Protein AF-A0A8B9RM33-F1 (afdb_monomer)

Structure (mmCIF, N/CA/C/O backbone):
data_AF-A0A8B9RM33-F1
#
_entry.id   AF-A0A8B9RM33-F1
#
loop_
_atom_site.group_PDB
_atom_site.id
_atom_site.type_symbol
_atom_site.label_atom_id
_atom_site.label_alt_id
_atom_site.label_comp_id
_atom_site.label_asym_id
_atom_site.label_entity_id
_atom_site.label_seq_id
_atom_site.pdbx_PDB_ins_code
_atom_site.Cartn_x
_atom_site.Cartn_y
_atom_site.Cartn_z
_atom_site.occupancy
_atom_site.B_iso_or_equiv
_atom_site.auth_seq_id
_atom_site.auth_comp_id
_atom_site.auth_asym_id
_atom_site.auth_atom_id
_atom_site.pdbx_PDB_model_num
ATOM 1 N N . CYS A 1 1 ? 19.606 -55.789 -5.732 1.00 32.94 1 CYS A N 1
ATOM 2 C CA . CYS A 1 1 ? 18.675 -56.493 -4.822 1.00 32.94 1 CYS A CA 1
ATOM 3 C C . CYS A 1 1 ? 19.256 -56.504 -3.410 1.00 32.94 1 CYS A C 1
ATOM 5 O O . CYS A 1 1 ? 20.460 -56.724 -3.349 1.00 32.94 1 CYS A O 1
ATOM 7 N N . PRO A 1 2 ? 18.483 -56.332 -2.314 1.00 33.16 2 PRO A N 1
ATOM 8 C CA . PRO A 1 2 ? 17.040 -56.064 -2.209 1.00 33.16 2 PRO A CA 1
ATOM 9 C C . PRO A 1 2 ? 16.644 -54.816 -1.361 1.00 33.16 2 PRO A C 1
ATOM 11 O O . PRO A 1 2 ? 17.396 -54.331 -0.527 1.00 33.16 2 PRO A O 1
ATOM 14 N N . SER A 1 3 ? 15.419 -54.334 -1.625 1.00 29.20 3 SER A N 1
ATOM 15 C CA . SER A 1 3 ? 14.448 -53.634 -0.751 1.00 29.20 3 SER A CA 1
ATOM 16 C C . SER A 1 3 ? 14.872 -52.459 0.157 1.00 29.20 3 SER A C 1
ATOM 18 O O . SER A 1 3 ? 15.253 -52.659 1.307 1.00 29.20 3 SER A O 1
ATOM 20 N N . VAL A 1 4 ? 14.566 -51.227 -0.277 1.00 26.88 4 VAL A N 1
ATOM 21 C CA . VAL A 1 4 ? 14.223 -50.113 0.629 1.00 26.88 4 VAL A CA 1
ATOM 22 C C . VAL A 1 4 ? 12.831 -49.610 0.249 1.00 26.88 4 VAL A C 1
ATOM 24 O O . VAL A 1 4 ? 12.634 -48.933 -0.756 1.00 26.88 4 VAL A O 1
ATOM 27 N N . THR A 1 5 ? 11.846 -50.016 1.041 1.00 26.19 5 THR A N 1
ATOM 28 C CA . THR A 1 5 ? 10.455 -49.562 0.993 1.00 26.19 5 THR A CA 1
ATOM 29 C C . THR A 1 5 ? 10.364 -48.044 1.148 1.00 26.19 5 THR A C 1
ATOM 31 O O . THR A 1 5 ? 10.897 -47.473 2.101 1.00 26.19 5 THR A O 1
ATOM 34 N N . SER A 1 6 ? 9.647 -47.393 0.229 1.00 26.50 6 SER A N 1
ATOM 35 C CA . SER A 1 6 ? 9.351 -45.962 0.258 1.00 26.50 6 SER A CA 1
ATOM 36 C C . SER A 1 6 ? 8.468 -45.606 1.458 1.00 26.50 6 SER A C 1
ATOM 38 O O . SER A 1 6 ? 7.250 -45.796 1.435 1.00 26.50 6 SER A O 1
ATOM 40 N N . ALA A 1 7 ? 9.058 -45.027 2.498 1.00 25.12 7 ALA A N 1
ATOM 41 C CA . ALA A 1 7 ? 8.307 -44.320 3.525 1.00 25.12 7 ALA A CA 1
ATOM 42 C C . ALA A 1 7 ? 7.965 -42.909 3.017 1.00 25.12 7 ALA A C 1
ATOM 44 O O . ALA A 1 7 ? 8.577 -41.916 3.411 1.00 25.12 7 ALA A O 1
ATOM 45 N N . VAL A 1 8 ? 6.961 -42.812 2.142 1.00 28.83 8 VAL A N 1
ATOM 46 C CA . VAL A 1 8 ? 6.209 -41.565 1.968 1.00 28.83 8 VAL A CA 1
ATOM 47 C C . VAL A 1 8 ? 5.501 -41.320 3.300 1.00 28.83 8 VAL A C 1
ATOM 49 O O . VAL A 1 8 ? 4.448 -41.897 3.577 1.00 28.83 8 VAL A O 1
ATOM 52 N N . LYS A 1 9 ? 6.108 -40.514 4.180 1.00 25.97 9 LYS A N 1
ATOM 53 C CA . LYS A 1 9 ? 5.440 -40.025 5.389 1.00 25.97 9 LYS A CA 1
ATOM 54 C C . LYS A 1 9 ? 4.250 -39.178 4.942 1.00 25.97 9 LYS A C 1
ATOM 56 O O . LYS A 1 9 ? 4.401 -38.008 4.604 1.00 25.97 9 LYS A O 1
ATOM 61 N N . LYS A 1 10 ? 3.069 -39.804 4.932 1.00 25.06 10 LYS A N 1
ATOM 62 C CA . LYS A 1 10 ? 1.766 -39.139 4.878 1.00 25.06 10 LYS A CA 1
ATOM 63 C C . LYS A 1 10 ? 1.796 -37.957 5.846 1.00 25.06 10 LYS A C 1
ATOM 65 O O . LYS A 1 10 ? 1.983 -38.140 7.049 1.00 25.06 10 LYS A O 1
ATOM 70 N N . VAL A 1 11 ? 1.603 -36.755 5.306 1.00 32.97 11 VAL A N 1
ATOM 71 C CA . VAL A 1 11 ? 1.153 -35.588 6.068 1.00 32.97 1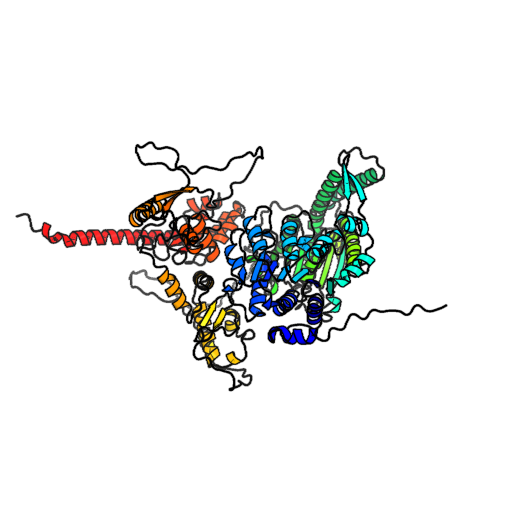1 VAL A CA 1
ATOM 72 C C . VAL A 1 11 ? -0.023 -36.064 6.920 1.00 32.97 11 VAL A C 1
ATOM 74 O O . VAL A 1 11 ? -0.975 -36.623 6.374 1.00 32.97 11 VAL A O 1
ATOM 77 N N . LYS A 1 12 ? 0.072 -35.940 8.250 1.00 27.41 12 LYS A N 1
ATOM 78 C CA . LYS A 1 12 ? -1.036 -36.278 9.154 1.00 27.41 12 LYS A CA 1
ATOM 79 C C . LYS A 1 12 ? -2.277 -35.529 8.667 1.00 27.41 12 LYS A C 1
ATOM 81 O O . LYS A 1 12 ? -2.316 -34.303 8.724 1.00 27.41 12 LYS A O 1
ATOM 86 N N . CYS A 1 13 ? -3.258 -36.269 8.161 1.00 29.09 13 CYS A N 1
ATOM 87 C CA . CYS A 1 13 ? -4.573 -35.741 7.841 1.00 29.09 13 CYS A CA 1
ATOM 88 C C . CYS A 1 13 ? -5.223 -35.363 9.178 1.00 29.09 13 CYS A C 1
ATOM 90 O O . CYS A 1 13 ? -5.606 -36.238 9.951 1.00 29.09 13 CYS A O 1
ATOM 92 N N . PHE A 1 14 ? -5.234 -34.071 9.501 1.00 41.28 14 PHE A N 1
ATOM 93 C CA . PHE A 1 14 ? -5.906 -33.549 10.686 1.00 41.28 14 PHE A CA 1
ATOM 94 C C . PHE A 1 14 ? -7.400 -33.455 10.369 1.00 41.28 14 PHE A C 1
ATOM 96 O O . PHE A 1 14 ? -7.813 -32.574 9.620 1.00 41.28 14 PHE A O 1
ATOM 103 N N . GLN A 1 15 ? -8.200 -34.371 10.919 1.00 40.34 15 GLN A N 1
ATOM 104 C CA . GLN A 1 15 ? -9.658 -34.391 10.741 1.00 40.34 15 GLN A CA 1
ATOM 105 C C . GLN A 1 15 ? -10.373 -33.202 11.428 1.00 40.34 15 GLN A C 1
ATOM 107 O O . GLN A 1 15 ? -11.500 -32.903 11.067 1.00 40.34 15 GLN A O 1
ATOM 112 N N . GLY A 1 16 ? -9.714 -32.465 12.339 1.00 53.59 16 GLY A N 1
ATOM 113 C CA . GLY A 1 16 ? -10.323 -31.343 13.082 1.00 53.59 16 GLY A CA 1
ATOM 114 C C . GLY A 1 16 ? -10.307 -29.968 12.394 1.00 53.59 16 GLY A C 1
ATOM 115 O O . GLY A 1 16 ? -11.074 -29.090 12.766 1.00 53.59 16 GLY A O 1
ATOM 116 N N . ALA A 1 17 ? -9.488 -29.754 11.355 1.00 60.56 17 ALA A N 1
ATOM 117 C CA . ALA A 1 17 ? -9.375 -28.427 10.729 1.00 60.56 17 ALA A CA 1
ATOM 118 C C . ALA A 1 17 ? -10.616 -28.031 9.902 1.00 60.56 17 ALA A C 1
ATOM 120 O O . ALA A 1 17 ? -10.793 -26.860 9.576 1.00 60.56 17 ALA A O 1
ATOM 121 N N . ASP A 1 18 ? -11.452 -29.002 9.523 1.00 70.50 18 ASP A N 1
ATOM 122 C CA . ASP A 1 18 ? -12.757 -28.746 8.906 1.00 70.50 18 ASP A CA 1
ATOM 123 C C . ASP A 1 18 ? -13.810 -28.323 9.937 1.00 70.50 18 ASP A C 1
ATOM 125 O O . ASP A 1 18 ? -14.625 -27.452 9.639 1.00 70.50 18 ASP A O 1
ATOM 129 N N . GLU A 1 19 ? -13.743 -28.858 11.160 1.00 75.38 19 GLU A N 1
ATOM 130 C CA . GLU A 1 19 ? -14.611 -28.443 12.268 1.00 75.38 19 GLU A CA 1
ATOM 131 C C . GLU A 1 19 ? -14.285 -27.017 12.724 1.00 75.38 19 GLU A C 1
ATOM 133 O O . GLU A 1 19 ? -15.193 -26.211 12.920 1.00 75.38 19 GLU A O 1
ATOM 138 N N . ASP A 1 20 ? -13.001 -26.651 12.788 1.00 81.00 20 ASP A N 1
ATOM 139 C CA . ASP A 1 20 ? -12.586 -25.284 13.131 1.00 81.00 20 ASP A CA 1
ATOM 140 C C . ASP A 1 20 ? -13.152 -24.244 12.150 1.00 81.00 20 ASP A C 1
ATOM 142 O O . ASP A 1 20 ? -13.527 -23.143 12.550 1.00 81.00 20 ASP A O 1
ATOM 146 N N . LEU A 1 21 ? -13.271 -24.578 10.859 1.00 85.75 21 LEU A N 1
ATOM 147 C CA . LEU A 1 21 ? -13.854 -23.674 9.860 1.00 85.75 21 LEU A CA 1
ATOM 148 C C . LEU A 1 21 ? -15.356 -23.429 10.072 1.00 85.75 21 LEU A C 1
ATOM 150 O O . LEU A 1 21 ? -15.866 -22.429 9.561 1.00 85.75 21 LEU A O 1
ATOM 154 N N . LEU A 1 22 ? -16.058 -24.299 10.808 1.00 86.00 22 LEU A N 1
ATOM 155 C CA . LEU A 1 22 ? -17.458 -24.089 11.201 1.00 86.00 22 LEU A CA 1
ATOM 156 C C . LEU A 1 22 ? -17.597 -23.025 12.296 1.00 86.00 22 LEU A C 1
ATOM 158 O O . LEU A 1 22 ? -18.682 -22.484 12.477 1.00 86.00 22 LEU A O 1
ATOM 162 N N . LEU A 1 23 ? -16.509 -22.687 12.997 1.00 88.81 23 LEU A N 1
ATOM 163 C CA . LEU A 1 23 ? -16.505 -21.625 14.005 1.00 88.81 23 LEU A CA 1
ATOM 164 C C . LEU A 1 23 ? -16.452 -20.221 13.388 1.00 88.81 23 LEU A C 1
ATOM 166 O O . LEU A 1 23 ? -16.605 -19.246 14.120 1.00 88.81 23 LEU A O 1
ATOM 170 N N . LEU A 1 24 ? -16.188 -20.095 12.082 1.00 90.94 24 LEU A N 1
ATOM 171 C CA . LEU A 1 24 ? -16.174 -18.806 11.388 1.00 90.94 24 LEU A CA 1
ATOM 172 C C . LEU A 1 24 ? -17.595 -18.230 11.259 1.00 90.94 24 LEU A C 1
ATOM 174 O O . LEU A 1 24 ? -18.547 -18.993 11.100 1.00 90.94 24 LEU A O 1
ATOM 178 N N . PRO A 1 25 ? -17.758 -16.893 11.215 1.00 89.38 25 PRO A N 1
ATOM 179 C CA . PRO A 1 25 ? -19.046 -16.284 10.912 1.00 89.38 25 PRO A CA 1
ATOM 180 C C . PRO A 1 25 ? -19.569 -16.760 9.555 1.00 89.38 25 PRO A C 1
ATOM 182 O O . PRO A 1 25 ? -18.810 -16.850 8.586 1.00 89.38 25 PRO A O 1
ATOM 185 N N . GLU A 1 26 ? -20.875 -16.999 9.454 1.00 85.06 26 GLU A N 1
ATOM 186 C CA . GLU A 1 26 ? -21.501 -17.596 8.267 1.00 85.06 26 GLU A CA 1
ATOM 187 C C . GLU A 1 26 ? -21.185 -16.822 6.972 1.00 85.06 26 GLU A C 1
ATOM 189 O O . GLU A 1 26 ? -20.821 -17.417 5.954 1.00 85.06 26 GLU A O 1
ATOM 194 N N . LYS A 1 27 ? -21.228 -15.478 7.022 1.00 85.69 27 LYS A N 1
ATOM 195 C CA . LYS A 1 27 ? -20.855 -14.609 5.887 1.00 85.69 27 LYS A CA 1
ATOM 196 C C . LYS A 1 27 ? -19.418 -14.871 5.419 1.00 85.69 27 LYS A C 1
ATOM 198 O O . LYS A 1 27 ? -19.162 -14.958 4.218 1.00 85.69 27 LYS A O 1
ATOM 203 N N . LEU A 1 28 ? -18.485 -15.029 6.357 1.00 87.62 28 LEU A N 1
ATOM 204 C CA . LEU A 1 28 ? -17.073 -15.280 6.067 1.00 87.62 28 LEU A CA 1
ATOM 205 C C . LEU A 1 28 ? -16.865 -16.696 5.510 1.00 87.62 28 LEU A C 1
ATOM 207 O O . LEU A 1 28 ? -16.158 -16.878 4.518 1.00 87.62 28 LEU A O 1
ATOM 211 N N . GLN A 1 29 ? -17.541 -17.689 6.088 1.00 88.56 29 GLN A N 1
ATOM 212 C CA . GLN A 1 29 ? -17.477 -19.085 5.653 1.00 88.56 29 GLN A CA 1
ATOM 213 C C . GLN A 1 29 ? -17.992 -19.276 4.213 1.00 88.56 29 GLN A C 1
ATOM 215 O O . GLN A 1 29 ? -17.352 -19.970 3.409 1.00 88.56 29 GLN A O 1
ATOM 220 N N . LYS A 1 30 ? -19.115 -18.626 3.872 1.00 87.00 30 LYS A N 1
ATOM 221 C CA . LYS A 1 30 ? -19.700 -18.611 2.518 1.00 87.00 30 LYS A CA 1
ATOM 222 C C . LYS A 1 30 ? -18.806 -17.887 1.509 1.00 87.00 30 LYS A C 1
ATOM 224 O O . LYS A 1 30 ? -18.746 -18.283 0.348 1.00 87.00 30 LYS A O 1
ATOM 229 N N . ARG A 1 31 ? -18.078 -16.852 1.945 1.00 86.62 31 ARG A N 1
ATOM 230 C CA . ARG A 1 31 ? -17.194 -16.058 1.080 1.00 86.62 31 ARG A CA 1
ATOM 231 C C . ARG A 1 31 ? -15.886 -16.765 0.710 1.00 86.62 31 ARG A C 1
ATOM 233 O O . ARG A 1 31 ? -15.333 -16.473 -0.359 1.00 86.62 31 ARG A O 1
ATOM 240 N N . LEU A 1 32 ? -15.361 -17.617 1.593 1.00 87.25 32 LEU A N 1
ATOM 241 C CA . LEU A 1 32 ? -14.074 -18.291 1.405 1.00 87.25 32 LEU A CA 1
ATOM 242 C C . LEU A 1 32 ? -14.124 -19.309 0.261 1.00 87.25 32 LEU A C 1
ATOM 244 O O . LEU A 1 32 ? -14.834 -20.312 0.331 1.00 87.25 32 LEU A O 1
ATOM 248 N N . LEU A 1 33 ? -13.281 -19.090 -0.748 1.00 86.12 33 LEU A N 1
ATOM 249 C CA . LEU A 1 33 ? -13.067 -20.029 -1.851 1.00 86.12 33 LEU A CA 1
ATOM 250 C C . LEU A 1 33 ? -12.299 -21.270 -1.372 1.00 86.12 33 LEU A C 1
ATOM 252 O O . LEU A 1 33 ? -11.561 -21.216 -0.388 1.00 86.12 33 LEU A O 1
ATOM 256 N N . GLN A 1 34 ? -12.399 -22.381 -2.104 1.00 85.81 34 GLN A N 1
ATOM 257 C CA . GLN A 1 34 ? -11.808 -23.659 -1.686 1.00 85.81 34 GLN A CA 1
ATOM 258 C C . GLN A 1 34 ? -10.297 -23.568 -1.401 1.00 85.81 34 GLN A C 1
ATOM 260 O O . GLN A 1 34 ? -9.842 -23.963 -0.330 1.00 85.81 34 GLN A O 1
ATOM 265 N N . PHE A 1 35 ? -9.520 -22.952 -2.298 1.00 84.69 35 PHE A N 1
ATOM 266 C CA . PHE A 1 35 ? -8.078 -22.768 -2.085 1.00 84.69 35 PHE A CA 1
ATOM 267 C C . PHE A 1 35 ? -7.757 -21.852 -0.889 1.00 84.69 35 PHE A C 1
ATOM 269 O O . PHE A 1 35 ? -6.682 -21.950 -0.299 1.00 84.69 35 PHE A O 1
ATOM 276 N N . GLN A 1 36 ? -8.670 -20.939 -0.534 1.00 88.19 36 GLN A N 1
ATOM 277 C CA . GLN A 1 36 ? -8.521 -20.059 0.625 1.00 88.19 36 GLN A CA 1
ATOM 278 C C . GLN A 1 36 ? -8.752 -20.842 1.918 1.00 88.19 36 GLN A C 1
ATOM 280 O O . GLN A 1 36 ? -8.008 -20.658 2.878 1.00 88.19 36 GLN A O 1
ATOM 285 N N . ARG A 1 37 ? -9.725 -21.766 1.925 1.00 89.81 37 ARG A N 1
ATOM 286 C CA . ARG A 1 37 ? -9.959 -22.697 3.042 1.00 89.81 37 ARG A CA 1
ATOM 287 C C . ARG A 1 37 ? -8.724 -23.554 3.306 1.00 89.81 37 ARG A C 1
ATOM 289 O O . ARG A 1 37 ? -8.311 -23.685 4.452 1.00 89.81 37 ARG A O 1
ATOM 296 N N . GLU A 1 38 ? -8.078 -24.066 2.260 1.00 88.62 38 GLU A N 1
ATOM 297 C CA . GLU A 1 38 ? -6.803 -24.787 2.395 1.00 88.62 38 GLU A CA 1
ATOM 298 C C . GLU A 1 38 ? -5.693 -23.922 3.007 1.00 88.62 38 GLU A C 1
ATOM 300 O O . GLU A 1 38 ? -4.936 -24.406 3.847 1.00 88.62 38 GLU A O 1
ATOM 305 N N . GLY A 1 39 ? -5.609 -22.641 2.628 1.00 89.62 39 GLY A N 1
ATOM 306 C CA . GLY A 1 39 ? -4.671 -21.686 3.224 1.00 89.62 39 GLY A CA 1
ATOM 307 C C . GLY A 1 39 ? -4.906 -21.467 4.718 1.00 89.62 39 GLY A C 1
ATOM 308 O O . GLY A 1 39 ? -3.952 -21.477 5.500 1.00 89.62 39 GLY A O 1
ATOM 309 N N . VAL A 1 40 ? -6.170 -21.359 5.133 1.00 91.62 40 VAL A N 1
ATOM 310 C CA . VAL A 1 40 ? -6.548 -21.280 6.552 1.00 91.62 40 VAL A CA 1
ATOM 311 C C . VAL A 1 40 ? -6.154 -22.567 7.283 1.00 91.62 40 VAL A C 1
ATOM 313 O O . VAL A 1 40 ? -5.437 -22.499 8.280 1.00 91.62 40 VAL A O 1
ATOM 316 N N . LYS A 1 41 ? -6.508 -23.744 6.750 1.00 91.88 41 LYS A N 1
ATOM 317 C CA . LYS A 1 41 ? -6.126 -25.047 7.332 1.00 91.88 41 LYS A CA 1
ATOM 318 C C . LYS A 1 41 ? -4.610 -25.209 7.460 1.00 91.88 41 LYS A C 1
ATOM 320 O O . LYS A 1 41 ? -4.119 -25.705 8.474 1.00 91.88 41 LYS A O 1
ATOM 325 N N . PHE A 1 42 ? -3.850 -24.763 6.458 1.00 91.31 42 PHE A N 1
ATOM 326 C CA . PHE A 1 42 ? -2.389 -24.791 6.492 1.00 91.31 42 PHE A CA 1
ATOM 327 C C . PHE A 1 42 ? -1.834 -23.984 7.672 1.00 91.31 42 PHE A C 1
ATOM 329 O O . PHE A 1 42 ? -0.941 -24.470 8.371 1.00 91.31 42 PHE A O 1
ATOM 336 N N . ALA A 1 43 ? -2.379 -22.792 7.927 1.00 91.94 43 ALA A N 1
ATOM 337 C CA . ALA A 1 43 ? -1.980 -21.969 9.064 1.00 91.94 43 ALA A CA 1
ATOM 338 C C . ALA A 1 43 ? -2.383 -22.588 10.410 1.00 91.94 43 ALA A C 1
ATOM 340 O O . ALA A 1 43 ? -1.567 -22.600 11.330 1.00 91.94 43 ALA A O 1
ATOM 341 N N . LEU A 1 44 ? -3.589 -23.158 10.515 1.00 91.88 44 LEU A N 1
ATOM 342 C CA . LEU A 1 44 ? -4.052 -23.855 11.725 1.00 91.88 44 LEU A CA 1
ATOM 343 C C . LEU A 1 44 ? -3.170 -25.063 12.062 1.00 91.88 44 LEU A C 1
ATOM 345 O O . LEU A 1 44 ? -2.744 -25.221 13.202 1.00 91.88 44 LEU A O 1
ATOM 349 N N . SER A 1 45 ? -2.787 -25.859 11.058 1.00 91.25 45 SER A N 1
ATOM 350 C CA . SER A 1 45 ? -1.884 -27.010 11.246 1.00 91.25 45 SER A CA 1
ATOM 351 C C . SER A 1 45 ? -0.481 -26.632 11.747 1.00 91.25 45 SER A C 1
ATOM 353 O O . SER A 1 45 ? 0.287 -27.500 12.159 1.00 91.25 45 SER A O 1
ATOM 355 N N . ARG A 1 46 ? -0.140 -25.338 11.705 1.00 91.00 46 ARG A N 1
ATOM 356 C CA . ARG A 1 46 ? 1.113 -24.753 12.203 1.00 91.00 46 ARG A CA 1
ATOM 357 C C . ARG A 1 46 ? 0.876 -23.812 13.374 1.00 91.00 46 ARG A C 1
ATOM 359 O O . ARG A 1 46 ? 1.694 -22.930 13.635 1.00 91.00 46 ARG A O 1
ATOM 366 N N . ASP A 1 47 ? -0.248 -23.996 14.057 1.00 91.75 47 ASP A N 1
ATOM 367 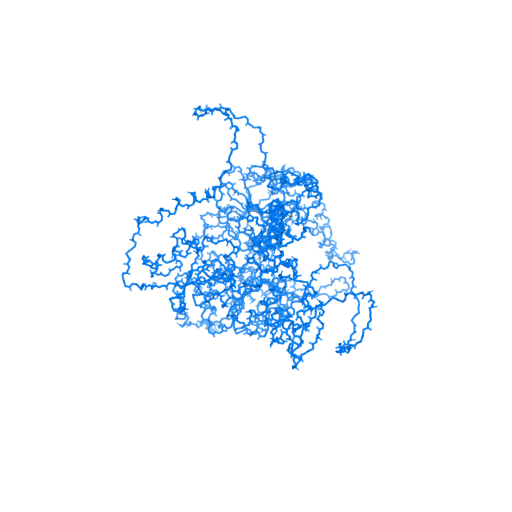C CA . ASP A 1 47 ? -0.573 -23.283 15.283 1.00 91.75 47 ASP A CA 1
ATOM 368 C C . ASP A 1 47 ? -0.557 -21.754 15.053 1.00 91.75 47 ASP A C 1
ATOM 370 O O . ASP A 1 47 ? 0.016 -20.971 15.810 1.00 91.75 47 ASP A O 1
ATOM 374 N N . GLY A 1 48 ? -1.090 -21.321 13.904 1.00 89.00 48 GLY A N 1
ATOM 375 C CA . GLY A 1 48 ? -1.177 -19.919 13.490 1.00 89.00 48 GLY A CA 1
ATOM 376 C C . GLY A 1 48 ? 0.164 -19.209 13.260 1.00 89.00 48 GLY A C 1
ATOM 377 O O . GLY A 1 48 ? 0.179 -17.982 13.153 1.00 89.00 48 GLY A O 1
ATOM 378 N N . ARG A 1 49 ? 1.287 -19.936 13.166 1.00 93.00 49 ARG A N 1
ATOM 379 C CA . ARG A 1 49 ? 2.573 -19.403 12.688 1.00 93.00 49 ARG A CA 1
ATOM 380 C C . ARG A 1 49 ? 2.805 -19.887 11.268 1.00 93.00 49 ARG A C 1
ATOM 382 O O . ARG A 1 49 ? 3.065 -21.060 11.052 1.00 93.00 49 ARG A O 1
ATOM 389 N N . SER A 1 50 ? 2.672 -19.023 10.272 1.00 89.44 50 SER A N 1
ATOM 390 C CA . SER A 1 50 ? 2.890 -19.444 8.883 1.00 89.44 50 SER A CA 1
ATOM 391 C C . SER A 1 50 ? 3.155 -18.269 7.962 1.00 89.44 50 SER A C 1
ATOM 393 O O . SER A 1 50 ? 2.831 -17.118 8.276 1.00 89.44 50 SER A O 1
ATOM 395 N N . VAL A 1 51 ? 3.722 -18.577 6.796 1.00 82.94 51 VAL A N 1
ATOM 396 C CA . VAL A 1 51 ? 3.781 -17.617 5.704 1.00 82.94 51 VAL A CA 1
ATOM 397 C C . VAL A 1 51 ? 2.796 -17.970 4.599 1.00 82.94 51 VAL A C 1
ATOM 399 O O . VAL A 1 51 ? 2.820 -19.077 4.059 1.00 82.94 51 VAL A O 1
ATOM 402 N N . MET A 1 52 ? 1.978 -16.998 4.203 1.00 83.12 52 MET A N 1
ATOM 403 C CA . MET A 1 52 ? 1.057 -17.122 3.078 1.00 83.12 52 MET A CA 1
ATOM 404 C C . MET A 1 52 ? 1.570 -16.302 1.889 1.00 83.12 52 MET A C 1
ATOM 406 O O . MET A 1 52 ? 1.360 -15.088 1.780 1.00 83.12 52 MET A O 1
ATOM 410 N N . TYR A 1 53 ? 2.233 -16.984 0.958 1.00 76.25 53 TYR A N 1
ATOM 411 C CA . TYR A 1 53 ? 2.761 -16.411 -0.279 1.00 76.25 53 TYR A CA 1
ATOM 412 C C . TYR A 1 53 ? 1.775 -16.556 -1.426 1.00 76.25 53 TYR A C 1
ATOM 414 O O . TYR A 1 53 ? 1.962 -17.317 -2.375 1.00 76.25 53 TYR A O 1
ATOM 422 N N . ILE A 1 54 ? 0.688 -15.810 -1.330 1.00 68.44 54 ILE A N 1
ATOM 423 C CA . ILE A 1 54 ? -0.410 -15.910 -2.279 1.00 68.44 54 ILE A CA 1
ATOM 424 C C . ILE A 1 54 ? -0.295 -14.771 -3.290 1.00 68.44 54 ILE A C 1
ATOM 426 O O . ILE A 1 54 ? -0.108 -13.607 -2.913 1.00 68.44 54 ILE A O 1
ATOM 430 N N . THR A 1 55 ? -0.449 -15.092 -4.576 1.00 65.12 55 THR A N 1
ATOM 431 C CA . THR A 1 55 ? -0.419 -14.102 -5.667 1.00 65.12 55 THR A CA 1
ATOM 432 C C . THR A 1 55 ? -1.376 -12.929 -5.390 1.00 65.12 55 THR A C 1
ATOM 434 O O . THR A 1 55 ? -2.374 -13.048 -4.666 1.00 65.12 55 THR A O 1
ATOM 437 N N . MET A 1 56 ? -1.046 -11.736 -5.890 1.00 71.56 56 MET A N 1
ATOM 438 C CA . MET A 1 56 ? -1.863 -10.537 -5.683 1.00 71.56 56 MET A CA 1
ATOM 439 C C . MET A 1 56 ? -3.302 -10.743 -6.166 1.00 71.56 56 MET A C 1
ATOM 441 O O . MET A 1 56 ? -3.528 -11.389 -7.176 1.00 71.56 56 MET A O 1
ATOM 445 N N . GLY A 1 57 ? -4.288 -10.207 -5.445 1.00 64.44 57 GLY A N 1
ATOM 446 C CA . GLY A 1 57 ? -5.692 -10.277 -5.868 1.00 64.44 57 GLY A CA 1
ATOM 447 C C . GLY A 1 57 ? -6.459 -11.563 -5.532 1.00 64.44 57 GLY A C 1
ATOM 448 O O . GLY A 1 57 ? -7.646 -11.605 -5.806 1.00 64.44 57 GLY A O 1
ATOM 449 N N . LEU A 1 58 ? -5.848 -12.558 -4.881 1.00 72.62 58 LEU A N 1
ATOM 450 C CA . LEU A 1 58 ? -6.510 -13.817 -4.481 1.00 72.62 58 LEU A CA 1
ATOM 451 C C . LEU A 1 58 ? -7.188 -13.787 -3.092 1.00 72.62 58 LEU A C 1
ATOM 453 O O . LEU A 1 58 ? -7.486 -14.836 -2.527 1.00 72.62 58 LEU A O 1
ATOM 457 N N . GLY A 1 59 ? -7.395 -12.607 -2.500 1.00 73.62 59 GLY A N 1
ATOM 458 C CA . GLY A 1 59 ? -7.998 -12.479 -1.164 1.00 73.62 59 GLY A CA 1
ATOM 459 C C . GLY A 1 59 ? -7.101 -13.005 -0.035 1.00 73.62 59 GLY A C 1
ATOM 460 O O . GLY A 1 59 ? -7.462 -13.940 0.671 1.00 73.62 59 GLY A O 1
ATOM 461 N N . LYS A 1 60 ? -5.913 -12.408 0.137 1.00 86.69 60 LYS A N 1
ATOM 462 C CA . LYS A 1 60 ? -5.023 -12.690 1.284 1.00 86.69 60 LYS A CA 1
ATOM 463 C C . LYS A 1 60 ? -5.616 -12.205 2.604 1.00 86.69 60 LYS A C 1
ATOM 465 O O . LYS A 1 60 ? -5.555 -12.908 3.605 1.00 86.69 60 LYS A O 1
ATOM 470 N N . THR A 1 61 ? -6.214 -11.018 2.569 1.00 90.50 61 THR A N 1
ATOM 471 C CA . THR A 1 61 ? -6.809 -10.346 3.724 1.00 90.50 61 THR A CA 1
ATOM 472 C C . THR A 1 61 ? -7.879 -11.213 4.380 1.00 90.50 61 THR A C 1
ATOM 474 O O . THR A 1 61 ? -7.777 -11.496 5.566 1.00 90.50 61 THR A O 1
ATOM 477 N N . VAL A 1 62 ? -8.828 -11.749 3.601 1.00 90.25 62 VAL A N 1
ATOM 478 C CA . VAL A 1 62 ? -9.920 -12.579 4.138 1.00 90.25 62 VAL A CA 1
ATOM 479 C C . VAL A 1 62 ? -9.418 -13.871 4.802 1.00 90.25 62 VAL A C 1
ATOM 481 O O . VAL A 1 62 ? -9.937 -14.273 5.839 1.00 90.25 62 VAL A O 1
ATOM 484 N N . GLN A 1 63 ? -8.356 -14.494 4.272 1.00 91.50 63 GLN A N 1
ATOM 485 C CA . GLN A 1 63 ? -7.734 -15.678 4.887 1.00 91.50 63 GLN A CA 1
ATOM 486 C C . GLN A 1 63 ? -7.052 -15.339 6.210 1.00 91.50 63 GLN A C 1
ATOM 488 O O . GLN A 1 63 ? -7.231 -16.046 7.198 1.00 91.50 63 GLN A O 1
ATOM 493 N N . ALA A 1 64 ? -6.294 -14.244 6.238 1.00 94.69 64 ALA A N 1
ATOM 494 C CA . ALA A 1 64 ? -5.613 -13.792 7.442 1.00 94.69 64 ALA A CA 1
ATOM 495 C C . ALA A 1 64 ? -6.604 -13.400 8.547 1.00 94.69 64 ALA A C 1
ATOM 497 O O . ALA A 1 64 ? -6.410 -13.787 9.697 1.00 94.69 64 ALA A O 1
ATOM 498 N N . ILE A 1 65 ? -7.695 -12.712 8.185 1.00 95.38 65 ILE A N 1
ATOM 499 C CA . ILE A 1 65 ? -8.803 -12.407 9.100 1.00 95.38 65 ILE A CA 1
ATOM 500 C C . ILE A 1 65 ? -9.437 -13.702 9.616 1.00 95.38 65 ILE A C 1
ATOM 502 O O . ILE A 1 65 ? -9.664 -13.816 10.814 1.00 95.38 65 ILE A O 1
ATOM 506 N N . SER A 1 66 ? -9.652 -14.700 8.752 1.00 94.81 66 SER A N 1
ATOM 507 C CA . SER A 1 66 ? -10.219 -15.993 9.162 1.00 94.81 66 SER A CA 1
ATOM 508 C C . SER A 1 66 ? -9.346 -16.691 10.207 1.00 94.81 66 SER A C 1
ATOM 510 O O . SER A 1 66 ? -9.844 -17.085 11.256 1.00 94.81 66 SER A O 1
ATOM 512 N N . VAL A 1 67 ? -8.030 -16.784 9.983 1.00 94.50 67 VAL A N 1
ATOM 513 C CA . VAL A 1 67 ? -7.112 -17.375 10.975 1.00 94.50 67 VAL A CA 1
ATOM 514 C C . VAL A 1 67 ? -7.095 -16.555 12.268 1.00 94.50 67 VAL A C 1
ATOM 516 O O . VAL A 1 67 ? -7.150 -17.125 13.356 1.00 94.50 67 VAL A O 1
ATOM 519 N N . ALA A 1 68 ? -7.053 -15.224 12.175 1.00 95.50 68 ALA A N 1
ATOM 520 C CA . ALA A 1 68 ? -7.059 -14.375 13.361 1.00 95.50 68 ALA A CA 1
ATOM 521 C C . ALA A 1 68 ? -8.353 -14.474 14.168 1.00 95.50 68 ALA A C 1
ATOM 523 O O . ALA A 1 68 ? -8.297 -14.436 15.397 1.00 95.50 68 ALA A O 1
ATOM 524 N N . TYR A 1 69 ? -9.490 -14.644 13.495 1.00 95.25 69 TYR A N 1
ATOM 525 C CA . TYR A 1 69 ? -10.786 -14.854 14.124 1.00 95.25 69 TYR A CA 1
ATOM 526 C C . TYR A 1 69 ? -10.851 -16.192 14.877 1.00 95.25 69 TYR A C 1
ATOM 528 O O . TYR A 1 69 ? -11.361 -16.253 15.999 1.00 95.25 69 TYR A O 1
ATOM 536 N N . LEU A 1 70 ? -10.292 -17.263 14.306 1.00 94.38 70 LEU A N 1
ATOM 537 C CA . LEU A 1 70 ? -10.241 -18.574 14.967 1.00 94.38 70 LEU A CA 1
ATOM 538 C C . LEU A 1 70 ? -9.409 -18.536 16.257 1.00 94.38 70 LEU A C 1
ATOM 540 O O . LEU A 1 70 ? -9.781 -19.160 17.248 1.00 94.38 70 LEU A O 1
ATOM 544 N N . TYR A 1 71 ? -8.362 -17.708 16.297 1.00 94.81 71 TYR A N 1
ATOM 545 C CA . TYR A 1 71 ? -7.571 -17.445 17.504 1.00 94.81 71 TYR A CA 1
ATOM 546 C C . TYR A 1 71 ? -8.001 -16.182 18.273 1.00 94.81 71 TYR A C 1
ATOM 548 O O . TYR A 1 71 ? -7.223 -15.659 19.071 1.00 94.81 71 TYR A O 1
ATOM 556 N N . ARG A 1 72 ? -9.232 -15.675 18.095 1.00 93.56 72 ARG A N 1
ATOM 557 C CA . ARG A 1 72 ? -9.657 -14.393 18.702 1.00 93.56 72 ARG A CA 1
ATOM 558 C C . ARG A 1 72 ? -9.604 -14.335 20.226 1.00 93.56 72 ARG A C 1
ATOM 560 O O . ARG A 1 72 ? -9.421 -13.264 20.792 1.00 93.56 72 ARG A O 1
ATOM 567 N N . LYS A 1 73 ? -9.693 -15.489 20.892 1.00 93.56 73 LYS A N 1
ATOM 568 C CA . LYS A 1 73 ? -9.529 -15.607 22.352 1.00 93.56 73 LYS A CA 1
ATOM 569 C C . LYS A 1 73 ? -8.110 -15.263 22.831 1.00 93.56 73 LYS A C 1
ATOM 571 O O . LYS A 1 73 ? -7.919 -15.037 24.018 1.00 93.56 73 LYS A O 1
ATOM 576 N N . GLU A 1 74 ? -7.129 -15.243 21.929 1.00 95.00 74 GLU A N 1
ATOM 577 C CA . GLU A 1 74 ? -5.721 -14.947 22.218 1.00 95.00 74 GLU A CA 1
ATOM 578 C C . GLU A 1 74 ? -5.337 -13.492 21.896 1.00 95.00 74 GLU A C 1
ATOM 580 O O . GLU A 1 74 ? -4.170 -13.135 22.016 1.00 95.00 74 GLU A O 1
ATOM 585 N N . TRP A 1 75 ? -6.272 -12.647 21.450 1.00 94.62 75 TRP A N 1
ATOM 586 C CA . TRP A 1 75 ? -5.988 -11.236 21.159 1.00 94.62 75 TRP A CA 1
ATOM 587 C C . TRP A 1 75 ? -5.513 -10.501 22.431 1.00 94.62 75 TRP A C 1
ATOM 589 O O . TRP A 1 75 ? -5.924 -10.869 23.533 1.00 94.62 75 TRP A O 1
ATOM 599 N N . PRO A 1 76 ? -4.613 -9.502 22.313 1.00 96.75 76 PRO A N 1
ATOM 600 C CA . PRO A 1 76 ? -4.625 -8.457 21.284 1.00 96.75 76 PRO A CA 1
ATOM 601 C C . PRO A 1 76 ? -3.971 -8.827 19.942 1.00 96.75 76 PRO A C 1
ATOM 603 O O . PRO A 1 76 ? -2.977 -9.557 19.891 1.00 96.75 76 PRO A O 1
ATOM 606 N N . LEU A 1 77 ? -4.529 -8.277 18.858 1.00 98.06 77 LEU A N 1
ATOM 607 C CA . LEU A 1 77 ? -4.085 -8.436 17.470 1.00 98.06 77 LEU A CA 1
ATOM 608 C C . LEU A 1 77 ? -3.347 -7.188 16.969 1.00 98.06 77 LEU A C 1
ATOM 610 O O . LEU A 1 77 ? -3.890 -6.085 16.992 1.00 98.06 77 LEU A O 1
ATOM 614 N N . LEU A 1 78 ? -2.134 -7.370 16.444 1.00 98.25 78 LEU A N 1
ATOM 615 C CA . LEU A 1 78 ? -1.395 -6.338 15.712 1.00 98.25 78 LEU A CA 1
ATOM 616 C C . LEU A 1 78 ? -1.437 -6.616 14.210 1.00 98.25 78 LEU A C 1
ATOM 618 O O . LEU A 1 78 ? -1.076 -7.706 13.773 1.00 98.25 78 LEU A O 1
ATOM 622 N N . ILE A 1 79 ? -1.789 -5.611 13.413 1.00 98.25 79 ILE A N 1
ATOM 623 C CA . ILE A 1 79 ? -1.757 -5.666 11.950 1.00 98.25 79 ILE A CA 1
ATOM 624 C C . ILE A 1 79 ? -0.800 -4.593 11.429 1.00 98.25 79 ILE A C 1
ATOM 626 O O . ILE A 1 79 ? -1.017 -3.400 11.644 1.00 98.25 79 ILE A O 1
ATOM 630 N N . VAL A 1 80 ? 0.256 -5.003 10.725 1.00 97.62 80 VAL A N 1
ATOM 631 C CA . VAL A 1 80 ? 1.250 -4.096 10.132 1.00 97.62 80 VAL A CA 1
ATOM 632 C C . VAL A 1 80 ? 1.124 -4.085 8.615 1.00 97.62 80 VAL A C 1
ATOM 634 O O . VAL A 1 80 ? 1.231 -5.131 7.978 1.00 97.62 80 VAL A O 1
ATOM 637 N N . VAL A 1 81 ? 0.908 -2.903 8.031 1.00 93.69 81 VAL A N 1
ATOM 638 C CA . VAL A 1 81 ? 0.553 -2.745 6.609 1.00 93.69 81 VAL A CA 1
ATOM 639 C C . VAL A 1 81 ? 1.277 -1.561 5.946 1.00 93.69 81 VAL A C 1
ATOM 641 O O . VAL A 1 81 ? 1.747 -0.637 6.625 1.00 93.69 81 VAL A O 1
ATOM 644 N N . PRO A 1 82 ? 1.379 -1.522 4.604 1.00 87.88 82 PRO A N 1
ATOM 645 C CA . PRO A 1 82 ? 1.701 -0.299 3.869 1.00 87.88 82 PRO A CA 1
ATOM 646 C C . PRO A 1 82 ? 0.707 0.831 4.172 1.00 87.88 82 PRO A C 1
ATOM 648 O O . PRO A 1 82 ? -0.471 0.586 4.422 1.00 87.88 82 PRO A O 1
ATOM 651 N N . SER A 1 83 ? 1.154 2.090 4.099 1.00 80.44 83 SER A N 1
ATOM 652 C CA . SER A 1 83 ? 0.323 3.251 4.466 1.00 80.44 83 SER A CA 1
ATOM 653 C C . SER A 1 83 ? -0.996 3.345 3.691 1.00 80.44 83 SER A C 1
ATOM 655 O O . SER A 1 83 ? -1.981 3.817 4.252 1.00 80.44 83 SER A O 1
ATOM 657 N N . SER A 1 84 ? -1.022 2.888 2.435 1.00 75.81 84 SER A N 1
ATOM 658 C CA . SER A 1 84 ? -2.211 2.884 1.572 1.00 75.81 84 SER A CA 1
ATOM 659 C C . SER A 1 84 ? -3.231 1.798 1.922 1.00 75.81 84 SER A C 1
ATOM 661 O O . SER A 1 84 ? -4.361 1.866 1.453 1.00 75.81 84 SER A O 1
ATOM 663 N N . LEU A 1 85 ? -2.853 0.800 2.728 1.00 84.19 85 LEU A N 1
ATOM 664 C CA . LEU A 1 85 ? -3.701 -0.341 3.073 1.00 84.19 85 LEU A CA 1
ATOM 665 C C . LEU A 1 85 ? -4.291 -0.252 4.491 1.00 84.19 85 LEU A C 1
ATOM 667 O O . LEU A 1 85 ? -5.074 -1.117 4.860 1.00 84.19 85 LEU A O 1
ATOM 671 N N . LYS A 1 86 ? -3.979 0.798 5.269 1.00 87.38 86 LYS A N 1
ATOM 672 C CA . LYS A 1 86 ? -4.488 0.972 6.646 1.00 87.38 86 LYS A CA 1
ATOM 673 C C . LYS A 1 86 ? -6.018 0.971 6.718 1.00 87.38 86 LYS A C 1
ATOM 675 O O . LYS A 1 86 ? -6.582 0.163 7.441 1.00 87.38 86 LYS A O 1
ATOM 680 N N . TYR A 1 87 ? -6.672 1.844 5.951 1.00 85.56 87 TYR A N 1
ATOM 681 C CA . TYR A 1 87 ? -8.135 1.947 5.927 1.00 85.56 87 TYR A CA 1
ATOM 682 C C . TYR A 1 87 ? -8.809 0.724 5.286 1.00 85.56 87 TYR A C 1
ATOM 684 O O . TYR A 1 87 ? -9.685 0.167 5.940 1.00 85.56 87 TYR A O 1
ATOM 692 N N . PRO A 1 88 ? -8.349 0.206 4.123 1.00 87.06 88 PRO A N 1
ATOM 693 C CA . PRO A 1 88 ? -8.890 -1.038 3.568 1.00 87.06 88 PRO A CA 1
ATOM 694 C C . PRO A 1 88 ? -8.853 -2.230 4.535 1.00 87.06 88 PRO A C 1
ATOM 696 O O . PRO A 1 88 ? -9.787 -3.021 4.578 1.00 87.06 88 PRO A O 1
ATOM 699 N N . TRP A 1 89 ? -7.792 -2.375 5.339 1.00 92.56 89 TRP A N 1
ATOM 700 C CA . TRP A 1 89 ? -7.735 -3.434 6.353 1.00 92.56 89 TRP A CA 1
ATOM 701 C C . TRP A 1 89 ? -8.763 -3.244 7.467 1.00 92.56 89 TRP A C 1
ATOM 703 O O . TRP A 1 89 ? -9.335 -4.229 7.926 1.00 92.56 89 TRP A O 1
ATOM 713 N N . ILE A 1 90 ? -9.005 -2.002 7.893 1.00 92.94 90 ILE A N 1
ATOM 714 C CA . ILE A 1 90 ? -10.047 -1.705 8.879 1.00 92.94 90 ILE A CA 1
ATOM 715 C C . ILE A 1 90 ? -11.420 -2.021 8.282 1.00 92.94 90 ILE A C 1
ATOM 717 O O . ILE A 1 90 ? -12.172 -2.762 8.897 1.00 92.94 90 ILE A O 1
ATOM 721 N N . GLU A 1 91 ? -11.713 -1.563 7.065 1.00 89.56 91 GLU A N 1
ATOM 722 C CA . GLU A 1 91 ? -12.986 -1.849 6.386 1.00 89.56 91 GLU A CA 1
ATOM 723 C C . GLU A 1 91 ? -13.272 -3.353 6.283 1.00 89.56 91 GLU A C 1
ATOM 725 O O . GLU A 1 91 ? -14.395 -3.785 6.542 1.00 89.56 91 GLU A O 1
ATOM 730 N N . GLU A 1 92 ? -12.260 -4.160 5.948 1.00 92.12 92 GLU A N 1
ATOM 731 C CA . GLU A 1 92 ? -12.384 -5.619 5.881 1.00 92.12 92 GLU A CA 1
ATOM 732 C C . GLU A 1 92 ? -12.575 -6.252 7.271 1.00 92.12 92 GLU A C 1
ATOM 734 O O . GLU A 1 92 ? -13.380 -7.171 7.413 1.00 92.12 92 GLU A O 1
ATOM 739 N N . LEU A 1 93 ? -11.890 -5.768 8.314 1.00 94.25 93 LEU A N 1
ATOM 740 C CA . LEU A 1 93 ? -12.114 -6.238 9.688 1.00 94.25 93 LEU A CA 1
ATOM 741 C C . LEU A 1 93 ? -13.546 -5.967 10.151 1.00 94.25 93 LEU A C 1
ATOM 743 O O . LEU A 1 93 ? -14.203 -6.872 10.656 1.00 94.25 93 LEU A O 1
ATOM 747 N N . GLU A 1 94 ? -14.028 -4.743 9.955 1.00 92.88 94 GLU A N 1
ATOM 748 C CA . GLU A 1 94 ? -15.379 -4.335 10.349 1.00 92.88 94 GLU A CA 1
ATOM 749 C C . GLU A 1 94 ? -16.460 -5.078 9.553 1.00 92.88 94 GLU A C 1
ATOM 751 O O . GLU A 1 94 ? -17.548 -5.335 10.068 1.00 92.88 94 GLU A O 1
ATOM 756 N N . ARG A 1 95 ? -16.159 -5.453 8.303 1.00 90.31 95 ARG A N 1
ATOM 757 C CA . ARG A 1 95 ? -17.055 -6.245 7.455 1.00 90.31 95 ARG A CA 1
ATOM 758 C C . ARG A 1 95 ? -17.144 -7.707 7.889 1.00 90.31 95 ARG A C 1
ATOM 760 O O . ARG A 1 95 ? -18.231 -8.278 7.892 1.00 90.31 95 ARG A O 1
ATOM 767 N N . TRP A 1 96 ? -16.004 -8.333 8.184 1.00 91.62 96 TRP A N 1
ATOM 768 C CA . TRP A 1 96 ? -15.919 -9.788 8.364 1.00 91.62 96 TRP A CA 1
ATOM 769 C C . TRP A 1 96 ? -15.909 -10.246 9.824 1.00 91.62 96 TRP A C 1
ATOM 771 O O . TRP A 1 96 ? -16.142 -11.429 10.075 1.00 91.62 96 TRP A O 1
ATOM 781 N N . VAL A 1 97 ? -15.652 -9.348 10.780 1.00 92.00 97 VAL A N 1
ATOM 782 C CA . VAL A 1 97 ? -15.615 -9.654 12.217 1.00 92.00 97 VAL A CA 1
ATOM 783 C C . VAL A 1 97 ? -16.734 -8.890 12.939 1.00 92.00 97 VAL A C 1
ATOM 785 O O . VAL A 1 97 ? -16.503 -7.803 13.466 1.00 92.00 97 VAL A O 1
ATOM 788 N N . PRO A 1 98 ? -17.952 -9.455 12.994 1.00 83.88 98 PRO A N 1
ATOM 789 C CA . PRO A 1 98 ? -19.139 -8.749 13.482 1.00 83.88 98 PRO A CA 1
ATOM 790 C C . PRO A 1 98 ? -19.096 -8.400 14.981 1.00 83.88 98 PRO A C 1
ATOM 792 O O . PRO A 1 98 ? -19.765 -7.472 15.418 1.00 83.88 98 PRO A O 1
ATOM 795 N N . GLU A 1 99 ? -18.287 -9.121 15.765 1.00 87.69 99 GLU A N 1
ATOM 796 C CA . GLU A 1 99 ? -18.101 -8.914 17.212 1.00 87.69 99 GLU A CA 1
ATOM 797 C C . GLU A 1 99 ? -17.242 -7.678 17.553 1.00 87.69 99 GLU A C 1
ATOM 799 O O . GLU A 1 99 ? -17.139 -7.299 18.724 1.00 87.69 99 GLU A O 1
ATOM 804 N N . LEU A 1 100 ? -16.563 -7.076 16.567 1.00 91.44 100 LEU A N 1
ATOM 805 C CA . LEU A 1 100 ? -15.728 -5.901 16.803 1.00 91.44 100 LEU A CA 1
ATOM 806 C C . LEU A 1 100 ? -16.580 -4.646 16.938 1.00 91.44 100 LEU A C 1
ATOM 808 O O . LEU A 1 100 ? -17.428 -4.363 16.101 1.00 91.44 100 LEU A O 1
ATOM 812 N N . ARG A 1 101 ? -16.297 -3.852 17.971 1.00 90.00 101 ARG A N 1
ATOM 813 C CA . ARG A 1 101 ? -16.900 -2.528 18.163 1.00 90.00 101 ARG A CA 1
ATOM 814 C C . ARG A 1 101 ? -15.953 -1.424 17.686 1.00 90.00 101 ARG A C 1
ATOM 816 O O . ARG A 1 101 ? -14.738 -1.641 17.670 1.00 90.00 101 ARG A O 1
ATOM 823 N N . PRO A 1 102 ? -16.457 -0.211 17.394 1.00 88.00 102 PRO A N 1
ATOM 824 C CA . PRO A 1 102 ? -15.617 0.931 17.029 1.00 88.00 102 PRO A CA 1
ATOM 825 C C . PRO A 1 102 ? -14.463 1.220 17.997 1.00 88.00 102 PRO A C 1
ATOM 827 O O . PRO A 1 102 ? -13.388 1.622 17.557 1.00 88.00 102 PRO A O 1
ATOM 830 N N . GLU A 1 103 ? -14.652 1.042 19.311 1.00 87.44 103 GLU A N 1
ATOM 831 C CA . GLU A 1 103 ? -13.569 1.223 20.287 1.00 87.44 103 GLU A CA 1
ATOM 832 C C . GLU A 1 103 ? -12.521 0.104 20.299 1.00 87.44 103 GLU A C 1
ATOM 834 O O . GLU A 1 103 ? -11.406 0.333 20.764 1.00 87.44 103 GLU A O 1
ATOM 839 N N . ASP A 1 104 ? -12.846 -1.078 19.772 1.00 92.44 104 ASP A N 1
ATOM 840 C CA . ASP A 1 104 ? -11.957 -2.236 19.801 1.00 92.44 104 ASP A CA 1
ATOM 841 C C . ASP A 1 104 ? -10.830 -2.125 18.748 1.00 92.44 104 ASP A C 1
ATOM 843 O O . ASP A 1 104 ? -9.845 -2.860 18.849 1.00 92.44 104 ASP A O 1
ATOM 847 N N . ILE A 1 105 ? -10.949 -1.215 17.766 1.00 93.81 105 ILE A N 1
ATOM 848 C CA . ILE A 1 105 ? -9.978 -0.998 16.678 1.00 93.81 105 ILE A CA 1
ATOM 849 C C . ILE A 1 105 ? -9.247 0.341 16.858 1.00 93.81 105 ILE A C 1
ATOM 851 O O . ILE A 1 105 ? -9.833 1.417 16.722 1.00 93.81 105 ILE A O 1
ATOM 855 N N . ASN A 1 106 ? -7.934 0.278 17.070 1.00 93.25 106 ASN A N 1
ATOM 856 C CA . ASN A 1 106 ? -7.049 1.437 17.131 1.00 93.25 106 ASN A CA 1
ATOM 857 C C . ASN A 1 106 ? -6.203 1.564 15.854 1.00 93.25 106 ASN A C 1
ATOM 859 O O . ASN A 1 106 ? -5.462 0.647 15.493 1.00 93.25 106 ASN A O 1
ATOM 863 N N . LEU A 1 107 ? -6.271 2.717 15.189 1.00 92.19 107 LEU A N 1
ATOM 864 C CA . LEU A 1 107 ? -5.420 3.059 14.050 1.00 92.19 107 LEU A CA 1
ATOM 865 C C . LEU A 1 107 ? -4.295 3.978 14.524 1.00 92.19 107 LEU A C 1
ATOM 867 O O . LEU A 1 107 ? -4.561 5.116 14.877 1.00 92.19 107 LEU A O 1
ATOM 871 N N . VAL A 1 108 ? -3.043 3.522 14.454 1.00 89.75 108 VAL A N 1
ATOM 872 C CA . VAL A 1 108 ? -1.891 4.355 14.825 1.00 89.75 108 VAL A CA 1
ATOM 873 C C . VAL A 1 108 ? -1.571 5.316 13.678 1.00 89.75 108 VAL A C 1
ATOM 875 O O . VAL A 1 108 ? -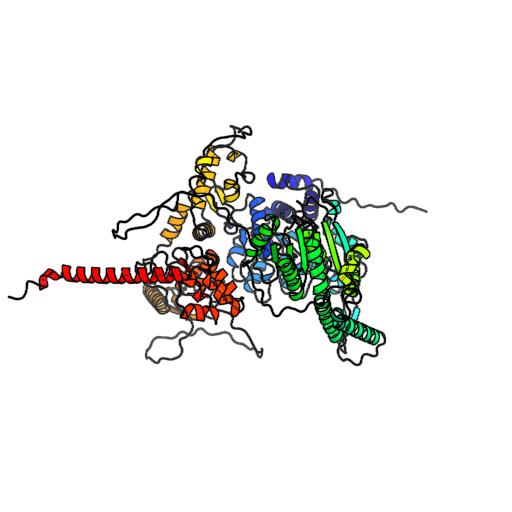1.006 4.931 12.642 1.00 89.75 108 VAL A O 1
ATOM 878 N N . GLU A 1 109 ? -1.932 6.586 13.846 1.00 80.31 109 GLU A N 1
ATOM 879 C CA . GLU A 1 109 ? -1.716 7.611 12.817 1.00 80.31 109 GLU A CA 1
ATOM 880 C C . GLU A 1 109 ? -0.344 8.282 12.920 1.00 80.31 109 GLU A C 1
ATOM 882 O O . GLU A 1 109 ? 0.225 8.711 11.910 1.00 80.31 109 GLU A O 1
ATOM 887 N N . SER A 1 110 ? 0.218 8.346 14.129 1.00 81.56 110 SER A N 1
ATOM 888 C CA . SER A 1 110 ? 1.494 9.008 14.393 1.00 81.56 110 SER A CA 1
ATOM 889 C C . SER A 1 110 ? 2.308 8.292 15.470 1.00 81.56 110 SER A C 1
ATOM 891 O O . SER A 1 110 ? 1.795 7.481 16.228 1.00 81.56 110 SER A O 1
ATOM 893 N N . LYS A 1 111 ? 3.592 8.640 15.594 1.00 80.25 111 LYS A N 1
ATOM 894 C CA . LYS A 1 111 ? 4.471 8.088 16.643 1.00 80.25 111 LYS A CA 1
ATOM 895 C C . LYS A 1 111 ? 4.041 8.462 18.070 1.00 80.25 111 LYS A C 1
ATOM 897 O O . LYS A 1 111 ? 4.489 7.822 19.009 1.00 80.25 111 LYS A O 1
ATOM 902 N N . ALA A 1 112 ? 3.225 9.508 18.227 1.00 73.75 112 ALA A N 1
ATOM 903 C CA . ALA A 1 112 ? 2.692 9.944 19.519 1.00 73.75 112 ALA A CA 1
ATOM 904 C C . ALA A 1 112 ? 1.385 9.224 19.894 1.00 73.75 112 ALA A C 1
ATOM 906 O O . ALA A 1 112 ? 0.933 9.316 21.032 1.00 73.75 112 ALA A O 1
ATOM 907 N N . ASP A 1 113 ? 0.782 8.516 18.942 1.00 79.06 113 ASP A N 1
ATOM 908 C CA . ASP A 1 113 ? -0.512 7.861 19.081 1.00 79.06 113 ASP A CA 1
ATOM 909 C C . ASP A 1 113 ? -0.359 6.464 19.704 1.00 79.06 113 ASP A C 1
ATOM 911 O O . ASP A 1 113 ? -0.498 5.432 19.051 1.00 79.06 113 ASP A O 1
ATOM 915 N N . ILE A 1 114 ? 0.057 6.447 20.972 1.00 82.88 114 ILE A N 1
ATOM 916 C CA . ILE A 1 114 ? 0.448 5.220 21.682 1.00 82.88 114 ILE A CA 1
ATOM 917 C C . ILE A 1 114 ? -0.601 4.733 22.685 1.00 82.88 114 ILE A C 1
ATOM 919 O O . ILE A 1 114 ? -0.624 3.552 23.015 1.00 82.88 114 ILE A O 1
ATOM 923 N N . MET A 1 115 ? -1.487 5.611 23.161 1.00 75.94 115 MET A N 1
ATOM 924 C CA . MET A 1 115 ? -2.392 5.282 24.271 1.00 75.94 115 MET A CA 1
ATOM 925 C C . MET A 1 115 ? -3.486 4.284 23.879 1.00 75.94 115 MET A C 1
ATOM 927 O O . MET A 1 115 ? -3.844 3.422 24.674 1.00 75.94 115 MET A O 1
ATOM 931 N N . GLY A 1 116 ? -3.991 4.359 22.644 1.00 81.50 116 GLY A N 1
ATOM 932 C CA . GLY A 1 116 ? -5.021 3.435 22.162 1.00 81.50 116 GLY A CA 1
ATOM 933 C C . GLY A 1 116 ? -4.520 2.002 21.953 1.00 81.50 116 GLY A C 1
ATOM 934 O O . GLY A 1 116 ? -5.329 1.085 21.820 1.00 81.50 116 GLY A O 1
ATOM 935 N N . ILE A 1 117 ? -3.200 1.779 21.942 1.00 88.44 117 ILE A N 1
ATOM 936 C CA . ILE A 1 117 ? -2.613 0.456 21.690 1.00 88.44 117 ILE A CA 1
ATOM 937 C C . ILE A 1 117 ? -2.936 -0.508 22.833 1.00 88.44 117 ILE A C 1
ATOM 939 O O . ILE A 1 117 ? -3.295 -1.652 22.570 1.00 88.44 117 ILE A O 1
ATOM 943 N N . SER A 1 118 ? -2.855 -0.052 24.086 1.00 86.19 118 SER A N 1
ATOM 944 C CA . SER A 1 118 ? -3.085 -0.911 25.253 1.00 86.19 118 SER A CA 1
ATOM 945 C C . SER A 1 118 ? -4.556 -1.222 25.517 1.00 86.19 118 SER A C 1
ATOM 947 O O . SER A 1 118 ? -4.872 -2.260 26.091 1.00 86.19 118 SER A O 1
ATOM 949 N N . GLN A 1 119 ? -5.456 -0.342 25.073 1.00 85.38 119 GLN A N 1
ATOM 950 C CA . GLN A 1 119 ? -6.895 -0.417 25.343 1.00 85.38 119 GLN A CA 1
ATOM 951 C C . GLN A 1 119 ? -7.695 -1.130 24.244 1.00 85.38 119 GLN A C 1
ATOM 953 O O . GLN A 1 119 ? -8.856 -1.474 24.455 1.00 85.38 119 GLN A O 1
ATOM 958 N N . SER A 1 120 ? -7.102 -1.329 23.066 1.00 90.50 120 SER A N 1
ATOM 959 C CA . SER A 1 120 ? -7.783 -1.900 21.902 1.00 90.50 120 SER A CA 1
ATOM 960 C C . SER A 1 120 ? -7.541 -3.400 21.767 1.00 90.50 120 SER A C 1
ATOM 962 O O . SER A 1 120 ? -6.492 -3.928 22.142 1.00 90.50 120 SER A O 1
ATOM 964 N N . LYS A 1 121 ? -8.513 -4.100 21.174 1.00 95.12 121 LYS A N 1
ATOM 965 C CA . LYS A 1 121 ? -8.359 -5.515 20.814 1.00 95.12 121 LYS A CA 1
ATOM 966 C C . LYS A 1 121 ? -7.540 -5.676 19.532 1.00 95.12 121 LYS A C 1
ATOM 968 O O . LYS A 1 121 ? -6.834 -6.672 19.383 1.00 95.12 121 LYS A O 1
ATOM 973 N N . VAL A 1 122 ? -7.637 -4.708 18.617 1.00 97.31 122 VAL A N 1
ATOM 974 C CA . VAL A 1 122 ? -6.937 -4.687 17.329 1.00 97.31 122 VAL A CA 1
ATOM 975 C C . VAL A 1 122 ? -6.197 -3.368 17.162 1.00 97.31 122 VAL A C 1
ATOM 977 O O . VAL A 1 122 ? -6.793 -2.298 17.238 1.00 97.31 122 VAL A O 1
ATOM 980 N N . THR A 1 123 ? -4.904 -3.440 16.861 1.00 97.56 123 THR A N 1
ATOM 981 C CA . THR A 1 123 ? -4.075 -2.285 16.508 1.00 97.56 123 THR A CA 1
ATOM 982 C C . THR A 1 123 ? -3.619 -2.391 15.053 1.00 97.56 123 THR A C 1
ATOM 984 O O . THR A 1 123 ? -2.996 -3.380 14.666 1.00 97.56 123 THR A O 1
ATOM 987 N N . VAL A 1 124 ? -3.879 -1.357 14.249 1.00 96.94 124 VAL A N 1
ATOM 988 C CA . VAL A 1 124 ? -3.418 -1.242 12.855 1.00 96.94 124 VAL A CA 1
ATOM 989 C C . VAL A 1 124 ? -2.292 -0.212 12.765 1.00 96.94 124 VAL A C 1
ATOM 991 O O . VAL A 1 124 ? -2.454 0.947 13.149 1.00 96.94 124 VAL A O 1
ATOM 994 N N . LEU A 1 125 ? -1.145 -0.628 12.225 1.00 95.38 125 LEU A N 1
ATOM 995 C CA . LEU A 1 125 ? 0.090 0.152 12.189 1.00 95.38 125 LEU A CA 1
ATOM 996 C C . LEU A 1 125 ? 0.689 0.209 10.777 1.00 95.38 125 LEU A C 1
ATOM 998 O O . LEU A 1 125 ? 0.817 -0.797 10.083 1.00 95.38 125 LEU A O 1
ATOM 1002 N N . GLY A 1 126 ? 1.126 1.397 10.357 1.00 93.25 126 GLY A N 1
ATOM 1003 C CA . GLY A 1 126 ? 1.845 1.576 9.095 1.00 93.25 126 GLY A CA 1
ATOM 1004 C C . GLY A 1 126 ? 3.358 1.361 9.224 1.00 93.25 126 GLY A C 1
ATOM 1005 O O . GLY A 1 126 ? 3.976 1.905 10.140 1.00 93.25 126 GLY A O 1
ATOM 1006 N N . TYR A 1 127 ? 3.999 0.696 8.251 1.00 91.94 127 TYR A N 1
ATOM 1007 C CA . TYR A 1 127 ? 5.470 0.528 8.232 1.00 91.94 127 TYR A CA 1
ATOM 1008 C C . TYR A 1 127 ? 6.260 1.838 8.370 1.00 91.94 127 TYR A C 1
ATOM 1010 O O . TYR A 1 127 ? 7.360 1.839 8.919 1.00 91.94 127 TYR A O 1
ATOM 1018 N N . GLY A 1 128 ? 5.724 2.951 7.853 1.00 88.69 128 GLY A N 1
ATOM 1019 C CA . GLY A 1 128 ? 6.390 4.257 7.873 1.00 88.69 128 GLY A CA 1
ATOM 1020 C C . GLY A 1 128 ? 6.611 4.837 9.275 1.00 88.69 128 GLY A C 1
ATOM 1021 O O . GLY A 1 128 ? 7.421 5.748 9.425 1.00 88.69 128 GLY A O 1
ATOM 1022 N N . LEU A 1 129 ? 5.926 4.309 10.295 1.00 89.38 129 LEU A N 1
ATOM 1023 C CA . LEU A 1 129 ? 6.082 4.735 11.688 1.00 89.38 129 LEU A CA 1
ATOM 1024 C C . LEU A 1 129 ? 7.209 3.986 12.421 1.00 89.38 129 LEU A C 1
ATOM 1026 O O . LEU A 1 129 ? 7.680 4.459 13.453 1.00 89.38 129 LEU A O 1
ATOM 1030 N N . LEU A 1 130 ? 7.682 2.860 11.871 1.00 92.88 130 LEU A N 1
ATOM 1031 C CA . LEU A 1 130 ? 8.709 1.994 12.460 1.00 92.88 130 LEU A CA 1
ATOM 1032 C C . LEU A 1 130 ? 10.129 2.477 12.121 1.00 92.88 130 LEU A C 1
ATOM 1034 O O . LEU A 1 130 ? 10.857 1.868 11.328 1.00 92.88 130 LEU A O 1
ATOM 1038 N N . THR A 1 131 ? 10.522 3.598 12.715 1.00 91.19 131 THR A N 1
ATOM 1039 C CA . THR A 1 131 ? 11.833 4.236 12.520 1.00 91.19 131 THR A CA 1
ATOM 1040 C C . THR A 1 131 ? 12.620 4.316 13.833 1.00 91.19 131 THR A C 1
ATOM 1042 O O . THR A 1 131 ? 12.061 4.169 14.915 1.00 91.19 131 THR A O 1
ATOM 1045 N N . THR A 1 132 ? 13.936 4.542 13.761 1.00 84.69 132 THR A N 1
ATOM 1046 C CA . THR A 1 132 ? 14.842 4.511 14.932 1.00 84.69 132 THR A CA 1
ATOM 1047 C C . THR A 1 132 ? 14.541 5.558 16.007 1.00 84.69 132 THR A C 1
ATOM 1049 O O . THR A 1 132 ? 14.923 5.383 17.159 1.00 84.69 132 THR A O 1
ATOM 1052 N N . ASP A 1 133 ? 13.884 6.655 15.643 1.00 85.88 133 ASP A N 1
ATOM 1053 C CA . ASP A 1 133 ? 13.473 7.744 16.535 1.00 85.88 133 ASP A CA 1
ATOM 1054 C C . ASP A 1 133 ? 12.116 7.490 17.225 1.00 85.88 133 ASP A C 1
ATOM 1056 O O . ASP A 1 133 ? 11.727 8.258 18.100 1.00 85.88 133 ASP A O 1
ATOM 1060 N N . ALA A 1 134 ? 11.393 6.418 16.883 1.00 85.56 134 ALA A N 1
ATOM 1061 C CA . ALA A 1 134 ? 10.072 6.099 17.436 1.00 85.56 134 ALA A CA 1
ATOM 1062 C C . ALA A 1 134 ? 10.139 5.324 18.773 1.00 85.56 134 ALA A C 1
ATOM 1064 O O . ALA A 1 134 ? 9.448 4.323 18.939 1.00 85.56 134 ALA A O 1
ATOM 1065 N N . ARG A 1 135 ? 10.985 5.757 19.721 1.00 86.69 135 ARG A N 1
ATOM 1066 C CA . ARG A 1 135 ? 11.303 4.991 20.949 1.00 86.69 135 ARG A CA 1
ATOM 1067 C C . ARG A 1 135 ? 10.071 4.626 21.785 1.00 86.69 135 ARG A C 1
ATOM 1069 O O . ARG A 1 135 ? 9.862 3.448 22.047 1.00 86.69 135 ARG A O 1
ATOM 1076 N N . SER A 1 136 ? 9.222 5.603 22.107 1.00 87.25 136 SER A N 1
ATOM 1077 C CA . SER A 1 136 ? 8.006 5.393 22.909 1.00 87.25 136 SER A CA 1
ATOM 1078 C C . SER A 1 136 ? 7.031 4.406 22.263 1.00 87.25 136 SER A C 1
ATOM 1080 O O . SER A 1 136 ? 6.504 3.521 22.927 1.00 87.25 136 SER A O 1
ATOM 1082 N N . LEU A 1 137 ? 6.828 4.511 20.946 1.00 89.44 137 LEU A N 1
ATOM 1083 C CA . LEU A 1 137 ? 5.999 3.569 20.195 1.00 89.44 137 LEU A CA 1
ATOM 1084 C C . LEU A 1 137 ? 6.570 2.148 20.274 1.00 89.44 137 LEU A C 1
ATOM 1086 O O . LEU A 1 137 ? 5.827 1.200 20.502 1.00 89.44 137 LEU A O 1
ATOM 1090 N N . VAL A 1 138 ? 7.885 1.990 20.104 1.00 90.12 138 VAL A N 1
ATOM 1091 C CA . VAL A 1 138 ? 8.547 0.679 20.180 1.00 90.12 138 VAL A CA 1
ATOM 1092 C C . VAL A 1 138 ? 8.438 0.071 21.579 1.00 90.12 138 VAL A C 1
ATOM 1094 O O . VAL A 1 138 ? 8.208 -1.130 21.701 1.00 90.12 138 VAL A O 1
ATOM 1097 N N . GLU A 1 139 ? 8.573 0.877 22.629 1.00 89.19 139 GLU A N 1
ATOM 1098 C CA . GLU A 1 139 ? 8.397 0.429 24.014 1.00 89.19 139 GLU A CA 1
ATOM 1099 C C . GLU A 1 139 ? 6.977 -0.098 24.253 1.00 89.19 139 GLU A C 1
ATOM 1101 O O . GLU A 1 139 ? 6.821 -1.234 24.703 1.00 89.19 139 GLU A O 1
ATOM 1106 N N . VAL A 1 140 ? 5.950 0.659 23.854 1.00 91.50 140 VAL A N 1
ATOM 1107 C CA . VAL A 1 140 ? 4.544 0.248 24.008 1.00 91.50 140 VAL A CA 1
ATOM 1108 C C . VAL A 1 140 ? 4.224 -1.005 23.187 1.00 91.50 140 VAL A C 1
ATOM 1110 O O . VAL A 1 140 ? 3.577 -1.920 23.694 1.00 91.50 140 VAL A O 1
ATOM 1113 N N . LEU A 1 141 ? 4.725 -1.106 21.950 1.00 92.81 141 LEU A N 1
ATOM 1114 C CA . LEU A 1 141 ? 4.532 -2.301 21.117 1.00 92.81 141 LEU A CA 1
ATOM 1115 C C . LEU A 1 141 ? 5.125 -3.565 21.758 1.00 92.81 141 LEU A C 1
ATOM 1117 O O . LEU A 1 141 ? 4.531 -4.637 21.654 1.00 92.81 141 LEU A O 1
ATOM 1121 N N . ASN A 1 142 ? 6.275 -3.450 22.429 1.00 89.94 142 ASN A N 1
ATOM 1122 C CA . ASN A 1 142 ? 6.893 -4.574 23.135 1.00 89.94 142 ASN A CA 1
ATOM 1123 C C . ASN A 1 142 ? 6.167 -4.915 24.448 1.00 89.94 142 ASN A C 1
ATOM 1125 O O . ASN A 1 142 ? 6.082 -6.089 24.810 1.00 89.94 142 ASN A O 1
ATOM 1129 N N . GLN A 1 143 ? 5.636 -3.912 25.152 1.00 90.06 143 GLN A N 1
ATOM 1130 C CA . GLN A 1 143 ? 4.902 -4.102 26.408 1.00 90.06 143 GLN A CA 1
ATOM 1131 C C . GLN A 1 143 ? 3.522 -4.735 26.200 1.00 90.06 143 GLN A C 1
ATOM 1133 O O . GLN A 1 143 ? 3.113 -5.548 27.026 1.00 90.06 143 GLN A O 1
ATOM 1138 N N . GLN A 1 144 ? 2.837 -4.423 25.092 1.00 90.38 144 GLN A N 1
ATOM 1139 C CA . GLN A 1 144 ? 1.469 -4.890 24.837 1.00 90.38 144 GLN A CA 1
ATOM 1140 C C . GLN A 1 144 ? 1.346 -6.415 24.687 1.00 90.38 144 GLN A C 1
ATOM 1142 O O . GLN A 1 144 ? 0.257 -6.953 24.861 1.00 90.38 144 GLN A O 1
ATOM 1147 N N . ARG A 1 145 ? 2.447 -7.121 24.379 1.00 90.56 145 ARG A N 1
ATOM 1148 C CA . ARG A 1 145 ? 2.490 -8.589 24.210 1.00 90.56 145 ARG A CA 1
ATOM 1149 C C . ARG A 1 145 ? 1.344 -9.119 23.337 1.00 90.56 145 ARG A C 1
ATOM 1151 O O . ARG A 1 145 ? 0.506 -9.896 23.785 1.00 90.56 145 ARG A O 1
ATOM 1158 N N . PHE A 1 146 ? 1.323 -8.703 22.072 1.00 96.50 146 PHE A N 1
ATOM 1159 C CA . PHE A 1 146 ? 0.337 -9.175 21.099 1.00 96.50 146 PHE A CA 1
ATOM 1160 C C . PHE A 1 146 ? 0.308 -10.701 21.013 1.00 96.50 146 PHE A C 1
ATOM 1162 O O . PHE A 1 146 ? 1.331 -11.330 20.743 1.00 96.50 146 PHE A O 1
ATOM 1169 N N . GLY A 1 147 ? -0.865 -11.303 21.207 1.00 96.94 147 GLY A N 1
ATOM 1170 C CA . GLY A 1 147 ? -1.016 -12.747 21.051 1.00 96.94 147 GLY A CA 1
ATOM 1171 C C . GLY A 1 147 ? -0.989 -13.166 19.585 1.00 96.94 147 GLY A C 1
ATOM 1172 O O . GLY A 1 147 ? -0.492 -14.246 19.267 1.00 96.94 147 GLY A O 1
ATOM 1173 N N . ILE A 1 148 ? -1.420 -12.286 18.680 1.00 97.75 148 ILE A N 1
ATOM 1174 C CA . ILE A 1 148 ? -1.349 -12.511 17.238 1.00 97.75 148 ILE A CA 1
ATOM 1175 C C . ILE A 1 148 ? -0.822 -11.284 16.493 1.00 97.75 148 ILE A C 1
ATOM 1177 O O . ILE A 1 148 ? -1.222 -10.149 16.750 1.00 97.75 148 ILE A O 1
ATOM 1181 N N . VAL A 1 149 ? 0.074 -11.527 15.536 1.00 98.12 149 VAL A N 1
ATOM 1182 C CA . VAL A 1 149 ? 0.625 -10.500 14.648 1.00 98.12 149 VAL A CA 1
ATOM 1183 C C . VAL A 1 149 ? 0.379 -10.887 13.191 1.00 98.12 149 VAL A C 1
ATOM 1185 O O . VAL A 1 149 ? 0.764 -11.969 12.750 1.00 98.12 149 VAL A O 1
ATOM 1188 N N . ILE A 1 150 ? -0.224 -9.986 12.423 1.00 98.06 150 ILE A N 1
ATOM 1189 C CA . ILE A 1 150 ? -0.340 -10.072 10.967 1.00 98.06 150 ILE A CA 1
ATOM 1190 C C . ILE A 1 150 ? 0.569 -9.014 10.352 1.00 98.06 150 ILE A C 1
ATOM 1192 O O . ILE A 1 150 ? 0.523 -7.840 10.719 1.00 98.06 150 ILE A O 1
ATOM 1196 N N . VAL A 1 151 ? 1.375 -9.418 9.378 1.00 96.81 151 VAL A N 1
ATOM 1197 C CA . VAL A 1 151 ? 2.250 -8.512 8.633 1.00 96.81 151 VAL A CA 1
ATOM 1198 C C . VAL A 1 151 ? 1.933 -8.645 7.154 1.00 96.81 151 VAL A C 1
ATOM 1200 O O . VAL A 1 151 ? 2.277 -9.650 6.528 1.00 96.81 151 VAL A O 1
ATOM 1203 N N . ASP A 1 152 ? 1.272 -7.636 6.595 1.00 93.94 152 ASP A N 1
ATOM 1204 C CA . ASP A 1 152 ? 0.966 -7.580 5.169 1.00 93.94 152 ASP A CA 1
ATOM 1205 C C . ASP A 1 152 ? 2.118 -6.968 4.377 1.00 93.94 152 ASP A C 1
ATOM 1207 O O . ASP A 1 152 ? 2.848 -6.104 4.864 1.00 93.94 152 ASP A O 1
ATOM 1211 N N . GLU A 1 153 ? 2.302 -7.426 3.145 1.00 88.94 153 GLU A N 1
ATOM 1212 C CA . GLU A 1 153 ? 3.477 -7.135 2.326 1.00 88.94 153 GLU A CA 1
ATOM 1213 C C . GLU A 1 153 ? 4.805 -7.348 3.088 1.00 88.94 153 GLU A C 1
ATOM 1215 O O . GLU A 1 153 ? 5.714 -6.517 3.077 1.00 88.94 153 GLU A O 1
ATOM 1220 N N . ALA A 1 154 ? 4.951 -8.512 3.728 1.00 92.25 154 ALA A N 1
ATOM 1221 C CA . ALA A 1 154 ? 6.104 -8.888 4.554 1.00 92.25 154 ALA A CA 1
ATOM 1222 C C . ALA A 1 154 ? 7.472 -8.802 3.839 1.00 92.25 154 ALA A C 1
ATOM 1224 O O . ALA A 1 154 ? 8.516 -8.793 4.494 1.00 92.25 154 ALA A O 1
ATOM 1225 N N . HIS A 1 155 ? 7.499 -8.639 2.510 1.00 87.94 155 HIS A N 1
ATOM 1226 C CA . HIS A 1 155 ? 8.709 -8.312 1.749 1.00 87.94 155 HIS A CA 1
ATOM 1227 C C . HIS A 1 155 ? 9.371 -6.989 2.199 1.00 87.94 155 HIS A C 1
ATOM 1229 O O . HIS A 1 155 ? 10.551 -6.753 1.927 1.00 87.94 155 HIS A O 1
ATOM 1235 N N . TYR A 1 156 ? 8.666 -6.135 2.950 1.00 90.31 156 TYR A N 1
ATOM 1236 C CA . TYR A 1 156 ? 9.259 -4.983 3.632 1.00 90.31 156 TYR A CA 1
ATOM 1237 C C . TYR A 1 156 ? 10.326 -5.389 4.671 1.00 90.31 156 TYR A C 1
ATOM 1239 O O . TYR A 1 156 ? 11.254 -4.612 4.920 1.00 90.31 156 TYR A O 1
ATOM 1247 N N . LEU A 1 157 ? 10.280 -6.610 5.208 1.00 92.62 157 LEU A N 1
ATOM 1248 C CA . LEU A 1 157 ? 11.250 -7.130 6.181 1.00 92.62 157 LEU A CA 1
ATOM 1249 C C . LEU A 1 157 ? 12.540 -7.677 5.556 1.00 92.62 157 LEU A C 1
ATOM 1251 O O . LEU A 1 157 ? 13.440 -8.088 6.280 1.00 92.62 157 LEU A O 1
ATOM 1255 N N . LYS A 1 158 ? 12.685 -7.630 4.227 1.00 90.56 158 LYS A N 1
ATOM 1256 C CA . LYS A 1 158 ? 13.795 -8.262 3.493 1.00 90.56 158 LYS A CA 1
ATOM 1257 C C . LYS A 1 158 ? 15.217 -7.870 3.909 1.00 90.56 158 LYS A C 1
ATOM 1259 O O . LYS A 1 158 ? 16.160 -8.585 3.600 1.00 90.56 158 LYS A O 1
ATOM 1264 N N . SER A 1 159 ? 15.399 -6.709 4.540 1.00 90.88 159 SER A N 1
ATOM 1265 C CA . SER A 1 159 ? 16.723 -6.192 4.902 1.00 90.88 159 SER A CA 1
ATOM 1266 C C . SER A 1 159 ? 16.930 -6.218 6.409 1.00 90.88 159 SER A C 1
ATOM 1268 O O . SER A 1 159 ? 16.227 -5.523 7.142 1.00 90.88 159 SER A O 1
ATOM 1270 N N . ARG A 1 160 ? 17.954 -6.951 6.858 1.00 91.25 160 ARG A N 1
ATOM 1271 C CA . ARG A 1 160 ? 18.366 -7.064 8.269 1.00 91.25 160 ARG A CA 1
ATOM 1272 C C . ARG A 1 160 ? 18.792 -5.732 8.891 1.00 91.25 160 ARG A C 1
ATOM 1274 O O . ARG A 1 160 ? 18.641 -5.516 10.089 1.00 91.25 160 ARG A O 1
ATOM 1281 N N . ASN A 1 161 ? 19.333 -4.825 8.079 1.00 90.75 161 ASN A N 1
ATOM 1282 C CA . ASN A 1 161 ? 19.869 -3.555 8.566 1.00 90.75 161 ASN A CA 1
ATOM 1283 C C . ASN A 1 161 ? 18.798 -2.468 8.709 1.00 90.75 161 ASN A C 1
ATOM 1285 O O . ASN A 1 161 ? 19.046 -1.469 9.384 1.00 90.75 161 ASN A O 1
ATOM 1289 N N . ALA A 1 162 ? 17.621 -2.660 8.107 1.00 94.00 162 ALA A N 1
ATOM 1290 C CA . ALA A 1 162 ? 16.548 -1.679 8.149 1.00 94.00 162 ALA A CA 1
ATOM 1291 C C . ALA A 1 162 ? 15.968 -1.543 9.566 1.00 94.00 162 ALA A C 1
ATOM 1293 O O . ALA A 1 162 ? 15.695 -2.541 10.233 1.00 94.00 162 ALA A O 1
ATOM 1294 N N . ALA A 1 163 ? 15.728 -0.300 9.996 1.00 92.81 163 ALA A N 1
ATOM 1295 C CA . ALA A 1 163 ? 15.156 0.013 11.308 1.00 92.81 163 ALA A CA 1
ATOM 1296 C C . ALA A 1 163 ? 13.846 -0.747 11.562 1.00 92.81 163 ALA A C 1
ATOM 1298 O O . ALA A 1 163 ? 13.719 -1.445 12.561 1.00 92.81 163 ALA A O 1
ATOM 1299 N N . ARG A 1 164 ? 12.926 -0.699 10.590 1.00 94.88 164 ARG A N 1
ATOM 1300 C CA . ARG A 1 164 ? 11.642 -1.411 10.634 1.00 94.88 164 ARG A CA 1
ATOM 1301 C C . ARG A 1 164 ? 11.787 -2.910 10.897 1.00 94.88 164 ARG A C 1
ATOM 1303 O O . ARG A 1 164 ? 11.024 -3.458 11.676 1.00 94.88 164 ARG A O 1
ATOM 1310 N N . THR A 1 165 ? 12.781 -3.558 10.286 1.00 95.56 165 THR A N 1
ATOM 1311 C CA . THR A 1 165 ? 13.028 -4.993 10.462 1.00 95.56 165 THR A CA 1
ATOM 1312 C C . THR A 1 165 ? 13.539 -5.276 11.867 1.00 95.56 165 THR A C 1
ATOM 1314 O O . THR A 1 165 ? 13.017 -6.156 12.539 1.00 95.56 165 THR A O 1
ATOM 1317 N N . LYS A 1 166 ? 14.519 -4.495 12.338 1.00 94.75 166 LYS A N 1
ATOM 1318 C CA . LYS A 1 166 ? 15.083 -4.637 13.689 1.00 94.75 166 LYS A CA 1
ATOM 1319 C C . LYS A 1 166 ? 14.040 -4.432 14.788 1.00 94.75 166 LYS A C 1
ATOM 1321 O O . LYS A 1 166 ? 14.146 -5.054 15.833 1.00 94.75 166 LYS A O 1
ATOM 1326 N N . ILE A 1 167 ? 13.058 -3.567 14.542 1.00 95.06 167 ILE A N 1
ATOM 1327 C CA . ILE A 1 167 ? 11.960 -3.288 15.469 1.00 95.06 167 ILE A CA 1
ATOM 1328 C C . ILE A 1 167 ? 10.893 -4.386 15.410 1.00 95.06 167 ILE A C 1
ATOM 1330 O O . ILE A 1 167 ? 10.466 -4.875 16.450 1.00 95.06 167 ILE A O 1
ATOM 1334 N N . LEU A 1 168 ? 10.442 -4.767 14.210 1.00 96.00 168 LEU A N 1
ATOM 1335 C CA . LEU A 1 168 ? 9.266 -5.626 14.068 1.00 96.00 168 LEU A CA 1
ATOM 1336 C C . LEU A 1 168 ? 9.568 -7.110 14.298 1.00 96.00 168 LEU A C 1
ATOM 1338 O O . LEU A 1 168 ? 8.711 -7.824 14.805 1.00 96.00 168 LEU A O 1
ATOM 1342 N N . VAL A 1 169 ? 10.767 -7.584 13.947 1.00 96.12 169 VAL A N 1
ATOM 1343 C CA . VAL A 1 169 ? 11.127 -9.005 14.097 1.00 96.12 169 VAL A CA 1
ATOM 1344 C C . VAL A 1 169 ? 10.991 -9.483 15.550 1.00 96.12 169 VAL A C 1
ATOM 1346 O O . VAL A 1 169 ? 10.290 -10.472 15.747 1.00 96.12 169 VAL A O 1
ATOM 1349 N N . PRO A 1 170 ? 11.524 -8.784 16.573 1.00 95.12 170 PRO A N 1
ATOM 1350 C CA . PRO A 1 170 ? 11.293 -9.155 17.972 1.00 95.12 170 PRO A CA 1
ATOM 1351 C C . PRO A 1 170 ? 9.809 -9.199 18.365 1.00 95.12 170 PRO A C 1
ATOM 1353 O O . PRO A 1 170 ? 9.388 -10.117 19.062 1.00 95.12 170 PRO A O 1
ATOM 1356 N N . VAL A 1 171 ? 8.998 -8.250 17.881 1.00 95.69 171 VAL A N 1
ATOM 1357 C CA . VAL A 1 171 ? 7.548 -8.218 18.152 1.00 95.69 171 VAL A CA 1
ATOM 1358 C C . VAL A 1 171 ? 6.855 -9.456 17.570 1.00 95.69 171 VAL A C 1
ATOM 1360 O O . VAL A 1 171 ? 6.048 -10.081 18.250 1.00 95.69 171 VAL A O 1
ATOM 1363 N N . ILE A 1 172 ? 7.206 -9.854 16.341 1.00 96.88 172 ILE A N 1
ATOM 1364 C CA . ILE A 1 172 ? 6.676 -11.069 15.697 1.00 96.88 172 ILE A CA 1
ATOM 1365 C C . ILE A 1 172 ? 7.128 -12.330 16.449 1.00 96.88 172 ILE A C 1
ATOM 1367 O O . ILE A 1 172 ? 6.334 -13.245 16.664 1.00 96.88 172 ILE A O 1
ATOM 1371 N N . GLN A 1 173 ? 8.398 -12.388 16.853 1.00 95.88 173 GLN A N 1
ATOM 1372 C CA . GLN A 1 173 ? 8.961 -13.541 17.557 1.00 95.88 173 GLN A CA 1
ATOM 1373 C C . GLN A 1 173 ? 8.290 -13.756 18.919 1.00 95.88 173 GLN A C 1
ATOM 1375 O O . GLN A 1 173 ? 8.001 -14.900 19.265 1.00 95.88 173 GLN A O 1
ATOM 1380 N N . ASN A 1 174 ? 7.990 -12.669 19.638 1.00 94.94 174 ASN A N 1
ATOM 1381 C CA . ASN A 1 174 ? 7.343 -12.697 20.951 1.00 94.94 174 ASN A CA 1
ATOM 1382 C C . ASN A 1 174 ? 5.843 -13.025 20.900 1.00 94.94 174 ASN A C 1
ATOM 1384 O O . ASN A 1 174 ? 5.286 -13.456 21.908 1.00 94.94 174 ASN A O 1
ATOM 1388 N N . ALA A 1 175 ? 5.181 -12.813 19.761 1.00 96.38 175 ALA A N 1
ATOM 1389 C CA . ALA A 1 175 ? 3.768 -13.135 19.615 1.00 96.38 175 ALA A CA 1
ATOM 1390 C C . ALA A 1 175 ? 3.540 -14.647 19.629 1.00 96.38 175 ALA A C 1
ATOM 1392 O O . ALA A 1 175 ? 4.379 -15.404 19.144 1.00 96.38 175 ALA A O 1
ATOM 1393 N N . LYS A 1 176 ? 2.392 -15.107 20.138 1.00 95.69 176 LYS A N 1
ATOM 1394 C CA . LYS A 1 176 ? 2.044 -16.539 20.132 1.00 95.69 176 LYS A CA 1
ATOM 1395 C C . LYS A 1 176 ? 1.793 -17.027 18.700 1.00 95.69 176 LYS A C 1
ATOM 1397 O O . LYS A 1 176 ? 2.356 -18.039 18.272 1.00 95.69 176 LYS A O 1
ATOM 1402 N N . ARG A 1 177 ? 1.019 -16.250 17.939 1.00 96.50 177 ARG A N 1
ATOM 1403 C CA . ARG A 1 177 ? 0.646 -16.473 16.535 1.00 96.50 177 ARG A CA 1
ATOM 1404 C C . ARG A 1 177 ? 1.261 -15.400 15.641 1.00 96.50 177 ARG A C 1
ATOM 1406 O O . ARG A 1 177 ? 1.332 -14.232 16.024 1.00 96.50 177 ARG A O 1
ATOM 1413 N N . ALA A 1 178 ? 1.653 -15.774 14.428 1.00 96.81 178 ALA A N 1
ATOM 1414 C CA . ALA A 1 178 ? 2.239 -14.838 13.477 1.00 96.81 178 ALA A CA 1
ATOM 1415 C C . ALA A 1 178 ? 1.958 -15.241 12.024 1.00 96.81 178 ALA A C 1
ATOM 1417 O O . ALA A 1 178 ? 2.329 -16.327 11.577 1.00 96.81 178 ALA A O 1
ATOM 1418 N N . ILE A 1 179 ? 1.337 -14.339 11.267 1.00 95.94 179 ILE A N 1
ATOM 1419 C CA . ILE A 1 179 ? 0.959 -14.566 9.872 1.00 95.94 179 ILE A CA 1
ATOM 1420 C C . ILE A 1 179 ? 1.650 -13.519 9.007 1.00 95.94 179 ILE A C 1
ATOM 1422 O O . ILE A 1 179 ? 1.359 -12.325 9.091 1.00 95.94 179 ILE A O 1
ATOM 1426 N N . LEU A 1 180 ? 2.563 -13.971 8.151 1.00 95.38 180 LEU A N 1
ATOM 1427 C CA . LEU A 1 180 ? 3.206 -13.108 7.163 1.00 95.38 180 LEU A CA 1
ATOM 1428 C C . LEU A 1 180 ? 2.495 -13.266 5.814 1.00 95.38 180 LEU A C 1
ATOM 1430 O O . LEU A 1 180 ? 2.337 -14.382 5.317 1.00 95.38 180 LEU A O 1
ATOM 1434 N N . LEU A 1 181 ? 2.086 -12.155 5.204 1.00 92.62 181 LEU A N 1
ATOM 1435 C CA . LEU A 1 181 ? 1.416 -12.122 3.904 1.00 92.62 181 LEU A CA 1
ATOM 1436 C C . LEU A 1 181 ? 2.295 -11.375 2.904 1.00 92.62 181 LEU A C 1
ATOM 1438 O O . LEU A 1 181 ? 2.788 -10.288 3.188 1.00 92.62 181 LEU A O 1
ATOM 1442 N N . THR A 1 182 ? 2.503 -11.926 1.710 1.00 87.50 182 THR A N 1
ATOM 1443 C CA . THR A 1 182 ? 3.148 -11.180 0.613 1.00 87.50 182 THR A CA 1
ATOM 1444 C C . THR A 1 182 ? 2.895 -11.855 -0.728 1.00 87.50 182 THR A C 1
ATOM 1446 O O . THR A 1 182 ? 2.869 -13.080 -0.829 1.00 87.50 182 THR A O 1
ATOM 1449 N N . GLY A 1 183 ? 2.705 -11.053 -1.779 1.00 80.88 183 GLY A N 1
ATOM 1450 C CA . GLY A 1 183 ? 2.643 -11.569 -3.152 1.00 80.88 183 GLY A CA 1
ATOM 1451 C C . GLY A 1 183 ? 4.016 -11.911 -3.740 1.00 80.88 183 GLY A C 1
ATOM 1452 O O . GLY A 1 183 ? 4.107 -12.703 -4.675 1.00 80.88 183 GLY A O 1
ATOM 1453 N N . THR A 1 184 ? 5.089 -11.329 -3.199 1.00 78.75 184 THR A N 1
ATOM 1454 C CA . THR A 1 184 ? 6.454 -11.422 -3.743 1.00 78.75 184 THR A CA 1
ATOM 1455 C C . THR A 1 184 ? 7.465 -11.546 -2.599 1.00 78.75 184 THR A C 1
ATOM 1457 O O . THR A 1 184 ? 7.998 -10.538 -2.135 1.00 78.75 184 THR A O 1
ATOM 1460 N N . PRO A 1 185 ? 7.712 -12.759 -2.087 1.00 76.31 185 PRO A N 1
ATOM 1461 C CA . PRO A 1 185 ? 8.470 -12.936 -0.850 1.00 76.31 185 PRO A CA 1
ATOM 1462 C C . PRO A 1 185 ? 9.963 -12.663 -0.974 1.00 76.31 185 PRO A C 1
ATOM 1464 O O . PRO A 1 185 ? 10.560 -12.110 -0.056 1.00 76.31 185 PRO A O 1
ATOM 1467 N N . ALA A 1 186 ? 10.536 -12.984 -2.130 1.00 81.44 186 ALA A N 1
ATOM 1468 C CA . ALA A 1 186 ? 11.836 -12.510 -2.568 1.00 81.44 186 ALA A CA 1
ATOM 1469 C C . ALA A 1 186 ? 11.627 -11.674 -3.833 1.00 81.44 186 ALA A C 1
ATOM 1471 O O . ALA A 1 186 ? 10.831 -12.041 -4.702 1.00 81.44 186 ALA A O 1
ATOM 1472 N N . LEU A 1 187 ? 12.332 -10.552 -3.932 1.00 72.69 187 LEU A N 1
ATOM 1473 C CA . LEU A 1 187 ? 12.322 -9.675 -5.101 1.00 72.69 187 LEU A CA 1
ATOM 1474 C C . LEU A 1 187 ? 13.412 -10.058 -6.106 1.00 72.69 187 LEU A C 1
ATOM 1476 O O . LEU A 1 187 ? 13.314 -9.673 -7.270 1.00 72.69 187 LEU A O 1
ATOM 1480 N N . GLY A 1 188 ? 14.421 -10.826 -5.686 1.00 82.06 188 GLY A N 1
ATOM 1481 C CA . GLY A 1 188 ? 15.365 -11.442 -6.619 1.00 82.06 188 GLY A CA 1
ATOM 1482 C C . GLY A 1 188 ? 16.493 -12.276 -6.018 1.00 82.06 188 GLY A C 1
ATOM 1483 O O . GLY A 1 188 ? 17.323 -12.759 -6.787 1.00 82.06 188 GLY A O 1
ATOM 1484 N N . ARG A 1 189 ? 16.589 -12.417 -4.686 1.00 88.44 189 ARG A N 1
ATOM 1485 C CA . ARG A 1 189 ? 17.704 -13.131 -4.034 1.00 88.44 189 ARG A CA 1
ATOM 1486 C C . ARG A 1 189 ? 17.273 -13.923 -2.791 1.00 88.44 189 ARG A C 1
ATOM 1488 O O . ARG A 1 189 ? 16.368 -13.464 -2.093 1.00 88.44 189 ARG A O 1
ATOM 1495 N N . PRO A 1 190 ? 17.954 -15.038 -2.454 1.00 92.75 190 PRO A N 1
ATOM 1496 C CA . PRO A 1 190 ? 17.665 -15.825 -1.250 1.00 92.75 190 PRO A CA 1
ATOM 1497 C C . PRO A 1 190 ? 17.877 -15.064 0.065 1.00 92.75 190 PRO A C 1
ATOM 1499 O O . PRO A 1 190 ? 17.173 -15.332 1.039 1.00 92.75 190 PRO A O 1
ATOM 1502 N N . GLU A 1 191 ? 18.801 -14.093 0.103 1.00 92.56 191 GLU A N 1
ATOM 1503 C CA . GLU A 1 191 ? 19.068 -13.275 1.300 1.00 92.56 191 GLU A CA 1
ATOM 1504 C C . GLU A 1 191 ? 17.822 -12.542 1.821 1.00 92.56 191 GLU A C 1
ATOM 1506 O O . GLU A 1 191 ? 17.667 -12.354 3.026 1.00 92.56 191 GLU A O 1
ATOM 1511 N N . GLU A 1 192 ? 16.905 -12.173 0.923 1.00 91.88 192 GLU A N 1
ATOM 1512 C CA . GLU A 1 192 ? 15.704 -11.392 1.238 1.00 91.88 192 GLU A CA 1
ATOM 1513 C C . GLU A 1 192 ? 14.649 -12.196 2.025 1.00 91.88 192 GLU A C 1
ATOM 1515 O O . GLU A 1 192 ? 13.736 -11.612 2.616 1.00 91.88 192 GLU A O 1
ATOM 1520 N N . LEU A 1 193 ? 14.771 -13.529 2.059 1.00 92.56 193 LEU A N 1
ATOM 1521 C CA . LEU A 1 193 ? 13.846 -14.415 2.773 1.00 92.56 193 LEU A CA 1
ATOM 1522 C C . LEU A 1 193 ? 14.217 -14.591 4.246 1.00 92.56 193 LEU A C 1
ATOM 1524 O O . LEU A 1 193 ? 13.326 -14.796 5.070 1.00 92.56 193 LEU A O 1
ATOM 1528 N N . PHE A 1 194 ? 15.503 -14.476 4.591 1.00 94.38 194 PHE A N 1
ATOM 1529 C CA . PHE A 1 194 ? 16.012 -14.870 5.907 1.00 94.38 194 PHE A CA 1
ATOM 1530 C C . PHE A 1 194 ? 15.253 -14.204 7.058 1.00 94.38 194 PHE A C 1
ATOM 1532 O O . PHE A 1 194 ? 14.802 -14.883 7.971 1.00 94.38 194 PHE A O 1
ATOM 1539 N N . MET A 1 195 ? 15.043 -12.887 6.990 1.00 94.88 195 MET A N 1
ATOM 1540 C CA . MET A 1 195 ? 14.381 -12.159 8.077 1.00 94.88 195 MET A CA 1
ATOM 1541 C C . MET A 1 195 ? 12.902 -12.525 8.240 1.00 94.88 195 MET A C 1
ATOM 1543 O O . MET A 1 195 ? 12.389 -12.455 9.349 1.00 94.88 195 MET A O 1
ATOM 1547 N N . GLN A 1 196 ? 12.212 -12.920 7.164 1.00 94.00 196 GLN A N 1
ATOM 1548 C CA . GLN A 1 196 ? 10.822 -13.385 7.247 1.00 94.00 196 GLN A CA 1
ATOM 1549 C C . GLN A 1 196 ? 10.755 -14.764 7.917 1.00 94.00 196 GLN A C 1
ATOM 1551 O O . GLN A 1 196 ? 9.896 -15.004 8.762 1.00 94.00 196 GLN A O 1
ATOM 1556 N N . ILE A 1 197 ? 11.693 -15.649 7.568 1.00 93.50 197 ILE A N 1
ATOM 1557 C CA . ILE A 1 197 ? 11.816 -16.985 8.160 1.00 93.50 197 ILE A CA 1
ATOM 1558 C C . ILE A 1 197 ? 12.154 -16.871 9.647 1.00 93.50 197 ILE A C 1
ATOM 1560 O O . ILE A 1 197 ? 11.462 -17.453 10.477 1.00 93.50 197 ILE A O 1
ATOM 1564 N N . ASP A 1 198 ? 13.190 -16.100 9.980 1.00 95.06 198 ASP A N 1
ATOM 1565 C CA . ASP A 1 198 ? 13.678 -15.951 11.352 1.00 95.06 198 ASP A CA 1
ATOM 1566 C C . ASP A 1 198 ? 12.657 -15.240 12.253 1.00 95.06 198 ASP A C 1
ATOM 1568 O O . ASP A 1 198 ? 12.559 -15.553 13.437 1.00 95.06 198 ASP A O 1
ATOM 1572 N N . ALA A 1 199 ? 11.830 -14.344 11.699 1.00 95.12 199 ALA A N 1
ATOM 1573 C CA . ALA A 1 199 ? 10.717 -13.746 12.435 1.00 95.12 199 ALA A CA 1
ATOM 1574 C C . ALA A 1 199 ? 9.678 -14.786 12.887 1.00 95.12 199 ALA A C 1
ATOM 1576 O O . ALA A 1 199 ? 9.170 -14.707 14.003 1.00 95.12 199 ALA A O 1
ATOM 1577 N N . LEU A 1 200 ? 9.360 -15.768 12.039 1.00 93.44 200 LEU A N 1
ATOM 1578 C CA . LEU A 1 200 ? 8.371 -16.797 12.367 1.00 93.44 200 LEU A CA 1
ATOM 1579 C C . LEU A 1 200 ? 8.950 -17.945 13.184 1.00 93.44 200 LEU A C 1
ATOM 1581 O O . LEU A 1 200 ? 8.334 -18.357 14.169 1.00 93.44 200 LEU A O 1
ATOM 1585 N N . TYR A 1 201 ? 10.109 -18.448 12.766 1.00 92.75 201 TYR A N 1
ATOM 1586 C CA . TYR A 1 201 ? 10.772 -19.616 13.331 1.00 92.75 201 TYR A CA 1
ATOM 1587 C C . TYR A 1 201 ? 12.251 -19.299 13.590 1.00 92.75 201 TYR A C 1
ATOM 1589 O O . TYR A 1 201 ? 13.116 -19.665 12.782 1.00 92.75 201 TYR A O 1
ATOM 1597 N N . PRO A 1 202 ? 12.554 -18.627 14.716 1.00 93.19 202 PRO A N 1
ATOM 1598 C CA . PRO A 1 202 ? 13.912 -18.233 15.067 1.00 93.19 202 PRO A CA 1
ATOM 1599 C C . PRO A 1 202 ? 14.881 -19.411 14.998 1.00 93.19 202 PRO A C 1
ATOM 1601 O O . PRO A 1 202 ? 14.589 -20.495 15.508 1.00 93.19 202 PRO A O 1
ATOM 1604 N N . ARG A 1 203 ? 16.043 -19.207 14.367 1.00 92.25 203 ARG A N 1
ATOM 1605 C CA . ARG A 1 203 ? 17.114 -20.219 14.220 1.00 92.25 203 ARG A CA 1
ATOM 1606 C C . ARG A 1 203 ? 16.736 -21.516 13.486 1.00 92.25 203 ARG A C 1
ATOM 1608 O O . ARG A 1 203 ? 17.600 -22.378 13.328 1.00 92.25 203 ARG A O 1
ATOM 1615 N N . ARG A 1 204 ? 15.513 -21.671 12.957 1.00 91.81 204 ARG A N 1
ATOM 1616 C CA . ARG A 1 204 ? 15.102 -22.870 12.189 1.00 91.81 204 ARG A CA 1
ATOM 1617 C C . ARG A 1 204 ? 15.993 -23.108 10.969 1.00 91.81 204 ARG A C 1
ATOM 1619 O O . ARG A 1 204 ? 16.192 -24.253 10.569 1.00 91.81 204 ARG A O 1
ATOM 1626 N N . PHE A 1 205 ? 16.525 -22.034 10.389 1.00 93.06 205 PHE A N 1
ATOM 1627 C CA . PHE A 1 205 ? 17.439 -22.046 9.244 1.00 93.06 205 PHE A CA 1
ATOM 1628 C C . PHE A 1 205 ? 18.889 -21.707 9.635 1.00 93.06 205 PHE A C 1
ATOM 1630 O O . PHE A 1 205 ? 19.689 -21.338 8.779 1.00 93.06 205 PHE A O 1
ATOM 1637 N N . GLY A 1 206 ? 19.236 -21.870 10.916 1.00 93.56 206 GLY A N 1
ATOM 1638 C CA . GLY A 1 206 ? 20.543 -21.510 11.461 1.00 93.56 206 GLY A CA 1
ATOM 1639 C C . GLY A 1 206 ? 20.678 -20.012 11.724 1.00 93.56 206 GLY A C 1
ATOM 1640 O O . GLY A 1 206 ? 19.696 -19.264 11.724 1.00 93.56 206 GLY A O 1
ATOM 1641 N N . THR A 1 207 ? 21.906 -19.568 11.979 1.00 94.88 207 THR A N 1
ATOM 1642 C CA . THR A 1 207 ? 22.208 -18.136 12.062 1.00 94.88 207 THR A CA 1
ATOM 1643 C C . THR A 1 207 ? 22.252 -17.516 10.664 1.00 94.88 207 THR A C 1
ATOM 1645 O O . THR A 1 207 ? 22.354 -18.218 9.658 1.00 94.88 207 THR A O 1
ATOM 1648 N N . TRP A 1 208 ? 22.241 -16.182 10.580 1.00 93.69 208 TRP A N 1
ATOM 1649 C CA . TRP A 1 208 ? 22.444 -15.477 9.307 1.00 93.69 208 TRP A CA 1
ATOM 1650 C C . TRP A 1 208 ? 23.708 -15.950 8.575 1.00 93.69 208 TRP A C 1
ATOM 1652 O O . TRP A 1 208 ? 23.691 -16.133 7.360 1.00 93.69 208 TRP A O 1
ATOM 1662 N N . SER A 1 209 ? 24.800 -16.160 9.313 1.00 92.69 209 SER A N 1
ATOM 1663 C CA . SER A 1 209 ? 26.079 -16.592 8.750 1.00 92.69 209 SER A CA 1
ATOM 1664 C C . SER A 1 209 ? 25.988 -17.984 8.127 1.00 92.69 209 SER A C 1
ATOM 1666 O O . SER A 1 209 ? 26.563 -18.206 7.063 1.00 92.69 209 SER A O 1
ATOM 1668 N N . ASP A 1 210 ? 25.251 -18.898 8.759 1.00 94.19 210 ASP A N 1
ATOM 1669 C CA . ASP A 1 210 ? 25.042 -20.256 8.248 1.00 94.19 210 ASP A CA 1
ATOM 1670 C C . ASP A 1 210 ? 24.165 -20.217 6.997 1.00 94.19 210 ASP A C 1
ATOM 1672 O O . ASP A 1 210 ? 24.551 -20.726 5.945 1.00 94.19 210 ASP A O 1
ATOM 1676 N N . TYR A 1 211 ? 23.030 -19.515 7.082 1.00 95.75 211 TYR A N 1
ATOM 1677 C CA . TYR A 1 211 ? 22.103 -19.346 5.967 1.00 95.75 211 TYR A CA 1
ATOM 1678 C C . TYR A 1 211 ? 22.795 -18.747 4.740 1.00 95.75 211 TYR A C 1
ATOM 1680 O O . TYR A 1 211 ? 22.646 -19.246 3.626 1.00 95.75 211 TYR A O 1
ATOM 1688 N N . ALA A 1 212 ? 23.583 -17.690 4.934 1.00 94.56 212 ALA A N 1
ATOM 1689 C CA . ALA A 1 212 ? 24.236 -17.003 3.836 1.00 94.56 212 ALA A CA 1
ATOM 1690 C C . ALA A 1 212 ? 25.346 -17.845 3.181 1.00 94.56 212 ALA A C 1
ATOM 1692 O O . ALA A 1 212 ? 25.477 -17.820 1.957 1.00 94.56 212 ALA A O 1
ATOM 1693 N N . LYS A 1 213 ? 26.102 -18.636 3.955 1.00 94.00 213 LYS A N 1
ATOM 1694 C CA . LYS A 1 213 ? 27.077 -19.587 3.391 1.00 94.00 213 LYS A CA 1
ATOM 1695 C C . LYS A 1 213 ? 26.393 -20.656 2.538 1.00 94.00 213 LYS A C 1
ATOM 1697 O O . LYS A 1 213 ? 26.858 -20.928 1.439 1.00 94.00 213 LYS A O 1
ATOM 1702 N N . ILE A 1 214 ? 25.293 -21.228 3.031 1.00 95.00 214 ILE A N 1
ATOM 1703 C CA . ILE A 1 214 ? 24.615 -22.357 2.377 1.00 95.00 214 ILE A CA 1
ATOM 1704 C C . ILE A 1 214 ? 23.819 -21.898 1.149 1.00 95.00 214 ILE A C 1
ATOM 1706 O O . ILE A 1 214 ? 23.919 -22.518 0.091 1.00 95.00 214 ILE A O 1
ATOM 1710 N N . TYR A 1 215 ? 23.057 -20.803 1.258 1.00 95.88 215 TYR A N 1
ATOM 1711 C CA . TYR A 1 215 ? 22.058 -20.430 0.246 1.00 95.88 215 TYR A CA 1
ATOM 1712 C C . TYR A 1 215 ? 22.356 -19.152 -0.537 1.00 95.88 215 TYR A C 1
ATOM 1714 O O . TYR A 1 215 ? 21.804 -18.950 -1.619 1.00 95.88 215 TYR A O 1
ATOM 1722 N N . CYS A 1 216 ? 23.207 -18.270 -0.013 1.00 94.19 216 CYS A N 1
ATOM 1723 C CA . CYS A 1 216 ? 23.508 -16.983 -0.644 1.00 94.19 216 CYS A CA 1
ATOM 1724 C C . CYS A 1 216 ? 24.851 -16.982 -1.391 1.00 94.19 216 CYS A C 1
ATOM 1726 O O . CYS A 1 216 ? 25.310 -15.917 -1.814 1.00 94.19 216 CYS A O 1
ATOM 1728 N N . ASN A 1 217 ? 25.484 -18.155 -1.548 1.00 93.81 217 ASN A N 1
ATOM 1729 C CA . ASN A 1 217 ? 26.838 -18.321 -2.079 1.00 93.81 217 ASN A CA 1
ATOM 1730 C C . ASN A 1 217 ? 27.825 -17.318 -1.453 1.00 93.81 217 ASN A C 1
ATOM 1732 O O . ASN A 1 217 ? 28.529 -16.587 -2.158 1.00 93.81 217 ASN A O 1
ATOM 1736 N N . ALA A 1 218 ? 27.787 -17.189 -0.124 1.00 91.00 218 ALA A N 1
ATOM 1737 C CA . ALA A 1 218 ? 28.515 -16.121 0.533 1.00 91.00 218 ALA A CA 1
ATOM 1738 C C . ALA A 1 218 ? 30.028 -16.351 0.501 1.00 91.00 218 ALA A C 1
ATOM 1740 O O . ALA A 1 218 ? 30.536 -17.372 0.964 1.00 91.00 218 ALA A O 1
ATOM 1741 N N . HIS A 1 219 ? 30.749 -15.360 -0.011 1.00 88.94 219 HIS A N 1
ATOM 1742 C CA . HIS A 1 219 ? 32.201 -15.385 -0.144 1.00 88.94 219 HIS A CA 1
ATOM 1743 C C . HIS A 1 219 ? 32.782 -13.999 0.124 1.00 88.94 219 HIS A C 1
ATOM 1745 O O . HIS A 1 219 ? 32.080 -12.987 0.174 1.00 88.94 219 HIS A O 1
ATOM 1751 N N . TYR A 1 220 ? 34.091 -13.948 0.337 1.00 85.06 220 TYR A N 1
ATOM 1752 C CA . TYR A 1 220 ? 34.777 -12.679 0.510 1.00 85.06 220 TYR A CA 1
ATOM 1753 C C . TYR A 1 220 ? 35.101 -12.063 -0.841 1.00 85.06 220 TYR A C 1
ATOM 1755 O O . TYR A 1 220 ? 35.657 -12.727 -1.713 1.00 85.06 220 TYR A O 1
ATOM 1763 N N . LYS A 1 221 ? 34.790 -10.777 -0.977 1.00 78.81 221 LYS A N 1
ATOM 1764 C CA . LYS A 1 221 ? 35.184 -9.961 -2.117 1.00 78.81 221 LYS A CA 1
ATOM 1765 C C . LYS A 1 221 ? 35.988 -8.765 -1.620 1.00 78.81 221 LYS A C 1
ATOM 1767 O O . LYS A 1 221 ? 35.653 -8.164 -0.596 1.00 78.81 221 LYS A O 1
ATOM 1772 N N . PHE A 1 222 ? 37.070 -8.449 -2.318 1.00 69.81 222 PHE A N 1
ATOM 1773 C CA . PHE A 1 222 ? 37.889 -7.281 -2.019 1.00 69.81 222 PHE A CA 1
ATOM 1774 C C . PHE A 1 222 ? 37.291 -6.054 -2.713 1.00 69.81 222 PHE A C 1
ATOM 1776 O O . PHE A 1 222 ? 36.991 -6.091 -3.905 1.00 69.81 222 PHE A O 1
ATOM 1783 N N . PHE A 1 223 ? 37.079 -4.989 -1.946 1.00 59.75 223 PHE A N 1
ATOM 1784 C CA . PHE A 1 223 ? 36.710 -3.663 -2.436 1.00 59.75 223 PHE A CA 1
ATOM 1785 C C . PHE A 1 223 ? 37.841 -2.710 -2.048 1.00 59.75 223 PHE A C 1
ATOM 1787 O O . PHE A 1 223 ? 37.930 -2.274 -0.895 1.00 59.75 223 PHE A O 1
ATOM 1794 N N . GLY A 1 224 ? 38.758 -2.479 -2.991 1.00 66.12 224 GLY A N 1
ATOM 1795 C CA . GLY A 1 224 ? 40.068 -1.904 -2.688 1.00 66.12 224 GLY A CA 1
ATOM 1796 C C . GLY A 1 224 ? 40.797 -2.761 -1.647 1.00 66.12 224 GLY A C 1
ATOM 1797 O O . GLY A 1 224 ? 40.764 -3.990 -1.707 1.00 66.12 224 GLY A O 1
ATOM 1798 N N . ASN A 1 225 ? 41.357 -2.122 -0.619 1.00 65.94 225 ASN A N 1
ATOM 1799 C CA . ASN A 1 225 ? 42.055 -2.812 0.476 1.00 65.94 225 ASN A CA 1
ATOM 1800 C C . ASN A 1 225 ? 41.116 -3.420 1.537 1.00 65.94 225 ASN A C 1
ATOM 1802 O O . ASN A 1 225 ? 41.581 -3.998 2.520 1.00 65.94 225 ASN A O 1
ATOM 1806 N N . ARG A 1 226 ? 39.790 -3.280 1.394 1.00 66.88 226 ARG A N 1
ATOM 1807 C CA . ARG A 1 226 ? 38.819 -3.762 2.388 1.00 66.88 226 ARG A CA 1
ATOM 1808 C C . ARG A 1 226 ? 38.180 -5.068 1.938 1.00 66.88 226 ARG A C 1
ATOM 1810 O O . ARG A 1 226 ? 37.560 -5.159 0.881 1.00 66.88 226 ARG A O 1
ATOM 1817 N N . ARG A 1 227 ? 38.278 -6.084 2.792 1.00 77.19 227 ARG A N 1
ATOM 1818 C CA . ARG A 1 227 ? 37.607 -7.373 2.614 1.00 77.19 227 ARG A CA 1
ATOM 1819 C C . ARG A 1 227 ? 36.149 -7.252 3.071 1.00 77.19 227 ARG A C 1
ATOM 1821 O O . ARG A 1 227 ? 35.889 -7.035 4.252 1.00 77.19 227 ARG A O 1
ATOM 1828 N N . GLN A 1 228 ? 35.200 -7.405 2.148 1.00 79.06 228 GLN A N 1
ATOM 1829 C CA . GLN A 1 228 ? 33.764 -7.377 2.435 1.00 79.06 228 GLN A CA 1
ATOM 1830 C C . GLN A 1 228 ? 33.136 -8.747 2.170 1.00 79.06 228 GLN A C 1
ATOM 1832 O O . GLN A 1 228 ? 33.539 -9.480 1.269 1.00 79.06 228 GLN A O 1
ATOM 1837 N N . TRP A 1 229 ? 32.143 -9.105 2.977 1.00 82.12 229 TRP A N 1
ATOM 1838 C CA . TRP A 1 229 ? 31.363 -10.324 2.790 1.00 82.12 229 TRP A CA 1
ATOM 1839 C C . TRP A 1 229 ? 30.262 -10.075 1.750 1.00 82.12 229 TRP A C 1
ATOM 1841 O O . TRP A 1 229 ? 29.392 -9.229 1.972 1.00 82.12 229 TRP A O 1
ATOM 1851 N N . ASP A 1 230 ? 30.305 -10.772 0.615 1.00 84.69 230 ASP A N 1
ATOM 1852 C CA . ASP A 1 230 ? 29.294 -10.681 -0.441 1.00 84.69 230 ASP A CA 1
ATOM 1853 C C . ASP A 1 230 ? 28.290 -11.830 -0.296 1.00 84.69 230 ASP A C 1
ATOM 1855 O O . ASP A 1 230 ? 28.667 -12.994 -0.366 1.00 84.69 230 ASP A O 1
ATOM 1859 N N . CYS A 1 231 ? 27.015 -11.496 -0.074 1.00 87.62 231 CYS A N 1
ATOM 1860 C CA . CYS A 1 231 ? 25.900 -12.445 0.098 1.00 87.62 231 CYS A CA 1
ATOM 1861 C C . CYS A 1 231 ? 24.881 -12.364 -1.045 1.00 87.62 231 CYS A C 1
ATOM 1863 O O . CYS A 1 231 ? 23.741 -12.798 -0.903 1.00 87.62 231 CYS A O 1
ATOM 1865 N N . ARG A 1 232 ? 25.235 -11.731 -2.165 1.00 84.81 232 ARG A N 1
ATOM 1866 C CA . ARG A 1 232 ? 24.263 -11.414 -3.223 1.00 84.81 232 ARG A CA 1
ATOM 1867 C C . ARG A 1 232 ? 24.038 -12.567 -4.204 1.00 84.81 232 ARG A C 1
ATOM 1869 O O . ARG A 1 232 ? 23.289 -12.390 -5.168 1.00 84.81 232 ARG A O 1
ATOM 1876 N N . GLY A 1 233 ? 24.719 -13.694 -3.993 1.00 90.06 233 GLY A N 1
ATOM 1877 C CA . GLY A 1 233 ? 24.641 -14.892 -4.817 1.00 90.06 233 GLY A CA 1
ATOM 1878 C C . GLY A 1 233 ? 23.463 -15.798 -4.460 1.00 90.06 233 GLY A C 1
ATOM 1879 O O . GLY A 1 233 ? 22.534 -15.411 -3.751 1.00 90.06 233 GLY A O 1
ATOM 1880 N N . ALA A 1 234 ? 23.496 -17.012 -5.003 1.00 92.88 234 ALA A N 1
ATOM 1881 C CA . ALA A 1 234 ? 22.476 -18.031 -4.807 1.00 92.88 234 ALA A CA 1
ATOM 1882 C C . ALA A 1 234 ? 23.106 -19.426 -4.933 1.00 92.88 234 ALA A C 1
ATOM 1884 O O . ALA A 1 234 ? 23.838 -19.678 -5.891 1.00 92.88 234 ALA A O 1
ATOM 1885 N N . SER A 1 235 ? 22.815 -20.314 -3.988 1.00 94.94 235 SER A N 1
ATOM 1886 C CA . SER A 1 235 ? 23.289 -21.705 -3.935 1.00 94.94 235 SER A CA 1
ATOM 1887 C C . SER A 1 235 ? 22.237 -22.591 -3.256 1.00 94.94 235 SER A C 1
ATOM 1889 O O . SER A 1 235 ? 21.356 -22.081 -2.569 1.00 94.94 235 SER A O 1
ATOM 1891 N N . ASN A 1 236 ? 22.285 -23.906 -3.486 1.00 94.94 236 ASN A N 1
ATOM 1892 C CA . ASN A 1 236 ? 21.419 -24.908 -2.839 1.00 94.94 236 ASN A CA 1
ATOM 1893 C C . ASN A 1 236 ? 19.911 -24.572 -2.869 1.00 94.94 236 ASN A C 1
ATOM 1895 O O . ASN A 1 236 ? 19.192 -24.747 -1.885 1.00 94.94 236 ASN A O 1
ATOM 1899 N N . LEU A 1 237 ? 19.420 -24.057 -4.002 1.00 94.69 237 LEU A N 1
ATOM 1900 C CA . LEU A 1 237 ? 18.055 -23.529 -4.098 1.00 94.69 237 LEU A CA 1
ATOM 1901 C C . LEU A 1 237 ? 16.971 -24.607 -3.989 1.00 94.69 237 LEU A C 1
ATOM 1903 O O . LEU A 1 237 ? 15.899 -24.314 -3.470 1.00 94.69 237 LEU A O 1
ATOM 1907 N N . ASP A 1 238 ? 17.247 -25.834 -4.431 1.00 93.56 238 ASP A N 1
ATOM 1908 C CA . ASP A 1 238 ? 16.283 -26.939 -4.360 1.00 93.56 238 ASP A CA 1
ATOM 1909 C C . ASP A 1 238 ? 16.076 -27.405 -2.907 1.00 93.56 238 ASP A C 1
ATOM 1911 O O . ASP A 1 238 ? 14.944 -27.606 -2.464 1.00 93.56 238 ASP A O 1
ATOM 1915 N N . GLU A 1 239 ? 17.163 -27.481 -2.127 1.00 94.56 239 GLU A N 1
ATOM 1916 C CA . GLU A 1 239 ? 17.099 -27.725 -0.679 1.00 94.56 239 GLU A CA 1
ATOM 1917 C C . GLU A 1 239 ? 16.327 -26.599 0.020 1.00 94.56 239 GLU A C 1
ATOM 1919 O O . GLU A 1 239 ? 15.414 -26.858 0.812 1.00 94.56 239 GLU A O 1
ATOM 1924 N N . LEU A 1 240 ? 16.654 -25.342 -0.306 1.00 94.50 240 LEU A N 1
ATOM 1925 C CA . LEU A 1 240 ? 15.963 -24.179 0.243 1.00 94.50 240 LEU A CA 1
ATOM 1926 C C . LEU A 1 240 ? 14.462 -24.234 -0.060 1.00 94.50 240 LEU A C 1
ATOM 1928 O O . LEU A 1 240 ? 13.654 -24.023 0.842 1.00 94.50 240 LEU A O 1
ATOM 1932 N N . HIS A 1 241 ? 14.084 -24.561 -1.297 1.00 94.00 241 HIS A N 1
ATOM 1933 C CA . HIS A 1 241 ? 12.692 -24.701 -1.709 1.00 94.00 241 HIS A CA 1
ATOM 1934 C C . HIS A 1 241 ? 11.952 -25.760 -0.885 1.00 94.00 241 HIS A C 1
ATOM 1936 O O . HIS A 1 241 ? 10.874 -25.479 -0.352 1.00 94.00 241 HIS A O 1
ATOM 1942 N N . HIS A 1 242 ? 12.544 -26.948 -0.727 1.00 93.50 242 HIS A N 1
ATOM 1943 C CA . HIS A 1 242 ? 11.942 -28.027 0.052 1.00 93.50 242 HIS A CA 1
ATOM 1944 C C . HIS A 1 242 ? 11.693 -27.596 1.502 1.00 93.50 242 HIS A C 1
ATOM 1946 O O . HIS A 1 242 ? 10.574 -27.707 2.003 1.00 93.50 242 HIS A O 1
ATOM 1952 N N . ARG A 1 243 ? 12.695 -26.992 2.149 1.00 93.50 243 ARG A N 1
ATOM 1953 C CA . ARG A 1 243 ? 12.561 -26.504 3.528 1.00 93.50 243 ARG A CA 1
ATOM 1954 C C . ARG A 1 243 ? 11.546 -25.374 3.659 1.00 93.50 243 ARG A C 1
ATOM 1956 O O . ARG A 1 243 ? 10.823 -25.305 4.649 1.00 93.50 243 ARG A O 1
ATOM 1963 N N . LEU A 1 244 ? 11.489 -24.473 2.681 1.00 91.12 244 LEU A N 1
ATOM 1964 C CA . LEU A 1 244 ? 10.503 -23.400 2.660 1.00 91.12 244 LEU A CA 1
ATOM 1965 C C . LEU A 1 244 ? 9.078 -23.957 2.549 1.00 91.12 244 LEU A C 1
ATOM 1967 O O . LEU A 1 244 ? 8.194 -23.462 3.244 1.00 91.12 244 LEU A O 1
ATOM 1971 N N . SER A 1 245 ? 8.857 -25.005 1.748 1.00 88.50 245 SER A N 1
ATOM 1972 C CA . SER A 1 245 ? 7.538 -25.637 1.567 1.00 88.50 245 SER A CA 1
ATOM 1973 C C . SER A 1 245 ? 6.929 -26.189 2.867 1.00 88.50 245 SER A C 1
ATOM 1975 O O . SER A 1 245 ? 5.710 -26.304 2.989 1.00 88.50 245 SER A O 1
ATOM 1977 N N . GLU A 1 246 ? 7.756 -26.452 3.885 1.00 87.50 246 GLU A N 1
ATOM 1978 C CA . GLU A 1 246 ? 7.285 -26.852 5.212 1.00 87.50 246 GLU A CA 1
ATOM 1979 C C . GLU A 1 246 ? 6.633 -25.702 5.987 1.00 87.50 246 GLU A C 1
ATOM 1981 O O . GLU A 1 246 ? 5.770 -25.955 6.824 1.00 87.50 246 GLU A O 1
ATOM 1986 N N . ILE A 1 247 ? 7.030 -24.451 5.744 1.00 86.81 247 ILE A N 1
ATOM 1987 C CA . ILE A 1 247 ? 6.614 -23.273 6.530 1.00 86.81 247 ILE A CA 1
ATOM 1988 C C . ILE A 1 247 ? 5.789 -22.263 5.725 1.00 86.81 247 ILE A C 1
ATOM 1990 O O . ILE A 1 247 ? 5.154 -21.377 6.306 1.00 86.81 247 ILE A O 1
ATOM 1994 N N . MET A 1 248 ? 5.792 -22.391 4.397 1.00 87.56 248 MET A N 1
ATOM 1995 C CA . MET A 1 248 ? 5.106 -21.495 3.476 1.00 87.56 248 MET A CA 1
ATOM 1996 C C . MET A 1 248 ? 4.046 -22.233 2.662 1.00 87.56 248 MET A C 1
ATOM 1998 O O . MET A 1 248 ? 4.284 -23.336 2.176 1.00 87.56 248 MET A O 1
ATOM 2002 N N . ILE A 1 249 ? 2.915 -21.570 2.427 1.00 87.88 249 ILE A N 1
ATOM 2003 C CA . ILE A 1 249 ? 1.975 -21.958 1.375 1.00 87.88 249 ILE A CA 1
ATOM 2004 C C . ILE A 1 249 ? 2.039 -20.942 0.241 1.00 87.88 249 ILE A C 1
ATOM 2006 O O . ILE A 1 249 ? 1.955 -19.732 0.462 1.00 87.88 249 ILE A O 1
ATOM 2010 N N . ARG A 1 250 ? 2.194 -21.436 -0.988 1.00 86.19 250 ARG A N 1
ATOM 2011 C CA . ARG A 1 250 ? 2.259 -20.615 -2.197 1.00 86.19 250 ARG A CA 1
ATOM 2012 C C . ARG A 1 250 ? 1.222 -21.091 -3.204 1.00 86.19 250 ARG A C 1
ATOM 2014 O O . ARG A 1 250 ? 1.131 -22.283 -3.472 1.00 86.19 250 ARG A O 1
ATOM 2021 N N . ARG A 1 251 ? 0.436 -20.151 -3.734 1.00 83.56 251 ARG A N 1
ATOM 2022 C CA . ARG A 1 251 ? -0.603 -20.402 -4.746 1.00 83.56 251 ARG A CA 1
ATOM 2023 C C . ARG A 1 251 ? -0.491 -19.380 -5.874 1.00 83.56 251 ARG A C 1
ATOM 2025 O O . ARG A 1 251 ? -0.494 -18.161 -5.626 1.00 83.56 251 ARG A O 1
ATOM 2032 N N . LEU A 1 252 ? -0.386 -19.871 -7.105 1.00 81.94 252 LEU A N 1
ATOM 2033 C CA . LEU A 1 252 ? -0.341 -19.045 -8.311 1.00 81.94 252 LEU A CA 1
ATOM 2034 C C . LEU A 1 252 ? -1.754 -18.818 -8.857 1.00 81.94 252 LEU A C 1
ATOM 2036 O O . LEU A 1 252 ? -2.589 -19.709 -8.785 1.00 81.94 252 LEU A O 1
ATOM 2040 N N . LYS A 1 253 ? -2.035 -17.643 -9.443 1.00 76.56 253 LYS A N 1
ATOM 2041 C CA . LYS A 1 253 ? -3.352 -17.364 -10.064 1.00 76.56 253 LYS A CA 1
ATOM 2042 C C . LYS A 1 253 ? -3.761 -18.436 -11.072 1.00 76.56 253 LYS A C 1
ATOM 2044 O O . LYS A 1 253 ? -4.892 -18.892 -11.017 1.00 76.56 253 LYS A O 1
ATOM 2049 N N . ALA A 1 254 ? -2.822 -18.861 -11.917 1.00 73.31 254 ALA A N 1
ATOM 2050 C CA . ALA A 1 254 ? -3.044 -19.901 -12.919 1.00 73.31 254 ALA A CA 1
ATOM 2051 C C . ALA A 1 254 ? -3.461 -21.258 -12.316 1.00 73.31 254 ALA A C 1
ATOM 2053 O O . ALA A 1 254 ? -4.063 -22.065 -13.005 1.00 73.31 254 ALA A O 1
ATOM 2054 N N . GLU A 1 255 ? -3.158 -21.512 -11.038 1.00 75.75 255 GLU A N 1
ATOM 2055 C CA . GLU A 1 255 ? -3.520 -22.761 -10.354 1.00 75.75 255 GLU A CA 1
ATOM 2056 C C . GLU A 1 255 ? -4.911 -22.697 -9.710 1.00 75.75 255 GLU A C 1
ATOM 2058 O O . GLU A 1 255 ? -5.527 -23.736 -9.502 1.00 75.75 255 GLU A O 1
ATOM 2063 N N . VAL A 1 256 ? -5.393 -21.500 -9.345 1.00 73.88 256 VAL A N 1
ATOM 2064 C CA . VAL A 1 256 ? -6.584 -21.350 -8.483 1.00 73.88 256 VAL A CA 1
ATOM 2065 C C . VAL A 1 256 ? -7.724 -20.536 -9.091 1.00 73.88 256 VAL A C 1
ATOM 2067 O O . VAL A 1 256 ? -8.850 -20.624 -8.612 1.00 73.88 256 VAL A O 1
ATOM 2070 N N . LEU A 1 257 ? -7.453 -19.732 -10.118 1.00 70.31 257 LEU A N 1
ATOM 2071 C CA . LEU A 1 257 ? -8.444 -18.937 -10.841 1.00 70.31 257 LEU A CA 1
ATOM 2072 C C . LEU A 1 257 ? -8.331 -19.233 -12.336 1.00 70.31 257 LEU A C 1
ATOM 2074 O O . LEU A 1 257 ? -7.894 -18.390 -13.113 1.00 70.31 257 LEU A O 1
ATOM 2078 N N . THR A 1 258 ? -8.746 -20.434 -12.736 1.00 67.56 258 THR A N 1
ATOM 2079 C CA . THR A 1 258 ? -8.760 -20.869 -14.144 1.00 67.56 258 THR A CA 1
ATOM 2080 C C . THR A 1 258 ? -9.737 -20.079 -15.019 1.00 67.56 258 THR A C 1
ATOM 2082 O O . THR A 1 258 ? -9.655 -20.151 -16.236 1.00 67.56 258 THR A O 1
ATOM 2085 N N . GLN A 1 259 ? -10.645 -19.309 -14.411 1.00 68.56 259 GLN A N 1
ATOM 2086 C CA . GLN A 1 259 ? -11.595 -18.437 -15.111 1.00 68.56 259 GLN A CA 1
ATOM 2087 C C . GLN A 1 259 ? -11.005 -17.073 -15.500 1.00 68.56 259 GLN A C 1
ATOM 2089 O O . GLN A 1 259 ? -11.625 -16.341 -16.264 1.00 68.56 259 GLN A O 1
ATOM 2094 N N . LEU A 1 260 ? -9.848 -16.690 -14.945 1.00 73.00 260 LEU A N 1
ATOM 2095 C CA . LEU A 1 260 ? -9.192 -15.442 -15.334 1.00 73.00 260 LEU A CA 1
ATOM 2096 C C . LEU A 1 260 ? -8.579 -15.611 -16.730 1.00 73.00 260 LEU A C 1
ATOM 2098 O O . LEU A 1 260 ? -7.813 -16.557 -16.914 1.00 73.00 260 LEU A O 1
ATOM 2102 N N . PRO A 1 261 ? -8.831 -14.682 -17.669 1.00 79.31 261 PRO A N 1
ATOM 2103 C CA . PRO A 1 261 ? -8.178 -14.688 -18.972 1.00 79.31 261 PRO A CA 1
ATOM 2104 C C . PRO A 1 261 ? -6.651 -14.666 -18.865 1.00 79.31 261 PRO A C 1
ATOM 2106 O O . PRO A 1 261 ? -6.086 -14.211 -17.864 1.00 79.31 261 PRO A O 1
ATOM 2109 N N . ASP A 1 262 ? -5.968 -15.119 -19.911 1.00 84.06 262 ASP A N 1
ATOM 2110 C CA . ASP A 1 262 ? -4.513 -15.230 -19.897 1.00 84.06 262 ASP A CA 1
ATOM 2111 C C . ASP A 1 262 ? -3.796 -13.872 -19.908 1.00 84.06 262 ASP A C 1
ATOM 2113 O O . ASP A 1 262 ? -4.303 -12.844 -20.367 1.00 84.06 262 ASP A O 1
ATOM 2117 N N . LYS A 1 263 ? -2.558 -13.885 -19.395 1.00 88.94 263 LYS A N 1
ATOM 2118 C CA . LYS A 1 263 ? -1.606 -12.778 -19.552 1.00 88.94 263 LYS A CA 1
ATOM 2119 C C . LYS A 1 263 ? -0.661 -13.079 -20.702 1.00 88.94 263 LYS A C 1
ATOM 2121 O O . LYS A 1 263 ? 0.181 -13.971 -20.580 1.00 88.94 263 LYS A O 1
ATOM 2126 N N . ILE A 1 264 ? -0.736 -12.278 -21.756 1.00 90.38 264 ILE A N 1
ATOM 2127 C CA . ILE A 1 264 ? 0.131 -12.397 -22.928 1.00 90.38 264 ILE A CA 1
ATOM 2128 C C . ILE A 1 264 ? 1.210 -11.328 -22.811 1.00 90.38 264 ILE A C 1
ATOM 2130 O O . ILE A 1 264 ? 0.910 -10.140 -22.748 1.00 90.38 264 ILE A O 1
ATOM 2134 N N . ARG A 1 265 ? 2.474 -11.744 -22.727 1.00 93.38 265 ARG A N 1
ATOM 2135 C CA . ARG A 1 265 ? 3.615 -10.831 -22.598 1.00 93.38 265 ARG A CA 1
ATOM 2136 C C . ARG A 1 265 ? 4.379 -10.770 -23.909 1.00 93.38 265 ARG A C 1
ATOM 2138 O O . ARG A 1 265 ? 4.779 -11.811 -24.425 1.00 93.38 265 ARG A O 1
ATOM 2145 N N . GLN A 1 266 ? 4.657 -9.563 -24.379 1.00 93.94 266 GLN A N 1
ATOM 2146 C CA . GLN A 1 266 ? 5.452 -9.323 -25.575 1.00 93.94 266 GLN A CA 1
ATOM 2147 C C . GLN A 1 266 ? 6.541 -8.287 -25.301 1.00 93.94 266 GLN A C 1
ATOM 2149 O O . GLN A 1 266 ? 6.328 -7.279 -24.622 1.00 93.94 266 GLN A O 1
ATOM 2154 N N . ARG A 1 267 ? 7.732 -8.549 -25.830 1.00 93.75 267 ARG A N 1
ATOM 2155 C CA . ARG A 1 267 ? 8.805 -7.569 -25.966 1.00 93.75 267 ARG A CA 1
ATOM 2156 C C . ARG A 1 267 ? 8.623 -6.871 -27.299 1.00 93.75 267 ARG A C 1
ATOM 2158 O O . ARG A 1 267 ? 8.499 -7.543 -28.316 1.00 93.75 267 ARG A O 1
ATOM 2165 N N . ILE A 1 268 ? 8.663 -5.551 -27.287 1.00 93.69 268 ILE A N 1
ATOM 2166 C CA . ILE A 1 268 ? 8.610 -4.720 -28.484 1.00 93.69 268 ILE A CA 1
ATOM 2167 C C . ILE A 1 268 ? 10.005 -4.124 -28.653 1.00 93.69 268 ILE A C 1
ATOM 2169 O O . ILE A 1 268 ? 10.316 -3.107 -28.022 1.00 93.69 268 ILE A O 1
ATOM 2173 N N . PRO A 1 269 ? 10.899 -4.821 -29.379 1.00 91.81 269 PRO A N 1
ATOM 2174 C CA . PRO A 1 269 ? 12.236 -4.325 -29.629 1.00 91.81 269 PRO A CA 1
ATOM 2175 C C . PRO A 1 269 ? 12.206 -3.286 -30.753 1.00 91.81 269 PRO A C 1
ATOM 2177 O O . PRO A 1 269 ? 11.648 -3.547 -31.813 1.00 91.81 269 PRO A O 1
ATOM 2180 N N . PHE A 1 270 ? 12.870 -2.155 -30.553 1.00 91.56 270 PHE A N 1
ATOM 2181 C CA . PHE A 1 270 ? 13.055 -1.132 -31.584 1.00 91.56 270 PHE A CA 1
ATOM 2182 C C . PHE A 1 270 ? 14.480 -0.580 -31.535 1.00 91.56 270 PHE A C 1
ATOM 2184 O O . PHE A 1 270 ? 15.175 -0.685 -30.516 1.00 91.56 270 PHE A O 1
ATOM 2191 N N . ASP A 1 271 ? 14.925 -0.035 -32.656 1.00 89.81 271 ASP A N 1
ATOM 2192 C CA . ASP A 1 271 ? 16.216 0.618 -32.799 1.00 89.81 271 ASP A CA 1
ATOM 2193 C C . ASP A 1 271 ? 16.062 2.118 -32.540 1.00 89.81 271 ASP A C 1
ATOM 2195 O O . ASP A 1 271 ? 15.075 2.738 -32.924 1.00 89.81 271 ASP A O 1
ATOM 2199 N N . LEU A 1 272 ? 17.024 2.714 -31.838 1.00 87.44 272 LEU A N 1
ATOM 2200 C CA . LEU A 1 272 ? 17.009 4.156 -31.614 1.00 87.44 272 LEU A CA 1
ATOM 2201 C C . LEU A 1 272 ? 17.632 4.885 -32.811 1.00 87.44 272 LEU A C 1
ATOM 2203 O O . LEU A 1 272 ? 18.695 4.467 -33.285 1.00 87.44 272 LEU A O 1
ATOM 2207 N N . PRO A 1 273 ? 17.059 6.021 -33.246 1.00 84.44 273 PRO A N 1
ATOM 2208 C CA . PRO A 1 273 ? 17.734 6.910 -34.178 1.00 84.44 273 PRO A CA 1
ATOM 2209 C C . PRO A 1 273 ? 19.099 7.335 -33.628 1.00 84.44 273 PRO A C 1
ATOM 2211 O O . PRO A 1 273 ? 19.253 7.563 -32.424 1.00 84.44 273 PRO A O 1
ATOM 2214 N N . LYS A 1 274 ? 20.089 7.497 -34.517 1.00 82.25 274 LYS A N 1
ATOM 2215 C CA . LYS A 1 274 ? 21.481 7.801 -34.135 1.00 82.25 274 LYS A CA 1
ATOM 2216 C C . LYS A 1 274 ? 21.599 9.001 -33.194 1.00 82.25 274 LYS A C 1
ATOM 2218 O O . LYS A 1 274 ? 22.327 8.912 -32.213 1.00 82.25 274 LYS A O 1
ATOM 2223 N N . GLU A 1 275 ? 20.870 10.083 -33.462 1.00 81.50 275 GLU A N 1
ATOM 2224 C CA . GLU A 1 275 ? 20.911 11.292 -32.629 1.00 81.50 275 GLU A CA 1
ATOM 2225 C C . GLU A 1 275 ? 20.274 11.073 -31.250 1.00 81.50 275 GLU A C 1
ATOM 2227 O O . GLU A 1 275 ? 20.872 11.426 -30.236 1.00 81.50 275 GLU A O 1
ATOM 2232 N N . ALA A 1 276 ? 19.110 10.415 -31.190 1.00 79.75 276 ALA A N 1
ATOM 2233 C CA . ALA A 1 276 ? 18.414 10.123 -29.934 1.00 79.75 276 ALA A CA 1
ATOM 2234 C C . ALA A 1 276 ? 19.196 9.139 -29.041 1.00 79.75 276 ALA A C 1
ATOM 2236 O O . ALA A 1 276 ? 19.188 9.257 -27.817 1.00 79.75 276 ALA A O 1
ATOM 2237 N N . GLY A 1 277 ? 19.884 8.167 -29.650 1.00 82.75 277 GLY A N 1
ATOM 2238 C CA . GLY A 1 277 ? 20.641 7.126 -28.952 1.00 82.75 277 GLY A CA 1
ATOM 2239 C C . GLY A 1 277 ? 22.105 7.466 -28.657 1.00 82.75 277 GLY A C 1
ATOM 2240 O O . GLY A 1 277 ? 22.746 6.719 -27.921 1.00 82.75 277 GLY A O 1
ATOM 2241 N N . LYS A 1 278 ? 22.653 8.567 -29.192 1.00 86.94 278 LYS A N 1
ATOM 2242 C CA . LYS A 1 278 ? 24.099 8.866 -29.172 1.00 86.94 278 LYS A CA 1
ATOM 2243 C C . LYS A 1 278 ? 24.719 8.808 -27.775 1.00 86.94 278 LYS A C 1
ATOM 2245 O O . LYS A 1 278 ? 25.738 8.147 -27.577 1.00 86.94 278 LYS A O 1
ATOM 2250 N N . GLU A 1 279 ? 24.107 9.486 -26.805 1.00 87.50 279 GLU A N 1
ATOM 2251 C CA . GLU A 1 279 ? 24.610 9.520 -25.427 1.00 87.50 279 GLU A CA 1
ATOM 2252 C C . GLU A 1 279 ? 24.458 8.155 -24.737 1.00 87.50 279 GLU A C 1
ATOM 2254 O O . GLU A 1 279 ? 25.389 7.685 -24.081 1.00 87.50 279 GLU A O 1
ATOM 2259 N N . ALA A 1 280 ? 23.321 7.478 -24.930 1.00 87.31 280 ALA A N 1
ATOM 2260 C CA . ALA A 1 280 ? 23.076 6.154 -24.361 1.00 87.31 280 ALA A CA 1
ATOM 2261 C C . ALA A 1 280 ? 24.081 5.111 -24.889 1.00 87.31 280 ALA A C 1
ATOM 2263 O O . ALA A 1 280 ? 24.652 4.364 -24.091 1.00 87.31 280 ALA A O 1
ATOM 2264 N N . SER A 1 281 ? 24.353 5.112 -26.197 1.00 87.25 281 SER A N 1
ATOM 2265 C CA . SER A 1 281 ? 25.346 4.241 -26.836 1.00 87.25 281 SER A CA 1
ATOM 2266 C C . SER A 1 281 ? 26.765 4.544 -26.354 1.00 87.25 281 SER A C 1
ATOM 2268 O O . SER A 1 281 ? 27.499 3.625 -25.998 1.00 87.25 281 SER A O 1
ATOM 2270 N N . MET A 1 282 ? 27.141 5.824 -26.240 1.00 89.62 282 MET A N 1
ATOM 2271 C CA . MET A 1 282 ? 28.454 6.223 -25.714 1.00 89.62 282 MET A CA 1
ATOM 2272 C C . MET A 1 282 ? 28.668 5.735 -24.272 1.00 89.62 282 MET A C 1
ATOM 2274 O O . MET A 1 282 ? 29.733 5.203 -23.943 1.00 89.62 282 MET A O 1
ATOM 2278 N N . LEU A 1 283 ? 27.665 5.897 -23.400 1.00 90.12 283 LEU A N 1
ATOM 2279 C CA . LEU A 1 283 ? 27.729 5.408 -22.020 1.00 90.12 283 LEU A CA 1
ATOM 2280 C C . LEU A 1 283 ? 27.787 3.878 -21.961 1.00 90.12 283 LEU A C 1
ATOM 2282 O O . LEU A 1 283 ? 28.509 3.330 -21.127 1.00 90.12 283 LEU A O 1
ATOM 2286 N N . TYR A 1 284 ? 27.064 3.197 -22.853 1.00 87.88 284 TYR A N 1
ATOM 2287 C CA . TYR A 1 284 ? 27.085 1.742 -22.968 1.00 87.88 284 TYR A CA 1
ATOM 2288 C C . TYR A 1 284 ? 28.466 1.219 -23.383 1.00 87.88 284 TYR A C 1
ATOM 2290 O O . TYR A 1 284 ? 29.018 0.352 -22.707 1.00 87.88 284 TYR A O 1
ATOM 2298 N N . GLU A 1 285 ? 29.092 1.805 -24.403 1.00 88.81 285 GLU A N 1
ATOM 2299 C CA . GLU A 1 285 ? 30.464 1.460 -24.795 1.00 88.81 285 GLU A CA 1
ATOM 2300 C C . GLU A 1 285 ? 31.481 1.740 -23.685 1.00 88.81 285 GLU A C 1
ATOM 2302 O O . GLU A 1 285 ? 32.402 0.949 -23.466 1.00 88.81 285 GLU A O 1
ATOM 2307 N N . LYS A 1 286 ? 31.330 2.866 -22.973 1.00 89.38 286 LYS A N 1
ATOM 2308 C CA . LYS A 1 286 ? 32.174 3.187 -21.816 1.00 89.38 286 LYS A CA 1
ATOM 2309 C C . LYS A 1 286 ? 32.046 2.107 -20.742 1.00 89.38 286 LYS A C 1
ATOM 2311 O O . LYS A 1 286 ? 33.054 1.703 -20.164 1.00 89.38 286 LYS A O 1
ATOM 2316 N N . TRP A 1 287 ? 30.830 1.624 -20.498 1.00 89.19 287 TRP A N 1
ATOM 2317 C CA . TRP A 1 287 ? 30.573 0.559 -19.534 1.00 89.19 287 TRP A CA 1
ATOM 2318 C C . TRP A 1 287 ? 31.185 -0.765 -19.976 1.00 89.19 287 TRP A C 1
ATOM 2320 O O . TRP A 1 287 ? 31.839 -1.420 -19.168 1.00 89.19 287 TRP A O 1
ATOM 2330 N N . GLU A 1 288 ? 31.065 -1.132 -21.252 1.00 86.88 288 GLU A N 1
ATOM 2331 C CA . GLU A 1 288 ? 31.710 -2.340 -21.769 1.00 86.88 288 GLU A CA 1
ATOM 2332 C C . GLU A 1 288 ? 33.234 -2.283 -21.647 1.00 86.88 288 GLU A C 1
ATOM 2334 O O . GLU A 1 288 ? 33.846 -3.260 -21.216 1.00 86.88 288 GLU A O 1
ATOM 2339 N N . ARG A 1 289 ? 33.854 -1.143 -21.980 1.00 87.38 289 ARG A N 1
ATOM 2340 C CA . ARG A 1 289 ? 35.304 -0.947 -21.817 1.00 87.38 289 ARG A CA 1
ATOM 2341 C C . ARG A 1 289 ? 35.728 -1.107 -20.358 1.00 87.38 289 ARG A C 1
ATOM 2343 O O . ARG A 1 289 ? 36.678 -1.836 -20.082 1.00 87.38 289 ARG A O 1
ATOM 2350 N N . LEU A 1 290 ? 34.985 -0.494 -19.434 1.00 85.81 290 LEU A N 1
ATOM 2351 C CA . LEU A 1 290 ? 35.241 -0.603 -17.998 1.00 85.81 290 LEU A CA 1
ATOM 2352 C C . LEU A 1 290 ? 35.096 -2.051 -17.502 1.00 85.81 290 LEU A C 1
ATOM 2354 O O . LEU A 1 290 ? 35.958 -2.544 -16.779 1.00 85.81 290 LEU A O 1
ATOM 2358 N N . MET A 1 291 ? 34.050 -2.762 -17.925 1.00 83.94 291 MET A N 1
ATOM 2359 C CA . MET A 1 291 ? 33.853 -4.168 -17.561 1.00 83.94 291 MET A CA 1
ATOM 2360 C C . MET A 1 291 ? 34.992 -5.055 -18.082 1.00 83.94 291 MET A C 1
ATOM 2362 O O . MET A 1 291 ? 35.524 -5.852 -17.315 1.00 83.94 291 MET A O 1
ATOM 2366 N N . ARG A 1 292 ? 35.441 -4.858 -19.331 1.00 85.25 292 ARG A N 1
ATOM 2367 C CA . ARG A 1 292 ? 36.585 -5.601 -19.895 1.00 85.25 292 ARG A CA 1
ATOM 2368 C C . ARG A 1 292 ? 37.881 -5.342 -19.122 1.00 85.25 292 ARG A C 1
ATOM 2370 O O . ARG A 1 292 ? 38.591 -6.295 -18.828 1.00 85.25 292 ARG A O 1
ATOM 2377 N N . SER A 1 293 ? 38.154 -4.090 -18.736 1.00 81.50 293 SER A N 1
ATOM 2378 C CA . SER A 1 293 ? 39.335 -3.762 -17.914 1.00 81.50 293 SER A CA 1
ATOM 2379 C C . SER A 1 293 ? 39.291 -4.364 -16.505 1.00 81.50 293 SER A C 1
ATOM 2381 O O . SER A 1 293 ? 40.328 -4.621 -15.897 1.00 81.50 293 SER A O 1
ATOM 2383 N N . LEU A 1 294 ? 38.088 -4.594 -15.967 1.00 77.44 294 LEU A N 1
ATOM 2384 C CA . LEU A 1 294 ? 37.917 -5.243 -14.668 1.00 77.44 294 LEU A CA 1
ATOM 2385 C C . LEU A 1 294 ? 38.152 -6.747 -14.752 1.00 77.44 294 LEU A C 1
ATOM 2387 O O . LEU A 1 294 ? 38.735 -7.316 -13.831 1.00 77.44 294 LEU A O 1
ATOM 2391 N N . ASP A 1 295 ? 37.733 -7.368 -15.853 1.00 74.75 295 ASP A N 1
ATOM 2392 C CA . ASP A 1 295 ? 37.964 -8.787 -16.108 1.00 74.75 295 ASP A CA 1
ATOM 2393 C C . ASP A 1 295 ? 39.446 -9.079 -16.425 1.00 74.75 295 ASP A C 1
ATOM 2395 O O . ASP A 1 295 ? 39.939 -10.144 -16.054 1.00 74.75 295 ASP A O 1
ATOM 2399 N N . SER A 1 296 ? 40.178 -8.135 -17.040 1.00 76.25 296 SER A N 1
ATOM 2400 C CA . SER A 1 296 ? 41.629 -8.253 -17.293 1.00 76.25 296 SER A CA 1
ATOM 2401 C C . SER A 1 296 ? 42.513 -7.933 -16.079 1.00 76.25 296 SER A C 1
ATOM 2403 O O . SER A 1 296 ? 43.709 -8.210 -16.107 1.00 76.25 296 SER A O 1
ATOM 2405 N N . GLY A 1 297 ? 41.948 -7.381 -14.998 1.00 64.81 297 GLY A N 1
ATOM 2406 C CA . GLY A 1 297 ? 42.693 -7.024 -13.785 1.00 64.81 297 GLY A CA 1
ATOM 2407 C C . GLY A 1 297 ? 43.547 -5.750 -13.893 1.00 64.81 297 GLY A C 1
ATOM 2408 O O . GLY A 1 297 ? 44.295 -5.450 -12.967 1.00 64.81 297 GLY A O 1
ATOM 2409 N N . GLU A 1 298 ? 43.415 -4.969 -14.970 1.00 59.88 298 GLU A N 1
ATOM 2410 C CA . GLU A 1 298 ? 44.233 -3.777 -15.280 1.00 59.88 298 GLU A CA 1
ATOM 2411 C C . GLU A 1 298 ? 43.664 -2.458 -14.710 1.00 59.88 298 GLU A C 1
ATOM 2413 O O . GLU A 1 298 ? 43.987 -1.361 -15.167 1.00 59.88 298 GLU A O 1
ATOM 2418 N N . SER A 1 299 ? 42.780 -2.527 -13.713 1.00 55.62 299 SER A N 1
ATOM 2419 C CA . SER A 1 299 ? 42.093 -1.341 -13.187 1.00 55.62 299 SER A CA 1
ATOM 2420 C C . SER A 1 299 ? 43.031 -0.408 -12.406 1.00 55.62 299 SER A C 1
ATOM 2422 O O . SER A 1 299 ? 43.465 -0.736 -11.304 1.00 55.62 299 SER A O 1
ATOM 2424 N N . SER A 1 300 ? 43.207 0.818 -12.907 1.00 53.31 300 SER A N 1
ATOM 2425 C CA . SER A 1 300 ? 43.924 1.926 -12.253 1.00 53.31 300 SER A CA 1
ATOM 2426 C C . SER A 1 300 ? 43.108 2.697 -11.201 1.00 53.31 300 SER A C 1
ATOM 2428 O O . SER A 1 300 ? 43.651 3.582 -10.542 1.00 53.31 300 SER A O 1
ATOM 2430 N N . SER A 1 301 ? 41.811 2.401 -11.028 1.00 57.25 301 SER A N 1
ATOM 2431 C CA . SER A 1 301 ? 40.946 3.145 -10.097 1.00 57.25 301 SER A CA 1
ATOM 2432 C C . SER A 1 301 ? 40.975 2.582 -8.669 1.00 57.25 301 SER A C 1
ATOM 2434 O O . SER A 1 301 ? 40.901 1.370 -8.458 1.00 57.25 301 SER A O 1
ATOM 2436 N N . GLU A 1 302 ? 40.995 3.470 -7.669 1.00 60.00 302 GLU A N 1
ATOM 2437 C CA . GLU A 1 302 ? 40.948 3.091 -6.247 1.00 60.00 302 GLU A CA 1
ATOM 2438 C C . GLU A 1 302 ? 39.600 2.465 -5.825 1.00 60.00 302 GLU A C 1
ATOM 2440 O O . GLU A 1 302 ? 39.542 1.750 -4.825 1.00 60.00 302 GLU A O 1
ATOM 2445 N N . ASN A 1 303 ? 38.505 2.715 -6.565 1.00 68.81 303 ASN A N 1
ATOM 2446 C CA . ASN A 1 303 ? 37.155 2.218 -6.246 1.00 68.81 303 ASN A CA 1
ATOM 2447 C C . ASN A 1 303 ? 36.302 1.893 -7.496 1.00 68.81 303 ASN A C 1
ATOM 2449 O O . ASN A 1 303 ? 35.285 2.558 -7.746 1.00 68.81 303 ASN A O 1
ATOM 2453 N N . PRO A 1 304 ? 36.608 0.808 -8.228 1.00 71.38 304 PRO A N 1
ATOM 2454 C CA . PRO A 1 304 ? 35.947 0.515 -9.502 1.00 71.38 304 PRO A CA 1
ATOM 2455 C C . PRO A 1 304 ? 34.442 0.239 -9.376 1.00 71.38 304 PRO A C 1
ATOM 2457 O O . PRO A 1 304 ? 33.657 0.503 -10.281 1.00 71.38 304 PRO A O 1
ATOM 2460 N N . PHE A 1 305 ? 33.994 -0.246 -8.214 1.00 70.19 305 PHE A N 1
ATOM 2461 C CA . PHE A 1 305 ? 32.574 -0.486 -7.955 1.00 70.19 305 PHE A CA 1
ATOM 2462 C C . PHE A 1 305 ? 31.734 0.799 -7.951 1.00 70.19 305 PHE A C 1
ATOM 2464 O O . PHE A 1 305 ? 30.606 0.790 -8.442 1.00 70.19 305 PHE A O 1
ATOM 2471 N N . SER A 1 306 ? 32.264 1.892 -7.392 1.00 76.94 306 SER A N 1
ATOM 2472 C CA . SER A 1 306 ? 31.555 3.177 -7.346 1.00 76.94 306 SER A CA 1
ATOM 2473 C C . SER A 1 306 ? 31.386 3.745 -8.753 1.00 76.94 306 SER A C 1
ATOM 2475 O O . SER A 1 306 ? 30.300 4.193 -9.117 1.00 76.94 306 SER A O 1
ATOM 2477 N N . GLU A 1 307 ? 32.437 3.640 -9.568 1.00 81.56 307 GLU A N 1
ATOM 2478 C CA . GLU A 1 307 ? 32.422 4.067 -10.964 1.00 81.56 307 GLU A CA 1
ATOM 2479 C C . GLU A 1 307 ? 31.411 3.262 -11.791 1.00 81.56 307 GLU A C 1
ATOM 2481 O O . GLU A 1 307 ? 30.556 3.850 -12.456 1.00 81.56 307 GLU A O 1
ATOM 2486 N N . VAL A 1 308 ? 31.419 1.928 -11.664 1.00 83.44 308 VAL A N 1
ATOM 2487 C CA . VAL A 1 308 ? 30.436 1.054 -12.324 1.00 83.44 308 VAL A CA 1
ATOM 2488 C C . VAL A 1 308 ? 29.009 1.416 -11.906 1.00 83.44 308 VAL A C 1
ATOM 2490 O O . VAL A 1 308 ? 28.138 1.554 -12.761 1.00 83.44 308 VAL A O 1
ATOM 2493 N N . MET A 1 309 ? 28.743 1.601 -10.610 1.00 82.12 309 MET A N 1
ATOM 2494 C CA . MET A 1 309 ? 27.398 1.945 -10.129 1.00 82.12 309 MET A CA 1
ATOM 2495 C C . MET A 1 309 ? 26.947 3.344 -10.573 1.00 82.12 309 MET A C 1
ATOM 2497 O O . MET A 1 309 ? 25.768 3.536 -10.894 1.00 82.12 309 MET A O 1
ATOM 2501 N N . GLY A 1 310 ? 27.869 4.310 -10.621 1.00 86.81 310 GLY A N 1
ATOM 2502 C CA . GLY A 1 310 ? 27.616 5.644 -11.161 1.00 86.81 310 GLY A CA 1
ATOM 2503 C C . GLY A 1 310 ? 27.235 5.584 -12.638 1.00 86.81 310 GLY A C 1
ATOM 2504 O O . GLY A 1 310 ? 26.213 6.146 -13.034 1.00 86.81 310 GLY A O 1
ATOM 2505 N N . LEU A 1 311 ? 27.991 4.820 -13.429 1.00 89.19 311 LEU A N 1
ATOM 2506 C CA . LEU A 1 311 ? 27.739 4.639 -14.855 1.00 89.19 311 LEU A CA 1
ATOM 2507 C C . LEU A 1 311 ? 26.424 3.899 -15.120 1.00 89.19 311 LEU A C 1
ATOM 2509 O O . LEU A 1 311 ? 25.626 4.355 -15.930 1.00 89.19 311 LEU A O 1
ATOM 2513 N N . ILE A 1 312 ? 26.134 2.834 -14.369 1.00 89.75 312 ILE A N 1
ATOM 2514 C CA . ILE A 1 312 ? 24.852 2.116 -14.424 1.00 89.75 312 ILE A CA 1
ATOM 2515 C C . ILE A 1 312 ? 23.670 3.067 -14.170 1.00 89.75 312 ILE A C 1
ATOM 2517 O O . ILE A 1 312 ? 22.652 2.996 -14.857 1.00 89.75 312 ILE A O 1
ATOM 2521 N N . THR A 1 313 ? 23.799 3.972 -13.196 1.00 89.25 313 THR A N 1
ATOM 2522 C CA . THR A 1 313 ? 22.748 4.952 -12.878 1.00 89.25 313 THR A CA 1
ATOM 2523 C C . THR A 1 313 ? 22.552 5.952 -14.021 1.00 89.25 313 THR A C 1
ATOM 2525 O O . THR A 1 313 ? 21.415 6.249 -14.387 1.00 89.25 313 THR A O 1
ATOM 2528 N N . GLN A 1 314 ? 23.646 6.437 -14.618 1.00 91.56 314 GLN A N 1
ATOM 2529 C CA . GLN A 1 314 ? 23.600 7.331 -15.781 1.00 91.56 314 GLN A CA 1
ATOM 2530 C C . GLN A 1 314 ? 22.979 6.639 -16.996 1.00 91.56 314 GLN A C 1
ATOM 2532 O O . GLN A 1 314 ? 22.060 7.182 -17.598 1.00 91.56 314 GLN A O 1
ATOM 2537 N N . MET A 1 315 ? 23.415 5.418 -17.308 1.00 92.88 315 MET A N 1
ATOM 2538 C CA . MET A 1 315 ? 22.878 4.613 -18.404 1.00 92.88 315 MET A CA 1
ATOM 2539 C C . MET A 1 315 ? 21.381 4.352 -18.244 1.00 92.88 315 MET A C 1
ATOM 2541 O O . MET A 1 315 ? 20.638 4.460 -19.216 1.00 92.88 315 MET A O 1
ATOM 2545 N N . TYR A 1 316 ? 20.924 4.039 -17.027 1.00 93.00 316 TYR A N 1
ATOM 2546 C CA . TYR A 1 316 ? 19.506 3.817 -16.755 1.00 93.00 316 TYR A CA 1
ATOM 2547 C C . TYR A 1 316 ? 18.671 5.074 -17.022 1.00 93.00 316 TYR A C 1
ATOM 2549 O O . TYR A 1 316 ? 17.651 4.995 -17.704 1.00 93.00 316 TYR A O 1
ATOM 2557 N N . LYS A 1 317 ? 19.140 6.243 -16.565 1.00 92.44 317 LYS A N 1
ATOM 2558 C CA . LYS A 1 317 ? 18.489 7.527 -16.853 1.00 92.44 317 LYS A CA 1
ATOM 2559 C C . LYS A 1 317 ? 18.516 7.857 -18.350 1.00 92.44 317 LYS A C 1
ATOM 2561 O O . LYS A 1 317 ? 17.485 8.234 -18.898 1.00 92.44 317 LYS A O 1
ATOM 2566 N N . GLN A 1 318 ? 19.665 7.721 -19.011 1.00 91.81 318 GLN A N 1
ATOM 2567 C CA . GLN A 1 318 ? 19.797 8.102 -20.420 1.00 91.81 318 GLN A CA 1
ATOM 2568 C C . GLN A 1 318 ? 19.052 7.167 -21.365 1.00 91.81 318 GLN A C 1
ATOM 2570 O O . GLN A 1 318 ? 18.506 7.619 -22.364 1.00 91.81 318 GLN A O 1
ATOM 2575 N N . THR A 1 319 ? 18.927 5.887 -21.012 1.00 93.56 319 THR A N 1
ATOM 2576 C CA . THR A 1 319 ? 18.052 4.960 -21.741 1.00 93.56 319 THR A CA 1
ATOM 2577 C C . THR A 1 319 ? 16.599 5.440 -21.696 1.00 93.56 319 THR A C 1
ATOM 2579 O O . THR A 1 319 ? 15.920 5.414 -22.717 1.00 93.56 319 THR A O 1
ATOM 2582 N N . ALA A 1 320 ? 16.126 5.951 -20.554 1.00 93.19 320 ALA A N 1
ATOM 2583 C CA . ALA A 1 320 ? 14.780 6.512 -20.446 1.00 93.19 320 ALA A CA 1
ATOM 2584 C C . ALA A 1 320 ? 14.586 7.746 -21.342 1.00 93.19 320 ALA A C 1
ATOM 2586 O O . ALA A 1 320 ? 13.591 7.837 -22.055 1.00 93.19 320 ALA A O 1
ATOM 2587 N N . VAL A 1 321 ? 15.540 8.681 -21.334 1.00 92.00 321 VAL A N 1
ATOM 2588 C CA . VAL A 1 321 ? 15.474 9.899 -22.161 1.00 92.00 321 VAL A CA 1
ATOM 2589 C C . VAL A 1 321 ? 15.500 9.552 -23.650 1.00 92.00 321 VAL A C 1
ATOM 2591 O O . VAL A 1 321 ? 14.629 9.997 -24.390 1.00 92.00 321 VAL A O 1
ATOM 2594 N N . ALA A 1 322 ? 16.431 8.694 -24.075 1.00 92.50 322 ALA A N 1
ATOM 2595 C CA . ALA A 1 322 ? 16.575 8.300 -25.475 1.00 92.50 322 ALA A CA 1
ATOM 2596 C C . ALA A 1 322 ? 15.312 7.617 -26.031 1.00 92.50 322 ALA A C 1
ATOM 2598 O O . ALA A 1 322 ? 14.943 7.822 -27.184 1.00 92.50 322 ALA A O 1
ATOM 2599 N N . LYS A 1 323 ? 14.618 6.832 -25.198 1.00 93.94 323 LYS A N 1
ATOM 2600 C CA . LYS A 1 323 ? 13.388 6.119 -25.571 1.00 93.94 323 LYS A CA 1
ATOM 2601 C C . LYS A 1 323 ? 12.142 6.990 -25.617 1.00 93.94 323 LYS A C 1
ATOM 2603 O O . LYS A 1 323 ? 11.155 6.563 -26.208 1.00 93.94 323 LYS A O 1
ATOM 2608 N N . ALA A 1 324 ? 12.150 8.148 -24.962 1.00 94.31 324 ALA A N 1
ATOM 2609 C CA . ALA A 1 324 ? 10.934 8.910 -24.707 1.00 94.31 324 ALA A CA 1
ATOM 2610 C C . ALA A 1 324 ? 10.163 9.239 -25.996 1.00 94.31 324 ALA A C 1
ATOM 2612 O O . ALA A 1 324 ? 8.950 9.065 -26.013 1.00 94.31 324 ALA A O 1
ATOM 2613 N N . GLY A 1 325 ? 10.850 9.592 -27.089 1.00 93.25 325 GLY A N 1
ATOM 2614 C CA . GLY A 1 325 ? 10.217 9.840 -28.393 1.00 93.25 325 GLY A CA 1
ATOM 2615 C C . GLY A 1 325 ? 9.444 8.631 -28.924 1.00 93.25 325 GLY A C 1
ATOM 2616 O O . GLY A 1 325 ? 8.241 8.716 -29.146 1.00 93.25 325 GLY A O 1
ATOM 2617 N N . ALA A 1 326 ? 10.097 7.469 -29.006 1.00 94.69 326 ALA A N 1
ATOM 2618 C CA . ALA A 1 326 ? 9.455 6.229 -29.449 1.00 94.69 326 ALA A CA 1
ATOM 2619 C C . ALA A 1 326 ? 8.299 5.804 -28.526 1.00 94.69 326 ALA A C 1
ATOM 2621 O O . ALA A 1 326 ? 7.271 5.318 -28.989 1.00 94.69 326 ALA A O 1
ATOM 2622 N N . VAL A 1 327 ? 8.427 6.020 -27.212 1.00 96.25 327 VAL A N 1
ATOM 2623 C CA . VAL A 1 327 ? 7.332 5.764 -26.263 1.00 96.25 327 VAL A CA 1
ATOM 2624 C C . VAL A 1 327 ? 6.136 6.684 -26.537 1.00 96.25 327 VAL A C 1
ATOM 2626 O O . VAL A 1 327 ? 5.000 6.209 -26.482 1.00 96.25 327 VAL A O 1
ATOM 2629 N N . LYS A 1 328 ? 6.362 7.971 -26.853 1.00 95.25 328 LYS A N 1
ATOM 2630 C CA . LYS A 1 328 ? 5.283 8.901 -27.227 1.00 95.25 328 LYS A CA 1
ATOM 2631 C C . LYS A 1 328 ? 4.540 8.403 -28.464 1.00 95.25 328 LYS A C 1
ATOM 2633 O O . LYS A 1 328 ? 3.314 8.309 -28.428 1.00 95.25 328 LYS A O 1
ATOM 2638 N N . ASP A 1 329 ? 5.273 8.031 -29.509 1.00 94.50 329 ASP A N 1
ATOM 2639 C CA . ASP A 1 329 ? 4.692 7.541 -30.763 1.00 94.50 329 ASP A CA 1
ATOM 2640 C C . ASP A 1 329 ? 3.915 6.235 -30.550 1.00 94.50 329 ASP A C 1
ATOM 2642 O O . ASP A 1 329 ? 2.800 6.078 -31.048 1.00 94.50 329 ASP A O 1
ATOM 2646 N N . TYR A 1 330 ? 4.435 5.337 -29.709 1.00 95.75 330 TYR A N 1
ATOM 2647 C CA . TYR A 1 330 ? 3.747 4.102 -29.340 1.00 95.75 330 TYR A CA 1
ATOM 2648 C C . TYR A 1 330 ? 2.412 4.350 -28.620 1.00 95.75 330 TYR A C 1
ATOM 2650 O O . TYR A 1 330 ? 1.404 3.710 -28.924 1.00 95.75 330 TYR A O 1
ATOM 2658 N N . ILE A 1 331 ? 2.384 5.286 -27.665 1.00 96.44 331 ILE A N 1
ATOM 2659 C CA . ILE A 1 331 ? 1.160 5.649 -26.934 1.00 96.44 331 ILE A CA 1
ATOM 2660 C C . ILE A 1 331 ? 0.120 6.247 -27.885 1.00 96.44 331 ILE A C 1
ATOM 2662 O O . ILE A 1 331 ? -1.054 5.887 -27.792 1.00 96.44 331 ILE A O 1
ATOM 2666 N N . LYS A 1 332 ? 0.540 7.119 -28.809 1.00 95.12 332 LYS A N 1
ATOM 2667 C CA . LYS A 1 332 ? -0.347 7.708 -29.822 1.00 95.12 332 LYS A CA 1
ATOM 2668 C C . LYS A 1 332 ? -0.954 6.640 -30.727 1.00 95.12 332 LYS A C 1
ATOM 2670 O O . LYS A 1 332 ? -2.170 6.608 -30.862 1.00 95.12 332 LYS A O 1
ATOM 2675 N N . MET A 1 333 ? -0.140 5.713 -31.229 1.00 94.31 333 MET A N 1
ATOM 2676 C CA . MET A 1 333 ? -0.616 4.578 -32.025 1.00 94.31 333 MET A CA 1
ATOM 2677 C C . MET A 1 333 ? -1.633 3.724 -31.246 1.00 94.31 333 MET A C 1
ATOM 2679 O O . MET A 1 333 ? -2.669 3.340 -31.778 1.00 94.31 333 MET A O 1
ATOM 2683 N N . MET A 1 334 ? -1.404 3.456 -29.955 1.00 94.69 334 MET A N 1
ATOM 2684 C CA . MET A 1 334 ? -2.401 2.740 -29.143 1.00 94.69 334 MET A CA 1
ATOM 2685 C C . MET A 1 334 ? -3.714 3.523 -28.982 1.00 94.69 334 MET A C 1
ATOM 2687 O O . MET A 1 334 ? -4.782 2.918 -28.880 1.00 94.69 334 MET A O 1
ATOM 2691 N N . LEU A 1 335 ? -3.656 4.855 -28.959 1.00 95.06 335 LEU A N 1
ATOM 2692 C CA . LEU A 1 335 ? -4.837 5.711 -28.846 1.00 95.06 335 LEU A CA 1
ATOM 2693 C C . LEU A 1 335 ? -5.683 5.766 -30.124 1.00 95.06 335 LEU A C 1
ATOM 2695 O O . LEU A 1 335 ? -6.884 6.025 -30.006 1.00 95.06 335 LEU A O 1
ATOM 2699 N N . GLU A 1 336 ? -5.107 5.454 -31.290 1.00 93.12 336 GLU A N 1
ATOM 2700 C CA . GLU A 1 336 ? -5.836 5.318 -32.564 1.00 93.12 336 GLU A CA 1
ATOM 2701 C C . GLU A 1 336 ? -6.878 4.194 -32.515 1.00 93.12 336 GLU A C 1
ATOM 2703 O O . GLU A 1 336 ? -7.908 4.272 -33.179 1.00 93.12 336 GLU A O 1
ATOM 2708 N N . THR A 1 337 ? -6.658 3.161 -31.692 1.00 91.06 337 THR A N 1
ATOM 2709 C CA . THR A 1 337 ? -7.673 2.123 -31.471 1.00 91.06 337 THR A CA 1
ATOM 2710 C C . THR A 1 337 ? -8.793 2.686 -30.604 1.00 91.06 337 THR A C 1
ATOM 2712 O O . THR A 1 337 ? -8.576 2.974 -29.426 1.00 91.06 337 THR A O 1
ATOM 2715 N N . GLU A 1 338 ? -9.993 2.842 -31.157 1.00 86.31 338 GLU A N 1
ATOM 2716 C CA . GLU A 1 338 ? -11.142 3.375 -30.421 1.00 86.31 338 GLU A CA 1
ATOM 2717 C C . GLU A 1 338 ? -11.465 2.551 -29.165 1.00 86.31 338 GLU A C 1
ATOM 2719 O O . GLU A 1 338 ? -11.272 1.337 -29.122 1.00 86.31 338 GLU A O 1
ATOM 2724 N N . GLN A 1 339 ? -11.951 3.226 -28.117 1.00 86.31 339 GLN A N 1
ATOM 2725 C CA . GLN A 1 339 ? -12.377 2.621 -26.841 1.00 86.31 339 GLN A CA 1
ATOM 2726 C C . GLN A 1 339 ? -11.289 1.859 -26.056 1.00 86.31 339 GLN A C 1
ATOM 2728 O O . GLN A 1 339 ? -11.555 1.337 -24.971 1.00 86.31 339 GLN A O 1
ATOM 2733 N N . LEU A 1 340 ? -10.041 1.818 -26.537 1.00 92.88 340 LEU A N 1
ATOM 2734 C CA . LEU A 1 340 ? -8.968 1.125 -25.833 1.00 92.88 340 LEU A CA 1
ATOM 2735 C C . LEU A 1 340 ? -8.576 1.873 -24.554 1.00 92.88 340 LEU A C 1
ATOM 2737 O O . LEU A 1 340 ? -8.132 3.025 -24.624 1.00 92.88 340 LEU A O 1
ATOM 2741 N N . LYS A 1 341 ? -8.681 1.178 -23.412 1.00 95.62 341 LYS A N 1
ATOM 2742 C CA . LYS A 1 341 ? -8.136 1.595 -22.114 1.00 95.62 341 LYS A CA 1
ATOM 2743 C C . LYS A 1 341 ? -6.869 0.820 -21.767 1.00 95.62 341 LYS A C 1
ATOM 2745 O O . LYS A 1 341 ? -6.857 -0.415 -21.793 1.00 95.62 341 LYS A O 1
ATOM 2750 N N . PHE A 1 342 ? -5.811 1.533 -21.389 1.00 97.00 342 PHE A N 1
ATOM 2751 C CA . PHE A 1 342 ? -4.519 0.912 -21.097 1.00 97.00 342 PHE A CA 1
ATOM 2752 C C . PHE A 1 342 ? -3.728 1.626 -19.998 1.00 97.00 342 PHE A C 1
ATOM 2754 O O . PHE A 1 342 ? -3.925 2.806 -19.700 1.00 97.00 342 PHE A O 1
ATOM 2761 N N . LEU A 1 343 ? -2.830 0.869 -19.365 1.00 97.25 343 LEU A N 1
ATOM 2762 C CA . LEU A 1 343 ? -1.931 1.351 -18.318 1.00 97.25 343 LEU A CA 1
ATOM 2763 C C . LEU A 1 343 ? -0.543 1.602 -18.904 1.00 97.25 343 LEU A C 1
ATOM 2765 O O . LEU A 1 343 ? -0.039 0.761 -19.645 1.00 97.25 343 LEU A O 1
ATOM 2769 N N . VAL A 1 344 ? 0.107 2.694 -18.512 1.00 97.56 344 VAL A N 1
ATOM 2770 C CA . VAL A 1 344 ? 1.501 2.988 -18.862 1.00 97.56 344 VAL A CA 1
ATOM 2771 C C . VAL A 1 344 ? 2.319 3.091 -17.584 1.00 97.56 344 VAL A C 1
ATOM 2773 O O . VAL A 1 344 ? 2.099 3.978 -16.762 1.00 97.56 344 VAL A O 1
ATOM 2776 N N . PHE A 1 345 ? 3.271 2.182 -17.411 1.00 97.00 345 PHE A N 1
ATOM 2777 C CA . PHE A 1 345 ? 4.177 2.151 -16.274 1.00 97.00 345 PHE A CA 1
ATOM 2778 C C . PHE A 1 345 ? 5.551 2.713 -16.636 1.00 97.00 345 PHE A C 1
ATOM 2780 O O . PHE A 1 345 ? 6.202 2.247 -17.574 1.00 97.00 345 PHE A O 1
ATOM 2787 N N . ALA A 1 346 ? 6.016 3.667 -15.831 1.00 95.62 346 ALA A N 1
ATOM 2788 C CA . ALA A 1 346 ? 7.349 4.253 -15.935 1.00 95.62 346 ALA A CA 1
ATOM 2789 C C . ALA A 1 346 ? 7.977 4.477 -14.548 1.00 95.62 346 ALA A C 1
ATOM 2791 O O . ALA A 1 346 ? 7.307 4.414 -13.509 1.00 95.62 346 ALA A O 1
ATOM 2792 N N . HIS A 1 347 ? 9.287 4.695 -14.511 1.00 93.75 347 HIS A N 1
ATOM 2793 C CA . HIS A 1 347 ? 10.042 4.945 -13.288 1.00 93.75 347 HIS A CA 1
ATOM 2794 C C . HIS A 1 347 ? 10.467 6.407 -13.169 1.00 93.75 347 HIS A C 1
ATOM 2796 O O . HIS A 1 347 ? 10.227 7.020 -12.124 1.00 93.75 347 HIS A O 1
ATOM 2802 N N . HIS A 1 348 ? 11.090 6.960 -14.210 1.00 93.19 348 HIS A N 1
ATOM 2803 C CA . HIS A 1 348 ? 11.611 8.321 -14.183 1.00 93.19 348 HIS A CA 1
ATOM 2804 C C . HIS A 1 348 ? 10.498 9.342 -14.436 1.00 93.19 348 HIS A C 1
ATOM 2806 O O . HIS A 1 348 ? 9.624 9.148 -15.281 1.00 93.19 348 HIS A O 1
ATOM 2812 N N . LEU A 1 349 ? 10.558 10.477 -13.731 1.00 92.06 349 LEU A N 1
ATOM 2813 C CA . LEU A 1 349 ? 9.597 11.571 -13.915 1.00 92.06 349 LEU A CA 1
ATOM 2814 C C . LEU A 1 349 ? 9.624 12.133 -15.342 1.00 92.06 349 LEU A C 1
ATOM 2816 O O . LEU A 1 349 ? 8.574 12.490 -15.858 1.00 92.06 349 LEU A O 1
ATOM 2820 N N . SER A 1 350 ? 10.792 12.159 -15.993 1.00 92.69 350 SER A N 1
ATOM 2821 C CA . SER A 1 350 ? 10.927 12.579 -17.393 1.00 92.69 350 SER A CA 1
ATOM 2822 C C . SER A 1 350 ? 10.163 11.665 -18.352 1.00 92.69 350 SER A C 1
ATOM 2824 O O . SER A 1 350 ? 9.504 12.152 -19.259 1.00 92.69 350 SER A O 1
ATOM 2826 N N . MET A 1 351 ? 10.184 10.349 -18.126 1.00 95.38 351 MET A N 1
ATOM 2827 C CA . MET A 1 351 ? 9.411 9.412 -18.941 1.00 95.38 351 MET A CA 1
ATOM 2828 C C . MET A 1 351 ? 7.910 9.543 -18.674 1.00 95.38 351 MET A C 1
ATOM 2830 O O . MET A 1 351 ? 7.119 9.563 -19.612 1.00 95.38 351 MET A O 1
ATOM 2834 N N . LEU A 1 352 ? 7.504 9.674 -17.403 1.00 95.25 352 LEU A N 1
ATOM 2835 C CA . LEU A 1 352 ? 6.102 9.945 -17.053 1.00 95.25 352 LEU A CA 1
ATOM 2836 C C . LEU A 1 352 ? 5.607 11.235 -17.723 1.00 95.25 352 LEU A C 1
ATOM 2838 O O . LEU A 1 352 ? 4.467 11.284 -18.182 1.00 95.25 352 LEU A O 1
ATOM 2842 N N . GLN A 1 353 ? 6.469 12.250 -17.808 1.00 93.81 353 GLN A N 1
ATOM 2843 C CA . GLN A 1 353 ? 6.189 13.502 -18.498 1.00 93.81 353 GLN A CA 1
ATOM 2844 C C . GLN A 1 353 ? 6.006 13.293 -20.004 1.00 93.81 353 GLN A C 1
ATOM 2846 O O . GLN A 1 353 ? 4.962 13.669 -20.525 1.00 93.81 353 GLN A O 1
ATOM 2851 N N . ALA A 1 354 ? 6.938 12.612 -20.674 1.00 95.00 354 ALA A N 1
ATOM 2852 C CA . ALA A 1 354 ? 6.810 12.283 -22.094 1.00 95.00 354 ALA A CA 1
ATOM 2853 C C . ALA A 1 354 ? 5.514 11.505 -22.389 1.00 95.00 354 ALA A C 1
ATOM 2855 O O . ALA A 1 354 ? 4.773 11.849 -23.306 1.00 95.00 354 ALA A O 1
ATOM 2856 N N . CYS A 1 355 ? 5.180 10.511 -21.556 1.00 97.00 355 CYS A N 1
ATOM 2857 C CA . CYS A 1 355 ? 3.916 9.778 -21.666 1.00 97.00 355 CYS A CA 1
ATOM 2858 C C . CYS A 1 355 ? 2.699 10.703 -21.517 1.00 97.00 355 CYS A C 1
ATOM 2860 O O . CYS A 1 355 ? 1.703 10.509 -22.202 1.00 97.00 355 CYS A O 1
ATOM 2862 N N . THR A 1 356 ? 2.775 11.699 -20.630 1.00 96.38 356 THR A N 1
ATOM 2863 C CA . THR A 1 356 ? 1.692 12.672 -20.409 1.00 96.38 356 THR A CA 1
ATOM 2864 C C . THR A 1 356 ? 1.510 13.559 -21.640 1.00 96.38 356 THR A C 1
ATOM 2866 O O . THR A 1 356 ? 0.396 13.690 -22.136 1.00 96.38 356 THR A O 1
ATOM 2869 N N . GLU A 1 357 ? 2.605 14.089 -22.187 1.00 95.06 357 GLU A N 1
ATOM 2870 C CA . GLU A 1 357 ? 2.591 14.890 -23.416 1.00 95.06 357 GLU A CA 1
ATOM 2871 C C . GLU A 1 357 ? 1.979 14.123 -24.594 1.00 95.06 357 GLU A C 1
ATOM 2873 O O . GLU A 1 357 ? 1.160 14.678 -25.316 1.00 95.06 357 GLU A O 1
ATOM 2878 N N . ALA A 1 358 ? 2.305 12.835 -24.762 1.00 95.25 358 ALA A N 1
ATOM 2879 C CA . ALA A 1 358 ? 1.733 12.018 -25.836 1.00 95.25 358 ALA A CA 1
ATOM 2880 C C . ALA A 1 358 ? 0.201 11.953 -25.782 1.00 95.25 358 ALA A C 1
ATOM 2882 O O . ALA A 1 358 ? -0.459 12.015 -26.818 1.00 95.25 358 ALA A O 1
ATOM 2883 N N . VAL A 1 359 ? -0.359 11.832 -24.577 1.00 95.62 359 VAL A N 1
ATOM 2884 C CA . VAL A 1 359 ? -1.807 11.722 -24.379 1.00 95.62 359 VAL A CA 1
ATOM 2885 C C . VAL A 1 359 ? -2.502 13.075 -24.552 1.00 95.62 359 VAL A C 1
ATOM 2887 O O . VAL A 1 359 ? -3.583 13.128 -25.142 1.00 95.62 359 VAL A O 1
ATOM 2890 N N . ILE A 1 360 ? -1.861 14.165 -24.113 1.00 94.62 360 ILE A N 1
ATOM 2891 C CA . ILE A 1 360 ? -2.336 15.540 -24.336 1.00 94.62 360 ILE A CA 1
ATOM 2892 C C . ILE A 1 360 ? -2.360 15.861 -25.836 1.00 94.62 360 ILE A C 1
ATOM 2894 O O . ILE A 1 360 ? -3.380 16.312 -26.354 1.00 94.62 360 ILE A O 1
ATOM 2898 N N . GLU A 1 361 ? -1.274 15.569 -26.555 1.00 92.81 361 GLU A N 1
ATOM 2899 C CA . GLU A 1 361 ? -1.171 15.777 -28.006 1.00 92.81 361 GLU A CA 1
ATOM 2900 C C . GLU A 1 361 ? -2.234 14.972 -28.775 1.00 92.81 361 GLU A C 1
ATOM 2902 O O . GLU A 1 361 ? -2.797 15.460 -29.755 1.00 92.81 361 GLU A O 1
ATOM 2907 N N . ALA A 1 362 ? -2.559 13.766 -28.298 1.00 92.06 362 ALA A N 1
ATOM 2908 C CA . ALA A 1 362 ? -3.623 12.921 -28.839 1.00 92.06 362 ALA A CA 1
ATOM 2909 C C . ALA A 1 362 ? -5.042 13.314 -28.372 1.00 92.06 362 ALA A C 1
ATOM 2911 O O . ALA A 1 362 ? -6.014 12.692 -28.798 1.00 92.06 362 ALA A O 1
ATOM 2912 N N . LYS A 1 363 ? -5.180 14.337 -27.513 1.00 93.00 363 LYS A N 1
ATOM 2913 C CA . LYS A 1 363 ? -6.457 14.843 -26.975 1.00 93.00 363 LYS A CA 1
ATOM 2914 C C . LYS A 1 363 ? -7.310 13.763 -26.291 1.00 93.00 363 LYS A C 1
ATOM 2916 O O . LYS A 1 363 ? -8.533 13.772 -26.423 1.00 93.00 363 LYS A O 1
ATOM 2921 N N . ALA A 1 364 ? -6.679 12.842 -25.563 1.00 91.94 364 ALA A N 1
ATOM 2922 C CA . ALA A 1 364 ? -7.373 11.783 -24.827 1.00 91.94 364 ALA A CA 1
ATOM 2923 C C . ALA A 1 364 ? -7.364 12.033 -23.308 1.00 91.94 364 ALA A C 1
ATOM 2925 O O . ALA A 1 364 ? -6.425 12.610 -22.760 1.00 91.94 364 ALA A O 1
ATOM 2926 N N . GLY A 1 365 ? -8.409 11.586 -22.604 1.00 93.62 365 GLY A N 1
ATOM 2927 C CA . GLY A 1 365 ? -8.474 11.701 -21.149 1.00 93.62 365 GLY A CA 1
ATOM 2928 C C . GLY A 1 365 ? -7.494 10.750 -20.458 1.00 93.62 365 GLY A C 1
ATOM 2929 O O . GLY A 1 365 ? -7.306 9.604 -20.882 1.00 93.62 365 GLY A O 1
ATOM 2930 N N . TYR A 1 366 ? -6.886 11.200 -19.358 1.00 97.38 366 TYR A N 1
ATOM 2931 C CA . TYR A 1 366 ? -5.933 10.394 -18.598 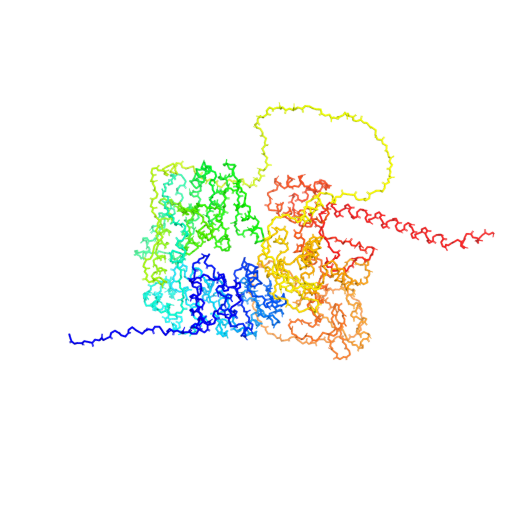1.00 97.38 366 TYR A CA 1
ATOM 2932 C C . TYR A 1 366 ? -5.968 10.648 -17.091 1.00 97.38 366 TYR A C 1
ATOM 2934 O O . TYR A 1 366 ? -6.469 11.663 -16.608 1.00 97.38 366 TYR A O 1
ATOM 2942 N N . ILE A 1 367 ? -5.379 9.714 -16.346 1.00 95.56 367 ILE A N 1
ATOM 2943 C CA . ILE A 1 367 ? -4.957 9.923 -14.959 1.00 95.56 367 ILE A CA 1
ATOM 2944 C C . ILE A 1 367 ? -3.447 9.752 -14.839 1.00 95.56 367 ILE A C 1
ATOM 2946 O O . ILE A 1 367 ? -2.838 8.968 -15.569 1.00 95.56 367 ILE A O 1
ATOM 2950 N N . ARG A 1 368 ? -2.845 10.432 -13.863 1.00 94.81 368 ARG A N 1
ATOM 2951 C CA . ARG A 1 368 ? -1.436 10.257 -13.507 1.00 94.81 368 ARG A CA 1
ATOM 2952 C C . ARG A 1 368 ? -1.293 9.993 -12.013 1.00 94.81 368 ARG A C 1
ATOM 2954 O O . ARG A 1 368 ? -1.774 10.771 -11.198 1.00 94.81 368 ARG A O 1
ATOM 2961 N N . ILE A 1 369 ? -0.618 8.902 -11.648 1.00 89.69 369 ILE A N 1
ATOM 2962 C CA . ILE A 1 369 ? -0.318 8.562 -10.250 1.00 89.69 369 ILE A CA 1
ATOM 2963 C C . ILE A 1 369 ? 1.184 8.332 -10.086 1.00 89.69 369 ILE A C 1
ATOM 2965 O O . ILE A 1 369 ? 1.727 7.296 -10.479 1.00 89.69 369 ILE A O 1
ATOM 2969 N N . ASP A 1 370 ? 1.849 9.280 -9.429 1.00 89.31 370 ASP A N 1
ATOM 2970 C CA . ASP A 1 370 ? 3.252 9.178 -9.027 1.00 89.31 370 ASP A CA 1
ATOM 2971 C C . ASP A 1 370 ? 3.444 9.416 -7.515 1.00 89.31 370 ASP A C 1
ATOM 2973 O O . ASP A 1 370 ? 2.495 9.381 -6.726 1.00 89.31 370 ASP A O 1
ATOM 2977 N N . GLY A 1 371 ? 4.698 9.552 -7.073 1.00 79.38 371 GLY A N 1
ATOM 2978 C CA . GLY A 1 371 ? 5.038 9.712 -5.657 1.00 79.38 371 GLY A CA 1
ATOM 2979 C C . GLY A 1 371 ? 4.523 11.007 -5.020 1.00 79.38 371 GLY A C 1
ATOM 2980 O O . GLY A 1 371 ? 4.448 11.065 -3.793 1.00 79.38 371 GLY A O 1
ATOM 2981 N N . SER A 1 372 ? 4.157 12.012 -5.822 1.00 78.44 372 SER A N 1
ATOM 2982 C CA . SER A 1 372 ? 3.638 13.295 -5.337 1.00 78.44 372 SER A CA 1
ATOM 2983 C C . SER A 1 372 ? 2.148 13.247 -4.982 1.00 78.44 372 SER A C 1
ATOM 2985 O O . SER A 1 372 ? 1.704 14.016 -4.132 1.00 78.44 372 SER A O 1
ATOM 2987 N N . VAL A 1 373 ? 1.392 12.301 -5.557 1.00 76.50 373 VAL A N 1
ATOM 2988 C CA . VAL A 1 373 ? -0.065 12.218 -5.391 1.00 76.50 373 VAL A CA 1
ATOM 2989 C C . VAL A 1 373 ? -0.435 11.691 -3.992 1.00 76.50 373 VAL A C 1
ATOM 2991 O O . VAL A 1 373 ? -0.090 10.538 -3.661 1.00 76.50 373 VAL A O 1
ATOM 2994 N N . PRO A 1 374 ? -1.165 12.476 -3.169 1.00 68.94 374 PRO A N 1
ATOM 2995 C CA . PRO A 1 374 ? -1.631 12.070 -1.844 1.00 68.94 374 PRO A CA 1
ATOM 2996 C C . PRO A 1 374 ? -2.523 10.826 -1.878 1.00 68.94 374 PRO A C 1
ATOM 2998 O O . PRO A 1 374 ? -3.281 10.602 -2.817 1.00 68.94 374 PRO A O 1
ATOM 3001 N N . SER A 1 375 ? -2.496 10.018 -0.813 1.00 64.38 375 SER A N 1
ATOM 3002 C CA . SER A 1 375 ? -3.223 8.736 -0.780 1.00 64.38 375 SER A CA 1
ATOM 3003 C C . SER A 1 375 ? -4.740 8.869 -0.963 1.00 64.38 375 SER A C 1
ATOM 3005 O O . SER A 1 375 ? -5.340 7.967 -1.537 1.00 64.38 375 SER A O 1
ATOM 3007 N N . ALA A 1 376 ? -5.351 9.957 -0.481 1.00 65.25 376 ALA A N 1
ATOM 3008 C CA . ALA A 1 376 ? -6.792 10.188 -0.605 1.00 65.25 376 ALA A CA 1
ATOM 3009 C C . ALA A 1 376 ? -7.214 10.476 -2.059 1.00 65.25 376 ALA A C 1
ATOM 3011 O O . ALA A 1 376 ? -8.243 9.990 -2.517 1.00 65.25 376 ALA A O 1
ATOM 3012 N N . GLU A 1 377 ? -6.380 11.202 -2.807 1.00 72.69 377 GLU A N 1
ATOM 3013 C CA . GLU A 1 377 ? -6.637 11.569 -4.205 1.00 72.69 377 GLU A CA 1
ATOM 3014 C C . GLU A 1 377 ? -6.479 10.373 -5.155 1.00 72.69 377 GLU A C 1
ATOM 3016 O O . GLU A 1 377 ? -7.219 10.236 -6.127 1.00 72.69 377 GLU A O 1
ATOM 3021 N N . ARG A 1 378 ? -5.579 9.431 -4.832 1.00 78.69 378 ARG A N 1
ATOM 3022 C CA . ARG A 1 378 ? -5.375 8.209 -5.632 1.00 78.69 378 ARG A CA 1
ATOM 3023 C C . ARG A 1 378 ? -6.668 7.427 -5.851 1.00 78.69 378 ARG A C 1
ATOM 3025 O O . ARG A 1 378 ? -6.868 6.901 -6.939 1.00 78.69 378 ARG A O 1
ATOM 3032 N N . ILE A 1 379 ? -7.529 7.347 -4.837 1.00 74.00 379 ILE A N 1
ATOM 3033 C CA . ILE A 1 379 ? -8.800 6.613 -4.919 1.00 74.00 379 ILE A CA 1
ATOM 3034 C C . ILE A 1 379 ? -9.733 7.281 -5.937 1.00 74.00 379 ILE A C 1
ATOM 3036 O O . ILE A 1 379 ? -10.327 6.591 -6.762 1.00 74.00 379 ILE A O 1
ATOM 3040 N N . GLN A 1 380 ? -9.806 8.614 -5.929 1.00 79.81 380 GLN A N 1
ATOM 3041 C CA . GLN A 1 380 ? -10.625 9.387 -6.867 1.00 79.81 380 GLN A CA 1
ATOM 3042 C C . GLN A 1 380 ? -10.131 9.225 -8.309 1.00 79.81 380 GLN A C 1
ATOM 3044 O O . GLN A 1 380 ? -10.935 8.997 -9.210 1.00 79.81 380 GLN A O 1
ATOM 3049 N N . LEU A 1 381 ? -8.811 9.261 -8.524 1.00 87.50 381 LEU A N 1
ATOM 3050 C CA . LEU A 1 381 ? -8.211 9.025 -9.841 1.00 87.50 381 LEU A CA 1
ATOM 3051 C C . LEU A 1 381 ? -8.499 7.608 -10.349 1.00 87.50 381 LEU A C 1
ATOM 3053 O O . LEU A 1 381 ? -8.911 7.439 -11.494 1.00 87.50 381 LEU A O 1
ATOM 3057 N N . VAL A 1 382 ? -8.344 6.588 -9.498 1.00 88.06 382 VAL A N 1
ATOM 3058 C CA . VAL A 1 382 ? -8.687 5.205 -9.866 1.00 88.06 382 VAL A CA 1
ATOM 3059 C C . VAL A 1 382 ? -10.165 5.080 -10.223 1.00 88.06 382 VAL A C 1
ATOM 3061 O O . VAL A 1 382 ? -10.488 4.467 -11.237 1.00 88.06 382 VAL A O 1
ATOM 3064 N N . HIS A 1 383 ? -11.056 5.685 -9.435 1.00 84.12 383 HIS A N 1
ATOM 3065 C CA . HIS A 1 383 ? -12.488 5.688 -9.725 1.00 84.12 383 HIS A CA 1
ATOM 3066 C C . HIS A 1 383 ? -12.794 6.365 -11.068 1.00 84.12 383 HIS A C 1
ATOM 3068 O O . HIS A 1 383 ? -13.568 5.824 -11.854 1.00 84.12 383 HIS A O 1
ATOM 3074 N N . ARG A 1 384 ? -12.158 7.508 -11.360 1.00 90.31 384 ARG A N 1
ATOM 3075 C CA . ARG A 1 384 ? -12.276 8.190 -12.656 1.00 90.31 384 ARG A CA 1
ATOM 3076 C C . ARG A 1 384 ? -11.860 7.261 -13.795 1.00 90.31 384 ARG A C 1
ATOM 3078 O O . ARG A 1 384 ? -12.667 7.000 -14.669 1.00 90.31 384 ARG A O 1
ATOM 3085 N N . PHE A 1 385 ? -10.663 6.681 -13.750 1.00 94.88 385 PHE A N 1
ATOM 3086 C CA . PHE A 1 385 ? -10.194 5.782 -14.811 1.00 94.88 385 PHE A CA 1
ATOM 3087 C C . PHE A 1 385 ? -11.090 4.551 -15.019 1.00 94.88 385 PHE A C 1
ATOM 3089 O O . PHE A 1 385 ? -11.321 4.136 -16.155 1.00 94.88 385 PHE A O 1
ATOM 3096 N N . GLN A 1 386 ? -11.607 3.965 -13.935 1.00 90.12 386 GLN A N 1
ATOM 3097 C CA . GLN A 1 386 ? -12.475 2.788 -14.015 1.00 90.12 386 GLN A CA 1
ATOM 3098 C C . GLN A 1 386 ? -13.832 3.123 -14.658 1.00 90.12 386 GLN A C 1
ATOM 3100 O O . GLN A 1 386 ? -14.302 2.348 -15.488 1.00 90.12 386 GLN A O 1
ATOM 3105 N N . ASN A 1 387 ? -14.430 4.271 -14.320 1.00 90.62 387 ASN A N 1
ATOM 3106 C CA . ASN A 1 387 ? -15.836 4.562 -14.631 1.00 90.62 387 ASN A CA 1
ATOM 3107 C C . ASN A 1 387 ? -16.058 5.571 -15.767 1.00 90.62 387 ASN A C 1
ATOM 3109 O O . ASN A 1 387 ? -17.108 5.534 -16.396 1.00 90.62 387 ASN A O 1
ATOM 3113 N N . ASP A 1 388 ? -15.105 6.463 -16.034 1.00 91.25 388 ASP A N 1
ATOM 3114 C CA . ASP A 1 388 ? -15.201 7.470 -17.096 1.00 91.25 388 ASP A CA 1
ATOM 3115 C C . ASP A 1 388 ? -14.690 6.886 -18.429 1.00 91.25 388 ASP A C 1
ATOM 3117 O O . ASP A 1 388 ? -13.502 6.551 -18.507 1.00 91.25 388 ASP A O 1
ATOM 3121 N N . PRO A 1 389 ? -15.533 6.720 -19.467 1.00 89.44 389 PRO A N 1
ATOM 3122 C CA . PRO A 1 389 ? -15.123 6.187 -20.769 1.00 89.44 389 PRO A CA 1
ATOM 3123 C C . PRO A 1 389 ? -14.044 7.029 -21.462 1.00 89.44 389 PRO A C 1
ATOM 3125 O O . PRO A 1 389 ? -13.154 6.462 -22.098 1.00 89.44 389 PRO A O 1
ATOM 3128 N N . ASP A 1 390 ? -14.076 8.352 -21.279 1.00 90.56 390 ASP A N 1
ATOM 3129 C CA . ASP A 1 390 ? -13.171 9.291 -21.953 1.00 90.56 390 ASP A CA 1
ATOM 3130 C C . ASP A 1 390 ? -11.769 9.289 -21.330 1.00 90.56 390 ASP A C 1
ATOM 3132 O O . ASP A 1 390 ? -10.769 9.609 -21.982 1.00 90.56 390 ASP A O 1
ATOM 3136 N N . THR A 1 391 ? -11.666 8.865 -20.067 1.00 95.50 391 THR A N 1
ATOM 3137 C CA . THR A 1 391 ? -10.391 8.645 -19.386 1.00 95.50 391 THR A CA 1
ATOM 3138 C C . THR A 1 391 ? -9.800 7.294 -19.811 1.00 95.50 391 THR A C 1
ATOM 3140 O O . THR A 1 391 ? -10.036 6.252 -19.192 1.00 95.50 391 THR A O 1
ATOM 3143 N N . ARG A 1 392 ? -9.010 7.316 -20.889 1.00 95.62 392 ARG A N 1
ATOM 3144 C CA . ARG A 1 392 ? -8.493 6.123 -21.577 1.00 95.62 392 ARG A CA 1
ATOM 3145 C C . ARG A 1 392 ? -7.117 5.652 -21.110 1.00 95.62 392 ARG A C 1
ATOM 3147 O O . ARG A 1 392 ? -6.813 4.464 -21.221 1.00 95.62 392 ARG A O 1
ATOM 3154 N N . VAL A 1 393 ? -6.285 6.542 -20.567 1.00 97.69 393 VAL A N 1
ATOM 3155 C CA . VAL A 1 393 ? -4.895 6.208 -20.202 1.00 97.69 393 VAL A CA 1
ATOM 3156 C C . VAL A 1 393 ? -4.640 6.422 -18.716 1.00 97.69 393 VAL A C 1
ATOM 3158 O O . VAL A 1 393 ? -4.974 7.462 -18.156 1.00 97.69 393 VAL A O 1
ATOM 3161 N N . ALA A 1 394 ? -3.997 5.456 -18.064 1.00 96.81 394 ALA A N 1
ATOM 3162 C CA . ALA A 1 394 ? -3.471 5.639 -16.714 1.00 96.81 394 ALA A CA 1
ATOM 3163 C C . ALA A 1 394 ? -1.942 5.601 -16.722 1.00 96.81 394 ALA A C 1
ATOM 3165 O O . ALA A 1 394 ? -1.339 4.553 -16.951 1.00 96.81 394 ALA A O 1
ATOM 3166 N N . ILE A 1 395 ? -1.320 6.741 -16.427 1.00 97.31 395 ILE A N 1
ATOM 3167 C CA . ILE A 1 395 ? 0.132 6.912 -16.358 1.00 97.31 395 ILE A CA 1
ATOM 3168 C C . ILE A 1 395 ? 0.579 6.710 -14.908 1.00 97.31 395 ILE A C 1
ATOM 3170 O O . ILE A 1 395 ? 0.225 7.473 -14.007 1.00 97.31 395 ILE A O 1
ATOM 3174 N N . LEU A 1 396 ? 1.345 5.655 -14.657 1.00 95.31 396 LEU A N 1
ATOM 3175 C CA . LEU A 1 396 ? 1.582 5.126 -13.320 1.00 95.31 396 LEU A CA 1
ATOM 3176 C C . LEU A 1 396 ? 3.076 4.967 -13.039 1.00 95.31 396 LEU A C 1
ATOM 3178 O O . LEU A 1 396 ? 3.819 4.333 -13.789 1.00 95.31 396 LEU A O 1
ATOM 3182 N N . SER A 1 397 ? 3.525 5.466 -11.890 1.00 92.62 397 SER A N 1
ATOM 3183 C CA . SER A 1 397 ? 4.861 5.133 -11.398 1.00 92.62 397 SER A CA 1
ATOM 3184 C C . SER A 1 397 ? 4.915 3.669 -10.949 1.00 92.62 397 SER A C 1
ATOM 3186 O O . SER A 1 397 ? 4.125 3.254 -10.095 1.00 92.62 397 SER A O 1
ATOM 3188 N N . ILE A 1 398 ? 5.899 2.905 -11.440 1.00 89.75 398 ILE A N 1
ATOM 3189 C CA . ILE A 1 398 ? 6.099 1.479 -11.100 1.00 89.75 398 ILE A CA 1
ATOM 3190 C C . ILE A 1 398 ? 6.134 1.254 -9.579 1.00 89.75 398 ILE A C 1
ATOM 3192 O O . ILE A 1 398 ? 5.587 0.276 -9.074 1.00 89.75 398 ILE A O 1
ATOM 3196 N N . GLN A 1 399 ? 6.759 2.165 -8.827 1.00 82.00 399 GLN A N 1
ATOM 3197 C CA . GLN A 1 399 ? 6.851 2.051 -7.369 1.00 82.00 399 GLN A CA 1
ATOM 3198 C C . GLN A 1 399 ? 5.627 2.631 -6.652 1.00 82.00 399 GLN A C 1
ATOM 3200 O O . GLN A 1 399 ? 5.159 2.032 -5.685 1.00 82.00 399 GLN A O 1
ATOM 3205 N N . ALA A 1 400 ? 5.110 3.785 -7.094 1.00 69.88 400 ALA A N 1
ATOM 3206 C CA . ALA A 1 400 ? 4.035 4.471 -6.371 1.00 69.88 400 ALA A CA 1
ATOM 3207 C C . ALA A 1 400 ? 2.668 3.794 -6.551 1.00 69.88 400 ALA A C 1
ATOM 3209 O O . ALA A 1 400 ? 1.869 3.793 -5.612 1.00 69.88 400 ALA A O 1
ATOM 3210 N N . ALA A 1 401 ? 2.421 3.208 -7.726 1.00 62.91 401 ALA A N 1
ATOM 3211 C CA . ALA A 1 401 ? 1.196 2.487 -8.073 1.00 62.91 401 ALA A CA 1
ATOM 3212 C C . ALA A 1 401 ? 1.332 0.957 -7.931 1.00 62.91 401 ALA A C 1
ATOM 3214 O O . ALA A 1 401 ? 0.363 0.224 -8.132 1.00 62.91 401 ALA A O 1
ATOM 3215 N N . GLY A 1 402 ? 2.515 0.459 -7.545 1.00 58.56 402 GLY A N 1
ATOM 3216 C CA . GLY A 1 402 ? 2.799 -0.973 -7.410 1.00 58.56 402 GLY A CA 1
ATOM 3217 C C . GLY A 1 402 ? 2.003 -1.686 -6.308 1.00 58.56 402 GLY A C 1
ATOM 3218 O O . GLY A 1 402 ? 1.977 -2.916 -6.274 1.00 58.56 402 GLY A O 1
ATOM 3219 N N . GLN A 1 403 ? 1.312 -0.952 -5.427 1.00 65.19 403 GLN A N 1
ATOM 3220 C CA . GLN A 1 403 ? 0.589 -1.503 -4.276 1.00 65.19 403 GLN A CA 1
ATOM 3221 C C . GLN A 1 403 ? -0.856 -0.994 -4.196 1.00 65.19 403 GLN A C 1
ATOM 3223 O O . GLN A 1 403 ? -1.134 0.184 -4.390 1.00 65.19 403 GLN A O 1
ATOM 3228 N N . GLY A 1 404 ? -1.778 -1.896 -3.851 1.00 64.44 404 GLY A N 1
ATOM 3229 C CA . GLY A 1 404 ? -3.143 -1.566 -3.421 1.00 64.44 404 GLY A CA 1
ATOM 3230 C C . GLY A 1 404 ? -4.176 -1.186 -4.491 1.00 64.44 404 GLY A C 1
ATOM 3231 O O . GLY A 1 404 ? -5.355 -1.371 -4.224 1.00 64.44 404 GLY A O 1
ATOM 3232 N N . LEU A 1 405 ? -3.796 -0.748 -5.696 1.00 78.00 405 LEU A N 1
ATOM 3233 C CA . LEU A 1 405 ? -4.772 -0.290 -6.707 1.00 78.00 405 LEU A CA 1
ATOM 3234 C C . LEU A 1 405 ? -5.420 -1.452 -7.493 1.00 78.00 405 LEU A C 1
ATOM 3236 O O . LEU A 1 405 ? -4.805 -2.512 -7.664 1.00 78.00 405 LEU A O 1
ATOM 3240 N N . THR A 1 406 ? -6.651 -1.256 -7.973 1.00 84.31 406 THR A N 1
ATOM 3241 C CA . THR A 1 406 ? -7.389 -2.176 -8.862 1.00 84.31 406 THR A CA 1
ATOM 3242 C C . THR A 1 406 ? -7.789 -1.403 -10.116 1.00 84.31 406 THR A C 1
ATOM 3244 O O . THR A 1 406 ? -8.490 -0.404 -10.001 1.00 84.31 406 THR A O 1
ATOM 3247 N N . LEU A 1 407 ? -7.311 -1.834 -11.286 1.00 89.75 407 LEU A N 1
ATOM 3248 C CA . LEU A 1 407 ? -7.441 -1.123 -12.566 1.00 89.75 407 LEU A CA 1
ATOM 3249 C C . LEU A 1 407 ? -7.916 -2.089 -13.665 1.00 89.75 407 LEU A C 1
ATOM 3251 O O . LEU A 1 407 ? -7.300 -2.212 -14.720 1.00 89.75 407 LEU A O 1
ATOM 3255 N N . THR A 1 408 ? -8.978 -2.837 -13.369 1.00 89.62 408 THR A N 1
ATOM 3256 C CA . THR A 1 408 ? -9.518 -3.911 -14.219 1.00 89.62 408 THR A CA 1
ATOM 3257 C C . THR A 1 408 ? -10.163 -3.418 -15.515 1.00 89.62 408 THR A C 1
ATOM 3259 O O . THR A 1 408 ? -10.338 -4.222 -16.419 1.00 89.62 408 THR A O 1
ATOM 3262 N N . ALA A 1 409 ? -10.473 -2.124 -15.646 1.00 91.12 409 ALA A N 1
ATOM 3263 C CA . ALA A 1 409 ? -10.981 -1.537 -16.889 1.00 91.12 409 ALA A CA 1
ATOM 3264 C C . ALA A 1 409 ? -9.943 -1.538 -18.027 1.00 91.12 409 ALA A C 1
ATOM 3266 O O . ALA A 1 409 ? -10.311 -1.388 -19.187 1.00 91.12 409 ALA A O 1
ATOM 3267 N N . ALA A 1 410 ? -8.652 -1.698 -17.716 1.00 93.75 410 ALA A N 1
ATOM 3268 C CA . ALA A 1 410 ? -7.601 -1.795 -18.720 1.00 93.75 410 ALA A CA 1
ATOM 3269 C C . ALA A 1 410 ? -7.385 -3.244 -19.172 1.00 93.75 410 ALA A C 1
ATOM 3271 O O . ALA A 1 410 ? -7.205 -4.132 -18.338 1.00 93.75 410 ALA A O 1
ATOM 3272 N N . SER A 1 411 ? -7.295 -3.462 -20.485 1.00 93.19 411 SER A N 1
ATOM 3273 C CA . SER A 1 411 ? -6.901 -4.751 -21.083 1.00 93.19 411 SER A CA 1
ATOM 3274 C C . SER A 1 411 ? -5.435 -4.779 -21.525 1.00 93.19 411 SER A C 1
ATOM 3276 O O . SER A 1 411 ? -4.887 -5.843 -21.801 1.00 93.19 411 SER A O 1
ATOM 3278 N N . HIS A 1 412 ? -4.773 -3.622 -21.574 1.00 95.50 412 HIS A N 1
ATOM 3279 C CA . HIS A 1 412 ? -3.382 -3.504 -22.001 1.00 95.50 412 HIS A CA 1
ATOM 3280 C C . HIS A 1 412 ? -2.520 -2.813 -20.943 1.00 95.50 412 HIS A C 1
ATOM 3282 O O . HIS A 1 412 ? -2.951 -1.880 -20.261 1.00 95.50 412 HIS A O 1
ATOM 3288 N N . VAL A 1 413 ? -1.277 -3.270 -20.824 1.00 96.31 413 VAL A N 1
ATOM 3289 C CA . VAL A 1 413 ? -0.269 -2.745 -19.904 1.00 96.31 413 VAL A CA 1
ATOM 3290 C C . VAL A 1 413 ? 1.024 -2.514 -20.672 1.00 96.31 413 VAL A C 1
ATOM 3292 O O . VAL A 1 413 ? 1.608 -3.448 -21.210 1.00 96.31 413 VAL A O 1
ATOM 3295 N N . VAL A 1 414 ? 1.501 -1.278 -20.691 1.00 97.38 414 VAL A N 1
ATOM 3296 C CA . VAL A 1 414 ? 2.735 -0.870 -21.361 1.00 97.38 414 VAL A CA 1
ATOM 3297 C C . VAL A 1 414 ? 3.778 -0.530 -20.309 1.00 97.38 414 VAL A C 1
ATOM 3299 O O . VAL A 1 414 ? 3.581 0.363 -19.489 1.00 97.38 414 VAL A O 1
ATOM 3302 N N . PHE A 1 415 ? 4.911 -1.218 -20.334 1.00 97.19 415 PHE A N 1
ATOM 3303 C CA . PHE A 1 415 ? 6.111 -0.818 -19.610 1.00 97.19 415 PHE A CA 1
ATOM 3304 C C . PHE A 1 415 ? 6.972 0.036 -20.539 1.00 97.19 415 PHE A C 1
ATOM 3306 O O . PHE A 1 415 ? 7.720 -0.492 -21.366 1.00 97.19 415 PHE A O 1
ATOM 3313 N N . ALA A 1 416 ? 6.862 1.358 -20.384 1.00 96.88 416 ALA A N 1
ATOM 3314 C CA . ALA A 1 416 ? 7.728 2.321 -21.067 1.00 96.88 416 ALA A CA 1
ATOM 3315 C C . ALA A 1 416 ? 9.193 2.168 -20.619 1.00 96.88 416 ALA A C 1
ATOM 3317 O O . ALA A 1 416 ? 10.134 2.358 -21.393 1.00 96.88 416 ALA A O 1
ATOM 3318 N N . GLU A 1 417 ? 9.383 1.755 -19.364 1.00 93.94 417 GLU A N 1
ATOM 3319 C CA . GLU A 1 417 ? 10.682 1.459 -18.772 1.00 93.94 417 GLU A CA 1
ATOM 3320 C C . GLU A 1 417 ? 10.676 0.104 -18.071 1.00 93.94 417 GLU A C 1
ATOM 3322 O O . GLU A 1 417 ? 9.682 -0.314 -17.468 1.00 93.94 417 GLU A O 1
ATOM 3327 N N . LEU A 1 418 ? 11.831 -0.557 -18.096 1.00 92.38 418 LEU A N 1
ATOM 3328 C CA . LEU A 1 418 ? 12.094 -1.694 -17.229 1.00 92.38 418 LEU A CA 1
ATOM 3329 C C . LEU A 1 418 ? 12.435 -1.219 -15.814 1.00 92.38 418 LEU A C 1
ATOM 3331 O O . LEU A 1 418 ? 12.883 -0.099 -15.593 1.00 92.38 418 LEU A O 1
ATOM 3335 N N . TYR A 1 419 ? 12.247 -2.104 -14.838 1.00 91.88 419 TYR A N 1
ATOM 3336 C CA . TYR A 1 419 ? 12.618 -1.852 -13.451 1.00 91.88 419 TYR A CA 1
ATOM 3337 C C . TYR A 1 419 ? 13.487 -2.984 -12.914 1.00 91.88 419 TYR A C 1
ATOM 3339 O O . TYR A 1 419 ? 13.331 -4.136 -13.297 1.00 91.88 419 TYR A O 1
ATOM 3347 N N . TRP A 1 420 ? 14.367 -2.682 -11.961 1.00 87.88 420 TRP A N 1
ATOM 3348 C CA . TRP A 1 420 ? 15.397 -3.600 -11.465 1.00 87.88 420 TRP A CA 1
ATOM 3349 C C . TRP A 1 420 ? 14.897 -4.919 -10.864 1.00 87.88 420 TRP A C 1
ATOM 3351 O O . TRP A 1 420 ? 15.684 -5.861 -10.754 1.00 87.88 420 TRP A O 1
ATOM 3361 N N . ASN A 1 421 ? 13.645 -4.989 -10.400 1.00 85.44 421 ASN A N 1
ATOM 3362 C CA . ASN A 1 421 ? 13.119 -6.135 -9.654 1.00 85.44 421 ASN A CA 1
ATOM 3363 C C . ASN A 1 421 ? 11.883 -6.740 -10.341 1.00 85.44 421 ASN A C 1
ATOM 3365 O O . ASN A 1 421 ? 10.863 -6.049 -10.426 1.00 85.44 421 ASN A O 1
ATOM 3369 N N . PRO A 1 422 ? 11.919 -8.032 -10.732 1.00 86.75 422 PRO A N 1
ATOM 3370 C CA . PRO A 1 422 ? 10.803 -8.693 -11.415 1.00 86.75 422 PRO A CA 1
ATOM 3371 C C . PRO A 1 422 ? 9.534 -8.741 -10.559 1.00 86.75 422 PRO A C 1
ATOM 3373 O O . PRO A 1 422 ? 8.429 -8.672 -11.088 1.00 86.75 422 PRO A O 1
ATOM 3376 N N . GLY A 1 423 ? 9.681 -8.792 -9.228 1.00 83.06 423 GLY A N 1
ATOM 3377 C CA . GLY A 1 423 ? 8.554 -8.723 -8.301 1.00 83.06 423 GLY A CA 1
ATOM 3378 C C . GLY A 1 423 ? 7.685 -7.486 -8.534 1.00 83.06 423 GLY A C 1
ATOM 3379 O O . GLY A 1 423 ? 6.491 -7.634 -8.752 1.00 83.06 423 GLY A O 1
ATOM 3380 N N . HIS A 1 424 ? 8.268 -6.282 -8.576 1.00 84.88 424 HIS A N 1
ATOM 3381 C CA . HIS A 1 424 ? 7.495 -5.050 -8.793 1.00 84.88 424 HIS A CA 1
ATOM 3382 C C . HIS A 1 424 ? 6.831 -5.004 -10.175 1.00 84.88 424 HIS A C 1
ATOM 3384 O O . HIS A 1 424 ? 5.700 -4.547 -10.284 1.00 84.88 424 HIS A O 1
ATOM 3390 N N . VAL A 1 425 ? 7.500 -5.522 -11.209 1.00 88.00 425 VAL A N 1
ATOM 3391 C CA . VAL A 1 425 ? 6.938 -5.615 -12.567 1.00 88.00 425 VAL A CA 1
ATOM 3392 C C . VAL A 1 425 ? 5.692 -6.507 -12.566 1.00 88.00 425 VAL A C 1
ATOM 3394 O O . VAL A 1 425 ? 4.623 -6.081 -12.993 1.00 88.00 425 VAL A O 1
ATOM 3397 N N . LYS A 1 426 ? 5.774 -7.700 -11.965 1.00 85.38 426 LYS A N 1
ATOM 3398 C CA . LYS A 1 426 ? 4.620 -8.603 -11.819 1.00 85.38 426 LYS A CA 1
ATOM 3399 C C . LYS A 1 426 ? 3.492 -7.999 -10.985 1.00 85.38 426 LYS A C 1
ATOM 3401 O O . LYS A 1 426 ? 2.325 -8.182 -11.320 1.00 85.38 426 LYS A O 1
ATOM 3406 N N . GLN A 1 427 ? 3.829 -7.279 -9.912 1.00 84.31 427 GLN A N 1
ATOM 3407 C CA . GLN A 1 427 ? 2.833 -6.582 -9.094 1.00 84.31 427 GLN A CA 1
ATOM 3408 C C . GLN A 1 427 ? 2.112 -5.473 -9.875 1.00 84.31 427 GLN A C 1
ATOM 3410 O O . GLN A 1 427 ? 0.932 -5.228 -9.622 1.00 84.31 427 GLN A O 1
ATOM 3415 N N . ALA A 1 428 ? 2.807 -4.808 -10.800 1.00 88.06 428 ALA A N 1
ATOM 3416 C CA . ALA A 1 428 ? 2.238 -3.792 -11.679 1.00 88.06 428 ALA A CA 1
ATOM 3417 C C . ALA A 1 428 ? 1.315 -4.413 -12.746 1.00 88.06 428 ALA A C 1
ATOM 3419 O O . ALA A 1 428 ? 0.189 -3.950 -12.909 1.00 88.06 428 ALA A O 1
ATOM 3420 N N . GLU A 1 429 ? 1.714 -5.518 -13.387 1.00 89.25 429 GLU A N 1
ATOM 3421 C CA . GLU A 1 429 ? 0.841 -6.279 -14.306 1.00 89.25 429 GLU A CA 1
ATOM 3422 C C . GLU A 1 429 ? -0.462 -6.734 -13.630 1.00 89.25 429 GLU A C 1
ATOM 3424 O O . GLU A 1 429 ? -1.555 -6.645 -14.190 1.00 89.25 429 GLU A O 1
ATOM 3429 N N . ASP A 1 430 ? -0.348 -7.212 -12.389 1.00 86.62 430 ASP A N 1
ATOM 3430 C CA . ASP A 1 430 ? -1.465 -7.731 -11.602 1.00 86.62 430 ASP A CA 1
ATOM 3431 C C . ASP A 1 430 ? -2.482 -6.646 -11.183 1.00 86.62 430 ASP A C 1
ATOM 3433 O O . ASP A 1 430 ? -3.500 -6.978 -10.568 1.00 86.62 430 ASP A O 1
ATOM 3437 N N . ARG A 1 431 ? -2.240 -5.365 -11.511 1.00 86.50 431 ARG A N 1
ATOM 3438 C CA . ARG A 1 431 ? -3.211 -4.272 -11.326 1.00 86.50 431 ARG A CA 1
ATOM 3439 C C . ARG A 1 431 ? -4.364 -4.345 -12.322 1.00 86.50 431 ARG A C 1
ATOM 3441 O O . ARG A 1 431 ? -5.496 -4.086 -11.915 1.00 86.50 431 ARG A O 1
ATOM 3448 N N . ALA A 1 432 ? -4.070 -4.722 -13.568 1.00 87.94 432 ALA A N 1
ATOM 3449 C CA . ALA A 1 432 ? -5.062 -4.962 -14.618 1.00 87.94 432 ALA A CA 1
ATOM 3450 C C . ALA A 1 432 ? -5.568 -6.414 -14.604 1.00 87.94 432 ALA A C 1
ATOM 3452 O O . ALA A 1 432 ? -6.750 -6.674 -14.818 1.00 87.94 432 ALA A O 1
ATOM 3453 N N . HIS A 1 433 ? -4.689 -7.375 -14.294 1.00 87.19 433 HIS A N 1
ATOM 3454 C CA . HIS A 1 433 ? -5.045 -8.795 -14.214 1.00 87.19 433 HIS A CA 1
ATOM 3455 C C . HIS A 1 433 ? -5.544 -9.161 -12.815 1.00 87.19 433 HIS A C 1
ATOM 3457 O O . HIS A 1 433 ? -4.801 -9.707 -11.999 1.00 87.19 433 HIS A O 1
ATOM 3463 N N . ARG A 1 434 ? -6.790 -8.825 -12.483 1.00 83.06 434 ARG A N 1
ATOM 3464 C CA . ARG A 1 434 ? -7.375 -9.078 -11.155 1.00 83.06 434 ARG A CA 1
ATOM 3465 C C . ARG A 1 434 ? -8.799 -9.613 -11.287 1.00 83.06 434 ARG A C 1
ATOM 3467 O O . ARG A 1 434 ? -9.387 -9.521 -12.355 1.00 83.06 434 ARG A O 1
ATOM 3474 N N . ILE A 1 435 ? -9.342 -10.189 -10.209 1.00 74.75 435 ILE A N 1
ATOM 3475 C CA . ILE A 1 435 ? -10.749 -10.625 -10.160 1.00 74.75 435 ILE A CA 1
ATOM 3476 C C . ILE A 1 435 ? -11.639 -9.456 -10.616 1.00 74.75 435 ILE A C 1
ATOM 3478 O O . ILE A 1 435 ? -11.489 -8.354 -10.090 1.00 74.75 435 ILE A O 1
ATOM 3482 N N . GLY A 1 436 ? -12.510 -9.706 -11.598 1.00 76.62 436 GLY A N 1
ATOM 3483 C CA . GLY A 1 436 ? -13.312 -8.688 -12.291 1.00 76.62 436 GLY A CA 1
ATOM 3484 C C . GLY A 1 436 ? -12.824 -8.351 -13.707 1.00 76.62 436 GLY A C 1
ATOM 3485 O O . GLY A 1 436 ? -13.544 -7.691 -14.444 1.00 76.62 436 GLY A O 1
ATOM 3486 N N . GLN A 1 437 ? -11.633 -8.810 -14.105 1.00 83.62 437 GLN A N 1
ATOM 3487 C CA . GLN A 1 437 ? -11.151 -8.715 -15.483 1.00 83.62 437 GLN A CA 1
ATOM 3488 C C . GLN A 1 437 ? -11.847 -9.752 -16.375 1.00 83.62 437 GLN A C 1
ATOM 3490 O O . GLN A 1 437 ? -11.854 -10.939 -16.043 1.00 83.62 437 GLN A O 1
ATOM 3495 N N . THR A 1 438 ? -12.381 -9.307 -17.511 1.00 81.62 438 THR A N 1
ATOM 3496 C CA . THR A 1 438 ? -13.097 -10.150 -18.482 1.00 81.62 438 THR A CA 1
ATOM 3497 C C . THR A 1 438 ? -12.298 -10.409 -19.759 1.00 81.62 438 THR A C 1
ATOM 3499 O O . THR A 1 438 ? -12.576 -11.389 -20.446 1.00 81.62 438 THR A O 1
ATOM 3502 N N . ALA A 1 439 ? -11.282 -9.593 -20.059 1.00 85.19 439 ALA A N 1
ATOM 3503 C CA . ALA A 1 439 ? -10.443 -9.726 -21.248 1.00 85.19 439 ALA A CA 1
ATOM 3504 C C . ALA A 1 439 ? -9.024 -10.227 -20.924 1.00 85.19 439 ALA A C 1
ATOM 3506 O O . ALA A 1 439 ? -8.499 -10.009 -19.827 1.00 85.19 439 ALA A O 1
ATOM 3507 N N . SER A 1 440 ? -8.379 -10.871 -21.903 1.00 88.94 440 SER A N 1
ATOM 3508 C CA . SER A 1 440 ? -6.948 -11.194 -21.838 1.00 88.94 440 SER A CA 1
ATOM 3509 C C . SER A 1 440 ? -6.125 -9.922 -21.661 1.00 88.94 440 SER A C 1
ATOM 3511 O O . SER A 1 440 ? -6.385 -8.907 -22.308 1.00 88.94 440 SER A O 1
ATOM 3513 N N . VAL A 1 441 ? -5.130 -9.976 -20.773 1.00 92.69 441 VAL A N 1
ATOM 3514 C CA . VAL A 1 441 ? -4.294 -8.809 -20.472 1.00 92.69 441 VAL A CA 1
ATOM 3515 C C . VAL A 1 441 ? -3.010 -8.878 -21.288 1.00 92.69 441 VAL A C 1
ATOM 3517 O O . VAL A 1 441 ? -2.163 -9.747 -21.055 1.00 92.69 441 VAL A O 1
ATOM 3520 N N . HIS A 1 442 ? -2.853 -7.935 -22.214 1.00 94.12 442 HIS A N 1
ATOM 3521 C CA . HIS A 1 442 ? -1.672 -7.805 -23.065 1.00 94.12 442 HIS A CA 1
ATOM 3522 C C . HIS A 1 442 ? -0.633 -6.909 -22.391 1.00 94.12 442 HIS A C 1
ATOM 3524 O O . HIS A 1 442 ? -0.903 -5.755 -22.063 1.00 94.12 442 HIS A O 1
ATOM 3530 N N . VAL A 1 443 ? 0.563 -7.441 -22.162 1.00 95.50 443 VAL A N 1
ATOM 3531 C CA . VAL A 1 443 ? 1.664 -6.743 -21.496 1.00 95.50 443 VAL A CA 1
ATOM 3532 C C . VAL A 1 443 ? 2.786 -6.504 -22.497 1.00 95.50 443 VAL A C 1
ATOM 3534 O O . VAL A 1 443 ? 3.406 -7.451 -22.978 1.00 95.50 443 VAL A O 1
ATOM 3537 N N . HIS A 1 444 ? 3.075 -5.240 -22.770 1.00 95.94 444 HIS A N 1
ATOM 3538 C CA . HIS A 1 444 ? 4.082 -4.796 -23.722 1.00 95.94 444 HIS A CA 1
ATOM 3539 C C . HIS A 1 444 ? 5.286 -4.205 -22.988 1.00 95.94 444 HIS A C 1
ATOM 3541 O O . HIS A 1 444 ? 5.148 -3.227 -22.255 1.00 95.94 444 HIS A O 1
ATOM 3547 N N . TYR A 1 445 ? 6.473 -4.777 -23.188 1.00 96.12 445 TYR A N 1
ATOM 3548 C CA . TYR A 1 445 ? 7.733 -4.196 -22.718 1.00 96.12 445 TYR A CA 1
ATOM 3549 C C . TYR A 1 445 ? 8.432 -3.519 -23.889 1.00 96.12 445 TYR A C 1
ATOM 3551 O O . TYR A 1 445 ? 8.875 -4.203 -24.811 1.00 96.12 445 TYR A O 1
ATOM 3559 N N . LEU A 1 446 ? 8.544 -2.193 -23.848 1.00 95.75 446 LEU A N 1
ATOM 3560 C CA . LEU A 1 446 ? 9.261 -1.433 -24.868 1.00 95.75 446 LEU A CA 1
ATOM 3561 C C . LEU A 1 446 ? 10.766 -1.566 -24.605 1.00 95.75 446 LEU A C 1
ATOM 3563 O O . LEU A 1 446 ? 11.225 -1.174 -23.531 1.00 95.75 446 LEU A O 1
ATOM 3567 N N . ILE A 1 447 ? 11.526 -2.129 -25.546 1.00 93.81 447 ILE A N 1
ATOM 3568 C CA . ILE A 1 447 ? 12.959 -2.434 -25.390 1.00 93.81 447 ILE A CA 1
ATOM 3569 C C . ILE A 1 447 ? 13.758 -1.715 -26.478 1.00 93.81 447 ILE A C 1
ATOM 3571 O O . ILE A 1 447 ? 13.645 -2.061 -27.652 1.00 93.81 447 ILE A O 1
ATOM 3575 N N . ALA A 1 448 ? 14.613 -0.765 -26.095 1.00 92.56 448 ALA A N 1
ATOM 3576 C CA . ALA A 1 448 ? 15.525 -0.138 -27.052 1.00 92.56 448 ALA A CA 1
ATOM 3577 C C . ALA A 1 448 ? 16.795 -0.978 -27.236 1.00 92.56 448 ALA A C 1
ATOM 3579 O O . ALA A 1 448 ? 17.567 -1.181 -26.287 1.00 92.56 448 ALA A O 1
ATOM 3580 N N . LYS A 1 449 ? 17.037 -1.454 -28.460 1.00 88.69 449 LYS A N 1
ATOM 3581 C CA . LYS A 1 449 ? 18.253 -2.204 -28.798 1.00 88.69 449 LYS A CA 1
ATOM 3582 C C . LYS A 1 449 ? 19.490 -1.312 -28.672 1.00 88.69 449 LYS A C 1
ATOM 3584 O O . LYS A 1 449 ? 19.423 -0.098 -28.832 1.00 88.69 449 LYS A O 1
ATOM 358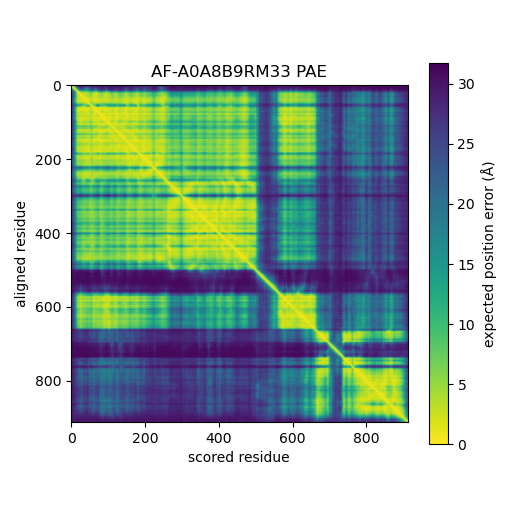9 N N . GLY A 1 450 ? 20.626 -1.922 -28.330 1.00 83.94 450 GLY A N 1
ATOM 3590 C CA . GLY A 1 450 ? 21.890 -1.200 -28.128 1.00 83.94 450 GLY A CA 1
ATOM 3591 C C . GLY A 1 450 ? 21.945 -0.326 -26.867 1.00 83.94 450 GLY A C 1
ATOM 3592 O O . GLY A 1 450 ? 22.913 0.401 -26.678 1.00 83.94 450 GLY A O 1
ATOM 3593 N N . THR A 1 451 ? 20.937 -0.399 -25.991 1.00 89.94 451 THR A N 1
ATOM 3594 C CA . THR A 1 451 ? 20.893 0.361 -24.733 1.00 89.94 451 THR A CA 1
ATOM 3595 C C . THR A 1 451 ? 20.993 -0.534 -23.501 1.00 89.94 451 THR A C 1
ATOM 3597 O O . THR A 1 451 ? 21.065 -1.766 -23.573 1.00 89.94 451 THR A O 1
ATOM 3600 N N . PHE A 1 452 ? 20.929 0.093 -22.326 1.00 91.12 452 PHE A N 1
ATOM 3601 C CA . PHE A 1 452 ? 20.937 -0.599 -21.046 1.00 91.12 452 PHE A CA 1
ATOM 3602 C C . PHE A 1 452 ? 19.731 -1.531 -20.823 1.00 91.12 452 PHE A C 1
ATOM 3604 O O . PHE A 1 452 ? 19.816 -2.438 -19.989 1.00 91.12 452 PHE A O 1
ATOM 3611 N N . ASP A 1 453 ? 18.641 -1.380 -21.586 1.00 92.56 453 ASP A N 1
ATOM 3612 C CA . ASP A 1 453 ? 17.476 -2.271 -21.500 1.00 92.56 453 ASP A CA 1
ATOM 3613 C C . ASP A 1 453 ? 17.850 -3.742 -21.733 1.00 92.56 453 ASP A C 1
ATOM 3615 O O . ASP A 1 453 ? 17.321 -4.625 -21.056 1.00 92.56 453 ASP A O 1
ATOM 3619 N N . MET A 1 454 ? 18.805 -4.022 -22.627 1.00 89.56 454 MET A N 1
ATOM 3620 C CA . MET A 1 454 ? 19.249 -5.391 -22.926 1.00 89.56 454 MET A CA 1
ATOM 3621 C C . MET A 1 454 ? 19.912 -6.045 -21.707 1.00 89.56 454 MET A C 1
ATOM 3623 O O . MET A 1 454 ? 19.615 -7.191 -21.346 1.00 89.56 454 MET A O 1
ATOM 3627 N N . VAL A 1 455 ? 20.766 -5.284 -21.017 1.00 90.38 455 VAL A N 1
ATOM 3628 C CA . VAL A 1 455 ? 21.421 -5.716 -19.775 1.00 90.38 455 VAL A CA 1
ATOM 3629 C C . VAL A 1 455 ? 20.384 -5.891 -18.669 1.00 90.38 455 VAL A C 1
ATOM 3631 O O . VAL A 1 455 ? 20.417 -6.886 -17.935 1.00 90.38 455 VAL A O 1
ATOM 3634 N N . MET A 1 456 ? 19.428 -4.965 -18.566 1.00 92.19 456 MET A N 1
ATOM 3635 C CA . MET A 1 456 ? 18.367 -5.027 -17.565 1.00 92.19 456 MET A CA 1
ATOM 3636 C C . MET A 1 456 ? 17.443 -6.228 -17.778 1.00 92.19 456 MET A C 1
ATOM 3638 O O . MET A 1 456 ? 17.137 -6.933 -16.815 1.00 92.19 456 MET A O 1
ATOM 3642 N N . TRP A 1 457 ? 17.065 -6.527 -19.020 1.00 92.38 457 TRP A N 1
ATOM 3643 C CA . TRP A 1 457 ? 16.259 -7.698 -19.361 1.00 92.38 457 TRP A CA 1
ATOM 3644 C C . TRP A 1 457 ? 16.968 -9.010 -19.001 1.00 92.38 457 TRP A C 1
ATOM 3646 O O . TRP A 1 457 ? 16.382 -9.900 -18.371 1.00 92.38 457 TRP A O 1
ATOM 3656 N N . GLY A 1 458 ? 18.261 -9.117 -19.326 1.00 91.12 458 GLY A N 1
ATOM 3657 C CA . GLY A 1 458 ? 19.091 -10.250 -18.916 1.00 91.12 458 GLY A CA 1
ATOM 3658 C C . GLY A 1 458 ? 19.166 -10.391 -17.391 1.00 91.12 458 GLY A C 1
ATOM 3659 O O . GLY A 1 458 ? 19.015 -11.492 -16.853 1.00 91.12 458 GLY A O 1
ATOM 3660 N N . MET A 1 459 ? 19.333 -9.277 -16.671 1.00 90.44 459 MET A N 1
ATOM 3661 C CA . MET A 1 459 ? 19.346 -9.252 -15.206 1.00 90.44 459 MET A CA 1
ATOM 3662 C C . MET A 1 459 ? 18.006 -9.696 -14.607 1.00 90.44 459 MET A C 1
ATOM 3664 O O . MET A 1 459 ? 17.992 -10.489 -13.661 1.00 90.44 459 MET A O 1
ATOM 3668 N N . LEU A 1 460 ? 16.893 -9.210 -15.153 1.00 91.25 460 LEU A N 1
ATOM 3669 C CA . LEU A 1 460 ? 15.545 -9.565 -14.725 1.00 91.25 460 LEU A CA 1
ATOM 3670 C C . LEU A 1 460 ? 15.292 -11.069 -14.860 1.00 91.25 460 LEU A C 1
ATOM 3672 O O . LEU A 1 460 ? 14.851 -11.693 -13.897 1.00 91.25 460 LEU A O 1
ATOM 3676 N N . ASN A 1 461 ? 15.661 -11.669 -15.994 1.00 91.31 461 ASN A N 1
ATOM 3677 C CA . ASN A 1 461 ? 15.527 -13.112 -16.205 1.00 91.31 461 ASN A CA 1
ATOM 3678 C C . ASN A 1 461 ? 16.428 -13.942 -15.285 1.00 91.31 461 ASN A C 1
ATOM 3680 O O . ASN A 1 461 ? 16.005 -14.985 -14.790 1.00 91.31 461 ASN A O 1
ATOM 3684 N N . ARG A 1 462 ? 17.652 -13.480 -14.993 1.00 90.31 462 ARG A N 1
ATOM 3685 C CA . ARG A 1 462 ? 18.521 -14.145 -14.005 1.00 90.31 462 ARG A CA 1
ATOM 3686 C C . ARG A 1 462 ? 17.895 -14.132 -12.608 1.00 90.31 462 ARG A C 1
ATOM 3688 O O . ARG A 1 462 ? 17.898 -15.163 -11.940 1.00 90.31 462 ARG A O 1
ATOM 3695 N N . LYS A 1 463 ? 17.343 -12.992 -12.178 1.00 91.06 463 LYS A N 1
ATOM 3696 C CA . LYS A 1 463 ? 16.647 -12.871 -10.884 1.00 91.06 463 LYS A CA 1
ATOM 3697 C C . LYS A 1 463 ? 15.394 -13.739 -10.838 1.00 91.06 463 LYS A C 1
ATOM 3699 O O . LYS A 1 463 ? 15.190 -14.454 -9.865 1.00 91.06 463 LYS A O 1
ATOM 3704 N N . GLU A 1 464 ? 14.598 -13.717 -11.901 1.00 90.06 464 GLU A N 1
ATOM 3705 C CA . GLU A 1 464 ? 13.387 -14.526 -12.016 1.00 90.06 464 GLU A CA 1
ATOM 3706 C C . GLU A 1 464 ? 13.700 -16.025 -11.940 1.00 90.06 464 GLU A C 1
ATOM 3708 O O . GLU A 1 464 ? 13.034 -16.745 -11.203 1.00 90.06 464 GLU A O 1
ATOM 3713 N N . LYS A 1 465 ? 14.783 -16.474 -12.583 1.00 91.44 465 LYS A N 1
ATOM 3714 C CA . LYS A 1 465 ? 15.266 -17.855 -12.486 1.00 91.44 465 LYS A CA 1
ATOM 3715 C C . LYS A 1 465 ? 15.601 -18.253 -11.049 1.00 91.44 465 LYS A C 1
ATOM 3717 O O . LYS A 1 465 ? 15.189 -19.321 -10.606 1.00 91.44 465 LYS A O 1
ATOM 3722 N N . VAL A 1 466 ? 16.324 -17.400 -10.318 1.00 90.81 466 VAL A N 1
ATOM 3723 C CA . VAL A 1 466 ? 16.669 -17.638 -8.904 1.00 90.81 466 VAL A CA 1
ATOM 3724 C C . VAL A 1 466 ? 15.408 -17.699 -8.044 1.00 90.81 466 VAL A C 1
ATOM 3726 O O . VAL A 1 466 ? 15.240 -18.626 -7.251 1.00 90.81 466 VAL A O 1
ATOM 3729 N N . THR A 1 467 ? 14.498 -16.739 -8.212 1.00 89.56 467 THR A N 1
ATOM 3730 C CA . THR A 1 467 ? 13.237 -16.676 -7.467 1.00 89.56 467 THR A CA 1
ATOM 3731 C C . THR A 1 467 ? 12.320 -17.861 -7.782 1.00 89.56 467 THR A C 1
ATOM 3733 O O . THR A 1 467 ? 11.743 -18.427 -6.855 1.00 89.56 467 THR A O 1
ATOM 3736 N N . GLY A 1 468 ? 12.229 -18.281 -9.045 1.00 89.31 468 GLY A N 1
ATOM 3737 C CA . GLY A 1 468 ? 11.500 -19.475 -9.474 1.00 89.31 468 GLY A CA 1
ATOM 3738 C C . GLY A 1 468 ? 12.050 -20.733 -8.812 1.00 89.31 468 GLY A C 1
ATOM 3739 O O . GLY A 1 468 ? 11.307 -21.442 -8.138 1.00 89.31 468 GLY A O 1
ATOM 3740 N N . SER A 1 469 ? 13.363 -20.968 -8.907 1.00 91.75 469 SER A N 1
ATOM 3741 C CA . SER A 1 469 ? 13.994 -22.137 -8.282 1.00 91.75 469 SER A CA 1
ATOM 3742 C C . SER A 1 469 ? 13.782 -22.158 -6.769 1.00 91.75 469 SER A C 1
ATOM 3744 O O . SER A 1 469 ? 13.404 -23.182 -6.219 1.00 91.75 469 SER A O 1
ATOM 3746 N N . THR A 1 470 ? 13.929 -21.009 -6.107 1.00 90.81 470 THR A N 1
ATOM 3747 C CA . THR A 1 470 ? 13.776 -20.906 -4.648 1.00 90.81 470 THR A CA 1
ATOM 3748 C C . THR A 1 470 ? 12.330 -21.127 -4.184 1.00 90.81 470 THR A C 1
ATOM 3750 O O . THR A 1 470 ? 12.088 -21.765 -3.164 1.00 90.81 470 THR A O 1
ATOM 3753 N N . LEU A 1 471 ? 11.344 -20.563 -4.889 1.00 88.75 471 LEU A N 1
ATOM 3754 C CA . LEU A 1 471 ? 9.961 -20.496 -4.397 1.00 88.75 471 LEU A CA 1
ATOM 3755 C C . LEU A 1 471 ? 9.031 -21.533 -5.024 1.00 88.75 471 LEU A C 1
ATOM 3757 O O . LEU A 1 471 ? 8.087 -21.957 -4.364 1.00 88.75 471 LEU A O 1
ATOM 3761 N N . ASN A 1 472 ? 9.284 -21.917 -6.274 1.00 87.44 472 ASN A N 1
ATOM 3762 C CA . ASN A 1 472 ? 8.463 -22.840 -7.059 1.00 87.44 472 ASN A CA 1
ATOM 3763 C C . ASN A 1 472 ? 9.166 -24.184 -7.322 1.00 87.44 472 ASN A C 1
ATOM 3765 O O . ASN A 1 472 ? 8.563 -25.052 -7.945 1.00 87.44 472 ASN A O 1
ATOM 3769 N N . GLY A 1 473 ? 10.441 -24.335 -6.942 1.00 87.81 473 GLY A N 1
ATOM 3770 C CA . GLY A 1 473 ? 11.223 -25.546 -7.216 1.00 87.81 473 GLY A CA 1
ATOM 3771 C C . GLY A 1 473 ? 11.556 -25.746 -8.698 1.00 87.81 473 GLY A C 1
ATOM 3772 O O . GLY A 1 473 ? 11.977 -26.825 -9.099 1.00 87.81 473 GLY A O 1
ATOM 3773 N N . ARG A 1 474 ? 11.354 -24.723 -9.542 1.00 87.81 474 ARG A N 1
ATOM 3774 C CA . ARG A 1 474 ? 11.598 -24.790 -10.990 1.00 87.81 474 ARG A CA 1
ATOM 3775 C C . ARG A 1 474 ? 12.144 -23.480 -11.535 1.00 87.81 474 ARG A C 1
ATOM 3777 O O . ARG A 1 474 ? 11.825 -22.407 -11.039 1.00 87.81 474 ARG A O 1
ATOM 3784 N N . LYS A 1 475 ? 12.957 -23.560 -12.585 1.00 85.69 475 LYS A N 1
ATOM 3785 C CA . LYS A 1 475 ? 13.515 -22.375 -13.250 1.00 85.69 475 LYS A CA 1
ATOM 3786 C C . LYS A 1 475 ? 12.405 -21.650 -14.014 1.00 85.69 475 LYS A C 1
ATOM 3788 O O . LYS A 1 475 ? 11.876 -22.194 -14.978 1.00 85.69 475 LYS A O 1
ATOM 3793 N N . ASP A 1 476 ? 12.109 -20.423 -13.603 1.00 84.75 476 ASP A N 1
ATOM 3794 C CA . ASP A 1 476 ? 11.145 -19.551 -14.272 1.00 84.75 476 ASP A CA 1
ATOM 3795 C C . ASP A 1 476 ? 11.852 -18.402 -15.005 1.00 84.75 476 ASP A C 1
ATOM 3797 O O . ASP A 1 476 ? 13.000 -18.058 -14.720 1.00 84.75 476 ASP A O 1
ATOM 3801 N N . TYR A 1 477 ? 11.148 -17.808 -15.966 1.00 85.56 477 TYR A N 1
ATOM 3802 C CA . TYR A 1 477 ? 11.616 -16.685 -16.775 1.00 85.56 477 TYR A CA 1
ATOM 3803 C C . TYR A 1 477 ? 10.460 -15.708 -16.993 1.00 85.56 477 TYR A C 1
ATOM 3805 O O . TYR A 1 477 ? 9.289 -16.107 -16.957 1.00 85.56 477 TYR A O 1
ATOM 3813 N N . LEU A 1 478 ? 10.769 -14.440 -17.273 1.00 82.69 478 LEU A N 1
ATOM 3814 C CA . LEU A 1 478 ? 9.784 -13.500 -17.808 1.00 82.69 478 LEU A CA 1
ATOM 3815 C C . LEU A 1 478 ? 9.538 -13.887 -19.269 1.00 82.69 478 LEU A C 1
ATOM 3817 O O . LEU A 1 478 ? 10.145 -13.337 -20.184 1.00 82.69 478 LEU A O 1
ATOM 3821 N N . LYS A 1 479 ? 8.702 -14.911 -19.473 1.00 82.25 479 LYS A N 1
ATOM 3822 C CA . LYS A 1 479 ? 8.296 -15.397 -20.794 1.00 82.25 479 LYS A CA 1
ATOM 3823 C C . LYS A 1 479 ? 7.590 -14.259 -21.526 1.00 82.25 479 LYS A C 1
ATOM 3825 O O . LYS A 1 479 ? 6.442 -13.971 -21.205 1.00 82.25 479 LYS A O 1
ATOM 3830 N N . ALA A 1 480 ? 8.303 -13.597 -22.430 1.00 85.81 480 ALA A N 1
ATOM 3831 C CA . ALA A 1 480 ? 7.790 -12.526 -23.265 1.00 85.81 480 ALA A CA 1
ATOM 3832 C C . ALA A 1 480 ? 8.336 -12.714 -24.683 1.00 85.81 480 ALA A C 1
ATOM 3834 O O . ALA A 1 480 ? 9.547 -12.588 -24.915 1.00 85.81 480 ALA A O 1
ATOM 3835 N N . GLU A 1 481 ? 7.443 -13.076 -25.598 1.00 87.31 481 GLU A N 1
ATOM 3836 C CA . GLU A 1 481 ? 7.777 -13.309 -27.004 1.00 87.31 481 GLU A CA 1
ATOM 3837 C C . GLU A 1 481 ? 8.190 -11.995 -27.663 1.00 87.31 481 GLU A C 1
ATOM 3839 O O . GLU A 1 481 ? 7.771 -10.923 -27.231 1.00 87.31 481 GLU A O 1
ATOM 3844 N N . GLU A 1 482 ? 9.068 -12.052 -28.660 1.00 84.50 482 GLU A N 1
ATOM 3845 C CA . GLU A 1 482 ? 9.333 -10.860 -29.465 1.00 84.50 482 GLU A CA 1
ATOM 3846 C C . GLU A 1 482 ? 8.115 -10.591 -30.342 1.00 84.50 482 GLU A C 1
ATOM 3848 O O . GLU A 1 482 ? 7.641 -11.483 -31.040 1.00 84.50 482 GLU A O 1
ATOM 3853 N N . GLY A 1 483 ? 7.578 -9.377 -30.239 1.00 76.75 483 GLY A N 1
ATOM 3854 C CA . GLY A 1 483 ? 6.498 -8.920 -31.095 1.00 76.75 483 GLY A CA 1
ATOM 3855 C C . GLY A 1 483 ? 6.943 -8.860 -32.553 1.00 76.75 483 GLY A C 1
ATOM 3856 O O . GLY A 1 483 ? 8.137 -8.805 -32.851 1.00 76.75 483 GLY A O 1
ATOM 3857 N N . ASP A 1 484 ? 5.959 -8.852 -33.446 1.00 79.06 484 ASP A N 1
ATOM 3858 C CA . ASP A 1 484 ? 6.169 -8.768 -34.889 1.00 79.06 484 ASP A CA 1
ATOM 3859 C C . ASP A 1 484 ? 7.016 -7.541 -35.266 1.00 79.06 484 ASP A C 1
ATOM 3861 O O . ASP A 1 484 ? 6.619 -6.410 -34.996 1.00 79.06 484 ASP A O 1
ATOM 3865 N N . LYS A 1 485 ? 8.198 -7.764 -35.850 1.00 72.25 485 LYS A N 1
ATOM 3866 C CA . LYS A 1 485 ? 9.164 -6.693 -36.136 1.00 72.25 485 LYS A CA 1
ATOM 3867 C C . LYS A 1 485 ? 8.602 -5.680 -37.128 1.00 72.25 485 LYS A C 1
ATOM 3869 O O . LYS A 1 485 ? 8.693 -4.487 -36.863 1.00 72.25 485 LYS A O 1
ATOM 3874 N N . GLU A 1 486 ? 7.949 -6.155 -38.187 1.00 72.62 486 GLU A N 1
ATOM 3875 C CA . GLU A 1 486 ? 7.414 -5.298 -39.253 1.00 72.62 486 GLU A CA 1
ATOM 3876 C C . GLU A 1 486 ? 6.336 -4.353 -38.710 1.00 72.62 486 GLU A C 1
ATOM 3878 O O . GLU A 1 486 ? 6.262 -3.181 -39.079 1.00 72.62 486 GLU A O 1
ATOM 3883 N N . LYS A 1 487 ? 5.548 -4.832 -37.741 1.00 79.25 487 LYS A N 1
ATOM 3884 C CA . LYS A 1 487 ? 4.512 -4.042 -37.070 1.00 79.25 487 LYS A CA 1
ATOM 3885 C C . LYS A 1 487 ? 5.073 -2.852 -36.283 1.00 79.25 487 LYS A C 1
ATOM 3887 O O . LYS A 1 487 ? 4.383 -1.846 -36.123 1.00 79.25 487 LYS A O 1
ATOM 3892 N N . TRP A 1 488 ? 6.292 -2.961 -35.754 1.00 83.44 488 TRP A N 1
ATOM 3893 C CA . TRP A 1 488 ? 6.867 -1.973 -34.833 1.00 83.44 488 TRP A CA 1
ATOM 3894 C C . TRP A 1 488 ? 7.983 -1.127 -35.448 1.00 83.44 488 TRP A C 1
ATOM 3896 O O . TRP A 1 488 ? 8.518 -0.252 -34.767 1.00 83.44 488 TRP A O 1
ATOM 3906 N N . ASP A 1 489 ? 8.311 -1.338 -36.724 1.00 82.19 489 ASP A N 1
ATOM 3907 C CA . ASP A 1 489 ? 9.421 -0.657 -37.397 1.00 82.19 489 ASP A CA 1
ATOM 3908 C C . ASP A 1 489 ? 9.264 0.867 -37.456 1.00 82.19 489 ASP A C 1
ATOM 3910 O O . ASP A 1 489 ? 10.263 1.586 -37.502 1.00 82.19 489 ASP A O 1
ATOM 3914 N N . PHE A 1 490 ? 8.035 1.388 -37.375 1.00 85.00 490 PHE A N 1
ATOM 3915 C CA . PHE A 1 490 ? 7.798 2.833 -37.323 1.00 85.00 490 PHE A CA 1
ATOM 3916 C C . PHE A 1 490 ? 8.478 3.503 -36.113 1.00 85.00 490 PHE A C 1
ATOM 3918 O O . PHE A 1 490 ? 8.903 4.654 -36.207 1.00 85.00 490 PHE A O 1
ATOM 3925 N N . LEU A 1 491 ? 8.658 2.775 -35.001 1.00 85.75 491 LEU A N 1
ATOM 3926 C CA . LEU A 1 491 ? 9.337 3.276 -33.800 1.00 85.75 491 LEU A CA 1
ATOM 3927 C C . LEU A 1 491 ? 10.817 3.590 -34.048 1.00 85.75 491 LEU A C 1
ATOM 3929 O O . LEU A 1 491 ? 11.392 4.414 -33.336 1.00 85.75 491 LEU A O 1
ATOM 3933 N N . ASN A 1 492 ? 11.425 2.979 -35.070 1.00 84.38 492 ASN A N 1
ATOM 3934 C CA . ASN A 1 492 ? 12.821 3.220 -35.435 1.00 84.38 492 ASN A CA 1
ATOM 3935 C C . ASN A 1 492 ? 13.045 4.643 -35.981 1.00 84.38 492 ASN A C 1
ATOM 3937 O O . ASN A 1 492 ? 14.176 5.131 -36.007 1.00 84.38 492 ASN A O 1
ATOM 3941 N N . PHE A 1 493 ? 11.969 5.312 -36.407 1.00 83.31 493 PHE A N 1
ATOM 3942 C CA . PHE A 1 493 ? 11.987 6.654 -36.990 1.00 83.31 493 PHE A CA 1
ATOM 3943 C C . PHE A 1 493 ? 11.506 7.740 -36.018 1.00 83.31 493 PHE A C 1
ATOM 3945 O O . PHE A 1 493 ? 11.362 8.896 -36.420 1.00 83.31 493 PHE A O 1
ATOM 3952 N N . ALA A 1 494 ? 11.266 7.386 -34.752 1.00 82.75 494 ALA A N 1
ATOM 3953 C CA . ALA A 1 494 ? 10.789 8.319 -33.741 1.00 82.75 494 ALA A CA 1
ATOM 3954 C C . ALA A 1 494 ? 11.749 9.504 -33.563 1.00 82.75 494 ALA A C 1
ATOM 3956 O O . ALA A 1 494 ? 12.970 9.348 -33.563 1.00 82.75 494 ALA A O 1
ATOM 3957 N N . GLN A 1 495 ? 11.213 10.709 -33.378 1.00 82.38 495 GLN A N 1
ATOM 3958 C CA . GLN A 1 495 ? 12.053 11.888 -33.167 1.00 82.38 495 GLN A CA 1
ATOM 3959 C C . GLN A 1 495 ? 12.710 11.862 -31.781 1.00 82.38 495 GLN A C 1
ATOM 3961 O O . GLN A 1 495 ? 12.156 11.332 -30.815 1.00 82.38 495 GLN A O 1
ATOM 3966 N N . ALA A 1 496 ? 13.898 12.462 -31.667 1.00 82.00 496 ALA A N 1
ATOM 3967 C CA . ALA A 1 496 ? 14.536 12.650 -30.371 1.00 82.00 496 ALA A CA 1
ATOM 3968 C C . ALA A 1 496 ? 13.638 13.526 -29.489 1.00 82.00 496 ALA A C 1
ATOM 3970 O O . ALA A 1 496 ? 13.267 14.634 -29.872 1.00 82.00 496 ALA A O 1
ATOM 3971 N N . TRP A 1 497 ? 13.293 13.028 -28.304 1.00 88.69 497 TRP A N 1
ATOM 3972 C CA . TRP A 1 497 ? 12.516 13.802 -27.350 1.00 88.69 497 TRP A CA 1
ATOM 3973 C C . TRP A 1 497 ? 13.445 14.662 -26.506 1.00 88.69 497 TRP A C 1
ATOM 3975 O O . TRP A 1 497 ? 14.359 14.162 -25.847 1.00 88.69 497 TRP A O 1
ATOM 3985 N N . THR A 1 498 ? 13.179 15.958 -26.497 1.00 77.75 498 THR A N 1
ATOM 3986 C CA . THR A 1 498 ? 13.725 16.883 -25.517 1.00 77.75 498 THR A CA 1
ATOM 3987 C C . THR A 1 498 ? 12.649 17.154 -24.472 1.00 77.75 498 THR A C 1
ATOM 3989 O O . THR A 1 498 ? 11.486 17.348 -24.835 1.00 77.75 498 THR A O 1
ATOM 3992 N N . PRO A 1 499 ? 12.998 17.175 -23.173 1.00 70.44 499 PRO A N 1
ATOM 3993 C CA . PRO A 1 499 ? 12.096 17.714 -22.174 1.00 70.44 499 PRO A CA 1
ATOM 3994 C C . PRO A 1 499 ? 11.738 19.126 -22.606 1.00 70.44 499 PRO A C 1
ATOM 3996 O O . PRO A 1 499 ? 12.616 19.980 -22.720 1.00 70.44 499 PRO A O 1
ATOM 3999 N N . SER A 1 500 ? 10.467 19.354 -22.902 1.00 57.41 500 SER A N 1
ATOM 4000 C CA . SER A 1 500 ? 10.013 20.705 -23.172 1.00 57.41 500 SER A CA 1
ATOM 4001 C C . SER A 1 500 ? 10.235 21.506 -21.886 1.00 57.41 500 SER A C 1
ATOM 4003 O O . SER A 1 500 ? 9.780 21.085 -20.823 1.00 57.41 500 SER A O 1
ATOM 4005 N N . ASP A 1 501 ? 10.881 22.676 -21.963 1.00 38.31 501 ASP A N 1
ATOM 4006 C CA . ASP A 1 501 ? 10.892 23.658 -20.858 1.00 38.31 501 ASP A CA 1
ATOM 4007 C C . ASP A 1 501 ? 9.473 24.190 -20.548 1.00 38.31 501 ASP A C 1
ATOM 4009 O O . ASP A 1 501 ? 9.275 25.022 -19.661 1.00 38.31 501 ASP A O 1
ATOM 4013 N N . CYS A 1 502 ? 8.463 23.675 -21.257 1.00 32.22 502 CYS A N 1
ATOM 4014 C CA . CYS A 1 502 ? 7.052 23.744 -20.937 1.00 32.22 502 CYS A CA 1
ATOM 4015 C C . CYS A 1 502 ? 6.795 23.117 -19.568 1.00 32.22 502 CYS A C 1
ATOM 4017 O O . CYS A 1 502 ? 6.472 21.940 -19.402 1.00 32.22 502 CYS A O 1
ATOM 4019 N N . THR A 1 503 ? 6.866 23.972 -18.563 1.00 32.06 503 THR A N 1
ATOM 4020 C CA . THR A 1 503 ? 5.960 23.877 -17.443 1.00 32.06 503 THR A CA 1
ATOM 4021 C C . THR A 1 503 ? 4.554 23.550 -17.950 1.00 32.06 503 THR A C 1
ATOM 4023 O O . THR A 1 503 ? 4.014 24.257 -18.794 1.00 32.06 503 THR A O 1
ATOM 4026 N N . ILE A 1 504 ? 4.011 22.433 -17.468 1.00 33.97 504 ILE A N 1
ATOM 4027 C CA . ILE A 1 504 ? 2.715 21.874 -17.856 1.00 33.97 504 ILE A CA 1
ATOM 4028 C C . ILE A 1 504 ? 1.658 22.980 -17.751 1.00 33.97 504 ILE A C 1
ATOM 4030 O O . ILE A 1 504 ? 1.295 23.390 -16.649 1.00 33.97 504 ILE A O 1
ATOM 4034 N N . ALA A 1 505 ? 1.239 23.502 -18.901 1.00 27.02 505 ALA A N 1
ATOM 4035 C CA . ALA A 1 505 ? -0.003 24.232 -19.042 1.00 27.02 505 ALA A CA 1
ATOM 4036 C C . ALA A 1 505 ? -1.110 23.177 -19.062 1.00 27.02 505 ALA A C 1
ATOM 4038 O O . ALA A 1 505 ? -1.126 22.310 -19.938 1.00 27.02 505 ALA A O 1
ATOM 4039 N N . ASP A 1 506 ? -1.991 23.219 -18.069 1.00 29.92 506 ASP A N 1
ATOM 4040 C CA . ASP A 1 506 ? -3.286 22.557 -18.158 1.00 29.92 506 ASP A CA 1
ATOM 4041 C C . ASP A 1 506 ? -4.144 23.417 -19.105 1.00 29.92 506 ASP A C 1
ATOM 4043 O O . ASP A 1 506 ? -4.832 24.332 -18.662 1.00 29.92 506 ASP A O 1
ATOM 4047 N N . GLU A 1 507 ? -4.077 23.184 -20.420 1.00 31.27 507 GLU A N 1
ATOM 4048 C CA . GLU A 1 507 ? -5.053 23.765 -21.353 1.00 31.27 507 GLU A CA 1
ATOM 4049 C C . GLU A 1 507 ? -6.347 22.935 -21.333 1.00 31.27 507 GLU A C 1
ATOM 4051 O O . GLU A 1 507 ? -6.563 22.041 -22.150 1.00 31.27 507 GLU A O 1
ATOM 4056 N N . ASP A 1 508 ? -7.248 23.299 -20.418 1.00 31.86 508 ASP A N 1
ATOM 4057 C CA . ASP A 1 508 ? -8.671 23.418 -20.748 1.00 31.86 508 ASP A CA 1
ATOM 4058 C C . ASP A 1 508 ? -8.863 24.788 -21.424 1.00 31.86 508 ASP A C 1
ATOM 4060 O O . ASP A 1 508 ? -9.276 25.769 -20.807 1.00 31.86 508 ASP A O 1
ATOM 4064 N N . THR A 1 509 ? -8.496 24.897 -22.701 1.00 28.36 509 THR A N 1
ATOM 4065 C CA . THR A 1 509 ? -8.891 26.027 -23.558 1.00 28.36 509 THR A CA 1
ATOM 4066 C C . THR A 1 509 ? -8.787 25.616 -25.027 1.00 28.36 509 THR A C 1
ATOM 4068 O O . THR A 1 509 ? -7.725 25.615 -25.634 1.00 28.36 509 THR A O 1
ATOM 4071 N N . LYS A 1 510 ? -9.922 25.240 -25.626 1.00 28.36 510 LYS A N 1
ATOM 4072 C CA . LYS A 1 510 ? -10.090 25.211 -27.085 1.00 28.36 510 LYS A CA 1
ATOM 4073 C C . LYS A 1 510 ? -10.770 26.509 -27.513 1.00 28.36 510 LYS A C 1
ATOM 4075 O O . LYS A 1 510 ? -11.912 26.736 -27.127 1.00 28.36 510 LYS A O 1
ATOM 4080 N N . GLU A 1 511 ? -10.140 27.263 -28.406 1.00 28.22 511 GLU A N 1
ATOM 4081 C CA . GLU A 1 511 ? -10.845 28.099 -29.382 1.00 28.22 511 GLU A CA 1
ATOM 4082 C C . GLU A 1 511 ? -10.395 27.720 -30.797 1.00 28.22 511 GLU A C 1
ATOM 4084 O O . GLU A 1 511 ? -9.210 27.515 -31.051 1.00 28.22 511 GLU A O 1
ATOM 4089 N N . GLY A 1 512 ? -11.361 27.644 -31.722 1.00 25.59 512 GLY A N 1
ATOM 4090 C CA . GLY A 1 512 ? -11.091 27.770 -33.156 1.00 25.59 512 GLY A CA 1
ATOM 4091 C C . GLY A 1 512 ? -11.354 26.556 -34.049 1.00 25.59 512 GLY A C 1
ATOM 4092 O O . GLY A 1 512 ? -10.495 26.204 -34.848 1.00 25.59 512 GLY A O 1
ATOM 4093 N N . ALA A 1 513 ? -12.545 25.951 -34.002 1.00 24.83 513 ALA A N 1
ATOM 4094 C CA . ALA A 1 513 ? -13.091 25.257 -35.174 1.00 24.83 513 ALA A CA 1
ATOM 4095 C C . ALA A 1 513 ? -14.573 25.619 -35.327 1.00 24.83 513 ALA A C 1
ATOM 4097 O O . ALA A 1 513 ? -15.379 25.391 -34.428 1.00 24.83 513 ALA A O 1
ATOM 4098 N N . GLN A 1 514 ? -14.886 26.258 -36.453 1.00 25.58 514 GLN A N 1
ATOM 4099 C CA . GLN A 1 514 ? -16.197 26.776 -36.831 1.00 25.58 514 GLN A CA 1
ATOM 4100 C C . GLN A 1 514 ? -17.291 25.705 -36.731 1.00 25.58 514 GLN A C 1
ATOM 4102 O O . GLN A 1 514 ? -17.233 24.683 -37.411 1.00 25.58 514 GLN A O 1
ATOM 4107 N N . ALA A 1 515 ? -18.332 25.998 -35.953 1.00 23.80 515 ALA A N 1
ATOM 4108 C CA . ALA A 1 515 ? -19.643 25.385 -36.085 1.00 23.80 515 ALA A CA 1
ATOM 4109 C C . ALA A 1 515 ? -20.690 26.496 -36.212 1.00 23.80 515 ALA A C 1
ATOM 4111 O O . ALA A 1 515 ? -20.752 27.438 -35.424 1.00 23.80 515 ALA A O 1
ATOM 4112 N N . VAL A 1 516 ? -21.456 26.362 -37.284 1.00 22.47 516 VAL A N 1
ATOM 4113 C CA . VAL A 1 516 ? -22.549 27.198 -37.760 1.00 22.47 516 VAL A CA 1
ATOM 4114 C C . VAL A 1 516 ? -23.631 27.366 -36.689 1.00 22.47 516 VAL A C 1
ATOM 4116 O O . VAL A 1 516 ? -24.070 26.400 -36.070 1.00 22.47 516 VAL A O 1
ATOM 4119 N N . MET A 1 517 ? -24.079 28.612 -36.512 1.00 22.98 517 MET A N 1
ATOM 4120 C CA . MET A 1 517 ? -25.300 28.969 -35.790 1.00 22.98 517 MET A CA 1
ATOM 4121 C C . MET A 1 517 ? -26.512 28.243 -36.384 1.00 22.98 517 MET A C 1
ATOM 4123 O O . MET A 1 517 ? -26.839 28.470 -37.545 1.00 22.98 517 MET A O 1
ATOM 4127 N N . ILE A 1 518 ? -27.255 27.498 -35.563 1.00 24.73 518 ILE A N 1
ATOM 4128 C CA . ILE A 1 518 ? -28.701 27.322 -35.749 1.00 24.73 518 ILE A CA 1
ATOM 4129 C C . ILE A 1 518 ? -29.370 27.484 -34.381 1.00 24.73 518 ILE A C 1
ATOM 4131 O O . ILE A 1 518 ? -29.281 26.621 -33.513 1.00 24.73 518 ILE A O 1
ATOM 4135 N N . ILE A 1 519 ? -30.031 28.626 -34.203 1.00 25.14 519 ILE A N 1
ATOM 4136 C CA . ILE A 1 519 ? -31.020 28.892 -33.153 1.00 25.14 519 ILE A CA 1
ATOM 4137 C C . ILE A 1 519 ? -32.402 28.639 -33.775 1.00 25.14 519 ILE A C 1
ATOM 4139 O O . ILE A 1 519 ? -32.653 29.184 -34.852 1.00 25.14 519 ILE A O 1
ATOM 4143 N N . PRO A 1 520 ? -33.341 27.940 -33.112 1.00 22.20 520 PRO A N 1
ATOM 4144 C CA . PRO A 1 520 ? -34.762 28.216 -33.263 1.00 22.20 520 PRO A CA 1
ATOM 4145 C C . PRO A 1 520 ? -35.253 29.172 -32.150 1.00 22.20 520 PRO A C 1
ATOM 4147 O O . PRO A 1 520 ? -34.774 29.094 -31.016 1.00 22.20 520 PRO A O 1
ATOM 4150 N N . PRO A 1 521 ? -36.166 30.111 -32.464 1.00 27.48 521 PRO A N 1
ATOM 4151 C CA . PRO A 1 521 ? -36.383 31.324 -31.678 1.00 27.48 521 PRO A CA 1
ATOM 4152 C C . PRO A 1 521 ? -37.540 31.233 -30.666 1.00 27.48 521 PRO A C 1
ATOM 4154 O O . PRO A 1 521 ? -38.427 30.392 -30.791 1.00 27.48 521 PRO A O 1
ATOM 4157 N N . SER A 1 522 ? -37.593 32.262 -29.802 1.00 25.42 522 SER A N 1
ATOM 4158 C CA . SER A 1 522 ? -38.778 32.813 -29.101 1.00 25.42 522 SER A CA 1
ATOM 4159 C C . SER A 1 522 ? -39.194 32.071 -27.809 1.00 25.42 522 SER A C 1
ATOM 4161 O O . SER A 1 522 ? -39.216 30.853 -27.777 1.00 25.42 522 SER A O 1
ATOM 4163 N N . LEU A 1 523 ? -39.482 32.691 -26.657 1.00 25.08 523 LEU A N 1
ATOM 4164 C CA . LEU A 1 523 ? -39.938 34.039 -26.294 1.00 25.08 523 LEU A CA 1
ATOM 4165 C C . LEU A 1 523 ? -39.333 34.456 -24.937 1.00 25.08 523 LEU A C 1
ATOM 4167 O O . LEU A 1 523 ? -39.360 33.663 -24.003 1.00 25.08 523 LEU A O 1
ATOM 4171 N N . LEU A 1 524 ? -38.899 35.713 -24.801 1.00 22.45 524 LEU A N 1
ATOM 4172 C CA . LEU A 1 524 ? -39.360 36.648 -23.755 1.00 22.45 524 LEU A CA 1
ATOM 4173 C C . LEU A 1 524 ? -38.760 38.052 -24.022 1.00 22.45 524 LEU A C 1
ATOM 4175 O O . LEU A 1 524 ? -37.588 38.143 -24.391 1.00 22.45 524 LEU A O 1
ATOM 4179 N N . PRO A 1 525 ? -39.554 39.138 -23.907 1.00 27.81 525 PRO A N 1
ATOM 4180 C CA . PRO A 1 525 ? -39.165 40.490 -24.308 1.00 27.81 525 PRO A CA 1
ATOM 4181 C C . PRO A 1 525 ? -38.382 41.235 -23.203 1.00 27.81 525 PRO A C 1
ATOM 4183 O O . PRO A 1 525 ? -38.269 40.736 -22.080 1.00 27.81 525 PRO A O 1
ATOM 4186 N N . PRO A 1 526 ? -37.810 42.417 -23.513 1.00 29.62 526 PRO A N 1
ATOM 4187 C CA . PRO A 1 526 ? -36.712 42.992 -22.747 1.00 29.62 526 PRO A CA 1
ATOM 4188 C C . PRO A 1 526 ? -37.139 44.042 -21.707 1.00 29.62 526 PRO A C 1
ATOM 4190 O O . PRO A 1 526 ? -38.162 44.705 -21.832 1.00 29.62 526 PRO A O 1
ATOM 4193 N N . SER A 1 527 ? -36.263 44.189 -20.708 1.00 26.28 527 SER A N 1
ATOM 4194 C CA . SER A 1 527 ? -35.901 45.393 -19.939 1.00 26.28 527 SER A CA 1
ATOM 4195 C C . SER A 1 527 ? -36.965 46.464 -19.637 1.00 26.28 527 SER A C 1
ATOM 4197 O O . SER A 1 527 ? -37.376 47.203 -20.526 1.00 26.28 527 SER A O 1
ATOM 4199 N N . SER A 1 528 ? -37.209 46.733 -18.349 1.00 24.70 528 SER A N 1
ATOM 4200 C CA . SER A 1 528 ? -36.920 48.041 -17.721 1.00 24.70 528 SER A CA 1
ATOM 4201 C C . SER A 1 528 ? -37.330 48.079 -16.237 1.00 24.70 528 SER A C 1
ATOM 4203 O O . SER A 1 528 ? -38.118 47.261 -15.780 1.00 24.70 528 SER A O 1
ATOM 4205 N N . ALA A 1 529 ? -36.797 49.086 -15.537 1.00 25.30 529 ALA A N 1
ATOM 4206 C CA . ALA A 1 529 ? -37.201 49.626 -14.234 1.00 25.30 529 ALA A CA 1
ATOM 4207 C C . ALA A 1 529 ? -36.518 49.066 -12.967 1.00 25.30 529 ALA A C 1
ATOM 4209 O O . ALA A 1 529 ? -36.943 48.112 -12.323 1.00 25.30 529 ALA A O 1
ATOM 4210 N N . LEU A 1 530 ? -35.477 49.803 -12.564 1.00 28.02 530 LEU A N 1
ATOM 4211 C CA . LEU A 1 530 ? -35.104 50.030 -11.170 1.00 28.02 530 LEU A CA 1
ATOM 4212 C C . LEU A 1 530 ? -36.320 50.529 -10.378 1.00 28.02 530 LEU A C 1
ATOM 4214 O O . LEU A 1 530 ? -36.922 51.519 -10.783 1.00 28.02 530 LEU A O 1
ATOM 4218 N N . LEU A 1 531 ? -36.593 49.933 -9.217 1.00 24.73 531 LEU A N 1
ATOM 4219 C CA . LEU A 1 531 ? -36.919 50.667 -7.992 1.00 24.73 531 LEU A CA 1
ATOM 4220 C C . LEU A 1 531 ? -36.835 49.738 -6.776 1.00 24.73 531 LEU A C 1
ATOM 4222 O O . LEU A 1 531 ? -37.275 48.594 -6.772 1.00 24.73 531 LEU A O 1
ATOM 4226 N N . SER A 1 532 ? -36.204 50.288 -5.750 1.00 25.47 532 SER A N 1
ATOM 4227 C CA . SER A 1 532 ? -36.113 49.819 -4.377 1.00 25.47 532 SER A CA 1
ATOM 4228 C C . SER A 1 532 ? -37.419 49.253 -3.821 1.00 25.47 532 SER A C 1
ATOM 4230 O O . SER A 1 532 ? -38.442 49.921 -3.920 1.00 25.47 532 SER A O 1
ATOM 4232 N N . LEU A 1 533 ? -37.334 48.141 -3.087 1.00 23.81 533 LEU A N 1
ATOM 4233 C CA . LEU A 1 533 ? -37.927 48.005 -1.753 1.00 23.81 533 LEU A CA 1
ATOM 4234 C C . LEU A 1 533 ? -37.376 46.746 -1.075 1.00 23.81 533 LEU A C 1
ATOM 4236 O O . LEU A 1 533 ? -37.525 45.619 -1.534 1.00 23.81 533 LEU A O 1
ATOM 4240 N N . SER A 1 534 ? -36.687 46.984 0.033 1.00 27.66 534 SER A N 1
ATOM 4241 C CA . SER A 1 534 ? -36.324 46.000 1.039 1.00 27.66 534 SER A CA 1
ATOM 4242 C C . SER A 1 534 ? -37.566 45.280 1.558 1.00 27.66 534 SER A C 1
ATOM 4244 O O . SER A 1 534 ? -38.457 45.963 2.051 1.00 27.66 534 SER A O 1
ATOM 4246 N N . LEU A 1 535 ? -37.579 43.946 1.539 1.00 24.67 535 LEU A N 1
ATOM 4247 C CA . LEU A 1 535 ? -38.290 43.108 2.511 1.00 24.67 535 LEU A CA 1
ATOM 4248 C C . LEU A 1 535 ? -37.764 41.665 2.422 1.00 24.67 535 LEU A C 1
ATOM 4250 O O . LEU A 1 535 ? -37.914 40.966 1.429 1.00 24.67 535 LEU A O 1
ATOM 4254 N N . SER A 1 536 ? -37.063 41.292 3.487 1.00 32.53 536 SER A N 1
ATOM 4255 C CA . SER A 1 536 ? -36.868 39.967 4.072 1.00 32.53 536 SER A CA 1
ATOM 4256 C C . SER A 1 536 ? -37.583 38.793 3.389 1.00 32.53 536 SER A C 1
ATOM 4258 O O . SER A 1 536 ? -38.781 38.649 3.573 1.00 32.53 536 SER A O 1
ATOM 4260 N N . PHE A 1 537 ? -36.853 37.872 2.751 1.00 24.48 537 PHE A N 1
ATOM 4261 C CA . PHE A 1 537 ? -37.285 36.472 2.651 1.00 24.48 537 PHE A CA 1
ATOM 4262 C C . PHE A 1 537 ? -36.069 35.538 2.578 1.00 24.48 537 PHE A C 1
ATOM 4264 O O . PHE A 1 537 ? -35.338 35.473 1.592 1.00 24.48 537 PHE A O 1
ATOM 4271 N N . SER A 1 538 ? -35.841 34.836 3.687 1.00 27.53 538 SER A N 1
ATOM 4272 C CA . SER A 1 538 ? -35.104 33.573 3.735 1.00 27.53 538 SER A CA 1
ATOM 4273 C C . SER A 1 538 ? -35.895 32.493 2.980 1.00 27.53 538 SER A C 1
ATOM 4275 O O . SER A 1 538 ? -37.115 32.584 2.935 1.00 27.53 538 SER A O 1
ATOM 4277 N N . PHE A 1 539 ? -35.203 31.445 2.509 1.00 26.42 539 PHE A N 1
ATOM 4278 C CA . PHE A 1 539 ? -35.667 30.267 1.738 1.00 26.42 539 PHE A CA 1
ATOM 4279 C C . PHE A 1 539 ? -35.662 30.397 0.204 1.00 26.42 539 PHE A C 1
ATOM 4281 O O . PHE A 1 539 ? -36.570 30.962 -0.385 1.00 26.42 539 PHE A O 1
ATOM 4288 N N . SER A 1 540 ? -34.704 29.733 -0.460 1.00 26.55 540 SER A N 1
ATOM 4289 C CA . SER A 1 540 ? -34.962 28.457 -1.163 1.00 26.55 540 SER A CA 1
ATOM 4290 C C . SER A 1 540 ? -33.745 28.019 -2.003 1.00 26.55 540 SER A C 1
ATOM 4292 O O . SER A 1 540 ? -33.585 28.390 -3.159 1.00 26.55 540 SER A O 1
ATOM 4294 N N . LEU A 1 541 ? -32.888 27.183 -1.411 1.00 29.06 541 LEU A N 1
ATOM 4295 C CA . LEU A 1 541 ? -32.036 26.214 -2.118 1.00 29.06 541 LEU A CA 1
ATOM 4296 C C . LEU A 1 541 ? -32.218 24.869 -1.393 1.00 29.06 541 LEU A C 1
ATOM 4298 O O . LEU A 1 541 ? -31.337 24.355 -0.717 1.00 29.06 541 LEU A O 1
ATOM 4302 N N . SER A 1 542 ? -33.460 24.384 -1.417 1.00 31.42 542 SER A N 1
ATOM 4303 C CA . SER A 1 542 ? -33.907 23.129 -0.784 1.00 31.42 542 SER A CA 1
ATOM 4304 C C . SER A 1 542 ? -34.745 22.269 -1.748 1.00 31.42 542 SER A C 1
ATOM 4306 O O . SER A 1 542 ? -34.899 21.068 -1.545 1.00 31.42 542 SER A O 1
ATOM 4308 N N . LEU A 1 543 ? -35.235 22.840 -2.857 1.00 27.53 543 LEU A N 1
ATOM 4309 C CA . LEU A 1 543 ? -36.216 22.164 -3.709 1.00 27.53 543 LEU A CA 1
ATOM 4310 C C . LEU A 1 543 ? -35.659 21.256 -4.819 1.00 27.53 543 LEU A C 1
ATOM 4312 O O . LEU A 1 543 ? -36.443 20.516 -5.395 1.00 27.53 543 LEU A O 1
ATOM 4316 N N . SER A 1 544 ? -34.352 21.221 -5.105 1.00 30.05 544 SER A N 1
ATOM 4317 C CA . SER A 1 544 ? -33.817 20.264 -6.100 1.00 30.05 544 SER A CA 1
ATOM 4318 C C . SER A 1 544 ? -33.388 18.913 -5.509 1.00 30.05 544 SER A C 1
ATOM 4320 O O . SER A 1 544 ? -33.175 17.965 -6.256 1.00 30.05 544 SER A O 1
ATOM 4322 N N . LEU A 1 545 ? -33.307 18.792 -4.176 1.00 34.16 545 LEU A N 1
ATOM 4323 C CA . LEU A 1 545 ? -32.942 17.551 -3.471 1.00 34.16 545 LEU A CA 1
ATOM 4324 C C . LEU A 1 545 ? -34.143 16.818 -2.849 1.00 34.16 545 LEU A C 1
ATOM 4326 O O . LEU A 1 545 ? -34.016 15.645 -2.500 1.00 34.16 545 LEU A O 1
ATOM 4330 N N . SER A 1 546 ? -35.308 17.466 -2.721 1.00 33.25 546 SER A N 1
ATOM 4331 C CA . SER A 1 546 ? -36.516 16.816 -2.188 1.00 33.25 546 SER A CA 1
ATOM 4332 C C . SER A 1 546 ? -37.265 15.986 -3.238 1.00 33.25 546 SER A C 1
ATOM 4334 O O . SER A 1 546 ? -37.818 14.941 -2.897 1.00 33.25 546 SER A O 1
ATOM 4336 N N . LEU A 1 547 ? -37.232 16.384 -4.516 1.00 30.80 547 LEU A N 1
ATOM 4337 C CA . LEU A 1 547 ? -37.949 15.687 -5.593 1.00 30.80 547 LEU A CA 1
ATOM 4338 C C . LEU A 1 547 ? -37.383 14.294 -5.911 1.00 30.80 547 LEU A C 1
ATOM 4340 O O . LEU A 1 547 ? -38.151 13.405 -6.267 1.00 30.80 547 LEU A O 1
ATOM 4344 N N . SER A 1 548 ? -36.088 14.049 -5.689 1.00 34.44 548 SER A N 1
ATOM 4345 C CA . SER A 1 548 ? -35.492 12.717 -5.886 1.00 34.44 548 SER A CA 1
ATOM 4346 C C . SER A 1 548 ? -35.794 11.734 -4.745 1.00 34.44 548 SER A C 1
ATOM 4348 O O . SER A 1 548 ? -35.644 10.530 -4.926 1.00 34.44 548 SER A O 1
ATOM 4350 N N . PHE A 1 549 ? -36.217 12.219 -3.569 1.00 39.47 549 PHE A N 1
ATOM 4351 C CA . PHE A 1 549 ? -36.444 11.384 -2.378 1.00 39.47 549 PHE A CA 1
ATOM 4352 C C . PHE A 1 549 ? -37.922 11.094 -2.089 1.00 39.47 549 PHE A C 1
ATOM 4354 O O . PHE A 1 549 ? -38.215 10.088 -1.447 1.00 39.47 549 PHE A O 1
ATOM 4361 N N . SER A 1 550 ? -38.861 11.896 -2.603 1.00 33.62 550 SER A N 1
ATOM 4362 C CA . SER A 1 550 ? -40.296 11.564 -2.538 1.00 33.62 550 SER A CA 1
ATOM 4363 C C . SER A 1 550 ? -40.659 10.303 -3.342 1.00 33.62 550 SER A C 1
ATOM 4365 O O . SER A 1 550 ? -41.691 9.695 -3.085 1.00 33.62 550 SER A O 1
ATOM 4367 N N . LEU A 1 551 ? -39.787 9.860 -4.255 1.00 36.12 551 LEU A N 1
ATOM 4368 C CA . LEU A 1 551 ? -39.910 8.597 -4.994 1.00 36.12 551 LEU A CA 1
ATOM 4369 C C . LEU A 1 551 ? -39.461 7.350 -4.204 1.00 36.12 551 LEU A C 1
ATOM 4371 O O . LEU A 1 551 ? -39.747 6.239 -4.632 1.00 36.12 551 LEU A O 1
ATOM 4375 N N . LEU A 1 552 ? -38.815 7.498 -3.038 1.00 42.09 552 LEU A N 1
ATOM 4376 C CA . LEU A 1 552 ? -38.390 6.367 -2.189 1.00 42.09 552 LEU A CA 1
ATOM 4377 C C . LEU A 1 552 ? -39.487 5.859 -1.235 1.00 42.09 552 LEU A C 1
ATOM 4379 O O . LEU A 1 552 ? -39.255 4.908 -0.493 1.00 42.09 552 LEU A O 1
ATOM 4383 N N . ALA A 1 553 ? -40.664 6.490 -1.245 1.00 34.91 553 ALA A N 1
ATOM 4384 C CA . ALA A 1 553 ? -41.841 6.051 -0.494 1.00 34.91 553 ALA A CA 1
ATOM 4385 C C . ALA A 1 553 ? -42.850 5.265 -1.354 1.00 34.91 553 ALA A C 1
ATOM 4387 O O . ALA A 1 553 ? -43.902 4.892 -0.842 1.00 34.91 553 ALA A O 1
ATOM 4388 N N . ASN A 1 554 ? -42.548 5.018 -2.635 1.00 33.28 554 ASN A N 1
ATOM 4389 C CA . ASN A 1 554 ? -43.381 4.174 -3.485 1.00 33.28 554 ASN A CA 1
ATOM 4390 C C . ASN A 1 554 ? -42.906 2.719 -3.373 1.00 33.28 554 ASN A C 1
ATOM 4392 O O . ASN A 1 554 ? -41.879 2.343 -3.937 1.00 33.28 554 ASN A O 1
ATOM 4396 N N . ASP A 1 555 ? -43.665 1.917 -2.625 1.00 44.53 555 ASP A N 1
ATOM 4397 C CA . ASP A 1 555 ? -43.616 0.458 -2.678 1.00 44.53 555 ASP A CA 1
ATOM 4398 C C . ASP A 1 555 ? -43.903 0.017 -4.121 1.00 44.53 555 ASP A C 1
ATOM 4400 O O . ASP A 1 555 ? -45.027 0.115 -4.612 1.00 44.53 555 ASP A O 1
ATOM 4404 N N . GLY A 1 556 ? -42.869 -0.431 -4.830 1.00 34.94 556 GLY A N 1
ATOM 4405 C CA . GLY A 1 556 ? -42.992 -0.837 -6.223 1.00 34.94 556 GLY A CA 1
ATOM 4406 C C . GLY A 1 556 ? -41.856 -1.743 -6.679 1.00 34.94 556 GLY A C 1
ATOM 4407 O O . GLY A 1 556 ? -40.864 -1.264 -7.214 1.00 34.94 556 GLY A O 1
ATOM 4408 N N . GLY A 1 557 ? -42.062 -3.055 -6.524 1.00 36.56 557 GLY A N 1
ATOM 4409 C CA . GLY A 1 557 ? -41.503 -4.079 -7.416 1.00 36.56 557 GLY A CA 1
ATOM 4410 C C . GLY A 1 557 ? -40.232 -4.790 -6.948 1.00 36.56 557 GLY A C 1
ATOM 4411 O O . GLY A 1 557 ? -39.128 -4.365 -7.267 1.00 36.56 557 GLY A O 1
ATOM 4412 N N . GLY A 1 558 ? -40.401 -5.940 -6.282 1.00 33.41 558 GLY A N 1
ATOM 4413 C CA . GLY A 1 558 ? -39.330 -6.922 -6.062 1.00 33.41 558 GLY A CA 1
ATOM 4414 C C . GLY A 1 558 ? -39.421 -7.665 -4.728 1.00 33.41 558 GLY A C 1
ATOM 4415 O O . GLY A 1 558 ? -38.468 -7.651 -3.956 1.00 33.41 558 GLY A O 1
ATOM 4416 N N . CYS A 1 559 ? -40.568 -8.268 -4.408 1.00 37.72 559 CYS A N 1
ATOM 4417 C CA . CYS A 1 559 ? -40.740 -9.012 -3.161 1.00 37.72 559 CYS A CA 1
ATOM 4418 C C . CYS A 1 559 ? -40.082 -10.397 -3.267 1.00 37.72 559 CYS A C 1
ATOM 4420 O O . CYS A 1 559 ? -40.664 -11.324 -3.826 1.00 37.72 559 CYS A O 1
ATOM 4422 N N . ASN A 1 560 ? -38.895 -10.552 -2.677 1.00 46.56 560 ASN A N 1
ATOM 4423 C CA . ASN A 1 560 ? -38.552 -11.834 -2.060 1.00 46.56 560 ASN A CA 1
ATOM 4424 C C . ASN A 1 560 ? -39.585 -12.102 -0.945 1.00 46.56 560 ASN A C 1
ATOM 4426 O O . ASN A 1 560 ? -40.001 -11.139 -0.292 1.00 46.56 560 ASN A O 1
ATOM 4430 N N . PRO A 1 561 ? -40.030 -13.351 -0.723 1.00 48.72 561 PRO A N 1
ATOM 4431 C CA . PRO A 1 561 ? -40.979 -13.652 0.344 1.00 48.72 561 PRO A CA 1
ATOM 4432 C C . PRO A 1 561 ? -40.389 -13.199 1.685 1.00 48.72 561 PRO A C 1
ATOM 4434 O O . PRO A 1 561 ? -39.308 -13.639 2.074 1.00 48.72 561 PRO A O 1
ATOM 4437 N N . VAL A 1 562 ? -41.069 -12.260 2.344 1.00 57.75 562 VAL A N 1
ATOM 4438 C CA . VAL A 1 562 ? -40.689 -11.766 3.670 1.00 57.75 562 VAL A CA 1
ATOM 4439 C C . VAL A 1 562 ? -41.099 -12.834 4.674 1.00 57.75 562 VAL A C 1
ATOM 4441 O O . VAL A 1 562 ? -42.266 -13.208 4.736 1.00 57.75 562 VAL A O 1
ATOM 4444 N N . ASP A 1 563 ? -40.133 -13.357 5.422 1.00 68.62 563 ASP A N 1
ATOM 4445 C CA . ASP A 1 563 ? -40.388 -14.326 6.482 1.00 68.62 563 ASP A CA 1
ATOM 4446 C C . ASP A 1 563 ? -40.927 -13.597 7.721 1.00 68.62 563 ASP A C 1
ATOM 4448 O O . ASP A 1 563 ? -40.201 -12.869 8.406 1.00 68.62 563 ASP A O 1
ATOM 4452 N N . ASP A 1 564 ? -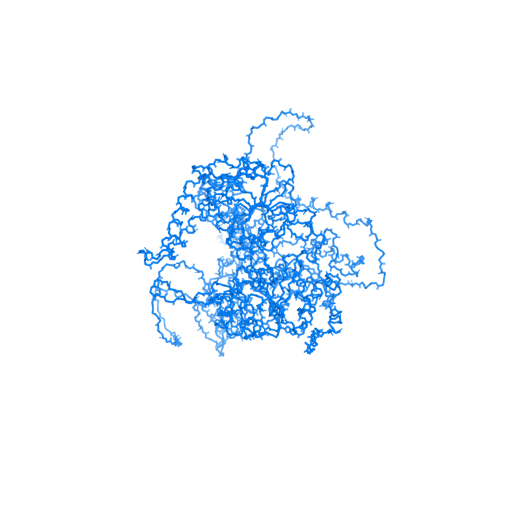42.220 -13.778 8.000 1.00 68.00 564 ASP A N 1
ATOM 4453 C CA . ASP A 1 564 ? -42.901 -13.151 9.135 1.00 68.00 564 ASP A CA 1
ATOM 4454 C C . ASP A 1 564 ? -42.387 -13.623 10.505 1.00 68.00 564 ASP A C 1
ATOM 4456 O O . ASP A 1 564 ? -42.689 -12.983 11.514 1.00 68.00 564 ASP A O 1
ATOM 4460 N N . SER A 1 565 ? -41.576 -14.687 10.558 1.00 74.31 565 SER A N 1
ATOM 4461 C CA . SER A 1 565 ? -40.958 -15.177 11.797 1.00 74.31 565 SER A CA 1
ATOM 4462 C C . SER A 1 565 ? -39.736 -14.366 12.260 1.00 74.31 565 SER A C 1
ATOM 4464 O O . SER A 1 565 ? -39.270 -14.547 13.388 1.00 74.31 565 SER A O 1
ATOM 4466 N N . LEU A 1 566 ? -39.219 -13.450 11.429 1.00 82.94 566 LEU A N 1
ATOM 4467 C CA . LEU A 1 566 ? -38.042 -12.641 11.757 1.00 82.94 566 LEU A CA 1
ATOM 4468 C C . LEU A 1 566 ? -38.355 -11.539 12.793 1.00 82.94 566 LEU A C 1
ATOM 4470 O O . LEU A 1 566 ? -39.394 -10.878 12.700 1.00 82.94 566 LEU A O 1
ATOM 4474 N N . PRO A 1 567 ? -37.446 -11.274 13.755 1.00 84.88 567 PRO A N 1
ATOM 4475 C CA . PRO A 1 567 ? -37.681 -10.322 14.837 1.00 84.88 567 PRO A CA 1
ATOM 4476 C C . PRO A 1 567 ? -37.812 -8.872 14.346 1.00 84.88 567 PRO A C 1
ATOM 4478 O O . PRO A 1 567 ? -37.075 -8.402 13.474 1.00 84.88 567 PRO A O 1
ATOM 4481 N N . VAL A 1 568 ? -38.728 -8.132 14.975 1.00 86.25 568 VAL A N 1
ATOM 4482 C CA . VAL A 1 568 ? -38.898 -6.682 14.805 1.00 86.25 568 VAL A CA 1
ATOM 4483 C C . VAL A 1 568 ? -38.285 -5.968 16.005 1.00 86.25 568 VAL A C 1
ATOM 4485 O O . VAL A 1 568 ? -38.576 -6.306 17.150 1.00 86.25 568 VAL A O 1
ATOM 4488 N N . TYR A 1 569 ? -37.441 -4.972 15.747 1.00 87.62 569 TYR A N 1
ATOM 4489 C CA . TYR A 1 569 ? -36.795 -4.183 16.790 1.00 87.62 569 TYR A CA 1
ATOM 4490 C C . TYR A 1 569 ? -37.607 -2.919 17.089 1.00 87.62 569 TYR A C 1
ATOM 4492 O O . TYR A 1 569 ? -37.807 -2.088 16.203 1.00 87.62 569 TYR A O 1
ATOM 4500 N N . ASP A 1 570 ? -38.012 -2.728 18.349 1.00 85.31 570 ASP A N 1
ATOM 4501 C CA . ASP A 1 570 ? -38.805 -1.560 18.776 1.00 85.31 570 ASP A CA 1
ATOM 4502 C C . ASP A 1 570 ? -38.101 -0.225 18.486 1.00 85.31 570 ASP A C 1
ATOM 4504 O O . ASP A 1 570 ? -38.709 0.740 18.025 1.00 85.31 570 ASP A O 1
ATOM 4508 N N . SER A 1 571 ? -36.801 -0.161 18.787 1.00 90.75 571 SER A N 1
ATOM 4509 C CA . SER A 1 571 ? -35.956 1.007 18.556 1.00 90.75 571 SER A CA 1
ATOM 4510 C C . SER A 1 571 ? -34.516 0.571 18.342 1.00 90.75 571 SER A C 1
ATOM 4512 O O . SER A 1 571 ? -33.958 -0.168 19.151 1.00 90.75 571 SER A O 1
ATOM 4514 N N . LEU A 1 572 ? -33.890 1.108 17.302 1.00 94.31 572 LEU A N 1
ATOM 4515 C CA . LEU A 1 572 ? -32.469 0.936 17.032 1.00 94.31 572 LEU A CA 1
ATOM 4516 C C . LEU A 1 572 ? -31.650 2.110 17.574 1.00 94.31 572 LEU A C 1
ATOM 4518 O O . LEU A 1 572 ? -32.085 3.268 17.587 1.00 94.31 572 LEU A O 1
ATOM 4522 N N . LYS A 1 573 ? -30.434 1.794 18.003 1.00 95.31 573 LYS A N 1
ATOM 4523 C CA . LYS A 1 573 ? -29.361 2.735 18.314 1.00 95.31 573 LYS A CA 1
ATOM 4524 C C . LYS A 1 573 ? -28.189 2.490 17.361 1.00 95.31 573 LYS A C 1
ATOM 4526 O O . LYS A 1 573 ? -28.055 1.421 16.772 1.00 95.31 573 LYS A O 1
ATOM 4531 N N . PHE A 1 574 ? -27.329 3.488 17.214 1.00 95.75 574 PHE A N 1
ATOM 4532 C CA . PHE A 1 574 ? -26.254 3.513 16.231 1.00 95.75 574 PHE A CA 1
ATOM 4533 C C . PHE A 1 574 ? -24.942 3.979 16.860 1.00 95.75 574 PHE A C 1
ATOM 4535 O O . PHE A 1 574 ? -24.944 4.822 17.752 1.00 95.75 574 PHE A O 1
ATOM 4542 N N . CYS A 1 575 ? -23.814 3.479 16.365 1.00 95.38 575 CYS A N 1
ATOM 4543 C CA . CYS A 1 575 ? -22.490 4.031 16.654 1.00 95.38 575 CYS A CA 1
ATOM 4544 C C . CYS A 1 575 ? -21.692 4.124 15.356 1.00 95.38 575 CYS A C 1
ATOM 4546 O O . CYS A 1 575 ? -21.671 3.183 14.566 1.00 95.38 575 CYS A O 1
ATOM 4548 N N . ALA A 1 576 ? -21.042 5.257 15.111 1.00 93.75 576 ALA A N 1
ATOM 4549 C CA . ALA A 1 576 ? -20.262 5.441 13.894 1.00 93.75 576 ALA A CA 1
ATOM 4550 C C . ALA A 1 576 ? -18.823 4.936 14.085 1.00 93.75 576 ALA A C 1
ATOM 4552 O O . ALA A 1 576 ? -18.217 5.174 15.132 1.00 93.75 576 ALA A O 1
ATOM 4553 N N . SER A 1 577 ? -18.261 4.276 13.068 1.00 91.75 577 SER A N 1
ATOM 4554 C CA . SER A 1 577 ? -16.845 3.899 13.071 1.00 91.75 577 SER A CA 1
ATOM 4555 C C . SER A 1 577 ? -15.956 5.131 13.249 1.00 91.75 577 SER A C 1
ATOM 4557 O O . SER A 1 577 ? -16.214 6.199 12.689 1.00 91.75 577 SER A O 1
ATOM 4559 N N . LYS A 1 578 ? -14.862 4.980 14.002 1.00 86.31 578 LYS A N 1
ATOM 4560 C CA . LYS A 1 578 ? -13.858 6.042 14.169 1.00 86.31 578 LYS A CA 1
ATOM 4561 C C . LYS A 1 578 ? -13.033 6.266 12.900 1.00 86.31 578 LYS A C 1
ATOM 4563 O O . LYS A 1 578 ? -12.527 7.368 12.700 1.00 86.31 578 LYS A O 1
ATOM 4568 N N . ASN A 1 579 ? -12.896 5.230 12.069 1.00 83.75 579 ASN A N 1
ATOM 4569 C CA . ASN A 1 579 ? -11.910 5.174 10.989 1.00 83.75 579 ASN A CA 1
ATOM 4570 C C . ASN A 1 579 ? -12.538 5.063 9.591 1.00 83.75 579 ASN A C 1
ATOM 4572 O O . ASN A 1 579 ? -11.880 5.417 8.618 1.00 83.75 579 ASN A O 1
ATOM 4576 N N . THR A 1 580 ? -13.777 4.574 9.478 1.00 87.12 580 THR A N 1
ATOM 4577 C CA . THR A 1 580 ? -14.448 4.312 8.192 1.00 87.12 580 THR A CA 1
ATOM 4578 C C . THR A 1 580 ? -15.834 4.963 8.133 1.00 87.12 580 THR A C 1
ATOM 4580 O O . THR A 1 580 ? -16.245 5.683 9.048 1.00 87.12 580 THR A O 1
ATOM 4583 N N . ASP A 1 581 ? -16.563 4.724 7.040 1.00 88.00 581 ASP A N 1
ATOM 4584 C CA . ASP A 1 581 ? -17.947 5.171 6.863 1.00 88.00 581 ASP A CA 1
ATOM 4585 C C . ASP A 1 581 ? -18.994 4.196 7.442 1.00 88.00 581 ASP A C 1
ATOM 4587 O O . ASP A 1 581 ? -20.192 4.468 7.337 1.00 88.00 581 ASP A O 1
ATOM 4591 N N . ARG A 1 582 ? -18.574 3.084 8.069 1.00 91.69 582 ARG A N 1
ATOM 4592 C CA . ARG A 1 582 ? -19.491 2.081 8.635 1.00 91.69 582 ARG A CA 1
ATOM 4593 C C . ARG A 1 582 ? -20.212 2.586 9.890 1.00 91.69 582 ARG A C 1
ATOM 4595 O O . ARG A 1 582 ? -19.638 3.280 10.733 1.00 91.69 582 ARG A O 1
ATOM 4602 N N . ILE A 1 583 ? -21.474 2.184 10.026 1.00 94.50 583 ILE A N 1
ATOM 4603 C CA . ILE A 1 583 ? -22.357 2.463 11.162 1.00 94.50 583 ILE A CA 1
ATOM 4604 C C . ILE A 1 583 ? -22.791 1.139 11.787 1.00 94.50 583 ILE A C 1
ATOM 4606 O O . ILE A 1 583 ? -23.374 0.296 11.110 1.00 94.50 583 ILE A O 1
ATOM 4610 N N . TYR A 1 584 ? -22.519 0.978 13.076 1.00 95.00 584 TYR A N 1
ATOM 4611 C CA . TYR A 1 584 ? -22.851 -0.191 13.886 1.00 95.00 584 TYR A CA 1
ATOM 4612 C C . TYR A 1 584 ? -24.237 -0.047 14.490 1.00 95.00 584 TYR A C 1
ATOM 4614 O O . TYR A 1 584 ? -24.605 1.054 14.908 1.00 95.00 584 TYR A O 1
ATOM 4622 N N . ILE A 1 585 ? -24.975 -1.153 14.560 1.00 94.56 585 ILE A N 1
ATOM 4623 C CA . ILE A 1 585 ? -26.351 -1.176 15.055 1.00 94.56 585 ILE A CA 1
ATOM 4624 C C . ILE A 1 585 ? -26.414 -1.839 16.434 1.00 94.56 585 ILE A C 1
ATOM 4626 O O . ILE A 1 585 ? -25.788 -2.870 16.693 1.00 94.56 585 ILE A O 1
ATOM 4630 N N . TYR A 1 586 ? -27.208 -1.228 17.304 1.00 94.31 586 TYR A N 1
ATOM 4631 C CA . TYR A 1 586 ? -27.504 -1.662 18.658 1.00 94.31 586 TYR A CA 1
ATOM 4632 C C . TYR A 1 586 ? -29.020 -1.691 18.853 1.00 94.31 586 TYR A C 1
ATOM 4634 O O . TYR A 1 586 ? -29.756 -0.968 18.172 1.00 94.31 586 TYR A O 1
ATOM 4642 N N . ASP A 1 587 ? -29.488 -2.501 19.792 1.00 93.19 587 ASP A N 1
ATOM 4643 C CA . ASP A 1 587 ? -30.892 -2.502 20.192 1.00 93.19 587 ASP A CA 1
ATOM 4644 C C . ASP A 1 587 ? -31.248 -1.299 21.092 1.00 93.19 587 ASP A C 1
ATOM 4646 O O . ASP A 1 587 ? -30.436 -0.398 21.351 1.00 93.19 587 ASP A O 1
ATOM 4650 N N . LYS A 1 588 ? -32.492 -1.277 21.585 1.00 91.31 588 LYS A N 1
ATOM 4651 C CA . LYS A 1 588 ? -33.002 -0.227 22.477 1.00 91.31 588 LYS A CA 1
ATOM 4652 C C . LYS A 1 588 ? -32.243 -0.155 23.804 1.00 91.31 588 LYS A C 1
ATOM 4654 O O . LYS A 1 588 ? -32.074 0.943 24.344 1.00 91.31 588 LYS A O 1
ATOM 4659 N N . ASP A 1 589 ? -31.729 -1.280 24.285 1.00 89.75 589 ASP A N 1
ATOM 4660 C CA . ASP A 1 589 ? -31.006 -1.402 25.550 1.00 89.75 589 ASP A CA 1
ATOM 4661 C C . ASP A 1 589 ? -29.509 -1.075 25.385 1.00 89.75 589 ASP A C 1
ATOM 4663 O O . ASP A 1 589 ? -28.798 -0.846 26.363 1.00 89.75 589 ASP A O 1
ATOM 4667 N N . GLY A 1 590 ? -29.047 -0.907 24.142 1.00 86.94 590 GLY A N 1
ATOM 4668 C CA . GLY A 1 590 ? -27.659 -0.597 23.808 1.00 86.94 590 GLY A CA 1
ATOM 4669 C C . GLY A 1 590 ? -26.777 -1.837 23.686 1.00 86.94 590 GLY A C 1
ATOM 4670 O O . GLY A 1 590 ? -25.551 -1.704 23.702 1.00 86.94 590 GLY A O 1
ATOM 4671 N N . LEU A 1 591 ? -27.366 -3.027 23.552 1.00 90.44 591 LEU A N 1
ATOM 4672 C CA . LEU A 1 591 ? -26.633 -4.247 23.244 1.00 90.44 591 LEU A CA 1
ATOM 4673 C C . LEU A 1 591 ? -26.305 -4.287 21.744 1.00 90.44 591 LEU A C 1
ATOM 4675 O O . LEU A 1 591 ? -27.142 -3.924 20.911 1.00 90.44 591 LEU A O 1
ATOM 4679 N N . PRO A 1 592 ? -25.076 -4.686 21.371 1.00 91.12 592 PRO A N 1
ATOM 4680 C CA . PRO A 1 592 ? -24.674 -4.743 19.975 1.00 91.12 592 PRO A CA 1
ATOM 4681 C C . PRO A 1 592 ? -25.429 -5.855 19.247 1.00 91.12 592 PRO A C 1
ATOM 4683 O O . PRO A 1 592 ? -25.419 -7.007 19.676 1.00 91.12 592 PRO A O 1
ATOM 4686 N N . LEU A 1 593 ? -25.999 -5.527 18.087 1.00 90.94 593 LEU A N 1
ATOM 4687 C CA . LEU A 1 593 ? -26.611 -6.516 17.192 1.00 90.94 593 LEU A CA 1
ATOM 4688 C C . LEU A 1 593 ? -25.578 -7.211 16.289 1.00 90.94 593 LEU A C 1
ATOM 4690 O O . LEU A 1 593 ? -25.952 -7.961 15.393 1.00 90.94 593 LEU A O 1
ATOM 4694 N N . ASN A 1 594 ? -24.281 -6.939 16.490 1.00 89.62 594 ASN A N 1
ATOM 4695 C CA . ASN A 1 594 ? -23.169 -7.511 15.723 1.00 89.62 594 ASN A CA 1
ATOM 4696 C C . ASN A 1 594 ? -23.344 -7.360 14.198 1.00 89.62 594 ASN A C 1
ATOM 4698 O O . ASN A 1 594 ? -22.972 -8.225 13.408 1.00 89.62 594 ASN A O 1
ATOM 4702 N N . CYS A 1 595 ? -23.930 -6.243 13.769 1.00 89.12 595 CYS A N 1
ATOM 4703 C CA . CYS A 1 595 ? -24.081 -5.889 12.367 1.00 89.12 595 CYS A CA 1
ATOM 4704 C C . CYS A 1 595 ? -23.812 -4.398 12.158 1.00 89.12 595 CYS A C 1
ATOM 4706 O O . CYS A 1 595 ? -23.907 -3.574 13.076 1.00 89.12 595 CYS A O 1
ATOM 4708 N N . ASN A 1 596 ? -23.421 -4.059 10.936 1.00 93.00 596 ASN A N 1
ATOM 4709 C CA . ASN A 1 596 ? -23.103 -2.700 10.537 1.00 93.00 596 ASN A CA 1
ATOM 4710 C C . ASN A 1 596 ? -23.351 -2.518 9.031 1.00 93.00 596 ASN A C 1
ATOM 4712 O O . ASN A 1 596 ? -23.513 -3.495 8.300 1.00 93.00 596 ASN A O 1
ATOM 4716 N N . PHE A 1 597 ? -23.412 -1.270 8.573 1.00 92.81 597 PHE A N 1
ATOM 4717 C CA . PHE A 1 597 ? -23.675 -0.929 7.171 1.00 92.81 597 PHE A CA 1
ATOM 4718 C C . PHE A 1 597 ? -22.995 0.382 6.769 1.00 92.81 597 PHE A C 1
ATOM 4720 O O . PHE A 1 597 ? -22.606 1.182 7.623 1.00 92.81 597 PHE A O 1
ATOM 4727 N N . ILE A 1 598 ? -22.894 0.630 5.462 1.00 90.88 598 ILE A N 1
ATOM 4728 C CA . ILE A 1 598 ? -22.431 1.904 4.905 1.00 90.88 598 ILE A CA 1
ATOM 4729 C C . ILE A 1 598 ? -23.658 2.732 4.484 1.00 90.88 598 ILE A C 1
ATOM 4731 O O . ILE A 1 598 ? -24.488 2.245 3.714 1.00 90.88 598 ILE A O 1
ATOM 4735 N N . PRO A 1 599 ? -23.807 3.997 4.929 1.00 89.94 599 PRO A N 1
ATOM 4736 C CA . PRO A 1 599 ? -24.970 4.820 4.585 1.00 89.94 599 PRO A CA 1
ATOM 4737 C C . PRO A 1 599 ? -25.199 5.009 3.078 1.00 89.94 599 PRO A C 1
ATOM 4739 O O . PRO A 1 599 ? -26.340 5.166 2.647 1.00 89.94 599 PRO A O 1
ATOM 4742 N N . MET A 1 600 ? -24.129 5.009 2.276 1.00 82.31 600 MET A N 1
ATOM 4743 C CA . MET A 1 600 ? -24.225 5.114 0.818 1.00 82.31 600 MET A CA 1
ATOM 4744 C C . MET A 1 600 ? -24.843 3.865 0.183 1.00 82.31 600 MET A C 1
ATOM 4746 O O . MET A 1 600 ? -25.686 4.005 -0.698 1.00 82.31 600 MET A O 1
ATOM 4750 N N . ASP A 1 601 ? -24.502 2.669 0.663 1.00 85.12 601 ASP A N 1
ATOM 4751 C CA . ASP A 1 601 ? -25.062 1.416 0.140 1.00 85.12 601 ASP A CA 1
ATOM 4752 C C . ASP A 1 601 ? -26.580 1.394 0.324 1.00 85.12 601 ASP A C 1
ATOM 4754 O O . ASP A 1 601 ? -27.327 1.131 -0.615 1.00 85.12 601 ASP A O 1
ATOM 4758 N N . ILE A 1 602 ? -27.051 1.838 1.492 1.00 90.06 602 ILE A N 1
ATOM 4759 C CA . ILE A 1 602 ? -28.482 1.971 1.779 1.00 90.06 602 ILE A CA 1
ATOM 4760 C C . ILE A 1 602 ? -29.174 2.960 0.829 1.00 90.06 602 ILE A C 1
ATOM 4762 O O . ILE A 1 602 ? -30.288 2.694 0.374 1.00 90.06 602 ILE A O 1
ATOM 4766 N N . ARG A 1 603 ? -28.527 4.085 0.493 1.00 81.88 603 ARG A N 1
ATOM 4767 C CA . ARG A 1 603 ? -29.053 5.055 -0.491 1.00 81.88 603 ARG A CA 1
ATOM 4768 C C . ARG A 1 603 ? -29.151 4.463 -1.893 1.00 81.88 603 ARG A C 1
ATOM 4770 O O . ARG A 1 603 ? -30.099 4.771 -2.605 1.00 81.88 603 ARG A O 1
ATOM 4777 N N . LEU A 1 604 ? -28.191 3.620 -2.263 1.00 78.06 604 LEU A N 1
ATOM 4778 C CA . LEU A 1 604 ? -28.157 2.890 -3.531 1.00 78.06 604 LEU A CA 1
ATOM 4779 C C . LEU A 1 604 ? -29.014 1.612 -3.505 1.00 78.06 604 LEU A C 1
ATOM 4781 O O . LEU A 1 604 ? -28.958 0.824 -4.441 1.00 78.06 604 LEU A O 1
ATOM 4785 N N . GLN A 1 605 ? -29.805 1.407 -2.445 1.00 82.75 605 GLN A N 1
ATOM 4786 C CA . GLN A 1 605 ? -30.633 0.220 -2.225 1.00 82.75 605 GLN A CA 1
ATOM 4787 C C . GLN A 1 605 ? -29.852 -1.106 -2.197 1.00 82.75 605 GLN A C 1
ATOM 4789 O O . GLN A 1 605 ? -30.427 -2.166 -2.428 1.00 82.75 605 GLN A O 1
ATOM 4794 N N . ASN A 1 606 ? -28.569 -1.066 -1.840 1.00 83.12 606 ASN A N 1
ATOM 4795 C CA . ASN A 1 606 ? -27.764 -2.249 -1.577 1.00 83.12 606 ASN A CA 1
ATOM 4796 C C . ASN A 1 606 ? -27.818 -2.608 -0.078 1.00 83.12 606 ASN A C 1
ATOM 4798 O O . ASN A 1 606 ? -27.301 -1.876 0.765 1.00 83.12 606 ASN A O 1
ATOM 4802 N N . TRP A 1 607 ? -28.467 -3.728 0.255 1.00 83.81 607 TRP A N 1
ATOM 4803 C CA . TRP A 1 607 ? -28.730 -4.166 1.638 1.00 83.81 607 TRP A CA 1
ATOM 4804 C C . TRP A 1 607 ? -27.909 -5.398 2.068 1.00 83.81 607 TRP A C 1
ATOM 4806 O O . TRP A 1 607 ? -28.132 -5.926 3.153 1.00 83.81 607 TRP A O 1
ATOM 4816 N N . GLU A 1 608 ? -26.945 -5.850 1.257 1.00 78.88 608 GLU A N 1
ATOM 4817 C CA . GLU A 1 608 ? -26.196 -7.110 1.454 1.00 78.88 608 GLU A CA 1
ATOM 4818 C C . GLU A 1 608 ? -25.441 -7.218 2.799 1.00 78.88 608 GLU A C 1
ATOM 4820 O O . GLU A 1 608 ? -25.241 -8.310 3.350 1.00 78.88 608 GLU A O 1
ATOM 4825 N N . ASP A 1 609 ? -25.004 -6.085 3.350 1.00 75.44 609 ASP A N 1
ATOM 4826 C CA . ASP A 1 609 ? -24.233 -6.051 4.595 1.00 75.44 609 ASP A CA 1
ATOM 4827 C C . ASP A 1 609 ? -25.117 -6.245 5.846 1.00 75.44 609 ASP A C 1
ATOM 4829 O O . ASP A 1 609 ? -24.612 -6.691 6.882 1.00 75.44 609 ASP A O 1
ATOM 4833 N N . LEU A 1 610 ? -26.438 -6.063 5.737 1.00 86.38 610 LEU A N 1
ATOM 4834 C CA . LEU A 1 610 ? -27.382 -6.269 6.838 1.00 86.38 610 LEU A CA 1
ATOM 4835 C C . LEU A 1 610 ? -27.938 -7.706 6.865 1.00 86.38 610 LEU A C 1
ATOM 4837 O O . LEU A 1 610 ? -27.992 -8.369 5.827 1.00 86.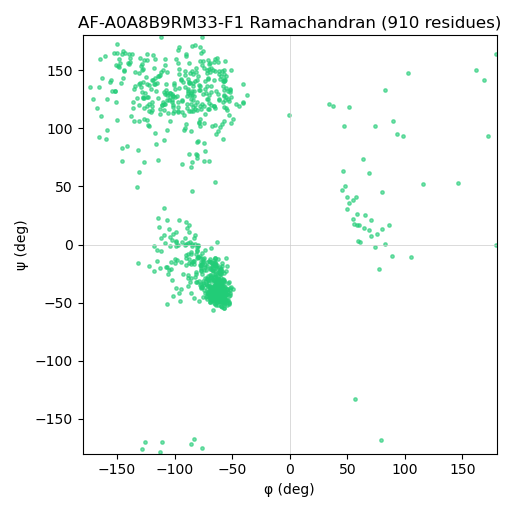38 610 LEU A O 1
ATOM 4841 N N . PRO A 1 611 ? -28.270 -8.247 8.049 1.00 85.31 611 PRO A N 1
ATOM 4842 C CA . PRO A 1 611 ? -28.846 -9.583 8.160 1.00 85.31 611 PRO A CA 1
ATOM 4843 C C . PRO A 1 611 ? -30.351 -9.605 7.784 1.00 85.31 611 PRO A C 1
ATOM 4845 O O . PRO A 1 611 ? -30.963 -8.539 7.629 1.00 85.31 611 PRO A O 1
ATOM 4848 N N . PRO A 1 612 ? -30.945 -10.796 7.542 1.00 83.94 612 PRO A N 1
ATOM 4849 C CA . PRO A 1 612 ? -32.275 -10.943 6.936 1.00 83.94 612 PRO A CA 1
ATOM 4850 C C . PRO A 1 612 ? -33.409 -10.231 7.678 1.00 83.94 612 PRO A C 1
ATOM 4852 O O . PRO A 1 612 ? -34.393 -9.842 7.053 1.00 83.94 612 PRO A O 1
ATOM 4855 N N . GLU A 1 613 ? -33.272 -9.989 8.979 1.00 85.62 613 GLU A N 1
ATOM 4856 C CA . GLU A 1 613 ? -34.259 -9.304 9.820 1.00 85.62 613 GLU A CA 1
ATOM 4857 C C . GLU A 1 613 ? -34.528 -7.872 9.329 1.00 85.62 613 GLU A C 1
ATOM 4859 O O . GLU A 1 613 ? -35.615 -7.333 9.529 1.00 85.62 613 GLU A O 1
ATOM 4864 N N . PHE A 1 614 ? -33.574 -7.250 8.629 1.00 87.56 614 PHE A N 1
ATOM 4865 C CA . PHE A 1 614 ? -33.728 -5.913 8.043 1.00 87.56 614 PHE A CA 1
ATOM 4866 C C . PHE A 1 614 ? -34.486 -5.901 6.708 1.00 87.56 614 PHE A C 1
ATOM 4868 O O . PHE A 1 614 ? -34.739 -4.825 6.162 1.00 87.56 614 PHE A O 1
ATOM 4875 N N . SER A 1 615 ? -34.891 -7.071 6.201 1.00 84.69 615 SER A N 1
ATOM 4876 C CA . SER A 1 615 ? -35.881 -7.166 5.121 1.00 84.69 615 SER A CA 1
ATOM 4877 C C . SER A 1 615 ? -37.275 -6.728 5.582 1.00 84.69 615 SER A C 1
ATOM 4879 O O . SER A 1 615 ? -38.048 -6.218 4.770 1.00 84.69 615 SER A O 1
ATOM 4881 N N . ARG A 1 616 ? -37.570 -6.841 6.888 1.00 85.50 616 ARG A N 1
ATOM 4882 C CA . ARG A 1 616 ? -38.816 -6.352 7.481 1.00 85.50 616 ARG A CA 1
ATOM 4883 C C . ARG A 1 616 ? -38.931 -4.836 7.373 1.00 85.50 616 ARG A C 1
ATOM 4885 O O . ARG A 1 616 ? -38.018 -4.089 7.742 1.00 85.50 616 ARG A O 1
ATOM 4892 N N . THR A 1 617 ? -40.093 -4.376 6.918 1.00 86.56 617 THR A N 1
ATOM 4893 C CA . THR A 1 617 ? -40.387 -2.961 6.658 1.00 86.56 617 THR A CA 1
ATOM 4894 C C . THR A 1 617 ? -40.171 -2.083 7.894 1.00 86.56 617 THR A C 1
ATOM 4896 O O . THR A 1 617 ? -39.682 -0.957 7.776 1.00 86.56 617 THR A O 1
ATOM 4899 N N . GLU A 1 618 ? -40.481 -2.588 9.087 1.00 88.94 618 GLU A N 1
ATOM 4900 C CA . GLU A 1 618 ? -40.341 -1.875 10.360 1.00 88.94 618 GLU A CA 1
ATOM 4901 C C . GLU A 1 618 ? -38.872 -1.579 10.698 1.00 88.94 618 GLU A C 1
ATOM 4903 O O . GLU A 1 618 ? -38.513 -0.434 10.994 1.00 88.94 618 GLU A O 1
ATOM 4908 N N . ASN A 1 619 ? -38.007 -2.588 10.576 1.00 91.00 619 ASN A N 1
ATOM 4909 C CA . ASN A 1 619 ? -36.568 -2.461 10.813 1.00 91.00 619 ASN A CA 1
ATOM 4910 C C . ASN A 1 619 ? -35.924 -1.566 9.742 1.00 91.00 619 ASN A C 1
ATOM 4912 O O . ASN A 1 619 ? -35.147 -0.653 10.048 1.00 91.00 619 ASN A O 1
ATOM 4916 N N . ARG A 1 620 ? -36.318 -1.761 8.477 1.00 90.44 620 ARG A N 1
ATOM 4917 C CA . ARG A 1 620 ? -35.818 -0.996 7.329 1.00 90.44 620 ARG A CA 1
ATOM 4918 C C . ARG A 1 620 ? -36.112 0.500 7.453 1.00 90.44 620 ARG A C 1
ATOM 4920 O O . ARG A 1 620 ? -35.228 1.322 7.200 1.00 90.44 620 ARG A O 1
ATOM 4927 N N . ARG A 1 621 ? -37.320 0.871 7.899 1.00 92.62 621 ARG A N 1
ATOM 4928 C CA . ARG A 1 621 ? -37.725 2.277 8.103 1.00 92.62 621 ARG A CA 1
ATOM 4929 C C . ARG A 1 621 ? -36.805 3.016 9.077 1.00 92.62 621 ARG A C 1
ATOM 4931 O O . ARG A 1 621 ? -36.474 4.175 8.825 1.00 92.62 621 ARG A O 1
ATOM 4938 N N . GLN A 1 622 ? -36.357 2.364 10.150 1.00 93.81 622 GLN A N 1
ATOM 4939 C CA . GLN A 1 622 ? -35.458 2.978 11.135 1.00 93.81 622 GLN A CA 1
ATOM 4940 C C . GLN A 1 622 ? -34.061 3.245 10.556 1.00 93.81 622 GLN A C 1
ATOM 4942 O O . GLN A 1 622 ? -33.519 4.336 10.739 1.00 93.81 622 GLN A O 1
ATOM 4947 N N . VAL A 1 623 ? -33.511 2.298 9.788 1.00 92.88 623 VAL A N 1
ATOM 4948 C CA . VAL A 1 623 ? -32.216 2.467 9.103 1.00 92.88 623 VAL A CA 1
ATOM 4949 C C . VAL A 1 623 ? -32.291 3.578 8.052 1.00 92.88 623 VAL A C 1
ATOM 4951 O O . VAL A 1 623 ? -3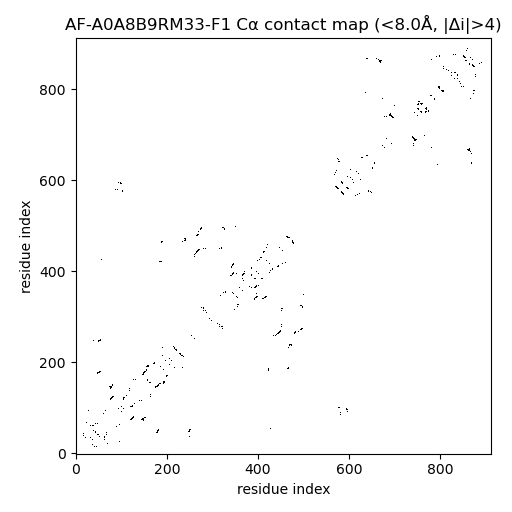1.434 4.462 8.026 1.00 92.88 623 VAL A O 1
ATOM 4954 N N . VAL A 1 624 ? -33.340 3.597 7.222 1.00 92.88 624 VAL A N 1
ATOM 4955 C CA . VAL A 1 624 ? -33.540 4.653 6.210 1.00 92.88 624 VAL A CA 1
ATOM 4956 C C . VAL A 1 624 ? -33.682 6.028 6.868 1.00 92.88 624 VAL A C 1
ATOM 4958 O O . VAL A 1 624 ? -33.085 7.003 6.398 1.00 92.88 624 VAL A O 1
ATOM 4961 N N . ARG A 1 625 ? -34.418 6.116 7.985 1.00 94.06 625 ARG A N 1
ATOM 4962 C CA . ARG A 1 625 ? -34.532 7.349 8.773 1.00 94.06 625 ARG A CA 1
ATOM 4963 C C . ARG A 1 625 ? -33.164 7.826 9.259 1.00 94.06 625 ARG A C 1
ATOM 4965 O O . ARG A 1 625 ? -32.832 8.991 9.039 1.00 94.06 625 ARG A O 1
ATOM 4972 N N . PHE A 1 626 ? -32.368 6.939 9.857 1.00 94.75 626 PHE A N 1
ATOM 4973 C CA . PHE A 1 626 ? -31.008 7.269 10.277 1.00 94.75 626 PHE A CA 1
ATOM 4974 C C . PHE A 1 626 ? -30.172 7.780 9.098 1.00 94.75 626 PHE A C 1
ATOM 4976 O O . PHE A 1 626 ? -29.549 8.832 9.207 1.00 94.75 626 PHE A O 1
ATOM 4983 N N . VAL A 1 627 ? -30.179 7.085 7.954 1.00 93.56 627 VAL A N 1
ATOM 4984 C CA . VAL A 1 627 ? -29.368 7.463 6.784 1.00 93.56 627 VAL A CA 1
ATOM 4985 C C . VAL A 1 627 ? -29.744 8.852 6.286 1.00 93.56 627 VAL A C 1
ATOM 4987 O O . VAL A 1 627 ? -28.859 9.650 5.968 1.00 93.56 627 VAL A O 1
ATOM 4990 N N . ARG A 1 628 ? -31.039 9.179 6.267 1.00 90.81 628 ARG A N 1
ATOM 4991 C CA . ARG A 1 628 ? -31.522 10.522 5.945 1.00 90.81 628 ARG A CA 1
ATOM 4992 C C . ARG A 1 628 ? -30.969 11.559 6.928 1.00 90.81 628 ARG A C 1
ATOM 4994 O O . ARG A 1 628 ? -30.375 12.535 6.483 1.00 90.81 628 ARG A O 1
ATOM 5001 N N . GLU A 1 629 ? -31.123 11.347 8.233 1.00 92.88 629 GLU A N 1
ATOM 5002 C CA . GLU A 1 629 ? -30.640 12.267 9.277 1.00 92.88 629 GLU A CA 1
ATOM 5003 C C . GLU A 1 629 ? -29.110 12.438 9.241 1.00 92.88 629 GLU A C 1
ATOM 5005 O O . GLU A 1 629 ? -28.608 13.562 9.259 1.00 92.88 629 GLU A O 1
ATOM 5010 N N . TRP A 1 630 ? -28.366 11.339 9.099 1.00 92.19 630 TRP A N 1
ATOM 5011 C CA . TRP A 1 630 ? -26.909 11.318 8.958 1.00 92.19 630 TRP A CA 1
ATOM 5012 C C . TRP A 1 630 ? -26.438 12.153 7.767 1.00 92.19 630 TRP A C 1
ATOM 5014 O O . TRP A 1 630 ? -25.476 12.916 7.852 1.00 92.19 630 TRP A O 1
ATOM 5024 N N . SER A 1 631 ? -27.158 12.046 6.657 1.00 85.94 631 SER A N 1
ATOM 5025 C CA . SER A 1 631 ? -26.844 12.745 5.418 1.00 85.94 631 SER A CA 1
ATOM 5026 C C . SER A 1 631 ? -27.048 14.256 5.464 1.00 85.94 631 SER A C 1
ATOM 5028 O O . SER A 1 631 ? -26.476 14.962 4.638 1.00 85.94 631 SER A O 1
ATOM 5030 N N . PHE A 1 632 ? -27.867 14.756 6.393 1.00 86.75 632 PHE A N 1
ATOM 5031 C CA . PHE A 1 632 ? -28.033 16.195 6.608 1.00 86.75 632 PHE A CA 1
ATOM 5032 C C . PHE A 1 632 ? -26.850 16.817 7.359 1.00 86.75 632 PHE A C 1
ATOM 5034 O O . PHE A 1 632 ? -26.691 18.040 7.364 1.00 86.75 632 PHE A O 1
ATOM 5041 N N . LEU A 1 633 ? -26.015 16.003 8.007 1.00 82.81 633 LEU A N 1
ATOM 5042 C CA . LEU A 1 633 ? -24.819 16.481 8.681 1.00 82.81 633 LEU A CA 1
ATOM 5043 C C . LEU A 1 633 ? -23.705 16.763 7.668 1.00 82.81 633 LEU A C 1
ATOM 5045 O O . LEU A 1 633 ? -23.426 15.955 6.787 1.00 82.81 633 LEU A O 1
ATOM 5049 N N . THR A 1 634 ? -23.014 17.892 7.835 1.00 77.94 634 THR A N 1
ATOM 5050 C CA . THR A 1 634 ? -21.781 18.173 7.087 1.00 77.94 634 THR A CA 1
ATOM 5051 C C . THR A 1 634 ? -20.683 17.174 7.467 1.00 77.94 634 THR A C 1
ATOM 5053 O O . THR A 1 634 ? -20.708 16.596 8.556 1.00 77.94 634 THR A O 1
ATOM 5056 N N . ALA A 1 635 ? -19.669 17.008 6.613 1.00 71.19 635 ALA A N 1
ATOM 5057 C CA . ALA A 1 635 ? -18.558 16.083 6.865 1.00 71.19 635 ALA A CA 1
ATOM 5058 C C . ALA A 1 635 ? -17.859 16.323 8.223 1.00 71.19 635 ALA A C 1
ATOM 5060 O O . ALA A 1 635 ? -17.537 15.374 8.935 1.00 71.19 635 ALA A O 1
ATOM 5061 N N . MET A 1 636 ? -17.697 17.587 8.637 1.00 66.50 636 MET A N 1
ATOM 5062 C CA . MET A 1 636 ? -17.154 17.960 9.954 1.00 66.50 636 MET A CA 1
ATOM 5063 C C . MET A 1 636 ? -18.034 17.442 11.100 1.00 66.50 636 MET A C 1
ATOM 5065 O O . MET A 1 636 ? -17.535 16.824 12.040 1.00 66.50 636 MET A O 1
ATOM 5069 N N . LYS A 1 637 ? -19.353 17.632 11.001 1.00 81.44 637 LYS A N 1
ATOM 5070 C CA . LYS A 1 637 ? -20.320 17.166 12.005 1.00 81.44 637 LYS A CA 1
ATOM 5071 C C . LYS A 1 637 ? -20.347 15.640 12.096 1.00 81.44 637 LYS A C 1
ATOM 5073 O O . LYS A 1 637 ? -20.326 15.093 13.195 1.00 81.44 637 LYS A O 1
ATOM 5078 N N . GLN A 1 638 ? -20.306 14.954 10.955 1.00 84.12 638 GLN A N 1
ATOM 5079 C CA . GLN A 1 638 ? -20.165 13.499 10.913 1.00 84.12 638 GLN A CA 1
ATOM 5080 C C . GLN A 1 638 ? -18.851 13.045 11.569 1.00 84.12 638 GLN A C 1
ATOM 5082 O O . GLN A 1 638 ? -18.869 12.128 12.388 1.00 84.12 638 GLN A O 1
ATOM 5087 N N . LYS A 1 639 ? -17.721 13.718 11.294 1.00 78.25 639 LYS A N 1
ATOM 5088 C CA . LYS A 1 639 ? -16.423 13.414 11.927 1.00 78.25 639 LYS A CA 1
ATOM 5089 C C . LYS A 1 639 ? -16.460 13.619 13.443 1.00 78.25 639 LYS A C 1
ATOM 5091 O O . LYS A 1 639 ? -15.886 12.811 14.167 1.00 78.25 639 LYS A O 1
ATOM 5096 N N . MET A 1 640 ? -17.139 14.656 13.937 1.00 79.38 640 MET A N 1
ATOM 5097 C CA . MET A 1 640 ? -17.332 14.860 15.379 1.00 79.38 640 MET A CA 1
ATOM 5098 C C . MET A 1 640 ? -18.099 13.699 16.014 1.00 79.38 640 MET A C 1
ATOM 5100 O O . MET A 1 640 ? -17.665 13.168 17.035 1.00 79.38 640 MET A O 1
ATOM 5104 N N . VAL A 1 641 ? -19.198 13.273 15.383 1.00 87.06 641 VAL A N 1
ATOM 5105 C CA . VAL A 1 641 ? -19.975 12.118 15.848 1.00 87.06 641 VAL A CA 1
ATOM 5106 C C . VAL A 1 641 ? -19.117 10.847 15.835 1.00 87.06 641 VAL A C 1
ATOM 5108 O O . VAL A 1 641 ? -19.063 10.154 16.848 1.00 87.06 641 VAL A O 1
ATOM 5111 N N . ARG A 1 642 ? -18.352 10.586 14.766 1.00 87.06 642 ARG A N 1
ATOM 5112 C CA . ARG A 1 642 ? -17.406 9.451 14.688 1.00 87.06 642 ARG A CA 1
ATOM 5113 C C . ARG A 1 642 ? -16.363 9.470 15.800 1.00 87.06 642 ARG A C 1
ATOM 5115 O O . ARG A 1 642 ? -16.166 8.470 16.482 1.00 87.06 642 ARG A O 1
ATOM 5122 N N . LYS A 1 643 ? -15.719 10.621 16.025 1.00 80.12 643 LYS A N 1
ATOM 5123 C CA . LYS A 1 643 ? -14.697 10.770 17.072 1.00 80.12 643 LYS A CA 1
ATOM 5124 C C . LYS A 1 643 ? -15.255 10.605 18.481 1.00 80.12 643 LYS A C 1
ATOM 5126 O O . LYS A 1 643 ? -14.496 10.225 19.368 1.00 80.12 643 LYS A O 1
ATOM 5131 N N . SER A 1 644 ? -16.546 10.866 18.690 1.00 83.00 644 SER A N 1
ATOM 5132 C CA . SER A 1 644 ? -17.171 10.659 19.997 1.00 83.00 644 SER A CA 1
ATOM 5133 C C . SER A 1 644 ? -17.171 9.187 20.417 1.00 83.00 644 SER A C 1
ATOM 5135 O O . SER A 1 644 ? -17.057 8.905 21.606 1.00 83.00 644 SER A O 1
ATOM 5137 N N . GLY A 1 645 ? -17.291 8.260 19.455 1.00 84.62 645 GLY A N 1
ATOM 5138 C CA . GLY A 1 645 ? -17.452 6.829 19.720 1.00 84.62 645 GLY A CA 1
ATOM 5139 C C . GLY A 1 645 ? -18.681 6.480 20.570 1.00 84.62 645 GLY A C 1
ATOM 5140 O O . GLY A 1 645 ? -18.713 5.402 21.150 1.00 84.62 645 GLY A O 1
ATOM 5141 N N . GLN A 1 646 ? -19.655 7.388 20.703 1.00 87.56 646 GLN A N 1
ATOM 5142 C CA . GLN A 1 646 ? -20.847 7.168 21.522 1.00 87.56 646 GLN A CA 1
ATOM 5143 C C . GLN A 1 646 ? -21.924 6.412 20.742 1.00 87.56 646 GLN A C 1
ATOM 5145 O O . GLN A 1 646 ? -22.057 6.580 19.532 1.00 87.56 646 GLN A O 1
ATOM 5150 N N . VAL A 1 647 ? -22.720 5.618 21.461 1.00 92.38 647 VAL A N 1
ATOM 5151 C CA . VAL A 1 647 ? -23.942 4.989 20.944 1.00 92.38 647 VAL A CA 1
ATOM 5152 C C . VAL A 1 647 ? -25.103 5.979 21.078 1.00 92.38 647 VAL A C 1
ATOM 5154 O O . VAL A 1 647 ? -25.292 6.575 22.138 1.00 92.38 647 VAL A O 1
ATOM 5157 N N . PHE A 1 648 ? -25.893 6.163 20.021 1.00 93.69 648 PHE A N 1
ATOM 5158 C CA . PHE A 1 648 ? -26.948 7.174 19.956 1.00 93.69 648 PHE A CA 1
ATOM 5159 C C . PHE A 1 648 ? -28.139 6.739 19.098 1.00 93.69 648 PHE A C 1
ATOM 5161 O O . PHE A 1 648 ? -27.991 5.985 18.145 1.00 93.69 648 PHE A O 1
ATOM 5168 N N . SER A 1 649 ? -29.333 7.261 19.384 1.00 90.88 649 SER A N 1
ATOM 5169 C CA . SER A 1 649 ? -30.529 6.995 18.563 1.00 90.88 649 SER A CA 1
ATOM 5170 C C . SER A 1 649 ? -30.677 7.964 17.389 1.00 90.88 649 SER A C 1
ATOM 5172 O O . SER A 1 649 ? -31.194 7.596 16.342 1.00 90.88 649 SER A O 1
ATOM 5174 N N . ASN A 1 650 ? -30.231 9.214 17.553 1.00 91.25 650 ASN A N 1
ATOM 5175 C CA . ASN A 1 650 ? -30.353 10.259 16.540 1.00 91.25 650 ASN A CA 1
ATOM 5176 C C . ASN A 1 650 ? -29.030 11.045 16.427 1.00 91.25 650 ASN A C 1
ATOM 5178 O O . ASN A 1 650 ? -28.568 11.598 17.432 1.00 91.25 650 ASN A O 1
ATOM 5182 N N . PRO A 1 651 ? -28.410 11.109 15.234 1.00 92.50 651 PRO A N 1
ATOM 5183 C CA . PRO A 1 651 ? -27.102 11.739 15.059 1.00 92.50 651 PRO A CA 1
ATOM 5184 C C . PRO A 1 651 ? -27.135 13.261 15.253 1.00 92.50 651 PRO A C 1
ATOM 5186 O O . PRO A 1 651 ? -26.133 13.843 15.665 1.00 92.50 651 PRO A O 1
ATOM 5189 N N . ILE A 1 652 ? -28.273 13.909 14.988 1.00 89.25 652 ILE A N 1
ATOM 5190 C CA . ILE A 1 652 ? -28.460 15.353 15.179 1.00 89.25 652 ILE A CA 1
ATOM 5191 C C . ILE A 1 652 ? -28.531 15.665 16.678 1.00 89.25 652 ILE A C 1
ATOM 5193 O O . ILE A 1 652 ? -27.799 16.529 17.147 1.00 89.25 652 ILE A O 1
ATOM 5197 N N . LEU A 1 653 ? -29.318 14.902 17.447 1.00 88.56 653 LEU A N 1
ATOM 5198 C CA . LEU A 1 653 ? -29.404 15.070 18.904 1.00 88.56 653 LEU A CA 1
ATOM 5199 C C . LEU A 1 653 ? -28.074 14.779 19.603 1.00 88.56 653 LEU A C 1
ATOM 5201 O O . LEU A 1 653 ? -27.697 15.493 20.535 1.00 88.56 653 LEU A O 1
ATOM 5205 N N . LEU A 1 654 ? -27.340 13.752 19.158 1.00 88.12 654 LEU A N 1
ATOM 5206 C CA . LEU A 1 654 ? -26.000 13.500 19.681 1.00 88.12 654 LEU A CA 1
ATOM 5207 C C . LEU A 1 654 ? -25.079 14.680 19.378 1.00 88.12 654 LEU A C 1
ATOM 5209 O O . LEU A 1 654 ? -24.377 15.141 20.271 1.00 88.12 654 LEU A O 1
ATOM 5213 N N . LEU A 1 655 ? -25.079 15.188 18.147 1.00 83.38 655 LEU A N 1
ATOM 5214 C CA . LEU A 1 655 ? -24.267 16.346 17.796 1.00 83.38 655 LEU A CA 1
ATOM 5215 C C . LEU A 1 655 ? -24.630 17.570 18.650 1.00 83.38 655 LEU A C 1
ATOM 5217 O O . LEU A 1 655 ? -23.731 18.242 19.158 1.00 83.38 655 LEU A O 1
ATOM 5221 N N . ASP A 1 656 ? -25.919 17.837 18.853 1.00 79.94 656 ASP A N 1
ATOM 5222 C CA . ASP A 1 656 ? -26.391 18.905 19.738 1.00 79.94 656 ASP A CA 1
ATOM 5223 C C . ASP A 1 656 ? -25.903 18.678 21.173 1.00 79.94 656 ASP A C 1
ATOM 5225 O O . ASP A 1 656 ? -25.464 19.608 21.841 1.00 79.94 656 ASP A O 1
ATOM 5229 N N . THR A 1 657 ? -25.881 17.434 21.645 1.00 81.31 657 THR A N 1
ATOM 5230 C CA . THR A 1 657 ? -25.337 17.089 22.965 1.00 81.31 657 THR A CA 1
ATOM 5231 C C . THR A 1 657 ? -23.824 17.292 23.015 1.00 81.31 657 THR A C 1
ATOM 5233 O O . THR A 1 657 ? -23.327 17.929 23.937 1.00 81.31 657 THR A O 1
ATOM 5236 N N . LEU A 1 658 ? -23.065 16.830 22.022 1.00 76.56 658 LEU A N 1
ATOM 5237 C CA . LEU A 1 658 ? -21.608 16.989 21.953 1.00 76.56 658 LEU A CA 1
ATOM 5238 C C . LEU A 1 658 ? -21.197 18.464 21.868 1.00 76.56 658 LEU A C 1
ATOM 5240 O O . LEU A 1 658 ? -20.181 18.854 22.443 1.00 76.56 658 LEU A O 1
ATOM 5244 N N . THR A 1 659 ? -21.992 19.290 21.193 1.00 69.44 659 THR A N 1
ATOM 5245 C CA . THR A 1 659 ? -21.781 20.741 21.116 1.00 69.44 659 THR A CA 1
ATOM 5246 C C . THR A 1 659 ? -22.248 21.458 22.388 1.00 69.44 659 THR A C 1
ATOM 5248 O O . THR A 1 659 ? -21.582 22.383 22.850 1.00 69.44 659 THR A O 1
ATOM 5251 N N . ASN A 1 660 ? -23.323 20.995 23.040 1.00 65.06 660 ASN A N 1
ATOM 5252 C CA . ASN A 1 660 ? -23.825 21.569 24.294 1.00 65.06 660 ASN A CA 1
ATOM 5253 C C . ASN A 1 660 ? -22.998 21.174 25.532 1.00 65.06 660 ASN A C 1
ATOM 5255 O O . ASN A 1 660 ? -22.781 22.006 26.409 1.00 65.06 660 ASN A O 1
ATOM 5259 N N . THR A 1 661 ? -22.476 19.949 25.601 1.00 54.19 661 THR A N 1
ATOM 5260 C CA . THR A 1 661 ? -21.600 19.483 26.699 1.00 54.19 661 THR A CA 1
ATOM 5261 C C . THR A 1 661 ? -20.239 20.188 26.648 1.00 54.19 661 THR A C 1
ATOM 5263 O O . THR A 1 661 ? -19.596 20.398 27.674 1.00 54.19 661 THR A O 1
ATOM 5266 N N . ASN A 1 662 ? -19.834 20.635 25.455 1.00 51.50 662 ASN A N 1
ATOM 5267 C CA . ASN A 1 662 ? -18.655 21.470 25.223 1.00 51.50 662 ASN A CA 1
ATOM 5268 C C . ASN A 1 662 ? -18.941 22.979 25.268 1.00 51.50 662 ASN A C 1
ATOM 5270 O O . ASN A 1 662 ? -18.036 23.782 25.021 1.00 51.50 662 ASN A O 1
ATOM 5274 N N . ARG A 1 663 ? -20.164 23.397 25.622 1.00 49.00 663 ARG A N 1
ATOM 5275 C CA . ARG A 1 663 ? -20.550 24.809 25.723 1.00 49.00 663 ARG A CA 1
ATOM 5276 C C . ARG A 1 663 ? -19.949 25.427 26.989 1.00 49.00 663 ARG A C 1
ATOM 5278 O O . ARG A 1 663 ? -20.628 25.707 27.972 1.00 49.00 663 ARG A O 1
ATOM 5285 N N . ARG A 1 664 ? -18.632 25.632 26.973 1.00 54.69 664 ARG A N 1
ATOM 5286 C CA . ARG A 1 664 ? -17.929 26.468 27.949 1.00 54.69 664 ARG A CA 1
ATOM 5287 C C . ARG A 1 664 ? -18.301 27.935 27.737 1.00 54.69 664 ARG A C 1
ATOM 5289 O O . ARG A 1 664 ? -18.750 28.323 26.658 1.00 54.69 664 ARG A O 1
ATOM 5296 N N . GLN A 1 665 ? -18.145 28.715 28.812 1.00 56.19 665 GLN A N 1
ATOM 5297 C CA . GLN A 1 665 ? -18.533 30.124 28.918 1.00 56.19 665 GLN A CA 1
ATOM 5298 C C . GLN A 1 665 ? -18.284 30.883 27.616 1.00 56.19 665 GLN A C 1
ATOM 5300 O O . GLN A 1 665 ? -17.186 30.855 27.061 1.00 56.19 665 GLN A O 1
ATOM 5305 N N . SER A 1 666 ? -19.320 31.580 27.155 1.00 65.00 666 SER A N 1
ATOM 5306 C CA . SER A 1 666 ? -19.254 32.465 26.004 1.00 65.00 666 SER A CA 1
ATOM 5307 C C . SER A 1 666 ? -18.056 33.407 26.149 1.00 65.00 666 SER A C 1
ATOM 5309 O O . SER A 1 666 ? -18.068 34.295 27.000 1.00 65.00 666 SER A O 1
ATOM 5311 N N . SER A 1 667 ? -17.009 33.200 25.354 1.00 76.00 667 SER A N 1
ATOM 5312 C CA . SER A 1 667 ? -15.771 33.965 25.486 1.00 76.00 667 SER A CA 1
ATOM 5313 C C . SER A 1 667 ? -15.628 34.952 24.343 1.00 76.00 667 SER A C 1
ATOM 5315 O O . SER A 1 667 ? -15.803 34.616 23.172 1.00 76.00 667 SER A O 1
ATOM 5317 N N . THR A 1 668 ? -15.295 36.191 24.684 1.00 81.75 668 THR A N 1
ATOM 5318 C CA . THR A 1 668 ? -14.939 37.236 23.718 1.00 81.75 668 THR A CA 1
ATOM 5319 C C . THR A 1 668 ? -13.437 37.274 23.430 1.00 81.75 668 THR A C 1
ATOM 5321 O O . THR A 1 668 ? -12.987 38.066 22.600 1.00 81.75 668 THR A O 1
ATOM 5324 N N . LYS A 1 669 ? -12.643 36.397 24.063 1.00 80.56 669 LYS A N 1
ATOM 5325 C CA . LYS A 1 669 ? -11.219 36.218 23.756 1.00 80.56 669 LYS A CA 1
ATOM 5326 C C . LYS A 1 669 ? -11.065 35.222 22.612 1.00 80.56 669 LYS A C 1
ATOM 5328 O O . LYS A 1 669 ? -11.624 34.135 22.656 1.00 80.56 669 LYS A O 1
ATOM 5333 N N . ARG A 1 670 ? -10.280 35.567 21.589 1.00 78.00 670 ARG A N 1
ATOM 5334 C CA . ARG A 1 670 ? -10.064 34.692 20.421 1.00 78.00 670 ARG A CA 1
ATOM 5335 C C . ARG A 1 670 ? -9.220 33.455 20.761 1.00 78.00 670 ARG A C 1
ATOM 5337 O O . ARG A 1 670 ? -9.577 32.361 20.346 1.00 78.00 670 ARG A O 1
ATOM 5344 N N . TYR A 1 671 ? -8.146 33.627 21.533 1.00 81.50 671 TYR A N 1
ATOM 5345 C CA . TYR A 1 671 ? -7.207 32.563 21.912 1.00 81.50 671 TYR A CA 1
ATOM 5346 C C . TYR A 1 671 ? -6.956 32.557 23.423 1.00 81.50 671 TYR A C 1
ATOM 5348 O O . TYR A 1 671 ? -7.219 33.549 24.108 1.00 81.50 671 TYR A O 1
ATOM 5356 N N . LEU A 1 672 ? -6.457 31.435 23.936 1.00 83.69 672 LEU A N 1
ATOM 5357 C CA . LEU A 1 672 ? -5.970 31.288 25.304 1.00 83.69 672 LEU A CA 1
ATOM 5358 C C . LEU A 1 672 ? -4.499 31.721 25.367 1.00 83.69 672 LEU A C 1
ATOM 5360 O O . LEU A 1 672 ? -3.639 31.105 24.734 1.00 83.69 672 LEU A O 1
ATOM 5364 N N . THR A 1 673 ? -4.206 32.794 26.102 1.00 84.50 673 THR A N 1
ATOM 5365 C CA . THR A 1 673 ? -2.848 33.351 26.209 1.00 84.50 673 THR A CA 1
ATOM 5366 C C . THR A 1 673 ? -2.065 32.737 27.370 1.00 84.50 673 THR A C 1
ATOM 5368 O O . THR A 1 673 ? -2.639 32.178 28.301 1.00 84.50 673 THR A O 1
ATOM 5371 N N . LYS A 1 674 ? -0.730 32.875 27.364 1.00 83.19 674 LYS A N 1
ATOM 5372 C CA . LYS A 1 674 ? 0.110 32.441 28.497 1.00 83.19 674 LYS A CA 1
ATOM 5373 C C . LYS A 1 674 ? -0.261 33.137 29.809 1.00 83.19 674 LYS A C 1
ATOM 5375 O O . LYS A 1 674 ? -0.193 32.506 30.856 1.00 83.19 674 LYS A O 1
ATOM 5380 N N . GLN A 1 675 ? -0.663 34.407 29.742 1.00 84.12 675 GLN A N 1
ATOM 5381 C CA . GLN A 1 675 ? -1.124 35.164 30.906 1.00 84.12 675 GLN A CA 1
ATOM 5382 C C . GLN A 1 675 ? -2.432 34.591 31.458 1.00 84.12 675 GLN A C 1
ATOM 5384 O O . GLN A 1 675 ? -2.535 34.412 32.665 1.00 84.12 675 GLN A O 1
ATOM 5389 N N . ASP A 1 676 ? -3.381 34.216 30.590 1.00 84.88 676 ASP A N 1
ATOM 5390 C CA . ASP A 1 676 ? -4.629 33.568 31.019 1.00 84.88 676 ASP A CA 1
ATOM 5391 C C . ASP A 1 676 ? -4.349 32.242 31.742 1.00 84.88 676 ASP A C 1
ATOM 5393 O O . ASP A 1 676 ? -4.941 31.954 32.783 1.00 84.88 676 ASP A O 1
ATOM 5397 N N . VAL A 1 677 ? -3.418 31.444 31.206 1.00 85.38 677 VAL A N 1
ATOM 5398 C CA . VAL A 1 677 ? -3.006 30.170 31.814 1.00 85.38 677 VAL A CA 1
ATOM 5399 C C . VAL A 1 677 ? -2.329 30.411 33.161 1.00 85.38 677 VAL A C 1
ATOM 5401 O O . VAL A 1 677 ? -2.704 29.781 34.143 1.00 85.38 677 VAL A O 1
ATOM 5404 N N . ALA A 1 678 ? -1.388 31.356 33.238 1.00 85.25 678 ALA A N 1
ATOM 5405 C CA . ALA A 1 678 ? -0.710 31.697 34.485 1.00 85.25 678 ALA A CA 1
ATOM 5406 C C . ALA A 1 678 ? -1.691 32.208 35.549 1.00 85.25 678 ALA A C 1
ATOM 5408 O O . ALA A 1 678 ? -1.636 31.758 36.688 1.00 85.25 678 ALA A O 1
ATOM 5409 N N . GLN A 1 679 ? -2.626 33.084 35.176 1.00 87.25 679 GLN A N 1
ATOM 5410 C CA . GLN A 1 679 ? -3.649 33.599 36.083 1.00 87.25 679 GLN A CA 1
ATOM 5411 C C . GLN A 1 679 ? -4.552 32.475 36.605 1.00 87.25 679 GLN A C 1
ATOM 5413 O O . GLN A 1 679 ? -4.799 32.402 37.806 1.00 87.25 679 GLN A O 1
ATOM 5418 N N . THR A 1 680 ? -4.985 31.569 35.724 1.00 86.12 680 THR A N 1
ATOM 5419 C CA . THR A 1 680 ? -5.809 30.412 36.104 1.00 86.12 680 THR A CA 1
ATOM 5420 C C . THR A 1 680 ? -5.058 29.489 37.064 1.00 86.12 680 THR A C 1
ATOM 5422 O O . THR A 1 680 ? -5.610 29.103 38.091 1.00 86.12 680 THR A O 1
ATOM 5425 N N . SER A 1 681 ? -3.785 29.195 36.780 1.00 87.62 681 SER A N 1
ATOM 5426 C CA . SER A 1 681 ? -2.928 28.383 37.650 1.00 87.62 681 SER A CA 1
ATOM 5427 C C . SER A 1 681 ? -2.666 29.058 39.004 1.00 87.62 681 SER A C 1
ATOM 5429 O O . SER A 1 681 ? -2.753 28.403 40.035 1.00 87.62 681 SER A O 1
ATOM 5431 N N . ILE A 1 682 ? -2.421 30.373 39.046 1.00 87.69 682 ILE A N 1
ATOM 5432 C CA . ILE A 1 682 ? -2.259 31.125 40.305 1.00 87.69 682 ILE A CA 1
ATOM 5433 C C . ILE A 1 682 ? -3.537 31.053 41.148 1.00 87.69 682 ILE A C 1
ATOM 5435 O O . ILE A 1 682 ? -3.472 30.821 42.355 1.00 87.69 682 ILE A O 1
ATOM 5439 N N . SER A 1 683 ? -4.702 31.242 40.527 1.00 88.19 683 SER A N 1
ATOM 5440 C CA . SER A 1 683 ? -5.991 31.132 41.212 1.00 88.19 683 SER A CA 1
ATOM 5441 C C . SER A 1 683 ? -6.257 29.715 41.726 1.00 88.19 683 SER A C 1
ATOM 5443 O O . SER A 1 683 ? -6.750 29.571 42.841 1.00 88.19 683 SER A O 1
ATOM 5445 N N . ALA A 1 684 ? -5.908 28.684 40.951 1.00 86.81 684 ALA A N 1
ATOM 5446 C CA . ALA A 1 684 ? -6.058 27.288 41.354 1.00 86.81 684 ALA A CA 1
ATOM 5447 C C .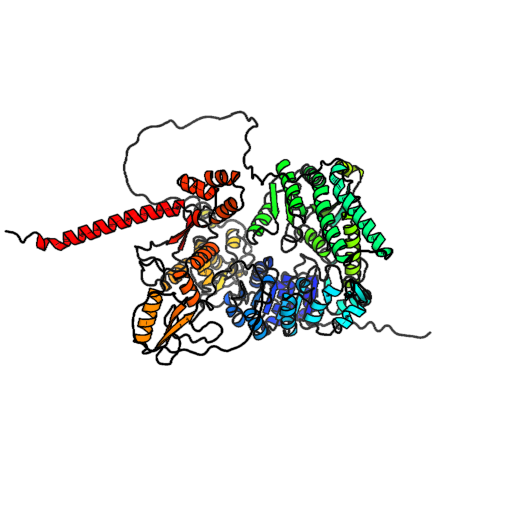 ALA A 1 684 ? -5.139 26.932 42.534 1.00 86.81 684 ALA A C 1
ATOM 5449 O O . ALA A 1 684 ? -5.622 26.407 43.530 1.00 86.81 684 ALA A O 1
ATOM 5450 N N . ALA A 1 685 ? -3.858 27.312 42.481 1.00 87.06 685 ALA A N 1
ATOM 5451 C CA . ALA A 1 685 ? -2.910 27.082 43.574 1.00 87.06 685 ALA A CA 1
ATOM 5452 C C . ALA A 1 685 ? -3.357 27.767 44.878 1.00 87.06 685 ALA A C 1
ATOM 5454 O O . ALA A 1 685 ? -3.339 27.150 45.938 1.00 87.06 685 ALA A O 1
ATOM 5455 N N . LYS A 1 686 ? -3.849 29.015 44.799 1.00 86.19 686 LYS A N 1
ATOM 5456 C CA . LYS A 1 686 ? -4.413 29.724 45.963 1.00 86.19 686 LYS A CA 1
ATOM 5457 C C . LYS A 1 686 ? -5.644 29.029 46.545 1.00 86.19 686 LYS A C 1
ATOM 5459 O O . LYS A 1 686 ? -5.824 29.045 47.756 1.00 86.19 686 LYS A O 1
ATOM 5464 N N . LYS A 1 687 ? -6.500 28.465 45.690 1.00 87.69 687 LYS A N 1
ATOM 5465 C CA . LYS A 1 687 ? -7.737 27.797 46.106 1.00 87.69 687 LYS A CA 1
ATOM 5466 C C . LYS A 1 687 ? -7.468 26.440 46.761 1.00 87.69 687 LYS A C 1
ATOM 5468 O O . LYS A 1 687 ? -8.097 26.125 47.760 1.00 87.69 687 LYS A O 1
ATOM 5473 N N . GLU A 1 688 ? -6.543 25.670 46.199 1.00 83.81 688 GLU A N 1
ATOM 5474 C CA . GLU A 1 688 ? -6.188 24.320 46.659 1.00 83.81 688 GLU A CA 1
ATOM 5475 C C . GLU A 1 688 ? -5.089 24.331 47.740 1.00 83.81 688 GLU A C 1
ATOM 5477 O O . GLU A 1 688 ? -4.645 23.274 48.175 1.00 83.81 688 GLU A O 1
ATOM 5482 N N . GLY A 1 689 ? -4.611 25.511 48.160 1.00 80.94 689 GLY A N 1
ATOM 5483 C CA . GLY A 1 689 ? -3.541 25.646 49.156 1.00 80.94 689 GLY A CA 1
ATOM 5484 C C . GLY A 1 689 ? -2.184 25.096 48.698 1.00 80.94 689 GLY A C 1
ATOM 5485 O O . GLY A 1 689 ? -1.380 24.688 49.532 1.00 80.94 689 GLY A O 1
ATOM 5486 N N . GLY A 1 690 ? -1.938 25.046 47.388 1.00 84.56 690 GLY A N 1
ATOM 5487 C CA . GLY A 1 690 ? -0.742 24.448 46.800 1.00 84.56 690 GLY A CA 1
ATOM 5488 C C . GLY A 1 690 ? 0.224 25.451 46.165 1.00 84.56 690 GLY A C 1
ATOM 5489 O O . GLY A 1 690 ? 0.121 26.666 46.344 1.00 84.56 690 GLY A O 1
ATOM 5490 N N . THR A 1 691 ? 1.214 24.939 45.433 1.00 87.75 691 THR A N 1
ATOM 5491 C CA . THR A 1 691 ? 2.338 25.723 44.884 1.00 87.75 691 THR A CA 1
ATOM 5492 C C . THR A 1 691 ? 2.290 25.827 43.354 1.00 87.75 691 THR A C 1
ATOM 5494 O O . THR A 1 691 ? 1.375 25.324 42.703 1.00 87.75 691 THR A O 1
ATOM 5497 N N . LEU A 1 692 ? 3.244 26.538 42.746 1.00 88.81 692 LEU A N 1
ATOM 5498 C CA . LEU A 1 692 ? 3.337 26.707 41.293 1.00 88.81 692 LEU A CA 1
ATOM 5499 C C . LEU A 1 692 ? 4.630 26.084 40.768 1.00 88.81 692 LEU A C 1
ATOM 5501 O O . LEU A 1 692 ? 5.679 26.211 41.395 1.00 88.81 692 LEU A O 1
ATOM 5505 N N . ARG A 1 693 ? 4.571 25.482 39.577 1.00 85.56 693 ARG A N 1
ATOM 5506 C CA . ARG A 1 693 ? 5.749 25.026 38.825 1.00 85.56 693 ARG A CA 1
ATOM 5507 C C . ARG A 1 693 ? 5.729 25.522 37.384 1.00 85.56 693 ARG A C 1
ATOM 5509 O O . ARG A 1 693 ? 4.664 25.725 36.800 1.00 85.56 693 ARG A O 1
ATOM 5516 N N . THR A 1 694 ? 6.905 25.663 36.785 1.00 81.56 694 THR A N 1
ATOM 5517 C CA . THR A 1 694 ? 7.054 26.051 35.375 1.00 81.56 694 THR A CA 1
ATOM 5518 C C . THR A 1 694 ? 7.368 24.825 34.525 1.00 81.56 694 THR A C 1
ATOM 5520 O O . THR A 1 694 ? 8.307 24.092 34.818 1.00 81.56 694 THR A O 1
ATOM 5523 N N . ILE A 1 695 ? 6.609 24.610 33.449 1.00 75.75 695 ILE A N 1
ATOM 5524 C CA . ILE A 1 695 ? 6.858 23.539 32.473 1.00 75.75 695 ILE A CA 1
ATOM 5525 C C . ILE A 1 695 ? 7.519 24.138 31.229 1.00 75.75 695 ILE A C 1
ATOM 5527 O O . ILE A 1 695 ? 6.929 25.024 30.607 1.00 75.75 695 ILE A O 1
ATOM 5531 N N . SER A 1 696 ? 8.707 23.656 30.841 1.00 61.66 696 SER A N 1
ATOM 5532 C CA . SER A 1 696 ? 9.398 24.090 29.615 1.00 61.66 696 SER A CA 1
ATOM 5533 C C . SER A 1 696 ? 8.790 23.481 28.338 1.00 61.66 696 SER A C 1
ATOM 5535 O O . SER A 1 696 ? 8.166 22.418 28.345 1.00 61.66 696 SER A O 1
ATOM 5537 N N . ARG A 1 697 ? 8.968 24.177 27.208 1.00 51.09 697 ARG A N 1
ATOM 5538 C CA . ARG A 1 697 ? 8.407 23.824 25.891 1.00 51.09 697 ARG A CA 1
ATOM 5539 C C . ARG A 1 697 ? 9.119 22.662 25.198 1.00 51.09 697 ARG A C 1
ATOM 5541 O O . ARG A 1 697 ? 8.542 22.121 24.264 1.00 51.09 697 ARG A O 1
ATOM 5548 N N . ASP A 1 698 ? 10.290 22.228 25.658 1.00 40.53 698 ASP A N 1
ATOM 5549 C CA . ASP A 1 698 ? 10.965 21.048 25.085 1.00 40.53 698 ASP A CA 1
ATOM 5550 C C . ASP A 1 698 ? 10.163 19.751 25.311 1.00 40.53 698 ASP A C 1
ATOM 5552 O O . ASP A 1 698 ? 10.331 18.776 24.586 1.00 40.53 698 ASP A O 1
ATOM 5556 N N . ASN A 1 699 ? 9.186 19.795 26.224 1.00 40.72 699 ASN A N 1
ATOM 5557 C CA . ASN A 1 699 ? 8.209 18.737 26.480 1.00 40.72 699 ASN A CA 1
ATOM 5558 C C . ASN A 1 699 ? 6.840 18.963 25.792 1.00 40.72 699 ASN A C 1
ATOM 5560 O O . ASN A 1 699 ? 5.876 18.256 26.083 1.00 40.72 699 ASN A O 1
ATOM 5564 N N . VAL A 1 700 ? 6.730 19.936 24.874 1.00 38.50 700 VAL A N 1
ATOM 5565 C CA . VAL A 1 700 ? 5.534 20.206 24.051 1.00 38.50 700 VAL A CA 1
ATOM 5566 C C . VAL A 1 700 ? 5.974 20.344 22.586 1.00 38.50 700 VAL A C 1
ATOM 5568 O O . VAL A 1 700 ? 6.560 21.365 22.220 1.00 38.50 700 VAL A O 1
ATOM 5571 N N . PRO A 1 701 ? 5.712 19.361 21.704 1.00 32.03 701 PRO A N 1
ATOM 5572 C CA . PRO A 1 701 ? 6.350 19.331 20.393 1.00 32.03 701 PRO A CA 1
ATOM 5573 C C . PRO A 1 701 ? 5.932 20.531 19.527 1.00 32.03 701 PRO A C 1
ATOM 5575 O O . PRO A 1 701 ? 4.770 20.678 19.146 1.00 32.03 701 PRO A O 1
ATOM 5578 N N . ALA A 1 702 ? 6.904 21.377 19.167 1.00 31.30 702 ALA A N 1
ATOM 5579 C CA . ALA A 1 702 ? 6.757 22.421 18.158 1.00 31.30 702 ALA A CA 1
ATOM 5580 C C . ALA A 1 702 ? 7.859 22.316 17.085 1.00 31.30 702 ALA A C 1
ATOM 5582 O O . ALA A 1 702 ? 9.037 22.468 17.370 1.00 31.30 702 ALA A O 1
ATOM 5583 N N . LYS A 1 703 ? 7.400 22.078 15.848 1.00 33.00 703 LYS A N 1
ATOM 5584 C CA . LYS A 1 703 ? 7.992 22.300 14.510 1.00 33.00 703 LYS A CA 1
ATOM 5585 C C . LYS A 1 703 ? 9.504 22.060 14.287 1.00 33.00 703 LYS A C 1
ATOM 5587 O O . LYS A 1 703 ? 10.362 22.805 14.745 1.00 33.00 703 LYS A O 1
ATOM 5592 N N . ARG A 1 704 ? 9.773 21.110 13.375 1.00 34.41 704 ARG A N 1
ATOM 5593 C CA . ARG A 1 704 ? 11.006 20.941 12.580 1.00 34.41 704 ARG A CA 1
ATOM 5594 C C . ARG A 1 704 ? 11.557 22.288 12.085 1.00 34.41 704 ARG A C 1
ATOM 5596 O O . ARG A 1 704 ? 10.882 22.973 11.317 1.00 34.41 704 ARG A O 1
ATOM 5603 N N . LYS A 1 705 ? 12.807 22.602 12.433 1.00 26.22 705 LYS A N 1
ATOM 5604 C CA . LYS A 1 705 ? 13.693 23.422 11.593 1.00 26.22 705 LYS A CA 1
ATOM 5605 C C . LYS A 1 705 ? 14.555 22.485 10.744 1.00 26.22 705 LYS A C 1
ATOM 5607 O O . LYS A 1 705 ? 14.952 21.418 11.205 1.00 26.22 705 LYS A O 1
ATOM 5612 N N . SER A 1 706 ? 14.790 22.870 9.494 1.00 26.19 706 SER A N 1
ATOM 5613 C CA . SER A 1 706 ? 15.725 22.217 8.577 1.00 26.19 706 SER A CA 1
ATOM 5614 C C . SER A 1 706 ? 17.129 22.200 9.185 1.00 26.19 706 SER A C 1
ATOM 5616 O O . SER A 1 706 ? 17.665 23.257 9.515 1.00 26.19 706 SER A O 1
ATOM 5618 N N . ILE A 1 707 ? 17.709 21.011 9.340 1.00 28.59 707 ILE A N 1
ATOM 5619 C CA . ILE A 1 707 ? 19.077 20.831 9.827 1.00 28.59 707 ILE A CA 1
ATOM 5620 C C . ILE A 1 707 ? 20.030 20.948 8.639 1.00 28.59 707 ILE A C 1
ATOM 5622 O O . ILE A 1 707 ? 19.971 20.146 7.709 1.00 28.59 707 ILE A O 1
ATOM 5626 N N . THR A 1 708 ? 20.951 21.901 8.722 1.00 26.16 708 THR A N 1
ATOM 5627 C CA . THR A 1 708 ? 22.268 21.795 8.094 1.00 26.16 708 THR A CA 1
ATOM 5628 C C . THR A 1 708 ? 23.327 21.966 9.178 1.00 26.16 708 THR A C 1
ATOM 5630 O O . THR A 1 708 ? 23.322 22.994 9.851 1.00 26.16 708 THR A O 1
ATOM 5633 N N . LYS A 1 709 ? 24.241 20.985 9.233 1.00 24.38 709 LYS A N 1
ATOM 5634 C CA . LYS A 1 709 ? 25.565 20.923 9.896 1.00 24.38 709 LYS A CA 1
ATOM 5635 C C . LYS A 1 709 ? 25.706 20.142 11.221 1.00 24.38 709 LYS A C 1
ATOM 5637 O O . LYS A 1 709 ? 24.715 19.966 11.924 1.00 24.38 709 LYS A O 1
ATOM 5642 N N . PRO A 1 710 ? 26.903 19.537 11.438 1.00 25.38 710 PRO A N 1
ATOM 5643 C CA . PRO A 1 710 ? 27.043 18.202 12.018 1.00 25.38 710 PRO A CA 1
ATOM 5644 C C . PRO A 1 710 ? 27.334 18.170 13.518 1.00 25.38 710 PRO A C 1
ATOM 5646 O O . PRO A 1 710 ? 27.671 19.165 14.146 1.00 25.38 710 PRO A O 1
ATOM 5649 N N . LEU A 1 711 ? 27.181 16.945 14.011 1.00 24.53 711 LEU A N 1
ATOM 5650 C CA . LEU A 1 711 ? 27.396 16.403 15.344 1.00 24.53 711 LEU A CA 1
ATOM 5651 C C . LEU A 1 711 ? 28.830 16.621 15.854 1.00 24.53 711 LEU A C 1
ATOM 5653 O O . LEU A 1 711 ? 29.754 16.251 15.141 1.00 24.53 711 LEU A O 1
ATOM 5657 N N . ASP A 1 712 ? 28.984 17.088 17.096 1.00 22.09 712 ASP A N 1
ATOM 5658 C CA . ASP A 1 712 ? 30.057 16.630 17.986 1.00 22.09 712 ASP A CA 1
ATOM 5659 C C . ASP A 1 712 ? 29.714 16.837 19.476 1.00 22.09 712 ASP A C 1
ATOM 5661 O O . ASP A 1 712 ? 29.155 17.856 19.871 1.00 22.09 712 ASP A O 1
ATOM 5665 N N . GLN A 1 713 ? 30.091 15.818 20.259 1.00 25.27 713 GLN A N 1
ATOM 5666 C CA . GLN A 1 713 ? 30.262 15.737 21.721 1.00 25.27 713 GLN A CA 1
ATOM 5667 C C . GLN A 1 713 ? 29.024 15.683 22.649 1.00 25.27 713 GLN A C 1
ATOM 5669 O O . GLN A 1 713 ? 28.394 16.669 23.015 1.00 25.27 713 GLN A O 1
ATOM 5674 N N . LEU A 1 714 ? 28.759 14.454 23.111 1.00 26.22 714 LEU A N 1
ATOM 5675 C CA . LEU A 1 714 ? 28.020 14.089 24.325 1.00 26.22 714 LEU A CA 1
ATOM 5676 C C . LEU A 1 714 ? 28.949 14.173 25.548 1.00 26.22 714 LEU A C 1
ATOM 5678 O O . LEU A 1 714 ? 30.064 13.671 25.442 1.00 26.22 714 LEU A O 1
ATOM 5682 N N . CYS A 1 715 ? 28.457 14.669 26.696 1.00 22.06 715 CYS A N 1
ATOM 5683 C CA . CYS A 1 715 ? 28.712 14.082 28.029 1.00 22.06 715 CYS A CA 1
ATOM 5684 C C . CYS A 1 715 ? 27.862 14.709 29.172 1.00 22.06 715 CYS A C 1
ATOM 5686 O O . CYS A 1 715 ? 27.900 15.912 29.394 1.00 22.06 715 CYS A O 1
ATOM 5688 N N . SER A 1 716 ? 27.138 13.826 29.885 1.00 24.38 716 SER A N 1
ATOM 5689 C CA . SER A 1 716 ? 26.853 13.742 31.346 1.00 24.38 716 SER A CA 1
ATOM 5690 C C . SER A 1 716 ? 26.310 14.922 32.189 1.00 24.38 716 SER A C 1
ATOM 5692 O O . SER A 1 716 ? 27.044 15.868 32.443 1.00 24.38 716 SER A O 1
ATOM 5694 N N . ALA A 1 717 ? 25.101 14.746 32.770 1.00 22.22 717 ALA A N 1
ATOM 5695 C CA . ALA A 1 717 ? 24.721 14.851 34.213 1.00 22.22 717 ALA A CA 1
ATOM 5696 C C . ALA A 1 717 ? 23.178 15.030 34.393 1.00 22.22 717 ALA A C 1
ATOM 5698 O O . ALA A 1 717 ? 22.540 15.581 33.495 1.00 22.22 717 ALA A O 1
ATOM 5699 N N . PRO A 1 718 ? 22.540 14.563 35.494 1.00 23.00 718 PRO A N 1
ATOM 5700 C CA . PRO A 1 718 ? 21.093 14.720 35.728 1.00 23.00 718 PRO A CA 1
ATOM 5701 C C . PRO A 1 718 ? 20.748 16.134 36.256 1.00 23.00 718 PRO A C 1
ATOM 5703 O O . PRO A 1 718 ? 21.536 16.677 37.026 1.00 23.00 718 PRO A O 1
ATOM 5706 N N . PRO A 1 719 ? 19.600 16.751 35.896 1.00 26.11 719 PRO A N 1
ATOM 5707 C CA . PRO A 1 719 ? 19.270 18.091 36.380 1.00 26.11 719 PRO A CA 1
ATOM 5708 C C . PRO A 1 719 ? 18.549 18.068 37.739 1.00 26.11 719 PRO A C 1
ATOM 5710 O O . PRO A 1 719 ? 17.542 17.380 37.919 1.00 26.11 719 PRO A O 1
ATOM 5713 N N . GLU A 1 720 ? 19.074 18.862 38.672 1.00 21.91 720 GLU A N 1
ATOM 5714 C CA . GLU A 1 720 ? 18.510 19.185 39.987 1.00 21.91 720 GLU A CA 1
ATOM 5715 C C . GLU A 1 720 ? 17.235 20.047 39.893 1.00 21.91 720 GLU A C 1
ATOM 5717 O O . GLU A 1 720 ? 17.046 20.840 38.968 1.00 21.91 720 GLU A O 1
ATOM 5722 N N . VAL A 1 721 ? 16.356 19.905 40.890 1.00 25.75 721 VAL A N 1
ATOM 5723 C CA . VAL A 1 721 ? 15.120 20.683 41.066 1.00 25.75 721 VAL A CA 1
ATOM 5724 C C . VAL A 1 721 ? 15.452 22.001 41.770 1.00 25.75 721 VAL A C 1
ATOM 5726 O O . VAL A 1 721 ? 15.828 21.985 42.939 1.00 25.75 721 VAL A O 1
ATOM 5729 N N . SER A 1 722 ? 15.280 23.146 41.101 1.00 26.34 722 SER A N 1
ATOM 5730 C CA . SER A 1 722 ? 15.405 24.459 41.746 1.00 26.34 722 SER A CA 1
ATOM 5731 C C . SER A 1 722 ? 14.050 24.977 42.241 1.00 26.34 722 SER A C 1
ATOM 5733 O O . SER A 1 722 ? 13.078 25.100 41.493 1.00 26.34 722 SER A O 1
ATOM 5735 N N . VAL A 1 723 ? 13.992 25.283 43.536 1.00 25.50 723 VAL A N 1
ATOM 5736 C CA . VAL A 1 723 ? 12.885 25.979 44.201 1.00 25.50 723 VAL A CA 1
ATOM 5737 C C . VAL A 1 723 ? 13.321 27.429 44.388 1.00 25.50 723 VAL A C 1
ATOM 5739 O O . VAL A 1 723 ? 14.327 27.682 45.045 1.00 25.50 723 VAL A O 1
ATOM 5742 N N . CYS A 1 724 ? 12.590 28.392 43.824 1.00 26.03 724 CYS A N 1
ATOM 5743 C CA . CYS A 1 724 ? 12.863 29.814 44.044 1.00 26.03 724 CYS A CA 1
ATOM 5744 C C . CYS A 1 724 ? 11.743 30.451 44.871 1.00 26.03 724 CYS A C 1
ATOM 5746 O O . CYS A 1 724 ? 10.579 30.452 44.466 1.00 26.03 724 CYS A O 1
ATOM 5748 N N . GLY A 1 725 ? 12.125 30.982 46.036 1.00 23.52 725 GLY A N 1
ATOM 5749 C CA . GLY A 1 725 ? 11.294 31.796 46.916 1.00 23.52 725 GLY A CA 1
ATOM 5750 C C . GLY A 1 725 ? 11.102 33.221 46.391 1.00 23.52 725 GLY A C 1
ATOM 5751 O O . GLY A 1 725 ? 11.867 33.719 45.569 1.00 23.52 725 GLY A O 1
ATOM 5752 N N . ALA A 1 726 ? 10.036 33.858 46.864 1.00 29.86 726 ALA A N 1
ATOM 5753 C CA . ALA A 1 726 ? 9.577 35.165 46.423 1.00 29.86 726 ALA A CA 1
ATOM 5754 C C . ALA A 1 726 ? 10.328 36.320 47.106 1.00 29.86 726 ALA A C 1
ATOM 5756 O O . ALA A 1 726 ? 10.187 36.488 48.310 1.00 29.86 726 ALA A O 1
ATOM 5757 N N . THR A 1 727 ? 10.998 37.171 46.325 1.00 24.02 727 THR A N 1
ATOM 5758 C CA . THR A 1 727 ? 11.181 38.617 46.571 1.00 24.02 727 THR A CA 1
ATOM 5759 C C . THR A 1 727 ? 11.442 39.320 45.230 1.00 24.02 727 THR A C 1
ATOM 5761 O O . THR A 1 727 ? 12.026 38.745 44.316 1.00 24.02 727 THR A O 1
ATOM 5764 N N . GLY A 1 728 ? 10.888 40.524 45.052 1.00 25.64 728 GLY A N 1
ATOM 5765 C CA . GLY A 1 728 ? 10.721 41.158 43.740 1.00 25.64 728 GLY A CA 1
ATOM 5766 C C . GLY A 1 728 ? 11.873 42.039 43.249 1.00 25.64 728 GLY A C 1
ATOM 5767 O O . GLY A 1 728 ? 12.714 42.481 44.020 1.00 25.64 728 GLY A O 1
ATOM 5768 N N . SER A 1 729 ? 11.858 42.336 41.948 1.00 22.92 729 SER A N 1
ATOM 5769 C CA . SER A 1 729 ? 12.109 43.648 41.314 1.00 22.92 729 SER A CA 1
ATOM 5770 C C . SER A 1 729 ? 12.261 43.448 39.801 1.00 22.92 729 SER A C 1
ATOM 5772 O O . SER A 1 729 ? 12.752 42.422 39.336 1.00 22.92 729 SER A O 1
ATOM 5774 N N . GLY A 1 730 ? 11.731 44.390 39.021 1.00 28.47 730 GLY A N 1
ATOM 5775 C CA . GLY A 1 730 ? 11.672 44.288 37.568 1.00 28.47 730 GLY A CA 1
ATOM 5776 C C . GLY A 1 730 ? 13.035 44.456 36.901 1.00 28.47 730 GLY A C 1
ATOM 5777 O O . GLY A 1 730 ? 13.771 45.389 37.201 1.00 28.47 730 GLY A O 1
ATOM 5778 N N . SER A 1 731 ? 13.316 43.597 35.926 1.00 23.22 731 SER A N 1
ATOM 5779 C CA . SER A 1 731 ? 14.085 43.959 34.737 1.00 23.22 731 SER A CA 1
ATOM 5780 C C . SER A 1 731 ? 13.709 43.024 33.587 1.00 23.22 731 SER A C 1
ATOM 5782 O O . SER A 1 731 ? 13.575 41.810 33.740 1.00 23.22 731 SER A O 1
ATOM 5784 N N . ASP A 1 732 ? 13.448 43.643 32.445 1.00 35.28 732 ASP A N 1
ATOM 5785 C CA . ASP A 1 732 ? 12.995 43.039 31.202 1.00 35.28 732 ASP A CA 1
ATOM 5786 C C . ASP A 1 732 ? 14.176 42.302 30.547 1.00 35.28 732 ASP A C 1
ATOM 5788 O O . ASP A 1 732 ? 15.100 42.930 30.032 1.00 35.28 732 ASP A O 1
ATOM 5792 N N . SER A 1 733 ? 14.209 40.966 30.623 1.00 26.44 733 SER A N 1
ATOM 5793 C CA . SER A 1 733 ? 15.165 40.144 29.866 1.00 26.44 733 SER A CA 1
ATOM 5794 C C . SER A 1 733 ? 14.695 38.685 29.713 1.00 26.44 733 SER A C 1
ATOM 5796 O O . SER A 1 733 ? 14.377 37.998 30.677 1.00 26.44 733 SER A O 1
ATOM 5798 N N . GLY A 1 734 ? 14.636 38.213 28.460 1.00 29.52 734 GLY A N 1
ATOM 5799 C CA . GLY A 1 734 ? 14.639 36.791 28.079 1.00 29.52 734 GLY A CA 1
ATOM 5800 C C . GLY A 1 734 ? 13.456 35.926 28.536 1.00 29.52 734 GLY A C 1
ATOM 5801 O O . GLY A 1 734 ? 13.615 35.054 29.384 1.00 29.52 734 GLY A O 1
ATOM 5802 N N . ALA A 1 735 ? 12.275 36.084 27.926 1.00 32.34 735 ALA A N 1
ATOM 5803 C CA . ALA A 1 735 ? 11.088 35.282 28.245 1.00 32.34 735 ALA A CA 1
ATOM 5804 C C . ALA A 1 735 ? 11.303 33.763 28.043 1.00 32.34 735 ALA A C 1
ATOM 5806 O O . ALA A 1 735 ? 11.249 33.242 26.924 1.00 32.34 735 ALA A O 1
ATOM 5807 N N . GLY A 1 736 ? 11.473 33.045 29.156 1.00 37.84 736 GLY A N 1
ATOM 5808 C CA . GLY A 1 736 ? 11.532 31.588 29.222 1.00 37.84 736 GLY A CA 1
ATOM 5809 C C . GLY A 1 736 ? 10.339 30.913 28.535 1.00 37.84 736 GLY A C 1
ATOM 5810 O O . GLY A 1 736 ? 9.166 31.269 28.698 1.00 37.84 736 GLY A O 1
ATOM 5811 N N . SER A 1 737 ? 10.638 29.908 27.718 1.00 55.09 737 SER A N 1
ATOM 5812 C CA . SER A 1 737 ? 9.665 29.186 26.908 1.00 55.09 737 SER A CA 1
ATOM 5813 C C . SER A 1 737 ? 8.917 28.130 27.740 1.00 55.09 737 SER A C 1
ATOM 5815 O O . SER A 1 737 ? 9.178 26.940 27.592 1.00 55.09 737 SER A O 1
ATOM 5817 N N . GLY A 1 738 ? 7.982 28.548 28.601 1.00 69.06 738 GLY A N 1
ATOM 5818 C CA . GLY A 1 738 ? 7.165 27.624 29.403 1.00 69.06 738 GLY A CA 1
ATOM 5819 C C . GLY A 1 738 ? 5.751 28.105 29.761 1.00 69.06 738 GLY A C 1
ATOM 5820 O O . GLY A 1 738 ? 5.396 29.251 29.461 1.00 69.06 738 GLY A O 1
ATOM 5821 N N . TYR A 1 739 ? 4.947 27.211 30.356 1.00 82.50 739 TYR A N 1
ATOM 5822 C CA . TYR A 1 739 ? 3.638 27.489 30.980 1.00 82.50 739 TYR A CA 1
ATOM 5823 C C . TYR A 1 739 ? 3.721 27.285 32.500 1.00 82.50 739 TYR A C 1
ATOM 5825 O O . TYR A 1 739 ? 4.428 26.393 32.963 1.00 82.50 739 TYR A O 1
ATOM 5833 N N . VAL A 1 740 ? 2.978 28.089 33.265 1.00 87.62 740 VAL A N 1
ATOM 5834 C CA . VAL A 1 740 ? 2.875 27.962 34.729 1.00 87.62 740 VAL A CA 1
ATOM 5835 C C . VAL A 1 740 ? 1.732 27.008 35.074 1.00 87.62 740 VAL A C 1
ATOM 5837 O O . VAL A 1 740 ? 0.611 27.200 34.599 1.00 87.62 740 VAL A O 1
ATOM 5840 N N . GLN A 1 741 ? 2.007 26.005 35.903 1.00 89.62 741 GLN A N 1
ATOM 5841 C CA . GLN A 1 741 ? 1.062 24.985 36.352 1.00 89.62 741 GLN A CA 1
ATOM 5842 C C . GLN A 1 741 ? 0.908 25.018 37.873 1.00 89.62 741 GLN A C 1
ATOM 5844 O O . GLN A 1 741 ? 1.890 25.202 38.589 1.00 89.62 741 GLN A O 1
ATOM 5849 N N . ALA A 1 742 ? -0.317 24.815 38.352 1.00 89.62 742 ALA A N 1
ATOM 5850 C CA . ALA A 1 742 ? -0.613 24.670 39.770 1.00 89.62 742 ALA A CA 1
ATOM 5851 C C . ALA A 1 742 ? -0.341 23.250 40.278 1.00 89.62 742 ALA A C 1
ATOM 5853 O O . ALA A 1 742 ? -0.508 22.273 39.547 1.00 89.62 742 ALA A O 1
ATOM 5854 N N . LEU A 1 743 ? 0.057 23.160 41.538 1.00 88.00 743 LEU A N 1
ATOM 5855 C CA . LEU A 1 743 ? 0.113 21.951 42.348 1.00 88.00 743 LEU A CA 1
ATOM 5856 C C . LEU A 1 743 ? -0.957 22.087 43.440 1.00 88.00 743 LEU A C 1
ATOM 5858 O O . LEU A 1 743 ? -1.246 23.210 43.855 1.00 88.00 743 LEU A O 1
ATOM 5862 N N . ASP A 1 744 ? -1.556 20.984 43.879 1.00 86.69 744 ASP A N 1
ATOM 5863 C CA . ASP A 1 744 ? -2.432 20.971 45.058 1.00 86.69 744 ASP A CA 1
ATOM 5864 C C . ASP A 1 744 ? -1.619 21.019 46.370 1.00 86.69 744 ASP A C 1
ATOM 5866 O O . ASP A 1 744 ? -0.382 21.048 46.353 1.00 86.69 744 ASP A O 1
ATOM 5870 N N . SER A 1 745 ? -2.298 21.036 47.522 1.00 85.44 745 SER A N 1
ATOM 5871 C CA . SER A 1 745 ? -1.656 21.017 48.847 1.00 85.44 745 SER A CA 1
ATOM 5872 C C . SER A 1 745 ? -0.791 19.773 49.105 1.00 85.44 745 SER A C 1
ATOM 5874 O O . SER A 1 745 ? 0.079 19.805 49.972 1.00 85.44 745 SER A O 1
ATOM 5876 N N . GLY A 1 746 ? -1.023 18.678 48.373 1.00 81.31 746 GLY A N 1
ATOM 5877 C CA . GLY A 1 746 ? -0.246 17.438 48.439 1.00 81.31 746 GLY A CA 1
ATOM 5878 C C . GLY A 1 746 ? 0.935 17.390 47.464 1.00 81.31 746 GLY A C 1
ATOM 5879 O O . GLY A 1 746 ? 1.650 16.391 47.431 1.00 81.31 746 GLY A O 1
ATOM 5880 N N . GLY A 1 747 ? 1.153 18.443 46.667 1.00 79.50 747 GLY A N 1
ATOM 5881 C CA . GLY A 1 747 ? 2.201 18.485 45.648 1.00 79.50 747 GLY A CA 1
ATOM 5882 C C . GLY A 1 747 ? 1.845 17.761 44.343 1.00 79.50 747 GLY A C 1
ATOM 5883 O O . GLY A 1 747 ? 2.732 17.550 43.512 1.00 79.50 747 GLY A O 1
ATOM 5884 N N . ASN A 1 748 ? 0.578 17.398 44.116 1.00 83.38 748 ASN A N 1
ATOM 5885 C CA . ASN A 1 748 ? 0.149 16.776 42.864 1.00 83.38 748 ASN A CA 1
ATOM 5886 C C . ASN A 1 748 ? -0.152 17.841 41.800 1.00 83.38 748 ASN A C 1
ATOM 5888 O O . ASN A 1 748 ? -0.812 18.842 42.087 1.00 83.38 748 ASN A O 1
ATOM 5892 N N . PRO A 1 749 ? 0.291 17.652 40.545 1.00 85.38 749 PRO A N 1
ATOM 5893 C CA . PRO A 1 749 ? 0.097 18.648 39.501 1.00 85.38 749 PRO A CA 1
ATOM 5894 C C . PRO A 1 749 ? -1.359 18.704 39.015 1.00 85.38 749 PRO A C 1
ATOM 5896 O O . PRO A 1 749 ? -1.969 17.683 38.694 1.00 85.38 749 PRO A O 1
ATOM 5899 N N . LEU A 1 750 ? -1.898 19.917 38.883 1.00 87.06 750 LEU A N 1
ATOM 5900 C CA . LEU A 1 750 ? -3.235 20.183 38.350 1.00 87.06 750 LEU A CA 1
ATOM 5901 C C . LEU A 1 750 ? -3.192 20.402 36.836 1.00 87.06 750 LEU A C 1
ATOM 5903 O O . LEU A 1 750 ? -2.346 21.123 36.310 1.00 87.06 750 LEU A O 1
ATOM 5907 N N . CYS A 1 751 ? -4.127 19.800 36.108 1.00 85.69 751 CYS A N 1
ATOM 5908 C CA . CYS A 1 751 ? -4.204 19.860 34.650 1.00 85.69 751 CYS A CA 1
ATOM 5909 C C . CYS A 1 751 ? -4.285 21.305 34.117 1.00 85.69 751 CYS A C 1
ATOM 5911 O O . CYS A 1 751 ? -5.204 22.045 34.464 1.00 85.69 751 CYS A O 1
ATOM 5913 N N . LEU A 1 752 ? -3.415 21.672 33.169 1.00 85.06 752 LEU A N 1
ATOM 5914 C CA . LEU A 1 752 ? -3.396 23.003 32.537 1.00 85.06 752 LEU A CA 1
ATOM 5915 C C . LEU A 1 752 ? -4.696 23.362 31.791 1.00 85.06 752 LEU A C 1
ATOM 5917 O O . LEU A 1 752 ? -4.949 24.536 31.523 1.00 85.06 752 LEU A O 1
ATOM 5921 N N . SER A 1 753 ? -5.516 22.366 31.444 1.00 84.12 753 SER A N 1
ATOM 5922 C CA . SER A 1 753 ? -6.789 22.564 30.739 1.00 84.12 753 SER A CA 1
ATOM 5923 C C . SER A 1 753 ? -7.996 22.632 31.679 1.00 84.12 753 SER A C 1
ATOM 5925 O O . SER A 1 753 ? -8.810 23.547 31.563 1.00 84.12 753 SER A O 1
ATOM 5927 N N . CYS A 1 754 ? -8.130 21.680 32.611 1.00 83.81 754 CYS A N 1
ATOM 5928 C CA . CYS A 1 754 ? -9.330 21.527 33.447 1.00 83.81 754 CYS A CA 1
ATOM 5929 C C . CYS A 1 754 ? -9.105 21.764 34.947 1.00 83.81 754 CYS A C 1
ATOM 5931 O O . CYS A 1 754 ? -10.072 21.724 35.702 1.00 83.81 754 CYS A O 1
ATOM 5933 N N . GLN A 1 755 ? -7.858 21.993 35.372 1.00 86.62 755 GLN A N 1
ATOM 5934 C CA . GLN A 1 755 ? -7.446 22.249 36.760 1.00 86.62 755 GLN A CA 1
ATOM 5935 C C . GLN A 1 755 ? -7.764 21.118 37.758 1.00 86.62 755 GLN A C 1
ATOM 5937 O O . GLN A 1 755 ? -7.727 21.334 38.962 1.00 86.62 755 GLN A O 1
ATOM 5942 N N . LYS A 1 756 ? -8.051 19.900 37.278 1.00 84.56 756 LYS A N 1
ATOM 5943 C CA . LYS A 1 756 ? -8.201 18.696 38.117 1.00 84.56 756 LYS A CA 1
ATOM 5944 C C . LYS A 1 756 ? -6.849 17.997 38.338 1.00 84.56 756 LYS A C 1
ATOM 5946 O O . LYS A 1 756 ? -5.981 18.141 37.469 1.00 84.56 756 LYS A O 1
ATOM 5951 N N . PRO A 1 757 ? -6.680 17.211 39.420 1.00 80.94 757 PRO A N 1
ATOM 5952 C CA . PRO A 1 757 ? -5.459 16.442 39.665 1.00 80.94 757 PRO A CA 1
ATOM 5953 C C . PRO A 1 757 ? -5.085 15.554 38.473 1.00 80.94 757 PRO A C 1
ATOM 5955 O O . PRO A 1 757 ? -5.933 14.869 37.896 1.00 80.94 757 PRO A O 1
ATOM 5958 N N . SER A 1 758 ? -3.817 15.596 38.072 1.00 71.56 758 SER A N 1
ATOM 5959 C CA . SER A 1 758 ? -3.266 14.748 37.017 1.00 71.56 758 SER A CA 1
ATOM 5960 C C . SER A 1 758 ? -2.834 13.417 37.630 1.00 71.56 758 SER A C 1
ATOM 5962 O O . SER A 1 758 ? -1.751 13.323 38.193 1.00 71.56 758 SER A O 1
ATOM 5964 N N . THR A 1 759 ? -3.684 12.393 37.538 1.00 60.09 759 THR A N 1
ATOM 5965 C CA . THR A 1 759 ? -3.446 11.065 38.139 1.00 60.09 759 THR A CA 1
ATOM 5966 C C . THR A 1 759 ? -2.529 10.159 37.313 1.00 60.09 759 THR A C 1
ATOM 5968 O O . THR A 1 759 ? -2.213 9.056 37.746 1.00 60.09 759 THR A O 1
ATOM 5971 N N . ASP A 1 760 ? -2.114 10.596 36.121 1.00 49.38 760 ASP A N 1
ATOM 5972 C CA . ASP A 1 760 ? -1.316 9.795 35.193 1.00 49.38 760 ASP A CA 1
ATOM 5973 C C . ASP A 1 760 ? 0.149 10.266 35.176 1.00 49.38 760 ASP A C 1
ATOM 5975 O O . ASP A 1 760 ? 0.460 11.388 34.762 1.00 49.38 760 ASP A O 1
ATOM 5979 N N . HIS A 1 761 ? 1.052 9.409 35.662 1.00 49.28 761 HIS A N 1
ATOM 5980 C CA . HIS A 1 761 ? 2.503 9.646 35.707 1.00 49.28 761 HIS A CA 1
ATOM 5981 C C . HIS A 1 761 ? 3.237 9.080 34.478 1.00 49.28 761 HIS A C 1
ATOM 5983 O O . HIS A 1 761 ? 4.465 9.166 34.390 1.00 49.28 761 HIS A O 1
ATOM 5989 N N . SER A 1 762 ? 2.511 8.494 33.519 1.00 44.47 762 SER A N 1
ATOM 5990 C CA . SER A 1 762 ? 3.100 7.790 32.383 1.00 44.47 762 SER A CA 1
ATOM 5991 C C . SER A 1 762 ? 3.317 8.709 31.161 1.00 44.47 762 SER A C 1
ATOM 5993 O O . SER A 1 762 ? 2.421 9.033 30.387 1.00 44.47 762 SER A O 1
ATOM 5995 N N . GLY A 1 763 ? 4.562 9.159 30.979 1.00 43.81 763 GLY A N 1
ATOM 5996 C CA . GLY A 1 763 ? 5.117 9.552 29.671 1.00 43.81 763 GLY A CA 1
ATOM 5997 C C . GLY A 1 763 ? 4.956 11.004 29.197 1.00 43.81 763 GLY A C 1
ATOM 5998 O O . GLY A 1 763 ? 5.615 11.394 28.235 1.00 43.81 763 GLY A O 1
ATOM 5999 N N . TRP A 1 764 ? 4.166 11.836 29.868 1.00 56.19 764 TRP A N 1
ATOM 6000 C CA . TRP A 1 764 ? 4.019 13.262 29.544 1.00 56.19 764 TRP A CA 1
ATOM 6001 C C . TRP A 1 764 ? 4.261 14.051 30.821 1.00 56.19 764 TRP A C 1
ATOM 6003 O O . TRP A 1 764 ? 3.841 13.592 31.872 1.00 56.19 764 TRP A O 1
ATOM 6013 N N . ALA A 1 765 ? 4.961 15.188 30.773 1.00 53.81 765 ALA A N 1
ATOM 6014 C CA . ALA A 1 765 ? 5.514 15.899 31.938 1.00 53.81 765 ALA A CA 1
ATOM 6015 C C . ALA A 1 765 ? 4.466 16.480 32.934 1.00 53.81 765 ALA A C 1
ATOM 6017 O O . ALA A 1 765 ? 4.471 17.671 33.239 1.00 53.81 765 ALA A O 1
ATOM 6018 N N . GLY A 1 766 ? 3.532 15.663 33.432 1.00 63.03 766 GLY A N 1
ATOM 6019 C CA . GLY A 1 766 ? 2.490 15.940 34.420 1.00 63.03 766 GLY A CA 1
ATOM 6020 C C . GLY A 1 766 ? 1.548 17.098 34.089 1.00 63.03 766 GLY A C 1
ATOM 6021 O O . GLY A 1 766 ? 0.951 17.646 35.003 1.00 63.03 766 GLY A O 1
ATOM 6022 N N . GLY A 1 767 ? 1.469 17.545 32.830 1.00 74.06 767 GLY A N 1
ATOM 6023 C CA . GLY A 1 767 ? 0.781 18.786 32.440 1.00 74.06 767 GLY A CA 1
ATOM 6024 C C . GLY A 1 767 ? -0.744 18.684 32.293 1.00 74.06 767 GLY A C 1
ATOM 6025 O O . GLY A 1 767 ? -1.446 19.690 32.413 1.00 74.06 767 GLY A O 1
ATOM 6026 N N . PHE A 1 768 ? -1.271 17.490 32.012 1.00 81.25 768 PHE A N 1
ATOM 6027 C CA . PHE A 1 768 ? -2.673 17.273 31.643 1.00 81.25 768 PHE A CA 1
ATOM 6028 C C . PHE A 1 768 ? -3.187 15.945 32.199 1.00 81.25 768 PHE A C 1
ATOM 6030 O O . PHE A 1 768 ? -2.472 14.955 32.155 1.00 81.25 768 PHE A O 1
ATOM 6037 N N . CYS A 1 769 ? -4.451 15.901 32.630 1.00 76.19 769 CYS A N 1
ATOM 6038 C CA . CYS A 1 769 ? -5.075 14.681 33.161 1.00 76.19 769 CYS A CA 1
ATOM 6039 C C . CYS A 1 769 ? -5.595 13.707 32.085 1.00 76.19 769 CYS A C 1
ATOM 6041 O O . CYS A 1 769 ? -6.075 12.631 32.418 1.00 76.19 769 CYS A O 1
ATOM 6043 N N . SER A 1 770 ? -5.594 14.104 30.808 1.00 71.75 770 SER A N 1
ATOM 6044 C CA . SER A 1 770 ? -6.036 13.274 29.677 1.00 71.75 770 SER A CA 1
ATOM 6045 C C . SER A 1 770 ? -5.569 13.862 28.342 1.00 71.75 770 SER A C 1
ATOM 6047 O O . SER A 1 770 ? -5.322 15.071 28.239 1.00 71.75 770 SER A O 1
ATOM 6049 N N . SER A 1 771 ? -5.526 13.039 27.288 1.00 64.38 771 SER A N 1
ATOM 6050 C CA . SER A 1 771 ? -5.313 13.516 25.910 1.00 64.38 771 SER A CA 1
ATOM 6051 C C . SER A 1 771 ? -6.388 14.493 25.459 1.00 64.38 771 SER A C 1
ATOM 6053 O O . SER A 1 771 ? -6.059 15.485 24.817 1.00 64.38 771 SER A O 1
ATOM 6055 N N . ALA A 1 772 ? -7.648 14.269 25.842 1.00 68.81 772 ALA A N 1
ATOM 6056 C CA . ALA A 1 772 ? -8.748 15.178 25.530 1.00 68.81 772 ALA A CA 1
ATOM 6057 C C . ALA A 1 772 ? -8.469 16.593 26.065 1.00 68.81 772 ALA A C 1
ATOM 6059 O O . ALA A 1 772 ? -8.596 17.577 25.337 1.00 68.81 772 ALA A O 1
ATOM 6060 N N . CYS A 1 773 ? -7.993 16.694 27.312 1.00 76.94 773 CYS A N 1
ATOM 6061 C CA . CYS A 1 773 ? -7.590 17.968 27.906 1.00 76.94 773 CYS A CA 1
ATOM 6062 C C . CYS A 1 773 ? -6.405 18.616 27.176 1.00 76.94 773 CYS A C 1
ATOM 6064 O O . CYS A 1 773 ? -6.382 19.839 27.026 1.00 76.94 773 CYS A O 1
ATOM 6066 N N . MET A 1 774 ? -5.435 17.818 26.727 1.00 78.31 774 MET A N 1
ATOM 6067 C CA . MET A 1 774 ? -4.273 18.303 25.980 1.00 78.31 774 MET A CA 1
ATOM 6068 C C . MET A 1 774 ? -4.659 18.826 24.590 1.00 78.31 774 MET A C 1
ATOM 6070 O O . MET A 1 774 ? -4.255 19.930 24.221 1.00 78.31 774 MET A O 1
ATOM 6074 N N . GLU A 1 775 ? -5.436 18.064 23.820 1.00 73.88 775 GLU A N 1
ATOM 6075 C CA . GLU A 1 775 ? -5.880 18.470 22.482 1.00 73.88 775 GLU A CA 1
ATOM 6076 C C . GLU A 1 775 ? -6.746 19.730 22.546 1.00 73.88 775 GLU A C 1
ATOM 6078 O O . GLU A 1 775 ? -6.522 20.671 21.783 1.00 73.88 775 GLU A O 1
ATOM 6083 N N . GLU A 1 776 ? -7.667 19.801 23.511 1.00 79.12 776 GLU A N 1
ATOM 6084 C CA . GLU A 1 776 ? -8.456 21.003 23.778 1.00 79.12 776 GLU A CA 1
ATOM 6085 C C . GLU A 1 776 ? -7.556 22.213 24.076 1.00 79.12 776 GLU A C 1
ATOM 6087 O O . GLU A 1 776 ? -7.740 23.298 23.511 1.00 79.12 776 GLU A O 1
ATOM 6092 N N . PHE A 1 777 ? -6.561 22.041 24.948 1.00 83.25 777 PHE A N 1
ATOM 6093 C CA . PHE A 1 777 ? -5.644 23.120 25.295 1.00 83.25 777 PHE A CA 1
ATOM 6094 C C . PHE A 1 777 ? -4.852 23.598 24.074 1.00 83.25 777 PHE A C 1
ATOM 6096 O O . PHE A 1 777 ? -4.701 24.807 23.872 1.00 83.25 777 PHE A O 1
ATOM 6103 N N . GLN A 1 778 ? -4.378 22.680 23.226 1.00 82.00 778 GLN A N 1
ATOM 6104 C CA . GLN A 1 778 ? -3.661 23.025 21.997 1.00 82.00 778 GLN A CA 1
ATOM 6105 C C . GLN A 1 778 ? -4.559 23.723 20.974 1.00 82.00 778 GLN A C 1
ATOM 6107 O O . GLN A 1 778 ? -4.119 24.698 20.365 1.00 82.00 778 GLN A O 1
ATOM 6112 N N . LEU A 1 779 ? -5.816 23.303 20.821 1.00 80.62 779 LEU A N 1
ATOM 6113 C CA . LEU A 1 779 ? -6.782 23.993 19.961 1.00 80.62 779 LEU A CA 1
ATOM 6114 C C . LEU A 1 779 ? -6.975 25.451 20.391 1.00 80.62 779 LEU A C 1
ATOM 6116 O O . LEU A 1 779 ? -6.998 26.340 19.545 1.00 80.62 779 LEU A O 1
ATOM 6120 N N . ARG A 1 780 ? -7.049 25.718 21.698 1.00 84.44 780 ARG A N 1
ATOM 6121 C CA . ARG A 1 780 ? -7.326 27.063 22.228 1.00 84.44 780 ARG A CA 1
ATOM 6122 C C . ARG A 1 780 ? -6.095 27.966 22.301 1.00 84.44 780 ARG A C 1
ATOM 6124 O O . ARG A 1 780 ? -6.241 29.187 22.234 1.00 84.44 780 ARG A O 1
ATOM 6131 N N . SER A 1 781 ? -4.901 27.395 22.454 1.00 82.88 781 SER A N 1
ATOM 6132 C CA . SER A 1 781 ? -3.655 28.148 22.676 1.00 82.88 781 SER A CA 1
ATOM 6133 C C . SER A 1 781 ? -2.712 28.191 21.468 1.00 82.88 781 SER A C 1
ATOM 6135 O O . SER A 1 781 ? -1.857 29.075 21.397 1.00 82.88 781 SER A O 1
ATOM 6137 N N . ASN A 1 782 ? -2.850 27.276 20.500 1.00 82.69 782 ASN A N 1
ATOM 6138 C CA . ASN A 1 782 ? -1.937 27.147 19.366 1.00 82.69 782 ASN A CA 1
ATOM 6139 C C . ASN A 1 782 ? -2.673 27.269 18.025 1.00 82.69 782 ASN A C 1
ATOM 6141 O O . ASN A 1 782 ? -3.263 26.322 17.506 1.00 82.69 782 ASN A O 1
ATOM 6145 N N . GLN A 1 783 ? -2.540 28.441 17.404 1.00 82.31 783 GLN A N 1
ATOM 6146 C CA . GLN A 1 783 ? -3.171 28.760 16.124 1.00 82.31 783 GLN A CA 1
ATOM 6147 C C . GLN A 1 783 ? -2.751 27.818 14.981 1.00 82.31 783 GLN A C 1
ATOM 6149 O O . GLN A 1 783 ? -3.564 27.502 14.115 1.00 82.31 783 GLN A O 1
ATOM 6154 N N . SER A 1 784 ? -1.499 27.345 14.966 1.00 80.00 784 SER A N 1
ATOM 6155 C CA . SER A 1 784 ? -1.037 26.408 13.931 1.00 80.00 784 SER A CA 1
ATOM 6156 C C . SER A 1 784 ? -1.681 25.033 14.092 1.00 80.00 784 SER A C 1
ATOM 6158 O O . SER A 1 784 ? -2.069 24.421 13.100 1.00 80.00 784 SER A O 1
ATOM 6160 N N . TYR A 1 785 ? -1.825 24.568 15.336 1.00 80.75 785 TYR A N 1
ATOM 6161 C CA . TYR A 1 785 ? -2.494 23.305 15.641 1.00 80.75 785 TYR A CA 1
ATOM 6162 C C . TYR A 1 785 ? -3.985 23.371 15.295 1.00 80.75 785 TYR A C 1
ATOM 6164 O O . TYR A 1 785 ? -4.492 22.502 14.591 1.00 80.75 785 TYR A O 1
ATOM 6172 N N . MET A 1 786 ? -4.659 24.455 15.697 1.00 84.44 786 MET A N 1
ATOM 6173 C CA . MET A 1 786 ? -6.046 24.738 15.323 1.00 84.44 786 MET A CA 1
ATOM 6174 C C . MET A 1 786 ? -6.241 24.686 13.803 1.00 84.44 786 MET A C 1
ATOM 6176 O O . MET A 1 786 ? -7.102 23.960 13.310 1.00 84.44 786 MET A O 1
ATOM 6180 N N . ARG A 1 787 ? -5.404 25.407 13.049 1.00 87.44 787 ARG A N 1
ATOM 6181 C CA . ARG A 1 787 ? -5.486 25.451 11.586 1.00 87.44 787 ARG A CA 1
ATOM 6182 C C . ARG A 1 787 ? -5.252 24.081 10.946 1.00 87.44 787 ARG A C 1
ATOM 6184 O O . ARG A 1 787 ? -5.988 23.722 10.033 1.00 87.44 787 ARG A O 1
ATOM 6191 N N . ALA A 1 788 ? -4.295 23.301 11.451 1.00 81.38 788 ALA A N 1
ATOM 6192 C CA . ALA A 1 788 ? -4.054 21.940 10.978 1.00 81.38 788 ALA A CA 1
ATOM 6193 C C . ALA A 1 788 ? -5.262 21.018 11.218 1.00 81.38 788 ALA A C 1
ATOM 6195 O O . ALA A 1 788 ? -5.648 20.281 10.317 1.00 81.38 788 ALA A O 1
ATOM 6196 N N . ARG A 1 789 ? -5.901 21.095 12.392 1.00 81.62 789 ARG A N 1
ATOM 6197 C CA . ARG A 1 789 ? -7.070 20.265 12.729 1.00 81.62 789 ARG A CA 1
ATOM 6198 C C . ARG A 1 789 ? -8.327 20.625 11.934 1.00 81.62 789 ARG A C 1
ATOM 6200 O O . ARG A 1 789 ? -9.079 19.726 11.556 1.00 81.62 789 ARG A O 1
ATOM 6207 N N . VAL A 1 790 ? -8.539 21.911 11.641 1.00 85.25 790 VAL A N 1
ATOM 6208 C CA . VAL A 1 790 ? -9.622 22.351 10.744 1.00 85.25 790 VAL A CA 1
ATOM 6209 C C . VAL A 1 790 ? -9.359 21.859 9.319 1.00 85.25 790 VAL A C 1
ATOM 6211 O O . VAL A 1 790 ? -10.243 21.253 8.721 1.00 85.25 790 VAL A O 1
ATOM 6214 N N . LEU A 1 791 ? -8.131 22.013 8.808 1.00 85.31 791 LEU A N 1
ATOM 6215 C CA . LEU A 1 791 ? -7.750 21.521 7.479 1.00 85.31 791 LEU A CA 1
ATOM 6216 C C . LEU A 1 791 ? -7.940 20.005 7.340 1.00 85.31 791 LEU A C 1
ATOM 6218 O O . LEU A 1 791 ? -8.539 19.548 6.376 1.00 85.31 791 LEU A O 1
ATOM 6222 N N . GLU A 1 792 ? -7.477 19.228 8.318 1.00 77.44 792 GLU A N 1
ATOM 6223 C CA . GLU A 1 792 ? -7.622 17.766 8.353 1.00 77.44 792 GLU A CA 1
ATOM 6224 C C . GLU A 1 792 ? -9.094 17.319 8.363 1.00 77.44 792 GLU A C 1
ATOM 6226 O O . GLU A 1 792 ? -9.419 16.169 8.061 1.00 77.44 792 GLU A O 1
ATOM 6231 N N . THR A 1 793 ? -10.004 18.206 8.761 1.00 73.44 793 THR A N 1
ATOM 6232 C CA . THR A 1 793 ? -11.418 17.871 8.887 1.00 73.44 793 THR A CA 1
ATOM 6233 C C . THR A 1 793 ? -12.257 18.363 7.718 1.00 73.44 793 THR A C 1
ATOM 6235 O O . THR A 1 793 ? -13.061 17.599 7.198 1.00 73.44 793 THR A O 1
ATOM 6238 N N . GLU A 1 794 ? -12.056 19.597 7.270 1.00 83.81 794 GLU A N 1
ATOM 6239 C CA . GLU A 1 794 ? -12.811 20.181 6.155 1.00 83.81 794 GLU A CA 1
ATOM 6240 C C . GLU A 1 794 ? -12.089 20.084 4.813 1.00 83.81 794 GLU A C 1
ATOM 6242 O O . GLU A 1 794 ? -12.608 20.555 3.804 1.00 83.81 794 GLU A O 1
ATOM 6247 N N . GLN A 1 795 ? -10.887 19.500 4.785 1.00 82.56 795 GLN A N 1
ATOM 6248 C CA . GLN A 1 795 ? -10.057 19.350 3.582 1.00 82.56 795 GLN A CA 1
ATOM 6249 C C . GLN A 1 795 ? -9.787 20.691 2.872 1.00 82.56 795 GLN A C 1
ATOM 6251 O O . GLN A 1 795 ? -9.490 20.751 1.680 1.00 82.56 795 GLN A O 1
ATOM 6256 N N . GLY A 1 796 ? -9.904 21.801 3.610 1.00 86.06 796 GLY A N 1
ATOM 6257 C CA . GLY A 1 796 ? -9.711 23.149 3.092 1.00 86.06 796 GLY A CA 1
ATOM 6258 C C . GLY A 1 796 ? -10.818 23.632 2.151 1.00 86.06 796 GLY A C 1
ATOM 6259 O O . GLY A 1 796 ? -10.568 24.546 1.359 1.00 86.06 796 GLY A O 1
ATOM 6260 N N . VAL A 1 797 ? -12.010 23.033 2.223 1.00 89.25 797 VAL A N 1
ATOM 6261 C CA . VAL A 1 797 ? -13.204 23.448 1.475 1.00 89.25 797 VAL A CA 1
ATOM 6262 C C . VAL A 1 797 ? -13.906 24.592 2.197 1.00 89.25 797 VAL A C 1
ATOM 6264 O O . VAL A 1 797 ? -14.210 24.504 3.383 1.00 89.25 797 VAL A O 1
ATOM 6267 N N . CYS A 1 798 ? -14.177 25.679 1.477 1.00 90.62 798 CYS A N 1
ATOM 6268 C CA . CYS A 1 798 ? -14.920 26.815 2.001 1.00 90.62 798 CYS A CA 1
ATOM 6269 C C . CYS A 1 798 ? -16.368 26.412 2.308 1.00 90.62 798 CYS A C 1
ATOM 6271 O O . CYS A 1 798 ? -17.124 26.107 1.388 1.00 90.62 798 CYS A O 1
ATOM 6273 N N . GLN A 1 799 ? -16.785 26.516 3.570 1.00 89.00 799 GLN A N 1
ATOM 6274 C CA . GLN A 1 799 ? -18.142 26.141 3.992 1.00 89.00 799 GLN A CA 1
ATOM 6275 C C . GLN A 1 799 ? -19.240 27.080 3.469 1.00 89.00 799 GLN A C 1
ATOM 6277 O O . GLN A 1 799 ? -20.418 26.751 3.546 1.00 89.00 799 GLN A O 1
ATOM 6282 N N . HIS A 1 800 ? -18.875 28.247 2.928 1.00 86.81 800 HIS A N 1
ATOM 6283 C CA . HIS A 1 800 ? -19.839 29.204 2.383 1.00 86.81 800 HIS A CA 1
ATOM 6284 C C . HIS A 1 800 ? -20.019 29.091 0.863 1.00 86.81 800 HIS A C 1
ATOM 6286 O O . HIS A 1 800 ? -21.131 29.231 0.371 1.00 86.81 800 HIS A O 1
ATOM 6292 N N . CYS A 1 801 ? -18.938 28.913 0.097 1.00 85.06 801 CYS A N 1
ATOM 6293 C CA . CYS A 1 801 ? -19.000 28.910 -1.374 1.00 85.06 801 CYS A CA 1
ATOM 6294 C C . CYS A 1 801 ? -18.576 27.585 -2.020 1.00 85.06 801 CYS A C 1
ATOM 6296 O O . CYS A 1 801 ? -18.558 27.495 -3.240 1.00 85.06 801 CYS A O 1
ATOM 6298 N N . GLY A 1 802 ? -18.178 26.580 -1.235 1.00 83.94 802 GLY A N 1
ATOM 6299 C CA . GLY A 1 802 ? -17.736 25.277 -1.743 1.00 83.94 802 GLY A CA 1
ATOM 6300 C C . GLY A 1 802 ? -16.345 25.263 -2.387 1.00 83.94 802 GLY A C 1
ATOM 6301 O O . GLY A 1 802 ? -15.868 24.203 -2.777 1.00 83.94 802 GLY A O 1
ATOM 6302 N N . LEU A 1 803 ? -15.646 26.403 -2.485 1.00 87.75 803 LEU A N 1
ATOM 6303 C CA . LEU A 1 803 ? -14.306 26.451 -3.077 1.00 87.75 803 LEU A CA 1
ATOM 6304 C C . LEU A 1 803 ? -13.312 25.583 -2.286 1.00 87.75 803 LEU A C 1
ATOM 6306 O O . LEU A 1 803 ? -13.068 25.847 -1.107 1.00 87.75 803 LEU A O 1
ATOM 6310 N N . HIS A 1 804 ? -12.653 24.634 -2.956 1.00 91.62 804 HIS A N 1
ATOM 6311 C CA . HIS A 1 804 ? -11.505 23.882 -2.431 1.00 91.62 804 HIS A CA 1
ATOM 6312 C C . HIS A 1 804 ? -10.257 24.779 -2.319 1.00 91.62 804 HIS A C 1
ATOM 6314 O O . HIS A 1 804 ? -9.312 24.683 -3.102 1.00 91.62 804 HIS A O 1
ATOM 6320 N N . ALA A 1 805 ? -10.256 25.694 -1.354 1.00 91.75 805 ALA A N 1
ATOM 6321 C CA . ALA A 1 805 ? -9.279 26.770 -1.254 1.00 91.75 805 ALA A CA 1
ATOM 6322 C C . ALA A 1 805 ? -7.868 26.288 -0.870 1.00 91.75 805 ALA A C 1
ATOM 6324 O O . ALA A 1 805 ? -6.887 26.856 -1.347 1.00 91.75 805 ALA A O 1
ATOM 6325 N N . HIS A 1 806 ? -7.736 25.228 -0.060 1.00 92.06 806 HIS A N 1
ATOM 6326 C CA . HIS A 1 806 ? -6.420 24.625 0.203 1.00 92.06 806 HIS A CA 1
ATOM 6327 C C . HIS A 1 806 ? -5.869 23.897 -1.033 1.00 92.06 806 HIS A C 1
ATOM 6329 O O . HIS A 1 806 ? -4.701 24.073 -1.364 1.00 92.06 806 HIS A O 1
ATOM 6335 N N . GLN A 1 807 ? -6.706 23.159 -1.770 1.00 88.56 807 GLN A N 1
ATOM 6336 C CA . GLN A 1 807 ? -6.281 22.531 -3.028 1.00 88.56 807 GLN A CA 1
ATOM 6337 C C . GLN A 1 807 ? -5.898 23.584 -4.073 1.00 88.56 807 GLN A C 1
ATOM 6339 O O . GLN A 1 807 ? -4.924 23.421 -4.800 1.00 88.56 807 GLN A O 1
ATOM 6344 N N . LEU A 1 808 ? -6.640 24.693 -4.140 1.00 91.25 808 LEU A N 1
ATOM 6345 C CA . LEU A 1 808 ? -6.292 25.828 -4.990 1.00 91.25 808 LEU A CA 1
ATOM 6346 C C . LEU A 1 808 ? -4.948 26.447 -4.587 1.00 91.25 808 LEU A C 1
ATOM 6348 O O . LEU A 1 808 ? -4.138 26.725 -5.460 1.00 91.25 808 LEU A O 1
ATOM 6352 N N . TYR A 1 809 ? -4.677 26.604 -3.289 1.00 95.12 809 TYR A N 1
ATOM 6353 C CA . TYR A 1 809 ? -3.358 27.027 -2.814 1.00 95.12 809 TYR A CA 1
ATOM 6354 C C . TYR A 1 809 ? -2.246 26.096 -3.304 1.00 95.12 809 TYR A C 1
ATOM 6356 O O . TYR A 1 809 ? -1.245 26.590 -3.812 1.00 95.12 809 TYR A O 1
ATOM 6364 N N . LEU A 1 810 ? -2.409 24.777 -3.159 1.00 89.69 810 LEU A N 1
ATOM 6365 C CA . LEU A 1 810 ? -1.403 23.810 -3.607 1.00 89.69 810 LEU A CA 1
ATOM 6366 C C . LEU A 1 810 ? -1.174 23.926 -5.118 1.00 89.69 810 LEU A C 1
ATOM 6368 O O . LEU A 1 810 ? -0.030 24.078 -5.537 1.00 89.69 810 LEU A O 1
ATOM 6372 N N . ARG A 1 811 ? -2.255 23.998 -5.908 1.00 90.94 811 ARG A N 1
ATOM 6373 C CA . ARG A 1 811 ? -2.187 24.225 -7.360 1.00 90.94 811 ARG A CA 1
ATOM 6374 C C . ARG A 1 811 ? -1.441 25.510 -7.709 1.00 90.94 811 ARG A C 1
ATOM 6376 O O . ARG A 1 811 ? -0.509 25.463 -8.493 1.00 90.94 811 ARG A O 1
ATOM 6383 N N . VAL A 1 812 ? -1.778 26.645 -7.092 1.00 88.62 812 VAL A N 1
ATOM 6384 C CA . VAL A 1 812 ? -1.103 27.926 -7.375 1.00 88.62 812 VAL A CA 1
ATOM 6385 C C . VAL A 1 812 ? 0.350 27.929 -6.884 1.00 88.62 812 VAL A C 1
ATOM 6387 O O . VAL A 1 812 ? 1.219 28.491 -7.545 1.00 88.62 812 VAL A O 1
ATOM 6390 N N . ARG A 1 813 ? 0.652 27.294 -5.745 1.00 92.94 813 ARG A N 1
ATOM 6391 C CA . ARG A 1 813 ? 2.021 27.168 -5.219 1.00 92.94 813 ARG A CA 1
ATOM 6392 C C . ARG A 1 813 ? 2.914 26.385 -6.169 1.00 92.94 813 ARG A C 1
ATOM 6394 O O . ARG A 1 813 ? 4.028 26.834 -6.445 1.00 92.94 813 ARG A O 1
ATOM 6401 N N . ASP A 1 814 ? 2.411 25.250 -6.632 1.00 85.88 814 ASP A N 1
ATOM 6402 C CA . ASP A 1 814 ? 3.155 24.305 -7.457 1.00 85.88 814 ASP A CA 1
ATOM 6403 C C . ASP A 1 814 ? 3.135 24.711 -8.943 1.00 85.88 814 ASP A C 1
ATOM 6405 O O . ASP A 1 814 ? 4.007 24.294 -9.703 1.00 85.88 814 ASP A O 1
ATOM 6409 N N . ALA A 1 815 ? 2.212 25.597 -9.338 1.00 80.25 815 ALA A N 1
ATOM 6410 C CA . ALA A 1 815 ? 2.160 26.176 -10.671 1.00 80.25 815 ALA A CA 1
ATOM 6411 C C . ALA A 1 815 ? 3.291 27.197 -10.928 1.00 80.25 815 ALA A C 1
ATOM 6413 O O . ALA A 1 815 ? 3.687 27.956 -10.027 1.00 80.25 815 ALA A O 1
ATOM 6414 N N . PRO A 1 816 ? 3.763 27.294 -12.183 1.00 86.19 816 PRO A N 1
ATOM 6415 C CA . PRO A 1 816 ? 4.697 28.326 -12.627 1.00 86.19 816 PRO A CA 1
ATOM 6416 C C . PRO A 1 816 ? 4.098 29.719 -12.482 1.00 86.19 816 PRO A C 1
ATOM 6418 O O . PRO A 1 816 ? 2.900 29.913 -12.677 1.00 86.19 816 PRO A O 1
ATOM 6421 N N . HIS A 1 817 ? 4.945 30.719 -12.228 1.00 83.69 817 HIS A N 1
ATOM 6422 C CA . HIS A 1 817 ? 4.510 32.102 -12.003 1.00 83.69 817 HIS A CA 1
ATOM 6423 C C . HIS A 1 817 ? 3.611 32.660 -13.125 1.00 83.69 817 HIS A C 1
ATOM 6425 O O . HIS A 1 817 ? 2.703 33.438 -12.843 1.00 83.69 817 HIS A O 1
ATOM 6431 N N . THR A 1 818 ? 3.833 32.246 -14.375 1.00 83.38 818 THR A N 1
ATOM 6432 C CA . THR A 1 818 ? 3.051 32.656 -15.554 1.00 83.38 818 THR A CA 1
ATOM 6433 C C . THR A 1 818 ? 1.590 32.201 -15.504 1.00 83.38 818 THR A C 1
ATOM 6435 O O . THR A 1 818 ? 0.719 32.952 -15.925 1.00 83.38 818 THR A O 1
ATOM 6438 N N . HIS A 1 819 ? 1.304 31.033 -14.925 1.00 83.56 819 HIS A N 1
ATOM 6439 C CA . HIS A 1 819 ? -0.029 30.413 -14.935 1.00 83.56 819 HIS A CA 1
ATOM 6440 C C . HIS A 1 819 ? -0.831 30.678 -13.645 1.00 83.56 819 HIS A C 1
ATOM 6442 O O . HIS A 1 819 ? -2.044 30.499 -13.578 1.00 83.56 819 HIS A O 1
ATOM 6448 N N . ARG A 1 820 ? -0.174 31.181 -12.590 1.00 90.44 820 ARG A N 1
ATOM 6449 C CA . ARG A 1 820 ? -0.824 31.487 -11.301 1.00 90.44 820 ARG A CA 1
ATOM 6450 C C . ARG A 1 820 ? -1.936 32.526 -11.399 1.00 90.44 820 ARG A C 1
ATOM 6452 O O . ARG A 1 820 ? -2.855 32.485 -10.588 1.00 90.44 820 ARG A O 1
ATOM 6459 N N . LYS A 1 821 ? -1.832 33.469 -12.340 1.00 89.25 821 LYS A N 1
ATOM 6460 C CA . LYS A 1 821 ? -2.856 34.499 -12.552 1.00 89.25 821 LYS A CA 1
ATOM 6461 C C . LYS A 1 821 ? -4.159 33.867 -13.044 1.00 89.25 821 LYS A C 1
ATOM 6463 O O . LYS A 1 821 ? -5.198 34.055 -12.429 1.00 89.25 821 LYS A O 1
ATOM 6468 N N . GLU A 1 822 ? -4.064 33.042 -14.077 1.00 88.06 822 GLU A N 1
ATOM 6469 C CA . GLU A 1 822 ? -5.194 32.331 -14.678 1.00 88.06 822 GLU A CA 1
ATOM 6470 C C . GLU A 1 822 ? -5.897 31.400 -13.679 1.00 88.06 822 GLU A C 1
ATOM 6472 O O . GLU A 1 822 ? -7.121 31.433 -13.537 1.00 88.06 822 GLU A O 1
ATOM 6477 N N . LEU A 1 823 ? -5.114 30.659 -12.883 1.00 85.88 823 LEU A N 1
ATOM 6478 C CA . LEU A 1 823 ? -5.635 29.811 -11.805 1.00 85.88 823 LEU A CA 1
ATOM 6479 C C . LEU A 1 823 ? -6.419 30.586 -10.734 1.00 85.88 823 LEU A C 1
ATOM 6481 O O . LEU A 1 823 ? -7.207 29.980 -10.008 1.00 85.88 823 LEU A O 1
ATOM 6485 N N . LEU A 1 824 ? -6.191 31.894 -10.583 1.00 87.75 824 LEU A N 1
ATOM 6486 C CA . LEU A 1 824 ? -6.915 32.743 -9.636 1.00 87.75 824 LEU A CA 1
ATOM 6487 C C . LEU A 1 824 ? -8.113 33.446 -10.284 1.00 87.75 824 LEU A C 1
ATOM 6489 O O . LEU A 1 824 ? -9.157 33.532 -9.631 1.00 87.75 824 LEU A O 1
ATOM 6493 N N . ASP A 1 825 ? -7.980 33.895 -11.535 1.00 83.50 825 ASP A N 1
ATOM 6494 C CA . ASP A 1 825 ? -8.986 34.677 -12.269 1.00 83.50 825 ASP A CA 1
ATOM 6495 C C . ASP A 1 825 ? -10.302 33.895 -12.467 1.00 83.50 825 ASP A C 1
ATOM 6497 O O . ASP A 1 825 ? -11.384 34.461 -12.317 1.00 83.50 825 ASP A O 1
ATOM 6501 N N . ASN A 1 826 ? -10.226 32.572 -12.662 1.00 76.88 826 ASN A N 1
ATOM 6502 C CA . ASN A 1 826 ? -11.397 31.692 -12.824 1.00 76.88 826 ASN A CA 1
ATOM 6503 C C . ASN A 1 826 ? -11.970 31.156 -11.500 1.00 76.88 826 ASN A C 1
ATOM 6505 O O . ASN A 1 826 ? -12.709 30.169 -11.469 1.00 76.88 826 ASN A O 1
ATOM 6509 N N . THR A 1 827 ? -11.621 31.773 -10.371 1.00 84.31 827 THR A N 1
ATOM 6510 C CA . THR A 1 827 ? -12.066 31.312 -9.052 1.00 84.31 827 THR A CA 1
ATOM 6511 C C . THR A 1 827 ? -12.778 32.404 -8.283 1.00 84.31 827 THR A C 1
ATOM 6513 O O . THR A 1 827 ? -12.619 33.598 -8.525 1.00 84.31 827 THR A O 1
ATOM 6516 N N . TRP A 1 828 ? -13.502 31.993 -7.242 1.00 83.62 828 TRP A N 1
ATOM 6517 C CA . TRP A 1 828 ? -14.123 32.918 -6.297 1.00 83.62 828 TRP A CA 1
ATOM 6518 C C . TRP A 1 828 ? -13.124 33.913 -5.665 1.00 83.62 828 TRP A C 1
ATOM 6520 O O . TRP A 1 828 ? -13.543 34.951 -5.160 1.00 83.62 828 TRP A O 1
ATOM 6530 N N . LEU A 1 829 ? -11.809 33.635 -5.699 1.00 88.19 829 LEU A N 1
ATOM 6531 C CA . LEU A 1 829 ? -10.764 34.532 -5.192 1.00 88.19 829 LEU A CA 1
ATOM 6532 C C . LEU A 1 829 ? -10.470 35.735 -6.104 1.00 88.19 829 LEU A C 1
ATOM 6534 O O . LEU A 1 829 ? -9.887 36.697 -5.605 1.00 88.19 829 LEU A O 1
ATOM 6538 N N . ALA A 1 830 ? -10.918 35.750 -7.364 1.00 87.50 830 ALA A N 1
ATOM 6539 C CA . ALA A 1 830 ? -10.742 36.884 -8.284 1.00 87.50 830 ALA A CA 1
ATOM 6540 C C . ALA A 1 830 ? -11.371 38.198 -7.772 1.00 87.50 830 ALA A C 1
ATOM 6542 O O . ALA A 1 830 ? -10.992 39.288 -8.186 1.00 87.50 830 ALA A O 1
ATOM 6543 N N . GLN A 1 831 ? -12.288 38.113 -6.802 1.00 89.00 831 GLN A N 1
ATOM 6544 C CA . GLN A 1 831 ? -12.900 39.267 -6.129 1.00 89.00 831 GLN A CA 1
ATOM 6545 C C . GLN A 1 831 ? -11.952 39.985 -5.147 1.00 89.00 831 GLN A C 1
ATOM 6547 O O . GLN A 1 831 ? -12.328 40.982 -4.525 1.00 89.00 831 GLN A O 1
ATOM 6552 N N . LEU A 1 832 ? -10.738 39.467 -4.930 1.00 91.06 832 LEU A N 1
ATOM 6553 C CA . LEU A 1 832 ? -9.747 40.112 -4.074 1.00 91.06 832 LEU A CA 1
ATOM 6554 C C . LEU A 1 832 ? -9.127 41.344 -4.767 1.00 91.06 832 LEU A C 1
ATOM 6556 O O . LEU A 1 832 ? -9.005 41.382 -5.987 1.00 91.06 832 LEU A O 1
ATOM 6560 N N . PRO A 1 833 ? -8.667 42.355 -4.005 1.00 92.06 833 PRO A N 1
ATOM 6561 C CA . PRO A 1 833 ? -7.963 43.503 -4.564 1.00 92.06 833 PRO A CA 1
ATOM 6562 C C . PRO A 1 833 ? -6.726 43.078 -5.359 1.00 92.06 833 PRO A C 1
ATOM 6564 O O . PRO A 1 833 ? -5.954 42.233 -4.895 1.00 92.06 833 PRO A O 1
ATOM 6567 N N . LEU A 1 834 ? -6.477 43.754 -6.485 1.00 87.81 834 LEU A N 1
ATOM 6568 C CA . LEU A 1 834 ? -5.361 43.474 -7.401 1.00 87.81 834 LEU A CA 1
ATOM 6569 C C . LEU A 1 834 ? -4.005 43.356 -6.693 1.00 87.81 834 LEU A C 1
ATOM 6571 O O . LEU A 1 834 ? -3.213 42.475 -7.012 1.00 87.81 834 LEU A O 1
ATOM 6575 N N . LYS A 1 835 ? -3.747 44.193 -5.679 1.00 90.25 835 LYS A N 1
ATOM 6576 C CA . LYS A 1 835 ? -2.514 44.122 -4.878 1.00 90.25 835 LYS A CA 1
ATOM 6577 C C . LYS A 1 835 ? -2.310 42.741 -4.245 1.00 90.25 835 LYS A C 1
ATOM 6579 O O . LYS A 1 835 ? -1.208 42.208 -4.281 1.00 90.25 835 LYS A O 1
ATOM 6584 N N . GLN A 1 836 ? -3.365 42.158 -3.685 1.00 89.56 836 GLN A N 1
ATOM 6585 C CA . GLN A 1 836 ? -3.286 40.862 -3.021 1.00 89.56 836 GLN A CA 1
ATOM 6586 C C . GLN A 1 836 ? -3.224 39.707 -4.020 1.00 89.56 836 GLN A C 1
ATOM 6588 O O . GLN A 1 836 ? -2.486 38.756 -3.784 1.00 89.56 836 GLN A O 1
ATOM 6593 N N . LEU A 1 837 ? -3.954 39.798 -5.134 1.00 90.50 837 LEU A N 1
ATOM 6594 C CA . LEU A 1 837 ? -3.838 38.826 -6.223 1.00 90.50 837 LEU A CA 1
ATOM 6595 C C . LEU A 1 837 ? -2.397 38.782 -6.754 1.00 90.50 837 LEU A C 1
ATOM 6597 O O . LEU A 1 837 ? -1.813 37.709 -6.860 1.00 90.50 837 LEU A O 1
ATOM 6601 N N . ASN A 1 838 ? -1.768 39.943 -6.953 1.00 91.00 838 ASN A N 1
ATOM 6602 C CA . ASN A 1 838 ? -0.364 40.036 -7.361 1.00 91.00 838 ASN A CA 1
ATOM 6603 C C . ASN A 1 838 ? 0.607 39.437 -6.327 1.00 91.00 838 ASN A C 1
ATOM 6605 O O . ASN A 1 838 ? 1.601 38.815 -6.704 1.00 91.00 838 ASN A O 1
ATOM 6609 N N . GLU A 1 839 ? 0.338 39.592 -5.026 1.00 91.31 839 GLU A N 1
ATOM 6610 C CA . GLU A 1 839 ? 1.121 38.932 -3.970 1.00 91.31 839 GLU A CA 1
ATOM 6611 C C . GLU A 1 839 ? 0.952 37.407 -3.995 1.00 91.31 839 GLU A C 1
ATOM 6613 O O . GLU A 1 839 ? 1.939 36.689 -3.836 1.00 91.31 839 GLU A O 1
ATOM 6618 N N . MET A 1 840 ? -0.265 36.911 -4.234 1.00 92.56 840 MET A N 1
ATOM 6619 C CA . MET A 1 840 ? -0.555 35.478 -4.364 1.00 92.56 840 MET A CA 1
ATOM 6620 C C . MET A 1 840 ? 0.119 34.862 -5.594 1.00 92.56 840 MET A C 1
ATOM 6622 O O . MET A 1 840 ? 0.610 33.739 -5.523 1.00 92.56 840 MET A O 1
ATOM 6626 N N . ILE A 1 841 ? 0.191 35.605 -6.700 1.00 91.62 841 ILE A N 1
ATOM 6627 C CA . ILE A 1 841 ? 0.908 35.200 -7.915 1.00 91.62 841 ILE A CA 1
ATOM 6628 C C . ILE A 1 841 ? 2.419 35.146 -7.644 1.00 91.62 841 ILE A C 1
ATOM 6630 O O . ILE A 1 841 ? 3.081 34.158 -7.966 1.00 91.62 841 ILE A O 1
ATOM 6634 N N . ARG A 1 842 ? 2.975 36.172 -6.990 1.00 91.19 842 ARG A N 1
ATOM 6635 C CA . ARG A 1 842 ? 4.421 36.270 -6.745 1.00 91.19 842 ARG A CA 1
ATOM 6636 C C . ARG A 1 842 ? 4.922 35.235 -5.742 1.00 91.19 842 ARG A C 1
ATOM 6638 O O . ARG A 1 842 ? 5.910 34.551 -5.999 1.00 91.19 842 ARG A O 1
ATOM 6645 N N . ASN A 1 843 ? 4.254 35.131 -4.597 1.00 92.06 843 ASN A N 1
ATOM 6646 C CA . ASN A 1 843 ? 4.654 34.261 -3.498 1.00 92.06 843 ASN A CA 1
ATOM 6647 C C . ASN A 1 843 ? 3.410 33.700 -2.787 1.00 92.06 843 ASN A C 1
ATOM 6649 O O . ASN A 1 843 ? 2.982 34.259 -1.773 1.00 92.06 843 ASN A O 1
ATOM 6653 N N . PRO A 1 844 ? 2.810 32.619 -3.318 1.00 92.06 844 PRO A N 1
ATOM 6654 C CA . PRO A 1 844 ? 1.605 32.033 -2.756 1.00 92.06 844 PRO A CA 1
ATOM 6655 C C . PRO A 1 844 ? 1.883 31.445 -1.373 1.00 92.06 844 PRO A C 1
ATOM 6657 O O . PRO A 1 844 ? 2.658 30.502 -1.199 1.00 92.06 844 PRO A O 1
ATOM 6660 N N . VAL A 1 845 ? 1.183 31.973 -0.376 1.00 92.88 845 VAL A N 1
ATOM 6661 C CA . VAL A 1 845 ? 1.199 31.489 1.004 1.00 92.88 845 VAL A CA 1
ATOM 6662 C C . VAL A 1 845 ? -0.183 30.960 1.353 1.00 92.88 845 VAL A C 1
ATOM 6664 O O . VAL A 1 845 ? -1.195 31.579 1.043 1.00 92.88 845 VAL A O 1
ATOM 6667 N N . GLU A 1 846 ? -0.239 29.838 2.067 1.00 91.31 846 GLU A N 1
ATOM 6668 C CA . GLU A 1 846 ? -1.481 29.123 2.387 1.00 91.31 846 GLU A CA 1
ATOM 6669 C C . GLU A 1 846 ? -2.571 30.023 3.012 1.00 91.31 846 GLU A C 1
ATOM 6671 O O . GLU A 1 846 ? -3.760 29.893 2.716 1.00 91.31 846 GLU A O 1
ATOM 6676 N N . GLY A 1 847 ? -2.174 30.974 3.864 1.00 88.56 847 GLY A N 1
ATOM 6677 C CA . GLY A 1 847 ? -3.089 31.926 4.504 1.00 88.56 847 GLY A CA 1
ATOM 6678 C C . GLY A 1 847 ? -3.740 32.928 3.541 1.00 88.56 847 GLY A C 1
ATOM 6679 O O . GLY A 1 847 ? -4.738 33.549 3.889 1.00 88.56 847 GLY A O 1
ATOM 6680 N N . GLN A 1 848 ? -3.227 33.099 2.324 1.00 93.69 848 GLN A N 1
ATOM 6681 C CA . GLN A 1 848 ? -3.840 33.995 1.342 1.00 93.69 848 GLN A CA 1
ATOM 6682 C C . GLN A 1 848 ? -5.084 33.386 0.684 1.00 93.69 848 GLN A C 1
ATOM 6684 O O . GLN A 1 848 ? -5.912 34.130 0.161 1.00 93.69 848 GLN A O 1
ATOM 6689 N N . PHE A 1 849 ? -5.258 32.064 0.748 1.00 95.44 849 PHE A N 1
ATOM 6690 C CA . PHE A 1 849 ? -6.342 31.352 0.063 1.00 95.44 849 PHE A CA 1
ATOM 6691 C C . PHE A 1 849 ? -7.518 31.051 0.986 1.00 95.44 849 PHE A C 1
ATOM 6693 O O . PHE A 1 849 ? -8.678 31.142 0.577 1.00 95.44 849 PHE A O 1
ATOM 6700 N N . TRP A 1 850 ? -7.230 30.720 2.243 1.00 95.19 850 TRP A N 1
ATOM 6701 C CA . TRP A 1 850 ? -8.258 30.381 3.213 1.00 95.19 850 TRP A CA 1
ATOM 6702 C C . TRP A 1 850 ? -7.862 30.728 4.643 1.00 95.19 850 TRP A C 1
ATOM 6704 O O . TRP A 1 850 ? -6.684 30.759 5.016 1.00 95.19 850 TRP A O 1
ATOM 6714 N N . GLN A 1 851 ? -8.885 30.951 5.457 1.00 93.69 851 GLN A N 1
ATOM 6715 C CA . GLN A 1 851 ? -8.806 31.323 6.859 1.00 93.69 851 GLN A CA 1
ATOM 6716 C C . GLN A 1 851 ? -9.678 30.389 7.695 1.00 93.69 851 GLN A C 1
ATOM 6718 O O . GLN A 1 851 ? -10.690 29.870 7.220 1.00 93.69 851 GLN A O 1
ATOM 6723 N N . VAL A 1 852 ? -9.267 30.182 8.944 1.00 91.31 852 VAL A N 1
ATOM 6724 C CA . VAL A 1 852 ? -10.125 29.564 9.957 1.00 91.31 852 VAL A CA 1
ATOM 6725 C C . VAL A 1 852 ? -10.988 30.670 10.539 1.00 91.31 852 VAL A C 1
ATOM 6727 O O . VAL A 1 852 ? -10.453 31.665 11.034 1.00 91.31 852 VAL A O 1
ATOM 6730 N N . ASP A 1 853 ? -12.300 30.494 10.492 1.00 89.81 853 ASP A N 1
ATOM 6731 C CA . ASP A 1 853 ? -13.251 31.440 11.055 1.00 89.81 853 ASP A CA 1
ATOM 6732 C C . ASP A 1 853 ? -14.184 30.778 12.064 1.00 89.81 853 ASP A C 1
ATOM 6734 O O . ASP A 1 853 ? -14.377 29.564 12.050 1.00 89.81 853 ASP A O 1
ATOM 6738 N N . HIS A 1 854 ? -14.776 31.587 12.939 1.00 87.31 854 HIS A N 1
ATOM 6739 C CA . HIS A 1 854 ? -15.702 31.090 13.950 1.00 87.31 854 HIS A CA 1
ATOM 6740 C C . HIS A 1 854 ? -17.132 31.047 13.393 1.00 87.31 854 HIS A C 1
ATOM 6742 O O . HIS A 1 854 ? -17.611 32.034 12.837 1.00 87.31 854 HIS A O 1
ATOM 6748 N N . ILE A 1 855 ? -17.859 29.941 13.562 1.00 83.44 855 ILE A N 1
ATOM 6749 C CA . ILE A 1 855 ? -19.285 29.822 13.209 1.00 83.44 855 ILE A CA 1
ATOM 6750 C C . ILE A 1 855 ? -20.115 30.812 14.040 1.00 83.44 855 ILE A C 1
ATOM 6752 O O . ILE A 1 855 ? -20.803 31.661 13.478 1.00 83.44 855 ILE A O 1
ATOM 6756 N N . LYS A 1 856 ? -19.963 30.803 15.359 1.00 83.00 856 LYS A N 1
ATOM 6757 C CA . LYS A 1 856 ? -20.441 31.835 16.276 1.00 83.00 856 LYS A CA 1
ATOM 6758 C C . LYS A 1 856 ? -19.350 32.900 16.436 1.00 83.00 856 LYS A C 1
ATOM 6760 O O . LYS A 1 856 ? -18.273 32.572 16.940 1.00 83.00 856 LYS A O 1
ATOM 6765 N N . PRO A 1 857 ? -19.585 34.167 16.054 1.00 84.00 857 PRO A N 1
ATOM 6766 C CA . PRO A 1 857 ? -18.558 35.202 16.106 1.00 84.00 857 PRO A CA 1
ATOM 6767 C C . PRO A 1 857 ? -18.000 35.450 17.513 1.00 84.00 857 PRO A C 1
ATOM 6769 O O . PRO A 1 857 ? -18.742 35.455 18.497 1.00 84.00 857 PRO A O 1
ATOM 6772 N N . VAL A 1 858 ? -16.704 35.766 17.611 1.00 84.50 858 VAL A N 1
ATOM 6773 C CA . VAL A 1 858 ? -16.012 35.985 18.897 1.00 84.50 858 VAL A CA 1
ATOM 6774 C C . VAL A 1 858 ? -16.694 37.057 19.764 1.00 84.50 858 VAL A C 1
ATOM 6776 O O . VAL A 1 858 ? -16.892 36.828 20.950 1.00 84.50 858 VAL A O 1
ATOM 6779 N N . TYR A 1 859 ? -17.138 38.188 19.199 1.00 80.25 859 TYR A N 1
ATOM 6780 C CA . TYR A 1 859 ? -17.817 39.253 19.970 1.00 80.25 859 TYR A CA 1
ATOM 6781 C C . TYR A 1 859 ? -19.183 38.837 20.531 1.00 80.25 859 TYR A C 1
ATOM 6783 O O . TYR A 1 859 ? -19.638 39.423 21.504 1.00 80.25 859 TYR A O 1
ATOM 6791 N N . SER A 1 860 ? -19.816 37.817 19.948 1.00 78.38 860 SER A N 1
ATOM 6792 C CA . SER A 1 860 ? -21.047 37.206 20.468 1.00 78.38 860 SER A CA 1
ATOM 6793 C C . SER A 1 860 ? -20.760 36.084 21.478 1.00 78.38 860 SER A C 1
ATOM 6795 O O . SER A 1 860 ? -21.647 35.315 21.854 1.00 78.38 860 SER A O 1
ATOM 6797 N N . GLY A 1 861 ? -19.500 35.960 21.906 1.00 79.38 861 GLY A N 1
ATOM 6798 C CA . GLY A 1 861 ? -19.056 34.957 22.856 1.00 79.38 861 GLY A CA 1
ATOM 6799 C C . GLY A 1 861 ? -18.828 33.588 22.218 1.00 79.38 861 GLY A C 1
ATOM 6800 O O . GLY A 1 861 ? -19.338 32.588 22.724 1.00 79.38 861 GLY A O 1
ATOM 6801 N N . GLY A 1 862 ? -18.158 33.558 21.065 1.00 79.00 862 GLY A N 1
ATOM 6802 C CA . GLY A 1 862 ? -17.756 32.336 20.360 1.00 79.00 862 GLY A CA 1
ATOM 6803 C C . GLY A 1 862 ? -16.244 32.086 20.320 1.00 79.00 862 GLY A C 1
ATOM 6804 O O . GLY A 1 862 ? -15.812 31.175 19.630 1.00 79.00 862 GLY A O 1
ATOM 6805 N N . GLY A 1 863 ? -15.428 32.895 20.999 1.00 79.50 863 GLY A N 1
ATOM 6806 C CA . GLY A 1 863 ? -13.975 32.720 21.062 1.00 79.50 863 GLY A CA 1
ATOM 6807 C C . GLY A 1 863 ? -13.531 31.614 22.025 1.00 79.50 863 GLY A C 1
ATOM 6808 O O . GLY A 1 863 ? -14.346 31.080 22.774 1.00 79.50 863 GLY A O 1
ATOM 6809 N N . GLN A 1 864 ? -12.239 31.251 21.992 1.00 79.38 864 GLN A N 1
ATOM 6810 C CA . GLN A 1 864 ? -11.666 30.136 22.767 1.00 79.38 864 GLN A CA 1
ATOM 6811 C C . GLN A 1 864 ? -12.458 28.817 22.635 1.00 79.38 864 GLN A C 1
ATOM 6813 O O . GLN A 1 864 ? -12.490 28.016 23.570 1.00 79.38 864 GLN A O 1
ATOM 6818 N N . CYS A 1 865 ? -13.096 28.607 21.485 1.00 72.88 865 CYS A N 1
ATOM 6819 C CA . CYS A 1 865 ? -13.952 27.463 21.209 1.00 72.88 865 CYS A CA 1
ATOM 6820 C C . CYS A 1 865 ? -13.158 26.220 20.782 1.00 72.88 865 CYS A C 1
ATOM 6822 O O . CYS A 1 865 ? -11.948 26.284 20.539 1.00 72.88 865 CYS A O 1
ATOM 6824 N N . LEU A 1 866 ? -13.856 25.088 20.682 1.00 76.75 866 LEU A N 1
ATOM 6825 C CA . LEU A 1 866 ? -13.319 23.859 20.106 1.00 76.75 866 LEU A CA 1
ATOM 6826 C C . LEU A 1 866 ? -13.508 23.861 18.581 1.00 76.75 866 LEU A C 1
ATOM 6828 O O . LEU A 1 866 ? -13.882 24.871 17.983 1.00 76.75 866 LEU A O 1
ATOM 6832 N N . LEU A 1 867 ? -13.211 22.724 17.946 1.00 74.12 867 LEU A N 1
ATOM 6833 C CA . LEU A 1 867 ? -13.366 22.538 16.498 1.00 74.12 867 LEU A CA 1
ATOM 6834 C C . LEU A 1 867 ? -14.809 22.707 16.010 1.00 74.12 867 LEU A C 1
ATOM 6836 O O . LEU A 1 867 ? -15.017 23.042 14.852 1.00 74.12 867 LEU A O 1
ATOM 6840 N N . ASP A 1 868 ? -15.786 22.507 16.887 1.00 71.25 868 ASP A N 1
ATOM 6841 C CA . ASP A 1 868 ? -17.217 22.554 16.593 1.00 71.25 868 ASP A CA 1
ATOM 6842 C C . ASP A 1 868 ? -17.730 23.929 16.158 1.00 71.25 868 ASP A C 1
ATOM 6844 O O . ASP A 1 868 ? -18.708 24.027 15.420 1.00 71.25 868 ASP A O 1
ATOM 6848 N N . ASN A 1 869 ? -17.064 24.989 16.610 1.00 83.19 869 ASN A N 1
ATOM 6849 C CA . ASN A 1 869 ? -17.384 26.365 16.272 1.00 83.19 869 ASN A CA 1
ATOM 6850 C C . ASN A 1 869 ? -16.396 26.957 15.257 1.00 83.19 869 ASN A C 1
ATOM 6852 O O . ASN A 1 869 ? -16.372 28.173 15.073 1.00 83.19 869 ASN A O 1
ATOM 6856 N N . LEU A 1 870 ? -15.570 26.137 14.609 1.00 87.00 870 LEU A N 1
ATOM 6857 C CA . LEU A 1 870 ? -14.617 26.572 13.592 1.00 87.00 870 LEU A CA 1
ATOM 6858 C C . LEU A 1 870 ? -15.045 26.078 12.213 1.00 87.00 870 LEU A C 1
ATOM 6860 O O . LEU A 1 870 ? -15.681 25.041 12.081 1.00 87.00 870 LEU A O 1
ATOM 6864 N N . GLN A 1 871 ? -14.691 26.843 11.189 1.00 89.62 871 GLN A N 1
ATOM 6865 C CA . GLN A 1 871 ? -14.918 26.489 9.793 1.00 89.62 871 GLN A CA 1
ATOM 6866 C C . GLN A 1 871 ? -13.820 27.076 8.905 1.00 89.62 871 GLN A C 1
ATOM 6868 O O . GLN A 1 871 ? -13.231 28.119 9.212 1.00 89.62 871 GLN A O 1
ATOM 6873 N N . THR A 1 872 ? -13.578 26.443 7.771 1.00 93.75 872 THR A N 1
ATOM 6874 C CA . THR A 1 872 ? -12.776 26.960 6.674 1.00 93.75 872 THR A CA 1
ATOM 6875 C C . THR A 1 872 ? -13.623 27.918 5.848 1.00 93.75 872 THR A C 1
ATOM 6877 O O . THR A 1 872 ? -14.652 27.555 5.278 1.00 93.75 872 THR A O 1
ATOM 6880 N N . LEU A 1 873 ? -13.145 29.153 5.713 1.00 94.38 873 LEU A N 1
ATOM 6881 C CA . LEU A 1 873 ? -13.637 30.100 4.719 1.00 94.38 873 LEU A CA 1
ATOM 6882 C C . LEU A 1 873 ? -12.507 30.471 3.769 1.00 94.38 873 LEU A C 1
ATOM 6884 O O . LEU A 1 873 ? -11.382 30.731 4.196 1.00 94.38 873 LEU A O 1
ATOM 6888 N N . CYS A 1 874 ? -12.806 30.557 2.474 1.00 94.88 874 CYS A N 1
ATOM 6889 C CA . CYS A 1 874 ? -11.886 31.202 1.547 1.00 94.88 874 CYS A CA 1
ATOM 6890 C C . CYS A 1 874 ? -11.714 32.682 1.928 1.00 94.88 874 CYS A C 1
ATOM 6892 O O . CYS A 1 874 ? -12.577 33.286 2.577 1.00 94.88 874 CYS A O 1
ATOM 6894 N N . THR A 1 875 ? -10.609 33.291 1.511 1.00 94.94 875 THR A N 1
ATOM 6895 C CA . THR A 1 875 ? -10.263 34.660 1.921 1.00 94.94 875 THR A CA 1
ATOM 6896 C C . THR A 1 875 ? -11.325 35.698 1.546 1.00 94.94 875 THR A C 1
ATOM 6898 O O . THR A 1 875 ? -11.541 36.641 2.308 1.00 94.94 875 THR A O 1
ATOM 6901 N N . VAL A 1 876 ? -12.030 35.512 0.425 1.00 93.75 876 VAL A N 1
ATOM 6902 C CA . VAL A 1 876 ? -13.140 36.387 0.008 1.00 93.75 876 VAL A CA 1
ATOM 6903 C C . VAL A 1 876 ? -14.321 36.268 0.968 1.00 93.75 876 VAL A C 1
ATOM 6905 O O . VAL A 1 876 ? -14.702 37.262 1.585 1.00 93.75 876 VAL A O 1
ATOM 6908 N N . CYS A 1 877 ? -14.842 35.056 1.185 1.00 92.81 877 CYS A N 1
ATOM 6909 C CA . CYS A 1 877 ? -15.948 34.824 2.123 1.00 92.81 877 CYS A CA 1
ATOM 6910 C C . CYS A 1 877 ? -15.604 35.301 3.541 1.00 92.81 877 CYS A C 1
ATOM 6912 O O . CYS A 1 877 ? -16.423 35.943 4.198 1.00 92.81 877 CYS A O 1
ATOM 6914 N N . HIS A 1 878 ? -14.372 35.057 3.996 1.00 94.19 878 HIS A N 1
ATOM 6915 C CA . HIS A 1 878 ? -13.897 35.528 5.294 1.00 94.19 878 HIS A CA 1
ATOM 6916 C C . HIS A 1 878 ? -13.897 37.064 5.396 1.00 94.19 878 HIS A C 1
ATOM 6918 O O . HIS A 1 878 ? -14.284 37.614 6.428 1.00 94.19 878 HIS A O 1
ATOM 6924 N N . ARG A 1 879 ? -13.503 37.785 4.337 1.00 91.38 879 ARG A N 1
ATOM 6925 C CA . ARG A 1 879 ? -13.535 39.259 4.309 1.00 91.38 879 ARG A CA 1
ATOM 6926 C C . ARG A 1 879 ? -14.944 39.817 4.328 1.00 91.38 879 ARG A C 1
ATOM 6928 O O . ARG A 1 879 ? -15.213 40.714 5.129 1.00 91.38 879 ARG A O 1
ATOM 6935 N N . THR A 1 880 ? -15.826 39.276 3.493 1.00 91.06 880 THR A N 1
ATOM 6936 C CA . THR A 1 880 ? -17.241 39.663 3.460 1.00 91.06 880 THR A CA 1
ATOM 6937 C C . THR A 1 880 ? -17.850 39.520 4.848 1.00 91.06 880 THR A C 1
ATOM 6939 O O . THR A 1 880 ? -18.416 40.470 5.392 1.00 91.06 880 THR A O 1
ATOM 6942 N N . ARG A 1 881 ? -17.598 38.376 5.488 1.00 89.88 881 ARG A N 1
ATOM 6943 C CA . ARG A 1 881 ? -18.059 38.108 6.845 1.00 89.88 881 ARG A CA 1
ATOM 6944 C C . ARG A 1 881 ? -17.425 39.020 7.893 1.00 89.88 881 ARG A C 1
ATOM 6946 O O . ARG A 1 881 ? -18.128 39.537 8.755 1.00 89.88 881 ARG A O 1
ATOM 6953 N N . THR A 1 882 ? -16.121 39.281 7.809 1.00 87.75 882 THR A N 1
ATOM 6954 C CA . THR A 1 882 ? -15.426 40.200 8.728 1.00 87.75 882 THR A CA 1
ATOM 6955 C C . THR A 1 882 ? -15.995 41.620 8.640 1.00 87.75 882 THR A C 1
ATOM 6957 O O . THR A 1 882 ? -16.178 42.273 9.671 1.00 87.75 882 THR A O 1
ATOM 6960 N N . SER A 1 883 ? -16.306 42.088 7.426 1.00 88.19 883 SER A N 1
ATOM 6961 C CA . SER A 1 883 ? -16.935 43.390 7.171 1.00 88.19 883 SER A CA 1
ATOM 6962 C C . SER A 1 883 ? -18.346 43.461 7.761 1.00 88.19 883 SER A C 1
ATOM 6964 O O . SER A 1 883 ? -18.669 44.406 8.485 1.00 88.19 883 SER A O 1
ATOM 6966 N N . GLN A 1 884 ? -19.161 42.425 7.545 1.00 88.38 884 GLN A N 1
ATOM 6967 C CA . GLN A 1 884 ? -20.500 42.320 8.127 1.00 88.38 884 GLN A CA 1
ATOM 6968 C C . GLN A 1 884 ? -20.455 42.349 9.662 1.00 88.38 884 GLN A C 1
ATOM 6970 O O . GLN A 1 884 ? -21.096 43.193 10.288 1.00 88.38 884 GLN A O 1
ATOM 6975 N N . GLN A 1 885 ? -19.597 41.528 10.269 1.00 87.00 885 GLN A N 1
ATOM 6976 C CA . GLN A 1 885 ? -19.405 41.512 11.719 1.00 87.00 885 GLN A CA 1
ATOM 6977 C C . GLN A 1 885 ? -18.905 42.863 12.267 1.00 87.00 885 GLN A C 1
ATOM 6979 O O . GLN A 1 885 ? -19.213 43.229 13.401 1.00 87.00 885 GLN A O 1
ATOM 6984 N N . ALA A 1 886 ? -18.110 43.622 11.503 1.00 85.38 886 ALA A N 1
ATOM 6985 C CA . ALA A 1 886 ? -17.674 44.958 11.909 1.00 85.38 886 ALA A CA 1
ATOM 6986 C C . ALA A 1 886 ? -18.838 45.962 11.951 1.00 85.38 886 ALA A C 1
ATOM 6988 O O . ALA A 1 886 ? -18.916 46.749 12.899 1.00 85.38 886 ALA A O 1
ATOM 6989 N N . LYS A 1 887 ? -19.759 45.895 10.978 1.00 86.56 887 LYS A N 1
ATOM 6990 C CA . LYS A 1 887 ? -20.992 46.700 10.968 1.00 86.56 887 LYS A CA 1
ATOM 6991 C C . LYS A 1 887 ? -21.875 46.370 12.171 1.00 86.56 887 LYS A C 1
ATOM 6993 O O . LYS A 1 887 ? -22.264 47.285 12.893 1.00 86.56 887 LYS A O 1
ATOM 6998 N N . GLU A 1 888 ? -22.093 45.086 12.447 1.00 86.06 888 GLU A N 1
ATOM 6999 C CA . GLU A 1 888 ? -22.876 44.629 13.604 1.00 86.06 888 GLU A CA 1
ATOM 7000 C C . GLU A 1 888 ? -22.274 45.108 14.933 1.00 86.06 888 GLU A C 1
ATOM 7002 O O . GLU A 1 888 ? -22.982 45.651 15.780 1.00 86.06 888 GLU A O 1
ATOM 7007 N N . ARG A 1 889 ? -20.946 45.008 15.104 1.00 83.44 889 ARG A N 1
ATOM 7008 C CA . ARG A 1 889 ? -20.264 45.542 16.298 1.00 83.44 889 ARG A CA 1
ATOM 7009 C C . ARG A 1 889 ? -20.443 47.052 16.449 1.00 83.44 889 ARG A C 1
ATOM 7011 O O . ARG A 1 889 ? -20.583 47.536 17.570 1.00 83.44 889 ARG A O 1
ATOM 7018 N N . SER A 1 890 ? -20.409 47.804 15.348 1.00 82.44 890 SER A N 1
ATOM 7019 C CA . SER A 1 890 ? -20.639 49.254 15.369 1.00 82.44 890 SER A CA 1
ATOM 7020 C C . SER A 1 890 ? -22.080 49.584 15.769 1.00 82.44 890 SER A C 1
ATOM 7022 O O . SER A 1 890 ? -22.293 50.435 16.632 1.00 82.44 890 SER A O 1
ATOM 7024 N N . GLN A 1 891 ? -23.060 48.866 15.213 1.00 83.12 891 GLN A N 1
ATOM 7025 C CA . GLN A 1 891 ? -24.476 49.017 15.557 1.00 83.12 891 GLN A CA 1
ATOM 7026 C C . GLN A 1 891 ? -24.747 48.674 17.026 1.00 83.12 891 GLN A C 1
ATOM 7028 O O . GLN A 1 891 ? -25.389 49.465 17.713 1.00 83.12 891 GLN A O 1
ATOM 7033 N N . MET A 1 892 ? -24.187 47.575 17.546 1.00 78.31 892 MET A N 1
ATOM 7034 C CA . MET A 1 892 ? -24.306 47.231 18.969 1.00 78.31 892 MET A CA 1
ATOM 7035 C C . MET A 1 892 ? -23.703 48.307 19.875 1.00 78.31 892 MET A C 1
ATOM 7037 O O . MET A 1 892 ? -24.313 48.664 20.879 1.00 78.31 892 MET A O 1
ATOM 7041 N N . LYS A 1 893 ? -22.536 48.865 19.519 1.00 78.00 893 LYS A N 1
ATOM 7042 C CA . LYS A 1 893 ? -21.924 49.965 20.285 1.00 78.00 893 LYS A CA 1
ATOM 7043 C C . LYS A 1 893 ? -22.795 51.223 20.279 1.00 78.00 893 LYS A C 1
ATOM 7045 O O . LYS A 1 893 ? -22.944 51.844 21.327 1.00 78.00 893 LYS A O 1
ATOM 7050 N N . LYS A 1 894 ? -23.393 51.578 19.135 1.00 77.19 894 LYS A N 1
ATOM 7051 C CA . LYS A 1 894 ? -24.340 52.704 19.033 1.00 77.19 894 LYS A CA 1
ATOM 7052 C C . LYS A 1 894 ? -25.606 52.456 19.858 1.00 77.19 894 LYS A C 1
ATOM 7054 O O . LYS A 1 894 ? -26.034 53.356 20.569 1.00 77.19 894 LYS A O 1
ATOM 7059 N N . GLY A 1 895 ? -26.150 51.238 19.829 1.00 72.38 895 GLY A N 1
ATOM 7060 C CA . GLY A 1 895 ? -27.308 50.842 20.637 1.00 72.38 895 GLY A CA 1
ATOM 7061 C C . GLY A 1 895 ? -27.029 50.861 22.143 1.00 72.38 895 GLY A C 1
ATOM 7062 O O . GLY A 1 895 ? -27.834 51.384 22.904 1.00 72.38 895 GLY A O 1
ATOM 7063 N N . GLN A 1 896 ? -25.863 50.375 22.583 1.00 71.00 896 GLN A N 1
ATOM 7064 C CA . GLN A 1 896 ? -25.445 50.439 23.991 1.00 71.00 896 GLN A CA 1
ATOM 7065 C C . GLN A 1 896 ? -25.181 51.876 24.461 1.00 71.00 896 GLN A C 1
ATOM 7067 O O . GLN A 1 896 ? -25.516 52.214 25.592 1.00 71.00 896 GLN A O 1
ATOM 7072 N N . ALA A 1 897 ? -24.609 52.732 23.607 1.00 65.44 897 ALA A N 1
ATOM 7073 C CA . ALA A 1 897 ? -24.425 54.151 23.912 1.00 65.44 897 ALA A CA 1
ATOM 7074 C C . ALA A 1 897 ? -25.768 54.899 23.997 1.00 65.44 897 ALA A C 1
ATOM 7076 O O . ALA A 1 897 ? -25.970 55.673 24.928 1.00 65.44 897 ALA A O 1
ATOM 7077 N N . ALA A 1 898 ? -26.706 54.618 23.086 1.00 63.00 898 ALA A N 1
ATOM 7078 C CA . ALA A 1 898 ? -28.057 55.179 23.112 1.00 63.00 898 ALA A CA 1
ATOM 7079 C C . ALA A 1 898 ? -28.872 54.685 24.322 1.00 63.00 898 ALA A C 1
ATOM 7081 O O . ALA A 1 898 ? -29.566 55.474 24.951 1.00 63.00 898 ALA A O 1
ATOM 7082 N N . SER A 1 899 ? -28.735 53.408 24.697 1.00 62.09 899 SER A N 1
ATOM 7083 C CA . SER A 1 899 ? -29.345 52.841 25.907 1.00 62.09 899 SER A CA 1
ATOM 7084 C C . SER A 1 899 ? -28.777 53.459 27.186 1.00 62.09 899 SER A C 1
ATOM 7086 O O . SER A 1 899 ? -29.556 53.742 28.089 1.00 62.09 899 SER A O 1
ATOM 7088 N N . LYS A 1 900 ? -27.462 53.724 27.248 1.00 59.97 900 LYS A N 1
ATOM 7089 C CA . LYS A 1 900 ? -26.846 54.456 28.367 1.00 59.97 900 LYS A CA 1
ATOM 7090 C C . LYS A 1 900 ? -27.335 55.903 28.463 1.00 59.97 900 LYS A C 1
ATOM 7092 O O . LYS A 1 900 ? -27.561 56.369 29.570 1.00 59.97 900 LYS A O 1
ATOM 7097 N N . LEU A 1 901 ? -27.531 56.585 27.329 1.00 58.66 901 LEU A N 1
ATOM 7098 C CA . LEU A 1 901 ? -28.096 57.941 27.300 1.00 58.66 901 LEU A CA 1
ATOM 7099 C C . LEU A 1 901 ? -29.578 57.962 27.712 1.00 58.66 901 LEU A C 1
ATOM 7101 O O . LEU A 1 901 ? -30.008 58.867 28.415 1.00 58.66 901 LEU A O 1
ATOM 7105 N N . ALA A 1 902 ? -30.359 56.960 27.297 1.00 55.38 902 ALA A N 1
ATOM 7106 C CA . ALA A 1 902 ? -31.778 56.848 27.637 1.00 55.38 902 ALA A CA 1
ATOM 7107 C C . ALA A 1 902 ? -32.012 56.470 29.112 1.00 55.38 902 ALA A C 1
ATOM 7109 O O . ALA A 1 902 ? -33.015 56.875 29.694 1.00 55.38 902 ALA A O 1
ATOM 7110 N N . SER A 1 903 ? -31.085 55.729 29.733 1.00 55.09 903 SER A N 1
ATOM 7111 C CA . SER A 1 903 ? -31.125 55.425 31.171 1.00 55.09 903 SER A CA 1
ATOM 7112 C C . SER A 1 903 ? -30.709 56.596 32.073 1.00 55.09 903 SER A C 1
ATOM 7114 O O . SER A 1 903 ? -30.846 56.482 33.285 1.00 55.09 903 SER A O 1
ATOM 7116 N N . ASP A 1 904 ? -30.216 57.702 31.504 1.00 54.41 904 ASP A N 1
ATOM 7117 C CA . ASP A 1 904 ? -29.687 58.871 32.228 1.00 54.41 904 ASP A CA 1
ATOM 7118 C C . ASP A 1 904 ? -30.616 60.103 32.112 1.00 54.41 904 ASP A C 1
ATOM 7120 O O . ASP A 1 904 ? -30.189 61.257 32.109 1.00 54.41 904 ASP A O 1
ATOM 7124 N N . ILE A 1 905 ? -31.932 59.867 32.002 1.00 56.44 905 ILE A N 1
ATOM 7125 C CA . ILE A 1 905 ? -32.965 60.922 31.933 1.00 56.44 905 ILE A CA 1
ATOM 7126 C C . ILE A 1 905 ? -33.037 61.766 33.224 1.00 56.44 905 ILE A C 1
ATOM 7128 O O . ILE A 1 905 ? -33.531 62.894 33.204 1.00 56.44 905 ILE A O 1
ATOM 7132 N N . THR A 1 906 ? -32.498 61.272 34.341 1.00 54.41 906 THR A N 1
ATOM 7133 C CA . THR A 1 906 ? -32.440 61.986 35.627 1.00 54.41 906 THR A CA 1
ATOM 7134 C C . THR A 1 906 ? -31.480 63.178 35.632 1.00 54.41 906 THR A C 1
ATOM 7136 O O . THR A 1 906 ? -31.671 64.084 36.441 1.00 54.41 906 THR A O 1
ATOM 7139 N N . GLN A 1 907 ? -30.504 63.254 34.717 1.00 54.19 907 GLN A N 1
ATOM 7140 C CA . GLN A 1 907 ? -29.630 64.433 34.602 1.00 54.19 907 GLN A CA 1
ATOM 7141 C C . GLN A 1 907 ? -30.225 65.577 33.765 1.00 54.19 907 GLN A C 1
ATOM 7143 O O . GLN A 1 907 ? -29.746 66.705 33.859 1.00 54.19 907 GLN A O 1
ATOM 7148 N N . PHE A 1 908 ? -31.295 65.337 32.997 1.00 53.09 908 PHE A N 1
ATOM 7149 C CA . PHE A 1 908 ? -31.924 66.377 32.169 1.00 53.09 908 PHE A CA 1
ATOM 7150 C C . PHE A 1 908 ? -32.879 67.303 32.948 1.00 53.09 908 PHE A C 1
ATOM 7152 O O . PHE A 1 908 ? -33.253 68.355 32.436 1.00 53.09 908 PHE A O 1
ATOM 7159 N N . PHE A 1 909 ? -33.244 66.958 34.191 1.00 54.94 909 PHE A N 1
ATOM 7160 C CA . PHE A 1 909 ? -34.147 67.754 35.041 1.00 54.94 909 PHE A CA 1
ATOM 7161 C C . PHE A 1 909 ? -33.447 68.589 36.130 1.00 54.94 909 PHE A C 1
ATOM 7163 O O . PHE A 1 909 ? -34.124 69.265 36.901 1.00 54.94 909 PHE A O 1
ATOM 7170 N N . ILE A 1 910 ? -32.109 68.607 36.188 1.00 57.69 910 ILE A N 1
ATOM 7171 C CA . ILE A 1 910 ? -31.354 69.411 37.166 1.00 57.69 910 ILE A CA 1
ATOM 7172 C C . ILE A 1 910 ? -30.555 70.496 36.437 1.00 57.69 910 ILE A C 1
ATOM 7174 O O . ILE A 1 910 ? -29.339 70.417 36.294 1.00 57.69 910 ILE A O 1
ATOM 7178 N N . LYS A 1 911 ? -31.271 71.512 35.951 1.00 43.66 911 LYS A N 1
ATOM 7179 C CA . LYS A 1 911 ? -30.803 72.905 35.845 1.00 43.66 911 LYS A CA 1
ATOM 7180 C C . LYS A 1 911 ? -32.015 73.803 35.576 1.00 43.66 911 LYS A C 1
ATOM 7182 O O . LYS A 1 911 ? -32.434 73.977 34.434 1.00 43.66 911 LYS A O 1
ATOM 7187 N N . LYS A 1 912 ? -32.590 74.316 36.664 1.00 42.31 912 LYS A N 1
ATOM 7188 C CA . LYS A 1 912 ? -33.303 75.593 36.705 1.00 42.31 912 LYS A CA 1
ATOM 7189 C C . LYS A 1 912 ? -32.372 76.596 37.363 1.00 42.31 912 LYS A C 1
ATOM 7191 O O . LYS A 1 912 ? -31.709 76.173 38.339 1.00 42.31 912 LYS A O 1
#

Nearest PDB structures (foldseek):
  9bz0-assembly1_b  TM=7.773E-01  e=2.337E-26  Homo sapiens
  8oos-assembly1_G  TM=7.756E-01  e=5.914E-25  Thermochaetoides thermophila
  8av6-assembly1_G  TM=7.639E-01  e=1.856E-21  Thermochaetoides thermophila
  8x19-assembly1_I  TM=7.451E-01  e=2.294E-21  Homo sapiens
  8oo7-assembly1_G  TM=6.981E-01  e=1.717E-20  Thermochaetoides thermophila

Secondary structure (DSSP, 8-state):
--------------TTHHHHGGGS-HHHHHH--HHHHHHHHHHHTTTTEEEEEEPTTS-HHHHHHHHHHHTGGGPPEEEEE-GGGHHHHHHHHHHH-TT--GGGEEEE-STT--HHHHH-SEEEEEGGG-STT-HHHHHHHHHS--SEEEETTGGGG--TTSHHHHHHHHHHHHSSEEEEE-S-S-SS-GGGGHHHHHHHSTTTT--HHHHHHHHS--EEEEETTEEEEE------HHHHHHHHHTTEEEE-HHHH-TTSPPEEEEEEEEPPPHHHHHHHHHHHHHHHHHHHHHHTT----S-HHHHHHHHHHHHHHHHHHHHHHHHHHHHHHHHHSTT--EEEEESSHHHHHHHHHHHHHTT-EEEEE-TTS-HHHHHHHHHHHHH-TTEEEEEEETTTSSSS---TT-SEEEESS--S-HHHHHHHHTTTSSTT--S-EEEEEEEETTSHHHHHHHHHHHHHHHHHHHHHSS------EEPPHHHHGGGGGPPPPP--S-----------------PPP-------------------S-HHHHTTTGGGG---S--PPP-TTSPPPS--EEEE-SSSS-EEEE-TT--EEEEEE-HHHHHTT--TTS-GGGGSHHHHHHHHHHHHHHHTS-HHHHHHHHHH---BS-HHHHHHHHHHHT----B--SS--HHHHHHHHHHHHHHHT--EEEEEGGGS----PPP-S--------PPP----------------SEEEEEB-TTSPBBPTTT-SB----SSS-S--SSHHHHHHHHHHH-HHHHHHHHHHHHTTB-TTT--BHHHHHHHHHHS-TTTHHHHHHTSGGGGS-HHHHHHHHHS--GGGTEEEEESS-GGGTTBS--GGGEEEEEHHHHHHHHHHHHHHHHHHHHHHHHHHHHTTGGGTT---

Sequence (912 aa):
CPSVTSAVKKVKCFQGADEDLLLLPEKLQKRLLQFQREGVKFALSRDGRSVMYITMGLGKTVQAISVAYLYRKEWPLLIVVPSSLKYPWIEELERWVPELRPEDINLVESKADIMGISQSKVTVLGYGLLTTDARSLVEVLNQQRFGIVIVDEAHYLKSRNAARTKILVPVIQNAKRAILLTGTPALGRPEELFMQIDALYPRRFGTWSDYAKIYCNAHYKFFGNRRQWDCRGASNLDELHHRLSEIMIRRLKAEVLTQLPDKIRQRIPFDLPKEAGKEASMLYEKWERLMRSLDSGESSSENPFSEVMGLITQMYKQTAVAKAGAVKDYIKMMLETEQLKFLVFAHHLSMLQACTEAVIEAKAGYIRIDGSVPSAERIQLVHRFQNDPDTRVAILSIQAAGQGLTLTAASHVVFAELYWNPGHVKQAEDRAHRIGQTASVHVHYLIAKGTFDMVMWGMLNRKEKVTGSTLNGRKDYLKAEEGDKEKWDFLNFAQAWTPSDCTIADEDTKEGAQAVMIIPPSLLPPSSALLSLSLSFSFSLSLSLSLSFSLLANDGGGCNPVDDSLPVYDSLKFCASKNTDRIYIYDKDGLPLNCNFIPMDIRLQNWEDLPPEFSRTENRRQVVRFVREWSFLTAMKQKMVRKSGQVFSNPILLLDTLTNTNRRQSSTKRYLTKQDVAQTSISAAKKEGGTLRTISRDNVPAKRKSITKPLDQLCSAPPEVSVCGATGSGSDSGAGSGYVQALDSGGNPLCLSCQKPSTDHSGWAGGFCSSACMEEFQLRSNQSYMRARVLETEQGVCQHCGLHAHQLYLRVRDAPHTHRKELLDNTWLAQLPLKQLNEMIRNPVEGQFWQVDHIKPVYSGGGQCLLDNLQTLCTVCHRTRTSQQAKERSQMKKGQAASKLASDITQFFIKK

Radius of gyration: 33.59 Å; Cα contacts (8 Å, |Δi|>4): 1364; chains: 1; bounding box: 88×132×88 Å

InterPro domains:
  IPR000330 SNF2, N-terminal domain [PF00176] (35-276)
  IPR001650 Helicase, C-terminal domain-like [PF00271] (331-436)
  IPR001650 Helicase, C-terminal domain-like [PS51194] (329-482)
  IPR001650 Helicase, C-terminal domain-like [SM00490] (353-436)
  IPR002711 HNH endonuclease [PF01844] (847-883)
  IPR003615 HNH nuclease [SM00507] (828-879)
  IPR003615 HNH nuclease [cd00085] (844-882)
  IPR014001 Helicase superfamily 1/2, ATP-binding domain [PS51192] (41-203)
  IPR014001 Helicase superfamily 1/2, ATP-binding domain [SM00487] (28-206)
  IPR027417 P-loop containing nucleoside triphosphate hydrolase [G3DSA:3.40.50.300] (272-512)
  IPR027417 P-loop containing nucleoside triphosphate hydrolase [SSF52540] (21-251)
  IPR027417 P-loop containing nucleoside triphosphate hydrolase [SSF52540] (143-483)
  IPR038718 SNF2-like, N-terminal domain superfamily [G3DSA:3.40.50.10810] (9-271)
  IPR049730 SNF2/RAD5-like, C-terminal helicase domain [cd18793] (318-447)

Organism: Astyanax mexicanus (NCBI:txid7994)

Foldseek 3Di:
DDDDDDPPPPDPPDPCLVVLLVVFDPVLSVPQDPVLSVVLSLCVVVVQQFEEQEAPFPCPLSSNLSNCSSVLVQFQEEEEDAPLCQQVSVVVCVQRPLPDALLQEAECPALVRQPSLQVHRYYYHYLVRQAPPSVVNLVSLVVSQGQEYEYAQCLVLQDPPGSSLVSVLVSLQSHNHYYYYHNAQDLFAPSRNVSVCCSRPNCPCHDSVSNLVAAQVWDWDDFQPDTDIHSNHGHPQLVLQVVNVSRYDYDDCVRRPVVFAAAAFAEAEAAFDCVLCVVQLVLLVVLVVLVVCVVVVVDPDSGSPVVNVVSLVVLQVSVLQSLLLLLLVVLLVQPVPPLAAEEEEDADPLSLVSVVVSCVVSVAAEAEFDPVDDSVVVVVRLVCQQPPSRHRYYRYYLPRPLDDAANQSHQEYEYSHDDQTVSSVSSRQVNNRHPVRDHHRYYYYHAHPSGCSVVSQVNHQNSQQSSCCNHVVGGDGPDHHYPDNVVSHVSNVGDRDDRPPDPDDPPPDDDDDDDDDDDDDDDDDDDDDDDDDDDDDDDDPDPVVVVVCVVVPDPDDDDDDQDPPADAAPAWKWAANLSDQKIFIAGPVRHGPSFIDHLVCVVVVNCVRDDSSCVDPRNVVQSPVQSVQLVVDDQLLNNLRNVVRDIGRGSVVVSVVSQVVQPDWLALDFFQELVNLQVVQVVLQVVQVWDKDKDACVLPDDDDDDDDDDDDDDDDDDDDDDDDDDDDDDDDDDDGHTHMWHAGPVRFTAASQPRHGQPDPPDGPNHHNDPVSVLLNCCRHPPVSVVVVQCVRQVLQAPPPRDNQQVLLVCLQPGDLVCNLVSQCPDPNVPDDPVLSNVCSVHNDSVQFKDKAFLQHSNNRRHSGDSSRIHIHTPNRVVVVVVVVVVVVVVVVVVVVVVVVVVVVVVVPPDD

Mean predicted aligned error: 17.1 Å

pLDDT: mean 78.43, std 21.02, range [21.91, 98.25]

Solvent-accessible surface area (backbone atoms only — not comparable to full-atom values): 51958 Å² total; per-residue (Å²): 140,84,87,84,81,84,79,77,78,71,74,82,81,67,81,58,54,66,58,57,54,68,73,45,54,66,72,50,50,72,65,52,49,73,74,44,50,51,52,35,40,56,24,55,79,42,64,38,42,32,35,44,40,39,36,74,74,72,58,66,65,63,35,53,50,49,50,49,56,77,47,48,92,47,53,32,34,38,38,37,27,53,76,86,43,54,59,62,51,48,55,50,46,64,70,63,39,41,87,64,50,56,76,32,54,27,75,45,85,50,65,82,54,48,74,52,58,78,74,20,48,32,36,40,38,38,59,90,57,46,46,85,85,33,55,70,39,54,52,50,59,61,69,61,59,36,26,29,34,38,31,44,56,41,44,77,32,30,43,79,84,40,51,41,28,64,58,46,34,60,50,39,53,71,18,74,19,28,39,37,29,22,62,45,56,46,55,43,43,58,55,29,39,51,50,55,48,39,23,73,43,68,58,75,70,49,53,71,72,53,37,28,49,56,32,5,49,41,44,80,43,73,59,61,97,43,83,40,84,42,45,84,39,70,31,61,37,62,62,49,18,58,60,44,57,78,52,39,48,74,49,54,56,81,80,76,43,80,84,54,51,58,78,48,41,29,29,43,70,34,49,60,34,68,80,35,30,45,66,28,38,53,49,46,52,52,48,52,53,51,53,50,36,58,76,72,67,69,66,89,62,79,51,62,67,59,54,52,53,51,49,53,53,50,31,54,53,36,39,45,48,37,42,29,22,31,50,21,53,52,51,41,59,55,59,71,44,78,94,54,30,32,37,38,30,24,77,53,69,68,43,48,45,38,52,47,50,27,36,56,77,64,73,51,38,64,44,77,43,45,85,84,59,52,77,76,56,51,56,55,46,45,50,42,48,60,72,38,83,64,32,28,37,38,42,29,22,47,77,58,51,33,61,94,61,74,44,42,66,24,39,36,38,36,27,69,43,85,68,94,37,51,38,50,54,54,42,43,56,43,24,28,59,32,87,84,30,84,57,53,33,39,35,38,37,53,35,49,57,81,35,52,51,57,59,50,52,53,50,31,33,54,24,34,23,49,41,21,21,37,75,70,63,40,80,38,62,78,78,46,49,78,48,66,60,83,82,43,51,69,41,36,70,36,58,65,50,69,87,65,90,66,71,85,73,84,77,92,72,88,84,90,77,95,76,82,90,82,82,86,82,90,88,83,86,80,89,86,80,91,76,90,78,93,76,94,76,87,88,86,95,60,72,85,68,51,68,74,52,67,62,74,74,61,92,76,88,82,83,71,87,79,66,84,86,51,70,78,65,94,42,65,24,35,32,38,26,66,83,58,75,42,36,36,39,21,37,75,89,66,51,74,66,51,43,44,42,45,59,64,40,55,75,72,70,49,60,83,67,51,63,78,46,51,73,40,68,72,38,36,51,54,54,52,51,48,42,54,57,54,65,73,46,52,70,53,56,49,49,53,49,14,69,63,63,52,77,39,73,46,69,63,61,48,46,54,46,61,53,56,78,62,62,65,76,68,23,66,45,70,57,52,48,74,65,58,43,34,53,51,21,53,53,47,8,67,73,48,63,28,48,77,48,78,45,60,45,92,80,50,95,74,81,90,73,90,88,81,87,82,91,83,86,90,83,92,83,86,88,81,89,85,82,84,81,92,80,90,82,94,76,96,74,81,86,73,65,57,51,50,32,18,18,32,63,86,68,47,33,22,9,74,61,77,64,43,73,32,86,54,82,79,92,53,92,45,51,44,61,42,70,70,41,45,54,53,40,38,44,22,54,30,70,68,55,33,49,49,56,49,35,76,51,51,66,28,30,11,79,84,79,66,46,49,22,47,57,48,38,51,51,44,55,74,38,56,66,85,54,22,52,60,71,34,62,82,37,84,59,48,81,48,59,68,72,57,52,53,44,44,36,76,59,55,50,68,73,72,34,32,43,83,42,52,71,46,49,32,89,80,27,34,16,52,47,63,74,88,38,48,43,41,24,28,41,52,61,45,47,56,49,51,52,52,54,50,51,53,54,50,50,51,51,52,51,54,51,51,50,54,56,65,73,47,62,77,66,77,75,73,80,129